Protein 5BN3 (pdb70)

Structure (mmCIF, N/CA/C/O backbone):
data_5BN3
#
_entry.id   5BN3
#
_cell.length_a   192.459
_cell.length_b   192.459
_cell.length_c   110.241
_cell.angle_alpha   90.00
_cell.angle_beta   90.00
_cell.angle_gamma   120.00
#
_symmetry.space_group_name_H-M   'H 3'
#
loop_
_entity.id
_entity.type
_entity.pdbx_description
1 polymer 'V-type ATP synthase alpha chain'
2 polymer NEQ263
3 non-polymer "ADENOSINE-5'-DIPHOSPHATE"
4 non-polymer '1,4-DIETHYLENE DIOXIDE'
5 non-polymer GLYCEROL
6 non-polymer 'MAGNESIUM ION'
7 non-polymer 'SULFATE ION'
8 water water
#
loop_
_atom_site.group_PDB
_atom_site.id
_atom_site.type_symbol
_atom_site.label_atom_id
_atom_site.label_alt_id
_atom_site.label_comp_id
_atom_site.label_asym_id
_atom_site.label_entity_id
_atom_site.label_seq_id
_atom_site.pdbx_PDB_ins_code
_atom_site.Cartn_x
_atom_site.Cartn_y
_atom_site.Cartn_z
_atom_site.occupancy
_atom_site.B_iso_or_equiv
_atom_site.auth_seq_id
_atom_site.auth_comp_id
_atom_site.auth_asym_id
_atom_site.auth_atom_id
_atom_site.pdbx_PDB_model_num
ATOM 1 N N . MET A 1 1 ? -20.973 19.872 27.957 1.00 74.49 1 MET A N 1
ATOM 2 C CA . MET A 1 1 ? -20.610 18.511 28.339 1.00 85.58 1 MET A CA 1
ATOM 3 C C . MET A 1 1 ? -19.849 17.809 27.219 1.00 69.59 1 MET A C 1
ATOM 4 O O . MET A 1 1 ? -18.691 17.424 27.390 1.00 67.16 1 MET A O 1
ATOM 6 N N . ASN A 1 2 ? -20.510 17.631 26.079 1.00 69.60 2 ASN A N 1
ATOM 7 C CA . ASN A 1 2 ? -19.858 17.066 24.905 1.00 65.04 2 ASN A CA 1
ATOM 8 C C . ASN A 1 2 ? -18.712 17.969 24.453 1.00 50.82 2 ASN A C 1
ATOM 9 O O . ASN A 1 2 ? -18.862 19.190 24.403 1.00 47.98 2 ASN A O 1
ATOM 14 N N . ARG A 1 3 ? -17.569 17.372 24.131 1.00 47.35 3 ARG A N 1
ATOM 15 C CA . ARG A 1 3 ? -16.399 18.154 23.741 1.00 56.47 3 ARG A CA 1
ATOM 16 C C . ARG A 1 3 ? -15.654 17.546 22.557 1.00 52.22 3 ARG A C 1
ATOM 17 O O . ARG A 1 3 ? -15.548 16.325 22.440 1.00 50.07 3 ARG A O 1
ATOM 19 N N . ILE A 1 4 ? -15.142 18.411 21.685 1.00 47.23 4 ILE A N 1
ATOM 20 C CA . ILE A 1 4 ? -14.269 17.992 20.593 1.00 53.83 4 ILE A CA 1
ATOM 21 C C . ILE A 1 4 ? -12.955 17.463 21.166 1.00 50.85 4 ILE A C 1
ATOM 22 O O . ILE A 1 4 ? -12.387 18.065 22.073 1.00 51.05 4 ILE A O 1
ATOM 27 N N . ILE A 1 5 ? -12.474 16.335 20.651 1.00 46.05 5 ILE A N 1
ATOM 28 C CA . ILE A 1 5 ? -11.167 15.828 21.062 1.00 49.93 5 ILE A CA 1
ATOM 29 C C . ILE A 1 5 ? -10.208 15.740 19.876 1.00 53.65 5 ILE A C 1
ATOM 30 O O . ILE A 1 5 ? -9.010 15.506 20.051 1.00 50.31 5 ILE A O 1
ATOM 35 N N . SER A 1 6 ? -10.741 15.933 18.671 1.00 51.40 6 SER A N 1
ATOM 36 C CA . SER A 1 6 ? -9.924 15.904 17.461 1.00 49.96 6 SER A CA 1
ATOM 37 C C . SER A 1 6 ? -10.593 16.603 16.285 1.00 46.97 6 SER A C 1
ATOM 38 O O . SER A 1 6 ? -11.814 16.545 16.127 1.00 45.57 6 SER A O 1
ATOM 41 N N . ILE A 1 7 ? -9.783 17.263 15.462 1.00 44.16 7 ILE A N 1
ATOM 42 C CA . ILE A 1 7 ? -10.257 17.854 14.216 1.00 47.94 7 ILE A CA 1
ATOM 43 C C . ILE A 1 7 ? -9.332 17.439 13.073 1.00 53.83 7 ILE A C 1
ATOM 44 O O . ILE A 1 7 ? -8.136 17.732 13.090 1.00 45.86 7 ILE A O 1
ATOM 49 N N . ASN A 1 8 ? -9.893 16.747 12.086 1.00 48.49 8 ASN A N 1
ATOM 50 C CA . ASN A 1 8 ? -9.125 16.246 10.951 1.00 45.65 8 ASN A CA 1
ATOM 51 C C . ASN A 1 8 ? -9.899 16.507 9.669 1.00 47.36 8 ASN A C 1
ATOM 52 O O . ASN A 1 8 ? -10.726 15.691 9.258 1.00 38.62 8 ASN A O 1
ATOM 57 N N . GLY A 1 9 ? -9.636 17.651 9.044 1.00 43.23 9 GLY A N 1
ATOM 58 C CA . GLY A 1 9 ? -10.404 18.072 7.888 1.00 56.34 9 GLY A CA 1
ATOM 59 C C . GLY A 1 9 ? -11.872 18.212 8.237 1.00 52.23 9 GLY A C 1
ATOM 60 O O . GLY A 1 9 ? -12.217 18.828 9.245 1.00 52.77 9 GLY A O 1
ATOM 61 N N . PRO A 1 10 ? -12.744 17.619 7.409 1.00 46.85 10 PRO A N 1
ATOM 62 C CA . PRO A 1 10 ? -14.196 17.668 7.596 1.00 44.18 10 PRO A CA 1
ATOM 63 C C . PRO A 1 10 ? -14.658 16.724 8.699 1.00 48.41 10 PRO A C 1
ATOM 64 O O . PRO A 1 10 ? -15.852 16.688 8.999 1.00 43.45 10 PRO A O 1
ATOM 68 N N . LEU A 1 11 ? -13.733 15.964 9.283 1.00 37.60 11 LEU A N 1
ATOM 69 C CA . LEU A 1 11 ? -14.080 15.027 10.349 1.00 40.79 11 LEU A CA 1
ATOM 70 C C . LEU A 1 11 ? -13.758 15.578 11.738 1.00 42.97 11 LEU A C 1
ATOM 71 O O . LEU A 1 11 ? -12.624 15.972 12.014 1.00 46.70 11 LEU A O 1
ATOM 76 N N . VAL A 1 12 ? -14.765 15.598 12.607 1.00 46.83 12 VAL A N 1
ATOM 77 C CA . VAL A 1 12 ? -14.574 15.973 14.004 1.00 43.79 12 VAL A CA 1
ATOM 78 C C . VAL A 1 12 ? -14.881 14.781 14.908 1.00 45.22 12 VAL A C 1
ATOM 79 O O . VAL A 1 12 ? -15.894 14.103 14.728 1.00 49.80 12 VAL A O 1
ATOM 83 N N . ILE A 1 13 ? -13.991 14.510 15.859 1.00 39.57 13 ILE A N 1
ATOM 84 C CA . ILE A 1 13 ? -14.235 13.478 16.860 1.00 48.25 13 ILE A CA 1
ATOM 85 C C . ILE A 1 13 ? -14.579 14.146 18.187 1.00 44.59 13 ILE A C 1
ATOM 86 O O . ILE A 1 13 ? -13.866 15.045 18.643 1.00 44.25 13 ILE A O 1
ATOM 91 N N . ALA A 1 14 ? -15.680 13.716 18.795 1.00 49.21 14 ALA A N 1
ATOM 92 C CA . ALA A 1 14 ? -16.136 14.302 20.050 1.00 50.70 14 ALA A CA 1
ATOM 93 C C . ALA A 1 14 ? -16.411 13.243 21.108 1.00 51.87 14 ALA A C 1
ATOM 94 O O . ALA A 1 14 ? -16.879 12.148 20.794 1.00 54.07 14 ALA A O 1
ATOM 96 N N . LYS A 1 15 ? -16.117 13.575 22.362 1.00 60.77 15 LYS A N 1
ATOM 97 C CA . LYS A 1 15 ? -16.523 12.739 23.485 1.00 57.78 15 LYS A CA 1
ATOM 98 C C . LYS A 1 15 ? -17.878 13.212 23.995 1.00 59.68 15 LYS A C 1
ATOM 99 O O . LYS A 1 15 ? -18.141 14.415 24.047 1.00 58.42 15 LYS A O 1
ATOM 105 N N . GLY A 1 16 ? -18.737 12.268 24.367 1.00 58.78 16 GLY A N 1
ATOM 106 C CA . GLY A 1 16 ? -20.043 12.608 24.900 1.00 58.60 16 GLY A CA 1
ATOM 107 C C . GLY A 1 16 ? -21.111 11.574 24.602 1.00 55.35 16 GLY A C 1
ATOM 108 O O . GLY A 1 16 ? -20.806 10.407 24.346 1.00 64.18 16 GLY A O 1
ATOM 109 N N . LYS A 1 17 ? -22.369 12.002 24.645 1.00 62.55 17 LYS A N 1
ATOM 110 C CA . LYS A 1 17 ? -23.492 11.121 24.343 1.00 68.66 17 LYS A CA 1
ATOM 111 C C . LYS A 1 17 ? -24.170 11.547 23.045 1.00 60.23 17 LYS A C 1
ATOM 112 O O . LYS A 1 17 ? -24.658 12.674 22.930 1.00 61.12 17 LYS A O 1
ATOM 114 N N . PHE A 1 18 ? -24.205 10.643 22.072 1.00 59.49 18 PHE A N 1
ATOM 115 C CA . PHE A 1 18 ? -24.769 10.958 20.764 1.00 62.39 18 PHE A CA 1
ATOM 116 C C . PHE A 1 18 ? -25.581 9.798 20.200 1.00 59.19 18 PHE A C 1
ATOM 117 O O . PHE A 1 18 ? -25.517 8.678 20.707 1.00 57.47 18 PHE A O 1
ATOM 125 N N . SER A 1 19 ? -26.347 10.078 19.151 1.00 57.84 19 SER A N 1
ATOM 126 C CA . SER A 1 19 ? -27.049 9.036 18.414 1.00 56.02 19 SER A CA 1
ATOM 127 C C . SER A 1 19 ? -26.551 9.028 16.977 1.00 50.47 19 SER A C 1
ATOM 128 O O . SER A 1 19 ? -26.190 10.074 16.437 1.00 50.52 19 SER A O 1
ATOM 131 N N . ILE A 1 20 ? -26.521 7.848 16.365 1.00 49.38 20 ILE A N 1
ATOM 132 C CA . ILE A 1 20 ? -26.075 7.715 14.983 1.00 55.14 20 ILE A CA 1
ATOM 133 C C . ILE A 1 20 ? -26.993 8.525 14.057 1.00 45.37 20 ILE A C 1
ATOM 134 O O . ILE A 1 20 ? -28.218 8.507 14.207 1.00 51.18 20 ILE A O 1
ATOM 139 N N . PHE A 1 21 ? -26.383 9.279 13.146 1.00 45.03 21 PHE A N 1
ATOM 140 C CA . PHE A 1 21 ? -27.102 10.139 12.199 1.00 52.79 21 PHE A CA 1
ATOM 141 C C . PHE A 1 21 ? -27.850 11.310 12.838 1.00 51.79 21 PHE A C 1
ATOM 142 O O . PHE A 1 21 ? -28.701 11.936 12.203 1.00 45.23 21 PHE A O 1
ATOM 150 N N . GLU A 1 22 ? -27.515 11.618 14.086 1.00 52.41 22 GLU A N 1
ATOM 151 C CA . GLU A 1 22 ? -28.049 12.808 14.731 1.00 50.22 22 GLU A CA 1
ATOM 152 C C . GLU A 1 22 ? -27.320 14.030 14.191 1.00 48.30 22 GLU A C 1
ATOM 153 O O . GLU A 1 22 ? -26.100 14.005 14.006 1.00 44.26 22 GLU A O 1
ATOM 159 N N . VAL A 1 23 ? -28.069 15.094 13.923 1.00 41.02 23 VAL A N 1
ATOM 160 C CA . VAL A 1 23 ? -27.463 16.363 13.546 1.00 36.37 23 VAL A CA 1
ATOM 161 C C . VAL A 1 23 ? -26.961 17.052 14.803 1.00 53.84 23 VAL A C 1
ATOM 162 O O . VAL A 1 23 ? -27.691 17.169 15.787 1.00 49.31 23 VAL A O 1
ATOM 166 N N . VAL A 1 24 ? -25.708 17.489 14.775 1.00 40.15 24 VAL A N 1
ATOM 167 C CA . VAL A 1 24 ? -25.130 18.186 15.914 1.00 44.72 24 VAL A CA 1
ATOM 168 C C . VAL A 1 24 ? -24.654 19.570 15.504 1.00 47.90 24 VAL A C 1
ATOM 169 O O . VAL A 1 24 ? -24.517 19.867 14.316 1.00 49.44 24 VAL A O 1
ATOM 173 N N . ARG A 1 25 ? -24.415 20.419 16.495 1.00 48.74 25 ARG A N 1
ATOM 174 C CA . ARG A 1 25 ? -23.856 21.737 16.246 1.00 48.37 25 ARG A CA 1
ATOM 175 C C . ARG A 1 25 ? -22.467 21.812 16.865 1.00 55.70 25 ARG A C 1
ATOM 176 O O . ARG A 1 25 ? -22.304 21.644 18.075 1.00 52.11 25 ARG A O 1
ATOM 184 N N . VAL A 1 26 ? -21.469 22.053 16.019 1.00 47.38 26 VAL A N 1
ATOM 185 C CA . VAL A 1 26 ? -20.071 21.893 16.406 1.00 48.14 26 VAL A CA 1
ATOM 186 C C . VAL A 1 26 ? -19.382 23.217 16.733 1.00 49.44 26 VAL A C 1
ATOM 187 O O . VAL A 1 26 ? -19.403 24.158 15.934 1.00 43.08 26 VAL A O 1
ATOM 191 N N . GLY A 1 27 ? -18.769 23.282 17.911 1.00 45.93 27 GLY A N 1
ATOM 192 C CA . GLY A 1 27 ? -18.046 24.470 18.330 1.00 48.04 27 GLY A CA 1
ATOM 193 C C . GLY A 1 27 ? -18.950 25.599 18.787 1.00 55.41 27 GLY A C 1
ATOM 194 O O . GLY A 1 27 ? -20.174 25.490 18.719 1.00 55.19 27 GLY A O 1
ATOM 195 N N . GLU A 1 28 ? -18.343 26.689 19.247 1.00 62.82 28 GLU A N 1
ATOM 196 C CA . GLU A 1 28 ? -19.091 27.851 19.714 1.00 68.40 28 GLU A CA 1
ATOM 197 C C . GLU A 1 28 ? -19.854 28.521 18.5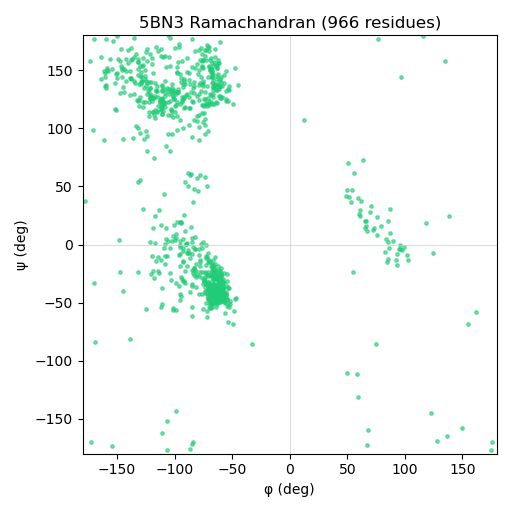78 1.00 68.52 28 GLU A C 1
ATOM 198 O O . GLU A 1 28 ? -20.890 29.147 18.802 1.00 60.60 28 GLU A O 1
ATOM 200 N N . GLU A 1 29 ? -19.335 28.394 17.359 1.00 59.06 29 GLU A N 1
ATOM 201 C CA . GLU A 1 29 ? -19.992 28.975 16.193 1.00 58.54 29 GLU A CA 1
ATOM 202 C C . GLU A 1 29 ? -21.112 28.080 15.671 1.00 51.60 29 GLU A C 1
ATOM 203 O O . GLU A 1 29 ? -21.818 28.445 14.728 1.00 57.07 29 GLU A O 1
ATOM 209 N N . LYS A 1 30 ? -21.262 26.910 16.290 1.00 50.57 30 LYS A N 1
ATOM 210 C CA . LYS A 1 30 ? -22.368 25.996 15.999 1.00 49.90 30 LYS A CA 1
ATOM 211 C C . LYS A 1 30 ? -22.474 25.608 14.526 1.00 55.67 30 LYS A C 1
ATOM 212 O O . LYS A 1 30 ? -23.481 25.887 13.871 1.00 48.33 30 LYS A O 1
ATOM 218 N N . LEU A 1 31 ? -21.435 24.960 14.014 1.00 57.00 31 LEU A N 1
ATOM 219 C CA . LEU A 1 31 ? -21.430 24.500 12.633 1.00 48.15 31 LEU A CA 1
ATOM 220 C C . LEU A 1 31 ? -22.263 23.227 12.519 1.00 40.27 31 LEU A C 1
ATOM 221 O O . LEU A 1 31 ? -22.208 22.360 13.394 1.00 43.36 31 LEU A O 1
ATOM 226 N N . ILE A 1 32 ? -23.046 23.124 11.449 1.00 41.94 32 ILE A N 1
ATOM 227 C CA . ILE A 1 32 ? -23.878 21.947 11.230 1.00 38.40 32 ILE A CA 1
ATOM 228 C C . ILE A 1 32 ? -23.016 20.715 10.961 1.00 50.92 32 ILE A C 1
ATOM 229 O O . ILE A 1 32 ? -22.145 20.731 10.088 1.00 43.30 32 ILE A O 1
ATOM 234 N N . GLY A 1 33 ? -23.259 19.653 11.724 1.00 42.84 33 GLY A N 1
ATOM 235 C CA . GLY A 1 33 ? -22.560 18.395 11.542 1.00 43.46 33 GLY A CA 1
ATOM 236 C C . GLY A 1 33 ? -23.523 17.233 11.670 1.00 51.50 33 GLY A C 1
ATOM 237 O O . GLY A 1 33 ? -24.669 17.411 12.085 1.00 47.05 33 GLY A O 1
ATOM 238 N N . GLU A 1 34 ? -23.059 16.041 11.311 1.00 38.21 34 GLU A N 1
ATOM 239 C CA . GLU A 1 34 ? -23.881 14.843 11.414 1.00 36.32 34 GLU A CA 1
ATOM 240 C C . GLU A 1 34 ? -23.042 13.680 11.933 1.00 40.74 34 GLU A C 1
ATOM 241 O O . GLU A 1 34 ? -21.963 13.402 11.407 1.00 43.61 34 GLU A O 1
ATOM 247 N N . VAL A 1 35 ? -23.530 13.010 12.973 1.00 38.61 35 VAL A N 1
ATOM 248 C CA . VAL A 1 35 ? -22.839 11.842 13.513 1.00 35.37 35 VAL A CA 1
ATOM 249 C C . VAL A 1 35 ? -22.934 10.676 12.529 1.00 42.13 35 VAL A C 1
ATOM 250 O O . VAL A 1 35 ? -24.027 10.271 12.145 1.00 42.64 35 VAL A O 1
ATOM 254 N N . ILE A 1 36 ? -21.787 10.141 12.122 1.00 39.15 36 ILE A N 1
ATOM 255 C CA . ILE A 1 36 ? -21.752 9.069 11.129 1.00 47.83 36 ILE A CA 1
ATOM 256 C C . ILE A 1 36 ? -21.224 7.767 11.721 1.00 55.12 36 ILE A C 1
ATOM 257 O O . ILE A 1 36 ? -21.303 6.707 11.095 1.00 44.89 36 ILE A O 1
ATOM 262 N N . GLY A 1 37 ? -20.676 7.857 12.928 1.00 42.74 37 GLY A N 1
ATOM 263 C CA . GLY A 1 37 ? -20.122 6.700 13.604 1.00 46.62 37 GLY A CA 1
ATOM 264 C C . GLY A 1 37 ? -20.027 6.913 15.103 1.00 48.36 37 GLY A C 1
ATOM 265 O O . GLY A 1 37 ? -19.861 8.043 15.567 1.00 46.26 37 GLY A O 1
ATOM 266 N N . ILE A 1 38 ? -20.141 5.829 15.863 1.00 48.64 38 ILE A N 1
ATOM 267 C CA . ILE A 1 38 ? -20.002 5.895 17.315 1.00 50.25 38 ILE A CA 1
ATOM 268 C C . ILE A 1 38 ? -19.127 4.754 17.823 1.00 53.67 38 ILE A C 1
ATOM 269 O O . ILE A 1 38 ? -19.341 3.593 17.475 1.00 55.18 38 ILE A O 1
ATOM 274 N N . GLU A 1 39 ? -18.132 5.096 18.635 1.00 58.47 39 GLU A N 1
ATOM 275 C CA . GLU A 1 39 ? -17.241 4.110 19.233 1.00 64.11 39 GLU A CA 1
ATOM 276 C C . GLU A 1 39 ? -17.130 4.399 20.724 1.00 74.39 39 GLU A C 1
ATOM 277 O O . GLU A 1 39 ? -16.393 5.300 21.132 1.00 70.24 39 GLU A O 1
ATOM 283 N N . ASN A 1 40 ? -17.872 3.636 21.525 1.00 69.61 40 ASN A N 1
ATOM 284 C CA . ASN A 1 40 ? -17.965 3.857 22.969 1.00 70.38 40 ASN A CA 1
ATOM 285 C C . ASN A 1 40 ? -18.476 5.251 23.329 1.00 63.04 40 ASN A C 1
ATOM 286 O O . ASN A 1 40 ? -19.643 5.574 23.100 1.00 63.98 40 ASN A O 1
ATOM 291 N N . ASP A 1 41 ? -17.593 6.070 23.891 1.00 68.36 41 ASP A N 1
ATOM 292 C CA . ASP A 1 41 ? -17.949 7.419 24.316 1.00 73.58 41 ASP A CA 1
ATOM 293 C C . ASP A 1 41 ? -17.621 8.458 23.248 1.00 71.53 41 ASP A C 1
ATOM 294 O O . ASP A 1 41 ? -17.886 9.651 23.423 1.00 70.79 41 ASP A O 1
ATOM 299 N N . LYS A 1 42 ? -17.045 7.998 22.142 1.00 63.67 42 LYS A N 1
ATOM 300 C CA . LYS A 1 42 ? -16.642 8.886 21.058 1.00 56.77 42 LYS A CA 1
ATOM 301 C C . LYS A 1 42 ? -17.676 8.921 19.939 1.00 58.72 42 LYS A C 1
ATOM 302 O O . LYS A 1 42 ? -18.355 7.926 19.675 1.00 58.88 42 LYS A O 1
ATOM 308 N N . ALA A 1 43 ? -17.784 10.069 19.278 1.00 53.96 43 ALA A N 1
ATOM 309 C CA . ALA A 1 43 ? -18.632 10.194 18.096 1.00 52.37 43 ALA A CA 1
ATOM 310 C C . ALA A 1 43 ? -17.832 10.725 16.917 1.00 54.48 43 ALA A C 1
ATOM 311 O O . ALA A 1 43 ? -17.045 11.664 17.060 1.00 50.29 43 ALA A O 1
ATOM 313 N N . TYR A 1 44 ? -18.041 10.124 15.751 1.00 52.67 44 TYR A N 1
ATOM 314 C CA . TYR A 1 44 ? -17.392 10.583 14.531 1.00 46.10 44 TYR A CA 1
ATOM 315 C C . TYR A 1 44 ? -18.373 11.431 13.736 1.00 37.68 44 TYR A C 1
ATOM 316 O O . TYR A 1 44 ? -19.444 10.964 13.340 1.00 46.23 44 TYR A O 1
ATOM 325 N N . ILE A 1 45 ? -18.002 12.687 13.522 1.00 36.35 45 ILE A N 1
ATOM 326 C CA . ILE A 1 45 ? -18.911 13.678 12.970 1.00 41.56 45 ILE A CA 1
ATOM 327 C C . ILE A 1 45 ? -18.362 14.276 11.681 1.00 37.09 45 ILE A C 1
ATOM 328 O O . ILE A 1 45 ? -17.234 14.775 11.657 1.00 38.75 45 ILE A O 1
ATOM 333 N N . GLN A 1 46 ? -19.148 14.227 10.609 1.00 37.54 46 GLN A N 1
ATOM 334 C CA . GLN A 1 46 ? -18.777 14.962 9.405 1.00 46.63 46 GLN A CA 1
ATOM 335 C C . GLN A 1 46 ? -19.419 16.348 9.430 1.00 36.59 46 GLN A C 1
ATOM 336 O O . GLN A 1 46 ? -20.633 16.491 9.614 1.00 38.86 46 GLN A O 1
ATOM 342 N N . VAL A 1 47 ? -18.579 17.366 9.282 1.00 43.26 47 VAL A N 1
ATOM 343 C CA . VAL A 1 47 ? -19.004 18.752 9.414 1.00 39.06 47 VAL A CA 1
ATOM 344 C C . VAL A 1 47 ? -19.275 19.356 8.042 1.00 49.62 47 VAL A C 1
ATOM 345 O O . VAL A 1 47 ? -18.457 19.229 7.129 1.00 40.04 47 VAL A O 1
ATOM 349 N N . TYR A 1 48 ? -20.426 20.009 7.902 1.00 40.58 48 TYR A N 1
ATOM 350 C CA . TYR A 1 48 ? -20.842 20.577 6.623 1.00 39.03 48 TYR A CA 1
ATOM 351 C C . TYR A 1 48 ? -20.405 22.030 6.470 1.00 36.21 48 TYR A C 1
ATOM 352 O O . TYR A 1 48 ? -21.013 22.804 5.729 1.00 50.01 48 TYR A O 1
ATOM 361 N N . GLU A 1 49 ? -19.341 22.387 7.178 1.00 42.18 49 GLU A N 1
ATOM 362 C CA . GLU A 1 49 ? -18.751 23.714 7.077 1.00 40.89 49 GLU A CA 1
ATOM 363 C C . GLU A 1 49 ? -17.247 23.600 7.273 1.00 52.18 49 GLU A C 1
ATOM 364 O O . GLU A 1 49 ? -16.751 22.546 7.676 1.00 52.26 49 GLU A O 1
ATOM 370 N N . ASP A 1 50 ? -16.519 24.673 6.982 1.00 48.84 50 ASP A N 1
ATOM 371 C CA . ASP A 1 50 ? -15.069 24.653 7.137 1.00 48.19 50 ASP A CA 1
ATOM 372 C C . ASP A 1 50 ? -14.684 24.515 8.607 1.00 54.63 50 ASP A C 1
ATOM 373 O O . ASP A 1 50 ? -15.275 25.155 9.479 1.00 49.65 50 ASP A O 1
ATOM 378 N N . THR A 1 51 ? -13.694 23.671 8.872 1.00 46.87 51 THR A N 1
ATOM 379 C CA . THR A 1 51 ? -13.303 23.353 10.240 1.00 50.75 51 THR A CA 1
ATOM 380 C C . THR A 1 51 ? -11.989 24.010 10.655 1.00 45.83 51 THR A C 1
ATOM 381 O O . THR A 1 51 ? -11.499 23.775 11.760 1.00 46.65 51 THR A O 1
ATOM 385 N N . ASN A 1 52 ? -11.414 24.822 9.774 1.00 47.43 52 ASN A N 1
ATOM 386 C CA . ASN A 1 52 ? -10.200 25.552 10.123 1.00 63.78 52 ASN A CA 1
ATOM 387 C C . ASN A 1 52 ? -10.489 26.533 11.254 1.00 53.06 52 ASN A C 1
ATOM 388 O O . ASN A 1 52 ? -11.488 27.254 11.220 1.00 46.81 52 ASN A O 1
ATOM 393 N N . GLY A 1 53 ? -9.627 26.546 12.265 1.00 51.10 53 GLY A N 1
ATOM 394 C CA . GLY A 1 53 ? -9.809 27.440 13.392 1.00 52.62 53 GLY A CA 1
ATOM 395 C C . GLY A 1 53 ? -10.571 26.810 14.542 1.00 62.09 53 GLY A C 1
ATOM 396 O O . GLY A 1 53 ? -10.678 27.406 15.614 1.00 52.83 53 GLY A O 1
ATOM 397 N N . LEU A 1 54 ? -11.108 25.611 14.326 1.00 50.81 54 LEU A N 1
ATOM 398 C CA . LEU A 1 54 ? -11.786 24.889 15.402 1.00 47.49 54 LEU A CA 1
ATOM 399 C C . LEU A 1 54 ? -10.777 24.486 16.478 1.00 51.53 54 LEU A C 1
ATOM 400 O O . LEU A 1 54 ? -9.590 24.319 16.195 1.00 48.96 54 LEU A O 1
ATOM 405 N N . LYS A 1 55 ? -11.254 24.332 17.709 1.00 50.91 55 LYS A N 1
ATOM 406 C CA . LYS A 1 55 ? -10.378 24.087 18.850 1.00 47.78 55 LYS A CA 1
ATOM 407 C C . LYS A 1 55 ? -10.790 22.828 19.606 1.00 45.87 55 LYS A C 1
ATOM 408 O O . LYS A 1 55 ? -11.981 22.553 19.757 1.00 48.14 55 LYS A O 1
ATOM 414 N N . VAL A 1 56 ? -9.804 22.072 20.088 1.00 51.51 56 VAL A N 1
ATOM 415 C CA . VAL A 1 56 ? -10.063 20.890 20.912 1.00 55.94 56 VAL A CA 1
ATOM 416 C C . VAL A 1 56 ? -10.827 21.289 22.181 1.00 60.07 56 VAL A C 1
ATOM 417 O O . VAL A 1 56 ? -11.603 20.508 22.734 1.00 63.32 56 VAL A O 1
ATOM 421 N N . GLY A 1 57 ? -10.635 22.526 22.622 1.00 52.65 57 GLY A N 1
ATOM 422 C CA . GLY A 1 57 ? -11.396 23.037 23.747 1.00 94.67 57 GLY A CA 1
ATOM 423 C C . GLY A 1 57 ? -12.716 23.683 23.353 1.00 100.81 57 GLY A C 1
ATOM 424 O O . GLY A 1 57 ? -12.921 24.870 23.604 1.00 103.20 57 GLY A O 1
ATOM 425 N N . GLU A 1 58 ? -13.616 22.904 22.750 1.00 63.79 58 GLU A N 1
ATOM 426 C CA . GLU A 1 58 ? -14.904 23.428 22.283 1.00 50.22 58 GLU A CA 1
ATOM 427 C C . GLU A 1 58 ? -16.056 22.426 22.402 1.00 56.14 58 GLU A C 1
ATOM 428 O O . GLU A 1 58 ? -15.871 21.225 22.206 1.00 54.54 58 GLU A O 1
ATOM 434 N N . PRO A 1 59 ? -17.259 22.929 22.720 1.00 48.07 59 PRO A N 1
ATOM 435 C CA . PRO A 1 59 ? -18.439 22.086 22.938 1.00 53.47 59 PRO A CA 1
ATOM 436 C C . PRO A 1 59 ? -19.117 21.645 21.642 1.00 49.26 59 PRO A C 1
ATOM 437 O O . PRO A 1 59 ? -18.989 22.314 20.614 1.00 52.11 59 PRO A O 1
ATOM 441 N N . VAL A 1 60 ? -19.826 20.522 21.704 1.00 46.56 60 VAL A N 1
ATOM 442 C CA . VAL A 1 60 ? -20.667 20.059 20.605 1.00 54.84 60 VAL A CA 1
ATOM 443 C C . VAL A 1 60 ? -22.088 19.879 21.133 1.00 47.23 60 VAL A C 1
ATOM 444 O O . VAL A 1 60 ? -22.292 19.236 22.162 1.00 50.73 60 VAL A O 1
ATOM 448 N N . PHE A 1 61 ? -23.068 20.447 20.438 1.00 49.81 61 PHE A N 1
ATOM 449 C CA . PHE A 1 61 ? -24.447 20.417 20.925 1.00 54.03 61 PHE A CA 1
ATOM 450 C C . PHE A 1 61 ? -25.326 19.384 20.220 1.00 61.80 61 PHE A C 1
ATOM 451 O O . PHE A 1 61 ? -25.257 19.223 19.000 1.00 49.38 61 PHE A O 1
ATOM 459 N N . ASN A 1 62 ? -26.150 18.690 21.002 1.00 52.72 62 ASN A N 1
ATOM 460 C CA . ASN A 1 62 ? -27.133 17.753 20.465 1.00 56.37 62 ASN A CA 1
ATOM 461 C C . ASN A 1 62 ? -28.321 18.493 19.857 1.00 50.73 62 ASN A C 1
ATOM 462 O O . ASN A 1 62 ? -28.561 19.656 20.177 1.00 56.83 62 ASN A O 1
ATOM 467 N N . THR A 1 63 ? -29.054 17.826 18.968 1.00 47.81 63 THR A N 1
ATOM 468 C CA . THR A 1 63 ? -30.308 18.367 18.441 1.00 51.53 63 THR A CA 1
ATOM 469 C C . THR A 1 63 ? -31.402 17.308 18.511 1.00 42.85 63 THR A C 1
ATOM 470 O O . THR A 1 63 ? -32.591 17.627 18.531 1.00 59.58 63 THR A O 1
ATOM 474 N N . GLY A 1 64 ? -30.989 16.046 18.540 1.00 50.34 64 GLY A N 1
ATOM 475 C CA . GLY A 1 64 ? -31.925 14.942 18.635 1.00 51.60 64 GLY A CA 1
ATOM 476 C C . GLY A 1 64 ? -32.708 14.697 17.359 1.00 62.04 64 GLY A C 1
ATOM 477 O O . GLY A 1 64 ? -33.688 13.950 17.360 1.00 53.56 64 GLY A O 1
ATOM 478 N N . LYS A 1 65 ? -32.276 15.325 16.269 1.00 51.60 65 LYS A N 1
ATOM 479 C CA . LYS A 1 65 ? -32.945 15.175 14.990 1.00 61.61 65 LYS A CA 1
ATOM 480 C C . LYS A 1 65 ? -31.983 14.831 13.871 1.00 47.73 65 LYS A C 1
ATOM 481 O O . LYS A 1 65 ? -30.797 15.151 13.945 1.00 46.96 65 LYS A O 1
ATOM 482 N N . PRO A 1 66 ? -32.488 14.162 12.827 1.00 47.74 66 PRO A N 1
ATOM 483 C CA . PRO A 1 66 ? -31.669 13.840 11.656 1.00 48.09 66 PRO A CA 1
ATOM 484 C C . PRO A 1 66 ? -31.647 15.000 10.673 1.00 49.48 66 PRO A C 1
ATOM 485 O O . PRO A 1 66 ? -32.322 16.008 10.896 1.00 43.27 66 PRO A O 1
ATOM 489 N N . LEU A 1 67 ? -30.877 14.859 9.599 1.00 38.69 67 LEU A N 1
ATOM 490 C CA . LEU A 1 67 ? -30.765 15.908 8.590 1.00 39.02 67 LEU A CA 1
ATOM 491 C C . LEU A 1 67 ? -32.026 15.939 7.731 1.00 37.44 67 LEU A C 1
ATOM 492 O O . LEU A 1 67 ? -32.362 14.951 7.076 1.00 40.29 67 LEU A O 1
ATOM 497 N N . THR A 1 68 ? -32.725 17.072 7.736 1.00 40.04 68 THR A N 1
ATOM 498 C CA . THR A 1 68 ? -34.007 17.180 7.043 1.00 41.87 68 THR A CA 1
ATOM 499 C C . THR A 1 68 ? -34.064 18.326 6.036 1.00 35.57 68 THR A C 1
ATOM 500 O O . THR A 1 68 ? -33.213 19.217 6.037 1.00 39.70 68 THR A O 1
ATOM 504 N N . ILE A 1 69 ? -35.084 18.286 5.183 1.00 40.05 69 ILE A N 1
ATOM 505 C CA . ILE A 1 69 ? -35.380 19.378 4.264 1.00 38.80 69 ILE A CA 1
ATOM 506 C C . ILE A 1 69 ? -36.849 19.770 4.403 1.00 33.54 69 ILE A C 1
ATOM 507 O O . ILE A 1 69 ? -37.714 18.908 4.585 1.00 36.60 69 ILE A O 1
ATOM 512 N N . GLU A 1 70 ? -37.125 21.070 4.349 1.00 38.99 70 GLU A N 1
ATOM 513 C CA . GLU A 1 70 ? -38.501 21.551 4.368 1.00 33.65 70 GLU A CA 1
ATOM 514 C C . GLU A 1 70 ? -39.120 21.399 2.985 1.00 46.62 70 GLU A C 1
ATOM 515 O O . GLU A 1 70 ? -38.588 21.910 1.997 1.00 46.59 70 GLU A O 1
ATOM 521 N N . LEU A 1 71 ? -40.244 20.693 2.920 1.00 33.74 71 LEU A N 1
ATOM 522 C CA . LEU A 1 71 ? -40.929 20.454 1.655 1.00 32.20 71 LEU A CA 1
ATOM 523 C C . LEU A 1 71 ? -42.255 21.207 1.609 1.00 41.08 71 LEU A C 1
ATOM 524 O O . LEU A 1 71 ? -43.184 20.882 2.347 1.00 39.18 71 LEU A O 1
ATOM 529 N N . GLY A 1 72 ? -42.337 22.208 0.736 1.00 36.66 72 GLY A N 1
ATOM 530 C CA . GLY A 1 72 ? -43.550 22.991 0.571 1.00 35.65 72 GLY A CA 1
ATOM 531 C C . GLY A 1 72 ? -43.340 24.123 -0.415 1.00 46.54 72 GLY A C 1
ATOM 532 O O . GLY A 1 72 ? -42.317 24.162 -1.104 1.00 38.86 72 GLY A O 1
ATOM 533 N N . PRO A 1 73 ? -44.311 25.046 -0.498 1.00 38.75 73 PRO A N 1
ATOM 534 C CA . PRO A 1 73 ? -44.190 26.221 -1.368 1.00 42.09 73 PRO A CA 1
ATOM 535 C C . PRO A 1 73 ? -42.991 27.078 -0.974 1.00 46.33 73 PRO A C 1
ATOM 536 O O . PRO A 1 73 ? -42.772 27.310 0.218 1.00 37.32 73 PRO A O 1
ATOM 540 N N . GLY A 1 74 ? -42.224 27.533 -1.962 1.00 30.77 74 GLY A N 1
ATOM 541 C CA . GLY A 1 74 ? -41.043 28.336 -1.697 1.00 35.22 74 GLY A CA 1
ATOM 542 C C . GLY A 1 74 ? -39.760 27.777 -2.290 1.00 39.02 74 GLY A C 1
ATOM 543 O O . GLY A 1 74 ? -38.718 28.433 -2.250 1.00 37.41 74 GLY A O 1
ATOM 544 N N . LEU A 1 75 ? -39.834 26.569 -2.842 1.00 32.11 75 LEU A N 1
ATOM 545 C CA . LEU A 1 75 ? -38.668 25.918 -3.437 1.00 37.67 75 LEU A CA 1
ATOM 546 C C . LEU A 1 75 ? -38.482 26.327 -4.896 1.00 37.57 75 LEU A C 1
ATOM 547 O O . LEU A 1 75 ? -37.361 26.570 -5.345 1.00 35.60 75 LEU A O 1
ATOM 552 N N . LEU A 1 76 ? -39.590 26.406 -5.628 1.00 36.53 76 LEU A N 1
ATOM 553 C CA . LEU A 1 76 ? -39.555 26.670 -7.068 1.00 40.78 76 LEU A CA 1
ATOM 554 C C . LEU A 1 76 ? -38.939 28.025 -7.415 1.00 47.59 76 LEU A C 1
ATOM 555 O O . LEU A 1 76 ? -39.160 29.018 -6.714 1.00 36.59 76 LEU A O 1
ATOM 560 N N . ALA A 1 77 ? -38.156 28.041 -8.495 1.00 36.82 77 ALA A N 1
ATOM 561 C CA . ALA A 1 77 ? -37.495 29.245 -9.004 1.00 31.98 77 ALA A CA 1
ATOM 562 C C . ALA A 1 77 ? -36.443 29.828 -8.067 1.00 42.14 77 ALA A C 1
ATOM 563 O O . ALA A 1 77 ? -36.003 30.963 -8.255 1.00 43.92 77 ALA A O 1
ATOM 565 N N . ASN A 1 78 ? -36.031 29.050 -7.071 1.00 34.18 78 ASN A N 1
ATOM 566 C CA . ASN A 1 78 ? -35.027 29.513 -6.116 1.00 34.57 78 ASN A CA 1
ATOM 567 C C . ASN A 1 78 ? -33.766 28.653 -6.108 1.00 34.30 78 ASN A C 1
ATOM 568 O O . ASN A 1 78 ? -33.777 27.510 -6.570 1.00 37.91 78 ASN A O 1
ATOM 573 N N . ILE A 1 79 ? -32.681 29.214 -5.581 1.00 30.93 79 ILE A N 1
ATOM 574 C CA . ILE A 1 79 ? -31.411 28.499 -5.487 1.00 29.25 79 ILE A CA 1
ATOM 575 C C . ILE A 1 79 ? -31.003 28.288 -4.028 1.00 34.15 79 ILE A C 1
ATOM 576 O O . ILE A 1 79 ? -31.065 29.210 -3.211 1.00 37.50 79 ILE A O 1
ATOM 581 N N . PHE A 1 80 ? -30.603 27.063 -3.704 1.00 29.92 80 PHE A N 1
ATOM 582 C CA . PHE A 1 80 ? -30.252 26.707 -2.333 1.00 35.48 80 PHE A CA 1
ATOM 583 C C . PHE A 1 80 ? -28.868 26.074 -2.302 1.00 42.71 80 PHE A C 1
ATOM 584 O O . PHE A 1 80 ? -28.376 25.613 -3.333 1.00 40.08 80 PHE A O 1
ATOM 592 N N . ASP A 1 81 ? -28.237 26.050 -1.130 1.00 35.08 81 ASP A N 1
ATOM 593 C CA . ASP A 1 81 ? -26.962 25.349 -0.988 1.00 36.06 81 ASP A CA 1
ATOM 594 C C . ASP A 1 81 ? -27.206 23.875 -0.676 1.00 37.90 81 ASP A C 1
ATOM 595 O O . ASP A 1 81 ? -28.355 23.430 -0.655 1.00 40.10 81 ASP A O 1
ATOM 600 N N . GLY A 1 82 ? -26.136 23.121 -0.434 1.00 40.13 82 GLY A N 1
ATOM 601 C CA . GLY A 1 82 ? -26.253 21.694 -0.184 1.00 44.06 82 GLY A CA 1
ATOM 602 C C . GLY A 1 82 ? -27.096 21.325 1.024 1.00 45.06 82 GLY A C 1
ATOM 603 O O . GLY A 1 82 ? -27.607 20.206 1.111 1.00 45.74 82 GLY A O 1
ATOM 604 N N . LEU A 1 83 ? -27.242 22.261 1.957 1.00 43.17 83 LEU A N 1
ATOM 605 C CA . LEU A 1 83 ? -28.010 22.010 3.173 1.00 49.64 83 LEU A CA 1
ATOM 606 C C . LEU A 1 83 ? -29.422 22.586 3.092 1.00 53.18 83 LEU A C 1
ATOM 607 O O . LEU A 1 83 ? -30.182 22.521 4.059 1.00 51.35 83 LEU A O 1
ATOM 612 N N . GLY A 1 84 ? -29.775 23.144 1.938 1.00 40.81 84 GLY A N 1
ATOM 613 C CA . GLY A 1 84 ? -31.105 23.694 1.743 1.00 39.38 84 GLY A CA 1
ATOM 614 C C . GLY A 1 84 ? -31.241 25.129 2.219 1.00 44.16 84 GLY A C 1
ATOM 615 O O . GLY A 1 84 ? -32.348 25.607 2.471 1.00 45.84 84 GLY A O 1
ATOM 616 N N . ARG A 1 85 ? -30.113 25.821 2.342 1.00 40.23 85 ARG A N 1
ATOM 617 C CA . ARG A 1 85 ? -30.125 27.220 2.750 1.00 44.66 85 ARG A CA 1
ATOM 618 C C . ARG A 1 85 ? -30.218 28.125 1.525 1.00 49.23 85 ARG A C 1
ATOM 619 O O . ARG A 1 85 ? -29.445 27.978 0.578 1.00 37.66 85 ARG A O 1
ATOM 627 N N . PRO A 1 86 ? -31.178 29.061 1.538 1.00 40.71 86 PRO A N 1
ATOM 628 C CA . PRO A 1 86 ? -31.425 29.922 0.375 1.00 42.63 86 PRO A CA 1
ATOM 629 C C . PRO A 1 86 ? -30.317 30.950 0.179 1.00 47.33 86 PRO A C 1
ATOM 630 O O . PRO A 1 86 ? -30.074 31.771 1.066 1.00 40.91 86 PRO A O 1
ATOM 634 N N . LEU A 1 87 ? -29.665 30.909 -0.980 1.00 35.25 87 LEU A N 1
ATOM 635 C CA . LEU A 1 87 ? -28.512 31.763 -1.248 1.00 35.61 87 LEU A CA 1
ATOM 636 C C . LEU A 1 87 ? -28.887 33.231 -1.451 1.00 35.18 87 LEU A C 1
ATOM 637 O O . LEU A 1 87 ? -28.070 34.123 -1.220 1.00 35.59 87 LEU A O 1
ATOM 642 N N . LYS A 1 88 ? -30.117 33.475 -1.891 1.00 44.56 88 LYS A N 1
ATOM 643 C CA . LYS A 1 88 ? -30.607 34.838 -2.072 1.00 46.10 88 LYS A CA 1
ATOM 644 C C . LYS A 1 88 ? -30.748 35.518 -0.717 1.00 44.69 88 LYS A C 1
ATOM 645 O O . LYS A 1 88 ? -30.354 36.674 -0.548 1.00 46.37 88 LYS A O 1
ATOM 651 N N . ASP A 1 89 ? -31.297 34.788 0.251 1.00 40.79 89 ASP A N 1
ATOM 652 C CA . ASP A 1 89 ? -31.477 35.312 1.603 1.00 47.39 89 ASP A CA 1
ATOM 653 C C . ASP A 1 89 ? -30.142 35.501 2.326 1.00 53.54 89 ASP A C 1
ATOM 654 O O . ASP A 1 89 ? -29.977 36.454 3.084 1.00 49.73 89 ASP A O 1
ATOM 659 N N . ILE A 1 90 ? -29.197 34.592 2.093 1.00 50.07 90 ILE A N 1
ATOM 660 C CA . ILE A 1 90 ? -27.853 34.720 2.651 1.00 39.87 90 ILE A CA 1
ATOM 661 C C . ILE A 1 90 ? -27.208 36.009 2.152 1.00 46.94 90 ILE A C 1
ATOM 662 O O . ILE A 1 90 ? -26.624 36.764 2.930 1.00 47.35 90 ILE A O 1
ATOM 667 N N . TYR A 1 91 ? -27.330 36.260 0.852 1.00 37.37 91 TYR A N 1
ATOM 668 C CA . TYR A 1 91 ? -26.812 37.484 0.255 1.00 38.65 91 TYR A CA 1
ATOM 669 C C . TYR A 1 91 ? -27.433 38.721 0.895 1.00 50.57 91 TYR A C 1
ATOM 670 O O . TYR A 1 91 ? -26.731 39.674 1.226 1.00 45.65 91 TYR A O 1
ATOM 679 N N . GLU A 1 92 ? -28.752 38.701 1.066 1.00 48.66 92 GLU A N 1
ATOM 680 C CA . GLU A 1 92 ? -29.474 39.860 1.585 1.00 56.98 92 GLU A CA 1
ATOM 681 C C . GLU A 1 92 ? -29.202 40.137 3.065 1.00 52.57 92 GLU A C 1
ATOM 682 O O . GLU A 1 92 ? -29.076 41.294 3.465 1.00 58.71 92 GLU A O 1
ATOM 688 N N . LYS A 1 93 ? -29.105 39.084 3.871 1.00 47.82 93 LYS A N 1
ATOM 689 C CA . LYS A 1 93 ? -28.811 39.249 5.295 1.00 54.19 93 LYS A CA 1
ATOM 690 C C . LYS A 1 93 ? -27.400 39.781 5.520 1.00 66.61 93 LYS A C 1
ATOM 691 O O . LYS A 1 93 ? -27.202 40.754 6.244 1.00 59.94 93 LYS A O 1
ATOM 697 N N . THR A 1 94 ? -26.424 39.138 4.888 1.00 61.16 94 THR A N 1
ATOM 698 C CA . THR A 1 94 ? -25.019 39.483 5.081 1.00 54.77 94 THR A CA 1
ATOM 699 C C . THR A 1 94 ? -24.604 40.750 4.346 1.00 52.50 94 THR A C 1
ATOM 700 O O . THR A 1 94 ? -23.629 41.397 4.733 1.00 49.34 94 THR A O 1
ATOM 704 N N . GLN A 1 95 ? -25.341 41.091 3.290 1.00 42.68 95 GLN A N 1
ATOM 705 C CA . GLN A 1 95 ? -24.965 42.190 2.400 1.00 48.03 95 GLN A CA 1
ATOM 706 C C . GLN A 1 95 ? -23.536 42.007 1.893 1.00 44.91 95 GLN A C 1
ATOM 707 O O . GLN A 1 95 ? -22.787 42.972 1.725 1.00 51.32 95 GLN A O 1
ATOM 713 N N . SER A 1 96 ? -23.176 40.751 1.650 1.00 42.89 96 SER A N 1
ATOM 714 C CA . SER A 1 96 ? -21.839 40.390 1.197 1.00 43.96 96 SER A CA 1
ATOM 715 C C . SER A 1 96 ? -21.931 39.444 0.003 1.00 47.36 96 SER A C 1
ATOM 716 O O . SER A 1 96 ? -22.962 38.807 -0.212 1.00 41.42 96 SER A O 1
ATOM 719 N N . ILE A 1 97 ? -20.854 39.353 -0.772 1.00 43.51 97 ILE A N 1
ATOM 720 C CA . ILE A 1 97 ? -20.811 38.428 -1.900 1.00 44.44 97 ILE A CA 1
ATOM 721 C C . ILE A 1 97 ? -20.314 37.058 -1.448 1.00 46.71 97 ILE A C 1
ATOM 722 O O . ILE A 1 97 ? -20.333 36.090 -2.211 1.00 41.10 97 ILE A O 1
ATOM 727 N N . TYR A 1 98 ? -19.869 36.983 -0.198 1.00 40.63 98 TYR A N 1
ATOM 728 C CA . TYR A 1 98 ? -19.305 35.748 0.337 1.00 43.63 98 TYR A CA 1
ATOM 729 C C . TYR A 1 98 ? -20.305 34.941 1.156 1.00 52.61 98 TYR A C 1
ATOM 730 O O . TYR A 1 98 ? -21.245 35.489 1.736 1.00 45.56 98 TYR A O 1
ATOM 739 N N . ILE A 1 99 ? -20.095 33.629 1.186 1.00 41.16 99 ILE A N 1
ATOM 740 C CA . ILE A 1 99 ? -20.873 32.744 2.038 1.00 50.31 99 ILE A CA 1
ATOM 741 C C . ILE A 1 99 ? -20.160 32.606 3.379 1.00 41.72 99 ILE A C 1
ATOM 742 O O . ILE A 1 99 ? -19.024 32.130 3.439 1.00 45.15 99 ILE A O 1
ATOM 747 N N . PRO A 1 100 ? -20.822 33.039 4.461 1.00 50.47 100 PRO A N 1
ATOM 748 C CA . PRO A 1 100 ? -20.237 33.000 5.804 1.00 48.10 100 PRO A CA 1
ATOM 749 C C . PRO A 1 100 ? -20.268 31.578 6.332 1.00 56.37 100 PRO A C 1
ATOM 750 O O . PRO A 1 100 ? -21.136 30.810 5.913 1.00 59.08 100 PRO A O 1
ATOM 754 N N . LYS A 1 101 ? -19.349 31.224 7.223 1.00 53.92 101 LYS A N 1
ATOM 755 C CA . LYS A 1 101 ? -19.429 29.922 7.871 1.00 57.50 101 LYS A CA 1
ATOM 756 C C . LYS A 1 101 ? -20.345 30.020 9.090 1.00 62.24 101 LYS A C 1
ATOM 757 O O . LYS A 1 101 ? -20.233 30.949 9.890 1.00 72.19 101 LYS A O 1
ATOM 763 N N . GLY A 1 102 ? -21.286 29.089 9.202 1.00 58.20 102 GLY A N 1
ATOM 764 C CA . GLY A 1 102 ? -22.141 29.029 10.373 1.00 66.19 102 GLY A CA 1
ATOM 765 C C . GLY A 1 102 ? -23.487 29.730 10.287 1.00 66.49 102 GLY A C 1
ATOM 766 O O . GLY A 1 102 ? -24.274 29.652 11.230 1.00 76.70 102 GLY A O 1
ATOM 767 N N . ILE A 1 103 ? -23.767 30.413 9.179 1.00 64.72 103 ILE A N 1
ATOM 768 C CA . ILE A 1 103 ? -25.065 31.071 9.027 1.00 54.88 103 ILE A CA 1
ATOM 769 C C . ILE A 1 103 ? -26.189 30.041 8.927 1.00 66.60 103 ILE A C 1
ATOM 770 O O . ILE A 1 103 ? -26.074 29.051 8.203 1.00 60.94 103 ILE A O 1
ATOM 775 N N . ASP A 1 104 ? -27.267 30.255 9.675 1.00 62.60 104 ASP A N 1
ATOM 776 C CA . ASP A 1 104 ? -28.413 29.358 9.587 1.00 74.70 104 ASP A CA 1
ATOM 777 C C . ASP A 1 104 ? -29.708 30.118 9.327 1.00 69.81 104 ASP A C 1
ATOM 778 O O . ASP A 1 104 ? -30.125 30.957 10.128 1.00 65.50 104 ASP A O 1
ATOM 783 N N . LEU A 1 105 ? -30.329 29.816 8.190 1.00 63.01 105 LEU A N 1
ATOM 784 C CA . LEU A 1 105 ? -31.593 30.425 7.795 1.00 57.75 105 LEU A CA 1
ATOM 785 C C . LEU A 1 105 ? -32.594 29.326 7.458 1.00 55.61 105 LEU A C 1
ATOM 786 O O . LEU A 1 105 ? -32.201 28.220 7.082 1.00 59.00 105 LEU A O 1
ATOM 791 N N . PRO A 1 106 ? -33.897 29.622 7.593 1.00 57.39 106 PRO A N 1
ATOM 792 C CA . PRO A 1 106 ? -34.906 28.641 7.179 1.00 52.48 106 PRO A CA 1
ATOM 793 C C . PRO A 1 106 ? -34.955 28.508 5.659 1.00 42.07 106 PRO A C 1
ATOM 794 O O . PRO A 1 106 ? -34.770 29.501 4.953 1.00 39.94 106 PRO A O 1
ATOM 798 N N . THR A 1 107 ? -35.202 27.294 5.173 1.00 44.26 107 THR A N 1
ATOM 799 C CA . THR A 1 107 ? -35.232 27.007 3.740 1.00 41.91 107 THR A CA 1
ATOM 800 C C . THR A 1 107 ? -36.336 27.765 3.009 1.00 42.38 107 THR A C 1
ATOM 801 O O . THR A 1 107 ? -36.085 28.427 2.000 1.00 42.35 107 THR A O 1
ATOM 805 N N . LEU A 1 108 ? -37.557 27.658 3.523 1.00 42.57 108 LEU A N 1
ATOM 806 C CA . LEU A 1 108 ? -38.718 28.274 2.892 1.00 49.15 108 LEU A CA 1
ATOM 807 C C . LEU A 1 108 ? -38.995 29.666 3.462 1.00 50.22 108 LEU A C 1
ATOM 808 O O . LEU A 1 108 ? -38.946 29.868 4.679 1.00 39.64 108 LEU A O 1
ATOM 813 N N . ASP A 1 109 ? -39.279 30.618 2.573 1.00 34.02 109 ASP A N 1
ATOM 814 C CA . ASP A 1 109 ? -39.573 32.001 2.958 1.00 41.78 109 ASP A CA 1
ATOM 815 C C . ASP A 1 109 ? -40.732 32.045 3.955 1.00 48.05 109 ASP A C 1
ATOM 816 O O . ASP A 1 109 ? -41.817 31.532 3.678 1.00 40.95 109 ASP A O 1
ATOM 821 N N . ARG A 1 110 ? -40.488 32.650 5.115 1.00 45.87 110 ARG A N 1
ATOM 822 C CA . ARG A 1 110 ? -41.451 32.647 6.216 1.00 55.87 110 ARG A CA 1
ATOM 823 C C . ARG A 1 110 ? -42.443 33.807 6.154 1.00 51.42 110 ARG A C 1
ATOM 824 O O . ARG A 1 110 ? -43.361 33.887 6.970 1.00 52.09 110 ARG A O 1
ATOM 832 N N . LYS A 1 111 ? -42.256 34.702 5.188 1.00 44.84 111 LYS A N 1
ATOM 833 C CA . LYS A 1 111 ? -43.086 35.902 5.089 1.00 58.07 111 LYS A CA 1
ATOM 834 C C . LYS A 1 111 ? -43.952 35.935 3.834 1.00 58.17 111 LYS A C 1
ATOM 835 O O . LYS A 1 111 ? -44.972 36.625 3.796 1.00 52.85 111 LYS A O 1
ATOM 841 N N . LYS A 1 112 ? -43.537 35.196 2.810 1.00 47.02 112 LYS A N 1
ATOM 842 C CA . LYS A 1 112 ? -44.312 35.078 1.576 1.00 47.62 112 LYS A CA 1
ATOM 843 C C . LYS A 1 112 ? -45.731 34.584 1.864 1.00 46.81 112 LYS A C 1
ATOM 844 O O . LYS A 1 112 ? -45.923 33.620 2.610 1.00 44.34 112 LYS A O 1
ATOM 850 N N . VAL A 1 113 ? -46.721 35.254 1.281 1.00 42.78 113 VAL A N 1
ATOM 851 C CA . VAL A 1 113 ? -48.119 34.903 1.513 1.00 43.77 113 VAL A CA 1
ATOM 852 C C . VAL A 1 113 ? -48.673 34.040 0.382 1.00 36.18 113 VAL A C 1
ATOM 853 O O . VAL A 1 113 ? -48.694 34.457 -0.776 1.00 47.34 113 VAL A O 1
ATOM 857 N N . TRP A 1 114 ? -49.124 32.838 0.726 1.00 35.97 114 TRP A N 1
ATOM 858 C CA . TRP A 1 114 ? -49.646 31.903 -0.266 1.00 39.26 114 TRP A CA 1
ATOM 859 C C . TRP A 1 114 ? -51.166 31.826 -0.225 1.00 50.96 114 TRP A C 1
ATOM 860 O O . TRP A 1 114 ? -51.774 32.069 0.816 1.00 41.70 114 TRP A O 1
ATOM 871 N N . GLU A 1 115 ? -51.780 31.480 -1.353 1.00 37.48 115 GLU A N 1
ATOM 872 C CA . GLU A 1 115 ? -53.222 31.241 -1.379 1.00 43.27 115 GLU A CA 1
ATOM 873 C C . GLU A 1 115 ? -53.512 29.743 -1.407 1.00 52.94 115 GLU A C 1
ATOM 874 O O . GLU A 1 115 ? -53.231 29.063 -2.397 1.00 39.57 115 GLU A O 1
ATOM 880 N N . PHE A 1 116 ? -54.074 29.238 -0.313 1.00 33.77 116 PHE A N 1
ATOM 881 C CA . PHE A 1 116 ? -54.377 27.819 -0.174 1.00 37.52 116 PHE A CA 1
ATOM 882 C C . PHE A 1 116 ? -55.841 27.515 -0.495 1.00 50.22 116 PHE A C 1
ATOM 883 O O . PHE A 1 116 ? -56.750 28.073 0.123 1.00 46.47 116 PHE A O 1
ATOM 891 N N . ILE A 1 117 ? -56.061 26.633 -1.466 1.00 40.33 117 ILE A N 1
ATOM 892 C CA . ILE A 1 117 ? -57.405 26.201 -1.839 1.00 41.74 117 ILE A CA 1
ATOM 893 C C . ILE A 1 117 ? -57.603 24.737 -1.442 1.00 52.59 117 ILE A C 1
ATOM 894 O O . ILE A 1 117 ? -56.979 23.846 -2.022 1.00 43.23 117 ILE A O 1
ATOM 899 N N . PRO A 1 118 ? -58.477 24.483 -0.452 1.00 45.83 118 PRO A N 1
ATOM 900 C CA . PRO A 1 118 ? -58.669 23.127 0.079 1.00 42.44 118 PRO A CA 1
ATOM 901 C C . PRO A 1 118 ? -59.340 22.191 -0.923 1.00 42.54 118 PRO A C 1
ATOM 902 O O . PRO A 1 118 ? -60.104 22.644 -1.774 1.00 44.89 118 PRO A O 1
ATOM 906 N N . LYS A 1 119 ? -59.041 20.900 -0.824 1.00 50.28 119 LYS A N 1
ATOM 907 C CA . LYS A 1 119 ? -59.660 19.906 -1.688 1.00 57.93 119 LYS A CA 1
ATOM 908 C C . LYS A 1 119 ? -60.391 18.874 -0.849 1.00 46.86 119 LYS A C 1
ATOM 909 O O . LYS A 1 119 ? -60.950 17.911 -1.371 1.00 55.80 119 LYS A O 1
ATOM 915 N N . LYS A 1 120 ? -60.376 19.089 0.461 1.00 53.03 120 LYS A N 1
ATOM 916 C CA . LYS A 1 120 ? -61.091 18.227 1.388 1.00 53.64 120 LYS A CA 1
ATOM 917 C C . LYS A 1 120 ? -62.046 19.065 2.225 1.00 64.46 120 LYS A C 1
ATOM 918 O O . LYS A 1 120 ? -61.863 20.277 2.364 1.00 57.40 120 LYS A O 1
ATOM 924 N N . LYS A 1 121 ? -63.069 18.420 2.775 1.00 63.13 121 LYS A N 1
ATOM 925 C CA . LYS A 1 121 ? -64.020 19.104 3.638 1.00 56.79 121 LYS A CA 1
ATOM 926 C C . LYS A 1 121 ? -63.829 18.682 5.085 1.00 58.37 121 LYS A C 1
ATOM 927 O O . LYS A 1 121 ? -63.202 17.661 5.366 1.00 58.64 121 LYS A O 1
ATOM 933 N N . LYS A 1 122 ? -64.367 19.483 5.997 1.00 58.92 122 LYS A N 1
ATOM 934 C CA . LYS A 1 122 ? -64.395 19.140 7.410 1.00 64.54 122 LYS A CA 1
ATOM 935 C C . LYS A 1 122 ? -65.155 17.828 7.579 1.00 62.38 122 LYS A C 1
ATOM 936 O O . LYS A 1 122 ? -66.190 17.620 6.945 1.00 61.86 122 LYS A O 1
ATOM 942 N N . GLY A 1 123 ? -64.629 16.931 8.407 1.00 55.22 123 GLY A N 1
ATOM 943 C CA . GLY A 1 123 ? -65.270 15.647 8.625 1.00 65.32 123 GLY A CA 1
ATOM 944 C C . GLY A 1 123 ? -64.776 14.556 7.694 1.00 69.71 123 GLY A C 1
ATOM 945 O O . GLY A 1 123 ? -65.057 13.377 7.910 1.00 70.10 123 GLY A O 1
ATOM 946 N N . ASP A 1 124 ? -64.052 14.943 6.648 1.00 66.68 124 ASP A N 1
ATOM 947 C CA . ASP A 1 124 ? -63.438 13.967 5.756 1.00 63.12 124 ASP A CA 1
ATOM 948 C C . ASP A 1 124 ? -62.344 13.207 6.496 1.00 57.82 124 ASP A C 1
ATOM 949 O O . ASP A 1 124 ? -61.662 13.768 7.357 1.00 59.42 124 ASP A O 1
ATOM 954 N N . THR A 1 125 ? -62.187 11.928 6.171 1.00 56.49 125 THR A N 1
ATOM 955 C CA . THR A 1 125 ? -61.083 11.144 6.710 1.00 66.08 125 THR A CA 1
ATOM 956 C C . THR A 1 125 ? -59.900 11.253 5.752 1.00 61.28 125 THR A C 1
ATOM 957 O O . THR A 1 125 ? -60.075 11.205 4.532 1.00 59.38 125 THR A O 1
ATOM 961 N N . ILE A 1 126 ? -58.701 11.418 6.302 1.00 58.99 126 ILE A N 1
ATOM 962 C CA . ILE A 1 126 ? -57.509 11.604 5.482 1.00 55.52 126 ILE A CA 1
ATOM 963 C C . ILE A 1 126 ? -56.434 10.580 5.850 1.00 56.34 126 ILE A C 1
ATOM 964 O O . ILE A 1 126 ? -56.320 10.183 7.011 1.00 50.61 126 ILE A O 1
ATOM 969 N N . LYS A 1 127 ? -55.675 10.125 4.856 1.00 56.08 127 LYS A N 1
ATOM 970 C CA . LYS A 1 127 ? -54.549 9.225 5.107 1.00 50.59 127 LYS A CA 1
ATOM 971 C C . LYS A 1 127 ? -53.256 9.806 4.540 1.00 54.75 127 LYS A C 1
ATOM 972 O O . LYS A 1 127 ? -53.287 10.784 3.795 1.00 46.05 127 LYS A O 1
ATOM 978 N N . GLY A 1 128 ? -52.125 9.210 4.910 1.00 45.92 128 GLY A N 1
ATOM 979 C CA . GLY A 1 128 ? -50.821 9.721 4.520 1.00 43.27 128 GLY A CA 1
ATOM 980 C C . GLY A 1 128 ? -50.649 9.919 3.026 1.00 39.39 128 GLY A C 1
ATOM 981 O O . GLY A 1 128 ? -51.018 9.055 2.227 1.00 38.32 128 GLY A O 1
ATOM 982 N N . GLY A 1 129 ? -50.100 11.067 2.645 1.00 49.63 129 GLY A N 1
ATOM 983 C CA . GLY A 1 129 ? -49.833 11.349 1.247 1.00 44.65 129 GLY A CA 1
ATOM 984 C C . GLY A 1 129 ? -51.002 11.941 0.480 1.00 49.88 129 GLY A C 1
ATOM 985 O O . GLY A 1 129 ? -50.861 12.269 -0.701 1.00 47.02 129 GLY A O 1
ATOM 986 N N . ASP A 1 130 ? -52.152 12.078 1.136 1.00 48.17 130 ASP A N 1
ATOM 987 C CA . ASP A 1 130 ? -53.334 12.641 0.486 1.00 47.31 130 ASP A CA 1
ATOM 988 C C . ASP A 1 130 ? -53.161 14.124 0.159 1.00 32.64 130 ASP A C 1
ATOM 989 O O . ASP A 1 130 ? -52.511 14.861 0.902 1.00 38.18 130 ASP A O 1
ATOM 994 N N . ILE A 1 131 ? -53.748 14.554 -0.954 1.00 40.54 131 ILE A N 1
ATOM 995 C CA . ILE A 1 131 ? -53.759 15.965 -1.319 1.00 40.22 131 ILE A CA 1
ATOM 996 C C . ILE A 1 131 ? -54.859 16.690 -0.544 1.00 49.45 131 ILE A C 1
ATOM 997 O O . ILE A 1 131 ? -56.047 16.464 -0.780 1.00 47.19 131 ILE A O 1
ATOM 1002 N N . ILE A 1 132 ? -54.460 17.555 0.384 1.00 44.54 132 ILE A N 1
ATOM 1003 C CA . ILE A 1 132 ? -55.413 18.267 1.230 1.00 45.47 132 ILE A CA 1
ATOM 1004 C C . ILE A 1 132 ? -55.857 19.578 0.580 1.00 51.52 132 ILE A C 1
ATOM 1005 O O . ILE A 1 132 ? -56.891 20.145 0.942 1.00 45.02 132 ILE A O 1
ATOM 1010 N N . GLY A 1 133 ? -55.075 20.045 -0.391 1.00 40.03 133 GLY A N 1
ATOM 1011 C CA . GLY A 1 133 ? -55.391 21.266 -1.113 1.00 39.31 133 GLY A CA 1
ATOM 1012 C C . GLY A 1 133 ? -54.296 21.665 -2.086 1.00 47.46 133 GLY A C 1
ATOM 1013 O O . GLY A 1 133 ? -53.308 20.947 -2.240 1.00 39.59 133 GLY A O 1
ATOM 1014 N N . THR A 1 134 ? -54.466 22.809 -2.746 1.00 40.32 134 THR A N 1
ATOM 1015 C CA . THR A 1 134 ? -53.475 23.287 -3.709 1.00 42.43 134 THR A CA 1
ATOM 1016 C C . THR A 1 134 ? -53.043 24.727 -3.446 1.00 44.05 134 THR A C 1
ATOM 1017 O O . THR A 1 134 ? -53.794 25.521 -2.877 1.00 36.78 134 THR A O 1
ATOM 1021 N N . VAL A 1 135 ? -51.824 25.050 -3.868 1.00 32.71 135 VAL A N 1
ATOM 1022 C CA . VAL A 1 135 ? -51.304 26.411 -3.798 1.00 30.37 135 VAL A CA 1
ATOM 1023 C C . VAL A 1 135 ? -50.734 26.801 -5.157 1.00 42.81 135 VAL A C 1
ATOM 1024 O O . VAL A 1 135 ? -49.913 26.076 -5.719 1.00 39.74 135 VAL A O 1
ATOM 1028 N N . ASN A 1 136 ? -51.171 27.933 -5.699 1.00 36.39 136 ASN A N 1
ATOM 1029 C CA . ASN A 1 136 ? -50.563 28.433 -6.926 1.00 40.94 136 ASN A CA 1
ATOM 1030 C C . ASN A 1 136 ? -49.190 29.026 -6.639 1.00 40.03 136 ASN A C 1
ATOM 1031 O O . ASN A 1 136 ? -49.074 30.046 -5.958 1.00 40.77 136 ASN A O 1
ATOM 1036 N N . GLU A 1 137 ? -48.149 28.377 -7.149 1.00 42.55 137 GLU A N 1
ATOM 1037 C CA . GLU A 1 137 ? -46.790 28.878 -6.990 1.00 39.38 137 GLU A CA 1
ATOM 1038 C C . GLU A 1 137 ? -46.300 29.422 -8.330 1.00 51.92 137 GLU A C 1
ATOM 1039 O O . GLU A 1 137 ? -45.642 28.715 -9.095 1.00 42.54 137 GLU A O 1
ATOM 1045 N N . ASN A 1 138 ? -46.644 30.680 -8.604 1.00 40.32 138 ASN A N 1
ATOM 1046 C CA . ASN A 1 138 ? -46.301 31.361 -9.856 1.00 43.57 138 ASN A CA 1
ATOM 1047 C C . ASN A 1 138 ? -46.635 30.573 -11.124 1.00 57.76 138 ASN A C 1
ATOM 1048 O O . ASN A 1 138 ? -45.813 30.467 -12.035 1.00 50.58 138 ASN A O 1
ATOM 1053 N N . GLY A 1 139 ? -47.846 30.029 -11.178 1.00 41.11 139 GLY A N 1
ATOM 1054 C CA . GLY A 1 139 ? -48.296 29.299 -12.349 1.00 46.28 139 GLY A CA 1
ATOM 1055 C C . GLY A 1 139 ? -48.270 27.789 -12.201 1.00 45.30 139 GLY A C 1
ATOM 1056 O O . GLY A 1 139 ? -48.847 27.075 -13.022 1.00 52.22 139 GLY A O 1
ATOM 1057 N N . PHE A 1 140 ? -47.599 27.298 -11.164 1.00 41.43 140 PHE A N 1
ATOM 1058 C CA . PHE A 1 140 ? -47.546 25.863 -10.908 1.00 41.23 140 PHE A CA 1
ATOM 1059 C C . PHE A 1 140 ? -48.533 25.463 -9.816 1.00 47.50 140 PHE A C 1
ATOM 1060 O O . PHE A 1 140 ? -48.573 26.082 -8.749 1.00 41.96 140 PHE A O 1
ATOM 1068 N N . GLU A 1 141 ? -49.325 24.427 -10.081 1.00 40.74 141 GLU A N 1
ATOM 1069 C CA . GLU A 1 141 ? -50.259 23.918 -9.082 1.00 45.73 141 GLU A CA 1
ATOM 1070 C C . GLU A 1 141 ? -49.538 23.037 -8.060 1.00 41.52 141 GLU A C 1
ATOM 1071 O O . GLU A 1 141 ? -49.413 21.823 -8.238 1.00 40.78 141 GLU A O 1
ATOM 1077 N N . HIS A 1 142 ? -49.062 23.656 -6.987 1.00 38.83 142 HIS A N 1
ATOM 1078 C CA . HIS A 1 142 ? -48.395 22.915 -5.926 1.00 32.51 142 HIS A CA 1
ATOM 1079 C C . HIS A 1 142 ? -49.435 22.182 -5.093 1.00 44.02 142 HIS A C 1
ATOM 1080 O O . HIS A 1 142 ? -50.326 22.800 -4.505 1.00 39.68 142 HIS A O 1
ATOM 1087 N N . ARG A 1 143 ? -49.325 20.860 -5.050 1.00 37.69 143 ARG A N 1
ATOM 1088 C CA . ARG A 1 143 ? -50.267 20.048 -4.299 1.00 38.42 143 ARG A CA 1
ATOM 1089 C C . ARG A 1 143 ? -49.773 19.800 -2.881 1.00 46.12 143 ARG A C 1
ATOM 1090 O O . ARG A 1 143 ? -48.714 19.206 -2.669 1.00 41.52 143 ARG A O 1
ATOM 1098 N N . ILE A 1 144 ? -50.542 20.284 -1.911 1.00 36.16 144 ILE A N 1
ATOM 1099 C CA . ILE A 1 144 ? -50.187 20.119 -0.509 1.00 34.83 144 ILE A CA 1
ATOM 1100 C C . ILE A 1 144 ? -50.543 18.706 -0.068 1.00 40.14 144 ILE A C 1
ATOM 1101 O O . ILE A 1 144 ? -51.709 18.395 0.177 1.00 46.10 144 ILE A O 1
ATOM 1106 N N . ILE A 1 145 ? -49.533 17.846 0.007 1.00 43.60 145 ILE A N 1
ATOM 1107 C CA . ILE A 1 145 ? -49.734 16.472 0.438 1.00 39.63 145 ILE A CA 1
ATOM 1108 C C . ILE A 1 145 ? -49.358 16.332 1.907 1.00 43.18 145 ILE A C 1
ATOM 1109 O O . ILE A 1 145 ? -48.283 16.764 2.328 1.00 49.96 145 ILE A O 1
ATOM 1114 N N . VAL A 1 146 ? -50.261 15.746 2.686 1.00 43.54 146 VAL A N 1
ATOM 1115 C CA . VAL A 1 146 ? -50.017 15.537 4.105 1.00 45.41 146 VAL A CA 1
ATOM 1116 C C . VAL A 1 146 ? -48.905 14.510 4.275 1.00 45.99 146 VAL A C 1
ATOM 1117 O O . VAL A 1 146 ? -48.734 13.640 3.417 1.00 43.82 146 VAL A O 1
ATOM 1121 N N . PRO A 1 147 ? -48.127 14.621 5.366 1.00 47.76 147 PRO A N 1
ATOM 1122 C CA . PRO A 1 147 ? -47.019 13.686 5.598 1.00 52.37 147 PRO A CA 1
ATOM 1123 C C . PRO A 1 147 ? -47.492 12.236 5.587 1.00 51.08 147 PRO A C 1
ATOM 1124 O O . PRO A 1 147 ? -48.640 11.976 5.952 1.00 44.37 147 PRO A O 1
ATOM 1128 N N . PRO A 1 148 ? -46.622 11.305 5.160 1.00 44.91 148 PRO A N 1
ATOM 1129 C CA . PRO A 1 148 ? -46.975 9.882 5.091 1.00 50.87 148 PRO A CA 1
ATOM 1130 C C . PRO A 1 148 ? -47.487 9.308 6.414 1.00 46.45 148 PRO A C 1
ATOM 1131 O O . PRO A 1 148 ? -48.242 8.334 6.394 1.00 48.49 148 PRO A O 1
ATOM 1135 N N . ASN A 1 149 ? -47.093 9.903 7.537 1.00 55.17 149 ASN A N 1
ATOM 1136 C CA . ASN A 1 149 ? -47.484 9.375 8.844 1.00 54.69 149 ASN A CA 1
ATOM 1137 C C . ASN A 1 149 ? -48.764 9.955 9.457 1.00 61.91 149 ASN A C 1
ATOM 1138 O O . ASN A 1 149 ? -49.208 9.489 10.507 1.00 61.90 149 ASN A O 1
ATOM 1143 N N . VAL A 1 150 ? -49.357 10.963 8.820 1.00 53.94 150 VAL A N 1
ATOM 1144 C CA . VAL A 1 150 ? -50.602 11.521 9.351 1.00 52.28 150 VAL A CA 1
ATOM 1145 C C . VAL A 1 150 ? -51.839 10.845 8.756 1.00 61.61 150 VAL A C 1
ATOM 1146 O O . VAL A 1 150 ? -51.873 10.487 7.575 1.00 55.29 150 VAL A O 1
ATOM 1150 N N . GLU A 1 151 ? -52.848 10.666 9.601 1.00 61.66 151 GLU A N 1
ATOM 1151 C CA . GLU A 1 151 ? -54.055 9.942 9.236 1.00 65.57 151 GLU A CA 1
ATOM 1152 C C . GLU A 1 151 ? -55.151 10.316 10.224 1.00 62.09 151 GLU A C 1
ATOM 1153 O O . GLU A 1 151 ? -54.869 10.630 11.382 1.00 63.14 151 GLU A O 1
ATOM 1159 N N . GLY A 1 152 ? -56.400 10.298 9.771 1.00 48.72 152 GLY A N 1
ATOM 1160 C CA . GLY A 1 152 ? -57.512 10.583 10.657 1.00 65.00 152 GLY A CA 1
ATOM 1161 C C . GLY A 1 152 ? -58.549 11.500 10.048 1.00 60.96 152 GLY A C 1
ATOM 1162 O O . GLY A 1 152 ? -58.573 11.716 8.835 1.00 64.65 152 GLY A O 1
ATOM 1163 N N . LYS A 1 153 ? -59.410 12.045 10.900 1.00 66.47 153 LYS A N 1
ATOM 1164 C CA . LYS A 1 153 ? -60.499 12.890 10.438 1.00 56.17 153 LYS A CA 1
ATOM 1165 C C . LYS A 1 153 ? -60.120 14.363 10.469 1.00 46.94 153 LYS A C 1
ATOM 1166 O O . LYS A 1 153 ? -59.453 14.831 11.395 1.00 43.50 153 LYS A O 1
ATOM 1172 N N . ILE A 1 154 ? -60.545 15.087 9.441 1.00 49.73 154 ILE A N 1
ATOM 1173 C CA . ILE A 1 154 ? -60.319 16.522 9.376 1.00 56.09 154 ILE A CA 1
ATOM 1174 C C . ILE A 1 154 ? -61.279 17.234 10.318 1.00 60.52 154 ILE A C 1
ATOM 1175 O O . ILE A 1 154 ? -62.475 17.344 10.040 1.00 49.24 154 ILE A O 1
ATOM 1180 N N . GLU A 1 155 ? -60.749 17.700 11.444 1.00 56.96 155 GLU A N 1
ATOM 1181 C CA . GLU A 1 155 ? -61.556 18.359 12.461 1.00 60.62 155 GLU A CA 1
ATOM 1182 C C . GLU A 1 155 ? -61.720 19.834 12.119 1.00 71.64 155 GLU A C 1
ATOM 1183 O O . GLU A 1 155 ? -62.663 20.489 12.566 1.00 70.31 155 GLU A O 1
ATOM 1189 N N . GLU A 1 156 ? -60.794 20.340 11.310 1.00 61.71 156 GLU A N 1
ATOM 1190 C CA . GLU A 1 156 ? -60.793 21.736 10.901 1.00 62.68 156 GLU A CA 1
ATOM 1191 C C . GLU A 1 156 ? -59.939 21.886 9.647 1.00 62.50 156 GLU A C 1
ATOM 1192 O O . GLU A 1 156 ? -58.860 21.300 9.559 1.00 48.23 156 GLU A O 1
ATOM 1198 N N . ILE A 1 157 ? -60.423 22.652 8.674 1.00 46.28 157 ILE A N 1
ATOM 1199 C CA . ILE A 1 157 ? -59.616 22.976 7.498 1.00 52.48 157 ILE A CA 1
ATOM 1200 C C . ILE A 1 157 ? -59.956 24.363 6.961 1.00 56.96 157 ILE A C 1
ATOM 1201 O O . ILE A 1 157 ? -61.125 24.699 6.760 1.00 49.42 157 ILE A O 1
ATOM 1206 N N . TYR A 1 158 ? -58.923 25.168 6.740 1.00 36.95 158 TYR A N 1
ATOM 1207 C CA . TYR A 1 158 ? -59.113 26.563 6.367 1.00 34.00 158 TYR A CA 1
ATOM 1208 C C . TYR A 1 158 ? -58.862 26.813 4.884 1.00 45.48 158 TYR A C 1
ATOM 1209 O O . TYR A 1 158 ? -58.498 25.900 4.138 1.00 42.16 158 TYR A O 1
ATOM 1218 N N . GLU A 1 159 ? -59.066 28.058 4.468 1.00 40.89 159 GLU A N 1
ATOM 1219 C CA . GLU A 1 159 ? -58.943 28.443 3.069 1.00 46.05 159 GLU A CA 1
ATOM 1220 C C . GLU A 1 159 ? -58.501 29.895 2.989 1.00 48.99 159 GLU A C 1
ATOM 1221 O O . GLU A 1 159 ? -58.906 30.714 3.815 1.00 45.48 159 GLU A O 1
ATOM 1227 N N . GLY A 1 160 ? -57.659 30.213 2.010 1.00 38.45 160 GLY A N 1
ATOM 1228 C CA . GLY A 1 160 ? -57.291 31.593 1.761 1.00 32.78 160 GLY A CA 1
ATOM 1229 C C . GLY A 1 160 ? -55.803 31.863 1.825 1.00 46.43 160 GLY A C 1
ATOM 1230 O O . GLY A 1 160 ? -54.987 31.024 1.438 1.00 41.84 160 GLY A O 1
ATOM 1231 N N . ASN A 1 161 ? -55.453 33.042 2.325 1.00 40.75 161 ASN A N 1
ATOM 1232 C CA . ASN A 1 161 ? -54.068 33.488 2.331 1.00 36.76 161 ASN A CA 1
ATOM 1233 C C . ASN A 1 161 ? -53.336 33.158 3.629 1.00 48.66 161 ASN A C 1
ATOM 1234 O O . ASN A 1 161 ? -53.768 33.551 4.715 1.00 45.81 161 ASN A O 1
ATOM 1239 N N . PHE A 1 162 ? -52.230 32.426 3.506 1.00 37.93 162 PHE A N 1
ATOM 1240 C CA . PHE A 1 162 ? -51.448 31.991 4.660 1.00 36.46 162 PHE A CA 1
ATOM 1241 C C . PHE A 1 162 ? -49.951 32.070 4.381 1.00 45.63 162 PHE A C 1
ATOM 1242 O O . PHE A 1 162 ? -49.524 32.023 3.227 1.00 41.41 162 PHE A O 1
ATOM 1250 N N . THR A 1 163 ? -49.157 32.185 5.443 1.00 38.44 163 THR A N 1
ATOM 1251 C CA . THR A 1 163 ? -47.708 32.024 5.335 1.00 43.45 163 THR A CA 1
ATOM 1252 C C . THR A 1 163 ? -47.369 30.589 5.719 1.00 51.11 163 THR A C 1
ATOM 1253 O O . THR A 1 163 ? -48.238 29.852 6.187 1.00 40.60 163 THR A O 1
ATOM 1257 N N . ILE A 1 164 ? -46.110 30.200 5.536 1.00 41.43 164 ILE A N 1
ATOM 1258 C CA . ILE A 1 164 ? -45.705 28.797 5.638 1.00 47.59 164 ILE A CA 1
ATOM 1259 C C . ILE A 1 164 ? -45.867 28.166 7.032 1.00 42.16 164 ILE A C 1
ATOM 1260 O O . ILE A 1 164 ? -46.120 26.965 7.146 1.00 49.20 164 ILE A O 1
ATOM 1265 N N . GLU A 1 165 ? -45.748 28.972 8.083 1.00 44.38 165 GLU A N 1
ATOM 1266 C CA . GLU A 1 165 ? -45.787 28.443 9.446 1.00 46.99 165 GLU A CA 1
ATOM 1267 C C . GLU A 1 165 ? -47.195 28.393 10.033 1.00 50.69 165 GLU A C 1
ATOM 1268 O O . GLU A 1 165 ? -47.380 27.976 11.177 1.00 59.15 165 GLU A O 1
ATOM 1274 N N . GLU A 1 166 ? -48.184 28.810 9.249 1.00 48.04 166 GLU A N 1
ATOM 1275 C CA . GLU A 1 166 ? -49.562 28.868 9.731 1.00 51.44 166 GLU A CA 1
ATOM 1276 C C . GLU A 1 166 ? -50.321 27.555 9.545 1.00 53.84 166 GLU A C 1
ATOM 1277 O O . GLU A 1 166 ? -50.163 26.869 8.533 1.00 51.79 166 GLU A O 1
ATOM 1283 N N . THR A 1 167 ? -51.144 27.218 10.535 1.00 55.88 167 THR A N 1
ATOM 1284 C CA . THR A 1 167 ? -51.994 26.032 10.482 1.00 43.69 167 THR A CA 1
ATOM 1285 C C . THR A 1 167 ? -53.085 26.206 9.426 1.00 47.60 167 THR A C 1
ATOM 1286 O O . THR A 1 167 ? -53.795 27.213 9.419 1.00 47.37 167 THR A O 1
ATOM 1290 N N . ILE A 1 168 ? -53.210 25.228 8.532 1.00 40.83 168 ILE A N 1
ATOM 1291 C CA . ILE A 1 168 ? -54.219 25.274 7.476 1.00 41.89 168 ILE A CA 1
ATOM 1292 C C . ILE A 1 168 ? -55.288 24.209 7.688 1.00 40.50 168 ILE A C 1
ATOM 1293 O O . ILE A 1 168 ? -56.338 24.230 7.044 1.00 40.28 168 ILE A O 1
ATOM 1298 N N . ALA A 1 169 ? -55.003 23.276 8.592 1.00 43.75 169 ALA A N 1
ATOM 1299 C CA . ALA A 1 169 ? -55.937 22.209 8.928 1.00 40.45 169 ALA A CA 1
ATOM 1300 C C . ALA A 1 169 ? -55.543 21.523 10.229 1.00 44.45 169 ALA A C 1
ATOM 1301 O O . ALA A 1 169 ? -54.399 21.627 10.672 1.00 50.04 169 ALA A O 1
ATOM 1303 N N . ILE A 1 170 ? -56.494 20.820 10.836 1.00 52.61 170 ILE A N 1
ATOM 1304 C CA . ILE A 1 170 ? -56.229 20.066 12.056 1.00 51.99 170 ILE A CA 1
ATOM 1305 C C . ILE A 1 170 ? -56.773 18.645 11.924 1.00 46.50 170 ILE A C 1
ATOM 1306 O O . ILE A 1 170 ? -57.955 18.450 11.632 1.00 48.06 170 ILE A O 1
ATOM 1311 N N . VAL A 1 171 ? -55.899 17.659 12.121 1.00 52.98 171 VAL A N 1
ATOM 1312 C CA . VAL A 1 171 ? -56.269 16.250 12.004 1.00 52.88 171 VAL A CA 1
ATOM 1313 C C . VAL A 1 171 ? -55.893 15.505 13.283 1.00 53.68 171 VAL A C 1
ATOM 1314 O O . VAL A 1 171 ? -54.726 15.506 13.681 1.00 47.61 171 VAL A O 1
ATOM 1318 N N . ASN A 1 172 ? -56.881 14.871 13.916 1.00 66.59 172 ASN A N 1
ATOM 1319 C CA . ASN A 1 172 ? -56.682 14.171 15.189 1.00 65.15 172 ASN A CA 1
ATOM 1320 C C . ASN A 1 172 ? -55.948 15.013 16.230 1.00 67.97 172 ASN A C 1
ATOM 1321 O O . ASN A 1 172 ? -55.071 14.519 16.942 1.00 69.12 172 ASN A O 1
ATOM 1326 N N . GLY A 1 173 ? -56.309 16.290 16.302 1.00 51.35 173 GLY A N 1
ATOM 1327 C CA . GLY A 1 173 ? -55.688 17.209 17.236 1.00 60.64 173 GLY A CA 1
ATOM 1328 C C . GLY A 1 173 ? -54.304 17.667 16.817 1.00 60.00 173 GLY A C 1
ATOM 1329 O O . GLY A 1 173 ? -53.611 18.328 17.591 1.00 71.02 173 GLY A O 1
ATOM 1330 N N . LYS A 1 174 ? -53.894 17.322 15.599 1.00 56.15 174 LYS A N 1
ATOM 1331 C CA . LYS A 1 174 ? -52.563 17.692 15.121 1.00 61.77 174 LYS A CA 1
ATOM 1332 C C . LYS A 1 174 ? -52.626 18.728 14.003 1.00 54.17 174 LYS A C 1
ATOM 1333 O O . LYS A 1 174 ? -53.314 18.530 13.000 1.00 54.68 174 LYS A O 1
ATOM 1339 N N . PRO A 1 175 ? -51.903 19.842 14.180 1.00 54.35 175 PRO A N 1
ATOM 1340 C CA . PRO A 1 175 ? -51.845 20.924 13.191 1.00 57.13 175 PRO A CA 1
ATOM 1341 C C . PRO A 1 175 ? -51.156 20.504 11.892 1.00 53.60 175 PRO A C 1
ATOM 1342 O O . PRO A 1 175 ? -50.106 19.860 11.929 1.00 57.50 175 PRO A O 1
ATOM 1346 N N . ILE A 1 176 ? -51.749 20.873 10.759 1.00 54.70 176 ILE A N 1
ATOM 1347 C CA . ILE A 1 176 ? -51.155 20.615 9.452 1.00 54.62 176 ILE A CA 1
ATOM 1348 C C . ILE A 1 176 ? -50.678 21.935 8.852 1.00 58.65 176 ILE A C 1
ATOM 1349 O O . ILE A 1 176 ? -51.402 22.931 8.886 1.00 48.85 176 ILE A O 1
ATOM 1354 N N . LYS A 1 177 ? -49.460 21.951 8.318 1.00 42.66 177 LYS A N 1
ATOM 1355 C CA . LYS A 1 177 ? -48.929 23.147 7.670 1.00 43.97 177 LYS A CA 1
ATOM 1356 C C . LYS A 1 177 ? -48.926 23.000 6.155 1.00 42.89 177 LYS A C 1
ATOM 1357 O O . LYS A 1 177 ? -49.344 21.971 5.625 1.00 44.77 177 LYS A O 1
ATOM 1363 N N . LEU A 1 178 ? -48.460 24.038 5.467 1.00 43.58 178 LEU A N 1
ATOM 1364 C CA . LEU A 1 178 ? -48.278 23.988 4.021 1.00 48.81 178 LEU A CA 1
ATOM 1365 C C . LEU A 1 178 ? -46.996 23.233 3.684 1.00 49.04 178 LEU A C 1
ATOM 1366 O O . LEU A 1 178 ? -46.732 22.922 2.521 1.00 40.06 178 LEU A O 1
ATOM 1371 N N . TYR A 1 179 ? -46.208 22.938 4.716 1.00 38.39 179 TYR A N 1
ATOM 1372 C CA . TYR A 1 179 ? -44.945 22.228 4.545 1.00 43.16 179 TYR A CA 1
ATOM 1373 C C . TYR A 1 179 ? -44.760 21.154 5.609 1.00 47.76 179 TYR A C 1
ATOM 1374 O O . TYR A 1 179 ? -45.388 21.203 6.669 1.00 44.09 179 TYR A O 1
ATOM 1383 N N . HIS A 1 180 ? -43.889 20.191 5.325 1.00 43.87 180 HIS A N 1
ATOM 1384 C CA . HIS A 1 180 ? -43.439 19.249 6.346 1.00 41.42 180 HIS A CA 1
ATOM 1385 C C . HIS A 1 180 ? -41.960 18.929 6.162 1.00 49.02 180 HIS A C 1
ATOM 1386 O O . HIS A 1 180 ? -41.400 19.139 5.084 1.00 41.21 180 HIS A O 1
ATOM 1393 N N . GLU A 1 181 ? -41.326 18.445 7.225 1.00 40.01 181 GLU A N 1
ATOM 1394 C CA . GLU A 1 181 ? -39.908 18.114 7.184 1.00 37.67 181 GLU A CA 1
ATOM 1395 C C . GLU A 1 181 ? -39.713 16.634 6.888 1.00 41.86 181 GLU A C 1
ATOM 1396 O O . GLU A 1 181 ? -40.524 15.800 7.294 1.00 42.25 181 GLU A O 1
ATOM 1402 N N . TRP A 1 182 ? -38.635 16.308 6.181 1.00 38.86 182 TRP A N 1
ATOM 1403 C CA . TRP A 1 182 ? -38.336 14.919 5.861 1.00 37.44 182 TRP A CA 1
ATOM 1404 C C . TRP A 1 182 ? -36.833 14.653 5.860 1.00 36.09 182 TRP A C 1
ATOM 1405 O O . TRP A 1 182 ? -36.062 15.441 5.311 1.00 36.46 182 TRP A O 1
ATOM 1416 N N . PRO A 1 183 ? -36.414 13.539 6.480 1.00 37.30 183 PRO A N 1
ATOM 1417 C CA . PRO A 1 183 ? -34.999 13.149 6.510 1.00 41.10 183 PRO A CA 1
ATOM 1418 C C . PRO A 1 183 ? -34.503 12.815 5.104 1.00 37.79 183 PRO A C 1
ATOM 1419 O O . PRO A 1 183 ? -35.047 11.910 4.470 1.00 35.92 183 PRO A O 1
ATOM 1423 N N . ILE A 1 184 ? -33.482 13.524 4.632 1.00 41.48 184 ILE A N 1
ATOM 1424 C CA . ILE A 1 184 ? -33.012 13.368 3.256 1.00 44.87 184 ILE A CA 1
ATOM 1425 C C . ILE A 1 184 ? -32.382 12.006 2.957 1.00 45.52 184 ILE A C 1
ATOM 1426 O O . ILE A 1 184 ? -32.327 11.589 1.800 1.00 40.34 184 ILE A O 1
ATOM 1431 N N . ARG A 1 185 ? -31.905 11.318 3.990 1.00 34.50 185 ARG A N 1
ATOM 1432 C CA . ARG A 1 185 ? -31.294 10.000 3.808 1.00 43.46 185 ARG A CA 1
ATOM 1433 C C . ARG A 1 185 ? -32.333 8.889 3.723 1.00 40.23 185 ARG A C 1
ATOM 1434 O O . ARG A 1 185 ? -31.995 7.727 3.504 1.00 45.42 185 ARG A O 1
ATOM 1442 N N . LYS A 1 186 ? -33.597 9.255 3.898 1.00 43.72 186 LYS A N 1
ATOM 1443 C CA . LYS A 1 186 ? -34.682 8.282 3.927 1.00 37.88 186 LYS A CA 1
ATOM 1444 C C . LYS A 1 186 ? -35.560 8.429 2.693 1.00 39.47 186 LYS A C 1
ATOM 1445 O O . LYS A 1 186 ? -36.156 9.486 2.475 1.00 44.72 186 LYS A O 1
ATOM 1451 N N . PRO A 1 187 ? -35.633 7.370 1.874 1.00 36.61 187 PRO A N 1
ATOM 1452 C CA . PRO A 1 187 ? -36.459 7.385 0.660 1.00 42.30 187 PRO A CA 1
ATOM 1453 C C . PRO A 1 187 ? -37.932 7.577 1.000 1.00 39.58 187 PRO A C 1
ATOM 1454 O O . PRO A 1 187 ? -38.417 6.959 1.949 1.00 41.85 187 PRO A O 1
ATOM 1458 N N . ARG A 1 188 ? -38.630 8.422 0.248 1.00 36.17 188 ARG A N 1
ATOM 1459 C CA . ARG A 1 188 ? -40.047 8.663 0.504 1.00 39.62 188 ARG A CA 1
ATOM 1460 C C . ARG A 1 188 ? -40.906 7.511 -0.009 1.00 42.39 188 ARG A C 1
ATOM 1461 O O . ARG A 1 188 ? -40.742 7.063 -1.146 1.00 40.06 188 ARG A O 1
ATOM 1469 N N . PRO A 1 189 ? -41.831 7.032 0.837 1.00 48.54 189 PRO A N 1
ATOM 1470 C CA . PRO A 1 189 ? -42.664 5.863 0.533 1.00 43.53 189 PRO A CA 1
ATOM 1471 C C . PRO A 1 189 ? -43.644 6.107 -0.607 1.00 40.35 189 PRO A C 1
ATOM 1472 O O . PRO A 1 189 ? -44.009 7.250 -0.892 1.00 48.39 189 PRO A O 1
ATOM 1476 N N . TYR A 1 190 ? -44.050 5.019 -1.252 1.00 33.24 190 TYR A N 1
ATOM 1477 C CA . TYR A 1 190 ? -45.052 5.043 -2.310 1.00 41.74 190 TYR A CA 1
ATOM 1478 C C . TYR A 1 190 ? -45.779 3.709 -2.263 1.00 44.95 190 TYR A C 1
ATOM 1479 O O . TYR A 1 190 ? -45.447 2.857 -1.438 1.00 43.52 190 TYR A O 1
ATOM 1488 N N . LYS A 1 191 ? -46.760 3.512 -3.138 1.00 45.23 191 LYS A N 1
ATOM 1489 C CA . LYS A 1 191 ? -47.530 2.269 -3.111 1.00 43.60 191 LYS A CA 1
ATOM 1490 C C . LYS A 1 191 ? -46.881 1.132 -3.894 1.00 51.06 191 LYS A C 1
ATOM 1491 O O . LYS A 1 191 ? -46.668 0.049 -3.351 1.00 51.96 191 LYS A O 1
ATOM 1497 N N . GLU A 1 192 ? -46.566 1.372 -5.164 1.00 43.49 192 GLU A N 1
ATOM 1498 C CA . GLU A 1 192 ? -45.882 0.358 -5.966 1.00 58.07 192 GLU A CA 1
ATOM 1499 C C . GLU A 1 192 ? -45.146 0.942 -7.168 1.00 51.08 192 GLU A C 1
ATOM 1500 O O . GLU A 1 192 ? -45.526 1.989 -7.702 1.00 41.01 192 GLU A O 1
ATOM 1506 N N . LYS A 1 193 ? -44.086 0.257 -7.582 1.00 42.08 193 LYS A N 1
ATOM 1507 C CA . LYS A 1 193 ? -43.356 0.621 -8.786 1.00 40.82 193 LYS A CA 1
ATOM 1508 C C . LYS A 1 193 ? -44.206 0.264 -9.996 1.00 46.30 193 LYS A C 1
ATOM 1509 O O . LYS A 1 193 ? -44.811 -0.808 -10.040 1.00 56.75 193 LYS A O 1
ATOM 1515 N N . LEU A 1 194 ? -44.266 1.166 -10.970 1.00 46.15 194 LEU A N 1
ATOM 1516 C CA . LEU A 1 194 ? -45.042 0.920 -12.180 1.00 39.47 194 LEU A CA 1
ATOM 1517 C C . LEU A 1 194 ? -44.115 0.601 -13.345 1.00 48.24 194 LEU A C 1
ATOM 1518 O O . LEU A 1 194 ? -42.920 0.899 -13.297 1.00 44.66 194 LEU A O 1
ATOM 1523 N N . ASP A 1 195 ? -44.665 -0.012 -14.388 1.00 41.24 195 ASP A N 1
ATOM 1524 C CA . ASP A 1 195 ? -43.896 -0.282 -15.593 1.00 59.70 195 ASP A CA 1
ATOM 1525 C C . ASP A 1 195 ? -43.613 1.016 -16.328 1.00 47.78 195 ASP A C 1
ATOM 1526 O O . ASP A 1 195 ? -44.360 1.989 -16.195 1.00 47.47 195 ASP A O 1
ATOM 1531 N N . TYR A 1 196 ? -42.531 1.033 -17.098 1.00 49.66 196 TYR A N 1
ATOM 1532 C CA . TYR A 1 196 ? -42.276 2.151 -17.992 1.00 43.73 196 TYR A CA 1
ATOM 1533 C C . TYR A 1 196 ? -43.419 2.234 -18.992 1.00 60.65 196 TYR A C 1
ATOM 1534 O O . TYR A 1 196 ? -44.103 1.243 -19.252 1.00 59.51 196 TYR A O 1
ATOM 1543 N N . ASN A 1 197 ? -43.619 3.417 -19.552 1.00 53.61 197 ASN A N 1
ATOM 1544 C CA . ASN A 1 197 ? -44.870 3.738 -20.209 1.00 63.50 197 ASN A CA 1
ATOM 1545 C C . ASN A 1 197 ? -44.639 4.637 -21.408 1.00 71.62 197 ASN A C 1
ATOM 1546 O O . ASN A 1 197 ? -45.250 4.476 -22.466 1.00 73.81 197 ASN A O 1
ATOM 1551 N N . TYR A 1 198 ? -43.719 5.574 -21.228 1.00 57.34 198 TYR A N 1
ATOM 1552 C CA . TYR A 1 198 ? -43.640 6.748 -22.073 1.00 51.55 198 TYR A CA 1
ATOM 1553 C C . TYR A 1 198 ? -42.198 7.235 -22.112 1.00 51.77 198 TYR A C 1
ATOM 1554 O O . TYR A 1 198 ? -41.518 7.247 -21.085 1.00 42.59 198 TYR A O 1
ATOM 1563 N N . PRO A 1 199 ? -41.724 7.640 -23.298 1.00 52.43 199 PRO A N 1
ATOM 1564 C CA . PRO A 1 199 ? -40.330 8.078 -23.418 1.00 42.07 199 PRO A CA 1
ATOM 1565 C C . PRO A 1 199 ? -40.072 9.393 -22.690 1.00 38.34 199 PRO A C 1
ATOM 1566 O O . PRO A 1 199 ? -40.986 10.206 -22.547 1.00 38.79 199 PRO A O 1
ATOM 1570 N N . PHE A 1 200 ? -38.841 9.580 -22.226 1.00 37.07 200 PHE A N 1
ATOM 1571 C CA . PHE A 1 200 ? -38.414 10.846 -21.651 1.00 38.50 200 PHE A CA 1
ATOM 1572 C C . PHE A 1 200 ? -37.910 11.733 -22.788 1.00 34.49 200 PHE A C 1
ATOM 1573 O O . PHE A 1 200 ? -36.804 11.535 -23.294 1.00 38.06 200 PHE A O 1
ATOM 1581 N N . ILE A 1 201 ? -38.733 12.693 -23.204 1.00 33.87 201 ILE A N 1
ATOM 1582 C CA . ILE A 1 201 ? -38.380 13.573 -24.317 1.00 40.81 201 ILE A CA 1
ATOM 1583 C C . ILE A 1 201 ? -37.563 14.769 -23.829 1.00 39.23 201 ILE A C 1
ATOM 1584 O O . ILE A 1 201 ? -38.054 15.591 -23.055 1.00 36.29 201 ILE A O 1
ATOM 1589 N N . THR A 1 202 ? -36.323 14.864 -24.302 1.00 38.00 202 THR A N 1
ATOM 1590 C CA . THR A 1 202 ? -35.373 15.863 -23.818 1.00 42.07 202 THR A CA 1
ATOM 1591 C C . THR A 1 202 ? -35.364 17.137 -24.652 1.00 40.16 202 THR A C 1
ATOM 1592 O O . THR A 1 202 ? -35.077 18.220 -24.142 1.00 40.58 202 THR A O 1
ATOM 1596 N N . GLY A 1 203 ? -35.664 17.005 -25.939 1.00 38.16 203 GLY A N 1
ATOM 1597 C CA . GLY A 1 203 ? -35.545 18.127 -26.851 1.00 41.00 203 GLY A CA 1
ATOM 1598 C C . GLY A 1 203 ? -34.207 18.088 -27.562 1.00 42.43 203 GLY A C 1
ATOM 1599 O O . GLY A 1 203 ? -33.922 18.923 -28.422 1.00 40.35 203 GLY A O 1
ATOM 1600 N N . THR A 1 204 ? -33.381 17.115 -27.184 1.00 35.03 204 THR A N 1
ATOM 1601 C CA . THR A 1 204 ? -32.112 16.862 -27.859 1.00 32.18 204 THR A CA 1
ATOM 1602 C C . THR A 1 204 ? -32.255 15.596 -28.701 1.00 39.71 204 THR A C 1
ATOM 1603 O O . THR A 1 204 ? -32.587 14.531 -28.177 1.00 40.70 204 THR A O 1
ATOM 1607 N N . ARG A 1 205 ? -32.002 15.721 -30.003 1.00 34.26 205 ARG A N 1
ATOM 1608 C CA . ARG A 1 205 ? -32.275 14.653 -30.969 1.00 33.53 205 ARG A CA 1
ATOM 1609 C C . ARG A 1 205 ? -31.604 13.310 -30.663 1.00 31.56 205 ARG A C 1
ATOM 1610 O O . ARG A 1 205 ? -32.264 12.269 -30.668 1.00 33.82 205 ARG A O 1
ATOM 1618 N N . VAL A 1 206 ? -30.301 13.331 -30.402 1.00 32.17 206 VAL A N 1
ATOM 1619 C CA . VAL A 1 206 ? -29.569 12.092 -30.147 1.00 33.39 206 VAL A CA 1
ATOM 1620 C C . VAL A 1 206 ? -30.107 11.371 -28.909 1.00 41.80 206 VAL A C 1
ATOM 1621 O O . VAL A 1 206 ? -30.139 10.141 -28.858 1.00 35.86 206 VAL A O 1
ATOM 1625 N N . LEU A 1 207 ? -30.570 12.141 -27.929 1.00 30.37 207 LEU A N 1
ATOM 1626 C CA . LEU A 1 207 ? -31.103 11.558 -26.700 1.00 39.42 207 LEU A CA 1
ATOM 1627 C C . LEU A 1 207 ? -32.562 11.128 -26.836 1.00 43.92 207 LEU A C 1
ATOM 1628 O O . LEU A 1 207 ? -33.045 10.315 -26.052 1.00 40.96 207 LEU A O 1
ATOM 1633 N N . ASP A 1 208 ? -33.265 11.671 -27.825 1.00 35.45 208 ASP A N 1
ATOM 1634 C CA . ASP A 1 208 ? -34.686 11.363 -27.989 1.00 38.02 208 ASP A CA 1
ATOM 1635 C C . ASP A 1 208 ? -34.949 10.179 -28.918 1.00 39.25 208 ASP A C 1
ATOM 1636 O O . ASP A 1 208 ? -35.919 9.444 -28.735 1.00 37.73 208 ASP A O 1
ATOM 1641 N N . ILE A 1 209 ? -34.082 9.991 -29.907 1.00 42.45 209 ILE A N 1
ATOM 1642 C CA . ILE A 1 209 ? -34.282 8.932 -30.890 1.00 43.80 209 ILE A CA 1
ATOM 1643 C C . ILE A 1 209 ? -33.259 7.809 -30.757 1.00 35.88 209 ILE A C 1
ATOM 1644 O O . ILE A 1 209 ? -33.620 6.633 -30.684 1.00 37.10 209 ILE A O 1
ATOM 1649 N N . MET A 1 210 ? -31.983 8.177 -30.722 1.00 39.65 210 MET A N 1
ATOM 1650 C CA . MET A 1 210 ? -30.910 7.191 -30.713 1.00 38.82 210 MET A CA 1
ATOM 1651 C C . MET A 1 210 ? -30.820 6.410 -29.402 1.00 34.06 210 MET A C 1
ATOM 1652 O O . MET A 1 210 ? -30.838 5.181 -29.413 1.00 35.55 210 MET A O 1
ATOM 1657 N N . PHE A 1 211 ? -30.736 7.116 -28.276 1.00 37.12 211 PHE A N 1
ATOM 1658 C CA . PHE A 1 211 ? -30.591 6.446 -26.980 1.00 31.62 211 PHE A CA 1
ATOM 1659 C C . PHE A 1 211 ? -31.583 6.924 -25.916 1.00 35.98 211 PHE A C 1
ATOM 1660 O O . PHE A 1 211 ? -31.173 7.317 -24.823 1.00 34.67 211 PHE A O 1
ATOM 1668 N N . PRO A 1 212 ? -32.893 6.853 -26.211 1.00 35.47 212 PRO A N 1
ATOM 1669 C CA . PRO A 1 212 ? -33.851 7.419 -25.257 1.00 29.76 212 PRO A CA 1
ATOM 1670 C C . PRO A 1 212 ? -34.049 6.545 -24.026 1.00 36.64 212 PRO A C 1
ATOM 1671 O O . PRO A 1 212 ? -33.867 5.329 -24.098 1.00 35.25 212 PRO A O 1
ATOM 1675 N N . ILE A 1 213 ? -34.404 7.168 -22.907 1.00 30.78 213 ILE A N 1
ATOM 1676 C CA . ILE A 1 213 ? -34.858 6.432 -21.736 1.00 33.52 213 ILE A CA 1
ATOM 1677 C C . ILE A 1 213 ? -36.337 6.719 -21.517 1.00 34.61 213 ILE A C 1
ATOM 1678 O O . ILE A 1 213 ? -36.899 7.631 -22.128 1.00 32.28 213 ILE A O 1
ATOM 1683 N N . ALA A 1 214 ? -36.965 5.952 -20.637 1.00 36.30 214 ALA A N 1
ATOM 1684 C CA . ALA A 1 214 ? -38.368 6.183 -20.313 1.00 38.06 214 ALA A CA 1
ATOM 1685 C C . ALA A 1 214 ? -38.484 7.170 -19.158 1.00 38.91 214 ALA A C 1
ATOM 1686 O O . ALA A 1 214 ? -37.517 7.378 -18.417 1.00 36.43 214 ALA A O 1
ATOM 1688 N N . LYS A 1 215 ? -39.660 7.778 -19.008 1.00 36.73 215 LYS A N 1
ATOM 1689 C CA . LYS A 1 215 ? -39.938 8.608 -17.840 1.00 33.54 215 LYS A CA 1
ATOM 1690 C C . LYS A 1 215 ? -39.833 7.752 -16.589 1.00 33.63 215 LYS A C 1
ATOM 1691 O O . LYS A 1 215 ? -40.483 6.708 -16.486 1.00 37.52 215 LYS A O 1
ATOM 1697 N N . GLY A 1 216 ? -39.018 8.195 -15.640 1.00 34.34 216 GLY A N 1
ATOM 1698 C CA . GLY A 1 216 ? -38.778 7.425 -14.436 1.00 33.03 216 GLY A CA 1
ATOM 1699 C C . GLY A 1 216 ? -37.519 6.591 -14.562 1.00 37.25 216 GLY A C 1
ATOM 1700 O O . GLY A 1 216 ? -37.143 5.878 -13.634 1.00 30.81 216 GLY A O 1
ATOM 1701 N N . GLY A 1 217 ? -36.865 6.678 -15.716 1.00 30.62 217 GLY A N 1
ATOM 1702 C CA . GLY A 1 217 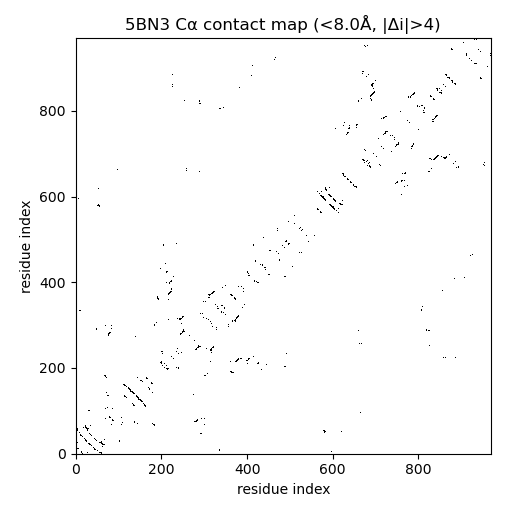? -35.624 5.956 -15.933 1.00 29.91 217 GLY A CA 1
ATOM 1703 C C . GLY A 1 217 ? -34.418 6.710 -15.401 1.00 32.72 217 GLY A C 1
ATO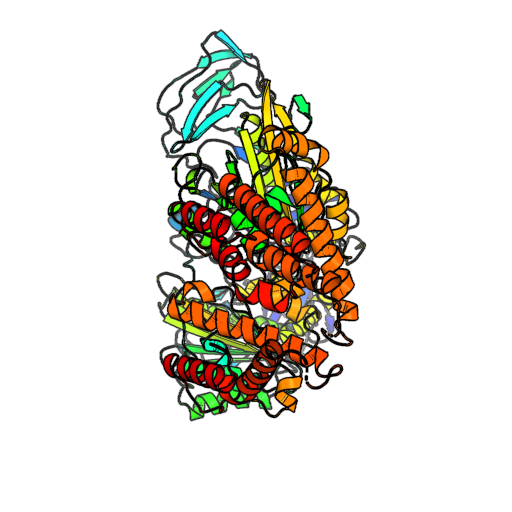M 1704 O O . GLY A 1 217 ? -34.557 7.707 -14.692 1.00 31.20 217 GLY A O 1
ATOM 1705 N N . SER A 1 218 ? -33.228 6.226 -15.734 1.00 29.38 218 SER A N 1
ATOM 1706 C CA . SER A 1 218 ? -31.998 6.890 -15.327 1.00 31.11 218 SER A CA 1
ATOM 1707 C C . SER A 1 218 ? -30.920 6.715 -16.386 1.00 31.13 218 SER A C 1
ATOM 1708 O O . SER A 1 218 ? -30.939 5.743 -17.141 1.00 31.22 218 SER A O 1
ATOM 1711 N N . ALA A 1 219 ? -29.985 7.660 -16.435 1.00 25.64 219 ALA A N 1
ATOM 1712 C CA . ALA A 1 219 ? -28.884 7.607 -17.390 1.00 30.09 219 ALA A CA 1
ATOM 1713 C C . ALA A 1 219 ? -27.613 8.181 -16.789 1.00 38.57 219 ALA A C 1
ATOM 1714 O O . ALA A 1 219 ? -27.665 9.051 -15.917 1.00 33.76 219 ALA A O 1
ATOM 1716 N N . ALA A 1 220 ? -26.473 7.695 -17.269 1.00 28.29 220 ALA A N 1
ATOM 1717 C CA . ALA A 1 220 ? -25.178 8.234 -16.873 1.00 29.03 220 ALA A CA 1
ATOM 1718 C C . ALA A 1 220 ? -24.563 9.022 -18.027 1.00 35.80 220 ALA A C 1
ATOM 1719 O O . ALA A 1 220 ? -24.671 8.617 -19.187 1.00 27.69 220 ALA A O 1
ATOM 1721 N N . VAL A 1 221 ? -23.919 10.144 -17.707 1.00 29.86 221 VAL A N 1
ATOM 1722 C CA . VAL A 1 221 ? -23.232 10.956 -18.711 1.00 28.37 221 VAL A CA 1
ATOM 1723 C C . VAL A 1 221 ? -21.768 11.155 -18.325 1.00 28.72 221 VAL A C 1
ATOM 1724 O O . VAL A 1 221 ? -21.404 12.186 -17.762 1.00 29.26 221 VAL A O 1
ATOM 1728 N N . PRO A 1 222 ? -20.922 10.152 -18.605 1.00 27.94 222 PRO A N 1
ATOM 1729 C CA . PRO A 1 222 ? -19.494 10.306 -18.316 1.00 29.25 222 PRO A CA 1
ATOM 1730 C C . PRO A 1 222 ? -18.751 10.918 -19.495 1.00 30.53 222 PRO A C 1
ATOM 1731 O O . PRO A 1 222 ? -19.134 10.703 -20.650 1.00 31.68 222 PRO A O 1
ATOM 1735 N N . GLY A 1 223 ? -17.701 11.678 -19.198 1.00 30.80 223 GLY A N 1
ATOM 1736 C CA . GLY A 1 223 ? -16.873 12.285 -20.222 1.00 30.32 223 GLY A CA 1
ATOM 1737 C C . GLY A 1 223 ? -15.665 12.956 -19.599 1.00 32.84 223 GLY A C 1
ATOM 1738 O O . GLY A 1 223 ? -15.676 13.274 -18.412 1.00 28.54 223 GLY A O 1
ATOM 1739 N N . PRO A 1 224 ? -14.604 13.162 -20.390 1.00 31.48 224 PRO A N 1
ATOM 1740 C CA . PRO A 1 224 ? -13.441 13.911 -19.899 1.00 30.06 224 PRO A CA 1
ATOM 1741 C C . PRO A 1 224 ? -13.785 15.390 -19.774 1.00 30.97 224 PRO A C 1
ATOM 1742 O O . PRO A 1 224 ? -14.863 15.792 -20.220 1.00 29.74 224 PRO A O 1
ATOM 1746 N N . PHE A 1 225 ? -12.904 16.192 -19.183 1.00 29.59 225 PHE A N 1
ATOM 1747 C CA . PHE A 1 225 ? -13.194 17.620 -19.061 1.00 33.26 225 PHE A CA 1
ATOM 1748 C C . PHE A 1 225 ? -13.323 18.285 -20.433 1.00 38.36 225 PHE A C 1
ATOM 1749 O O . PHE A 1 225 ? -12.549 17.998 -21.348 1.00 31.27 225 PHE A O 1
ATOM 1757 N N . GLY A 1 226 ? -14.322 19.149 -20.576 1.00 29.88 226 GLY A N 1
ATOM 1758 C CA . GLY A 1 226 ? -14.535 19.865 -21.822 1.00 32.83 226 GLY A CA 1
ATOM 1759 C C . GLY A 1 226 ? -15.316 19.096 -22.876 1.00 31.90 226 GLY A C 1
ATOM 1760 O O . GLY A 1 226 ? -15.481 19.577 -23.996 1.00 31.98 226 GLY A O 1
ATOM 1761 N N . SER A 1 227 ? -15.806 17.909 -22.528 1.00 29.09 227 SER A N 1
ATOM 1762 C CA . SER A 1 227 ? -16.531 17.087 -23.499 1.00 27.05 227 SER A CA 1
ATOM 1763 C C . SER A 1 227 ? -18.009 17.467 -23.633 1.00 39.54 227 SER A C 1
ATOM 1764 O O . SER A 1 227 ? -18.648 17.134 -24.633 1.00 31.00 227 SER A O 1
ATOM 1767 N N . GLY A 1 228 ? -18.556 18.157 -22.634 1.00 28.47 228 GLY A N 1
ATOM 1768 C CA . GLY A 1 228 ? -19.891 18.722 -22.769 1.00 28.60 228 GLY A CA 1
ATOM 1769 C C . GLY A 1 228 ? -20.977 18.246 -21.817 1.00 36.62 228 GLY A C 1
ATOM 1770 O O . GLY A 1 228 ? -22.159 18.443 -22.101 1.00 31.77 228 GLY A O 1
ATOM 1771 N N . LYS A 1 229 ? -20.588 17.640 -20.695 1.00 30.99 229 LYS A N 1
ATOM 1772 C CA . LYS A 1 229 ? -21.545 17.135 -19.705 1.00 35.23 229 LYS A CA 1
ATOM 1773 C C . LYS A 1 229 ? -22.482 18.219 -19.188 1.00 24.72 229 LYS A C 1
ATOM 1774 O O . LYS A 1 229 ? -23.700 18.034 -19.138 1.00 30.79 229 LYS A O 1
ATOM 1780 N N . THR A 1 230 ? -21.898 19.340 -18.777 1.00 28.22 230 THR A N 1
ATOM 1781 C CA . THR A 1 230 ? -22.654 20.422 -18.148 1.00 33.63 230 THR A CA 1
ATOM 1782 C C . THR A 1 230 ? -23.662 21.058 -19.105 1.00 35.80 230 THR A C 1
ATOM 1783 O O . THR A 1 230 ? -24.814 21.288 -18.738 1.00 30.44 230 THR A O 1
ATOM 1787 N N . VAL A 1 231 ? -23.228 21.335 -20.331 1.00 30.06 231 VAL A N 1
ATOM 1788 C CA . VAL A 1 231 ? -24.120 21.888 -21.343 1.00 30.56 231 VAL A CA 1
ATOM 1789 C C . VAL A 1 231 ? -25.243 20.906 -21.664 1.00 26.79 231 VAL A C 1
ATOM 1790 O O . VAL A 1 231 ? -26.406 21.299 -21.779 1.00 33.16 231 VAL A O 1
ATOM 1794 N N . LEU A 1 232 ? -24.899 19.628 -21.786 1.00 29.78 232 LEU A N 1
ATOM 1795 C CA . LEU A 1 232 ? -25.895 18.605 -22.093 1.00 28.41 232 LEU A CA 1
ATOM 1796 C C . LEU A 1 232 ? -26.955 18.517 -21.005 1.00 33.41 232 LEU A C 1
ATOM 1797 O O . LEU A 1 232 ? -28.144 18.452 -21.300 1.00 32.41 232 LEU A O 1
ATOM 1802 N N . ASN A 1 233 ? -26.525 18.522 -19.748 1.00 32.08 233 ASN A N 1
ATOM 1803 C CA . ASN A 1 233 ? -27.466 18.483 -18.632 1.00 33.95 233 ASN A CA 1
ATOM 1804 C C . ASN A 1 233 ? -28.321 19.746 -18.544 1.00 30.34 233 ASN A C 1
ATOM 1805 O O . ASN A 1 233 ? -29.508 19.675 -18.218 1.00 38.80 233 ASN A O 1
ATOM 1810 N N . GLN A 1 234 ? -27.716 20.896 -18.838 1.00 30.89 234 GLN A N 1
ATOM 1811 C CA . GLN A 1 234 ? -28.444 22.163 -18.850 1.00 35.06 234 GLN A CA 1
ATOM 1812 C C . GLN A 1 234 ? -29.469 22.208 -19.979 1.00 36.38 234 GLN A C 1
ATOM 1813 O O . GLN A 1 234 ? -30.553 22.765 -19.815 1.00 35.32 234 GLN A O 1
ATOM 1819 N N . GLN A 1 235 ? -29.116 21.629 -21.124 1.00 35.14 235 GLN A N 1
ATOM 1820 C CA . GLN A 1 235 ? -30.046 21.517 -22.247 1.00 35.76 235 GLN A CA 1
ATOM 1821 C C . GLN A 1 235 ? -31.250 20.667 -21.875 1.00 33.14 235 GLN A C 1
ATOM 1822 O O . GLN A 1 235 ? -32.383 20.994 -22.221 1.00 35.48 235 GLN A O 1
ATOM 1828 N N . ILE A 1 236 ? -30.995 19.564 -21.180 1.00 32.71 236 ILE A N 1
ATOM 1829 C CA . ILE A 1 236 ? -32.073 18.724 -20.679 1.00 30.44 236 ILE A CA 1
ATOM 1830 C C . ILE A 1 236 ? -32.911 19.511 -19.672 1.00 39.81 236 ILE A C 1
ATOM 1831 O O . ILE A 1 236 ? -34.132 19.518 -19.754 1.00 36.09 236 ILE A O 1
ATOM 1836 N N . ALA A 1 237 ? -32.252 20.191 -18.739 1.00 32.11 237 ALA A N 1
ATOM 1837 C CA . ALA A 1 237 ? -32.956 21.007 -17.752 1.00 35.52 237 ALA A CA 1
ATOM 1838 C C . ALA A 1 237 ? -33.819 22.089 -18.410 1.00 38.39 237 ALA A C 1
ATOM 1839 O O . ALA A 1 237 ? -34.870 22.456 -17.884 1.00 35.39 237 ALA A O 1
ATOM 1841 N N . LYS A 1 238 ? -33.373 22.590 -19.561 1.00 32.27 238 LYS A N 1
ATOM 1842 C CA . LYS A 1 238 ? -34.110 23.612 -20.307 1.00 37.30 238 LYS A CA 1
ATOM 1843 C C . LYS A 1 238 ? -35.367 23.081 -20.979 1.00 43.39 238 LYS A C 1
ATOM 1844 O O . LYS A 1 238 ? -36.464 23.588 -20.750 1.00 40.31 238 LYS A O 1
ATOM 1850 N N . TRP A 1 239 ? -35.199 22.069 -21.825 1.00 39.13 239 TRP A N 1
ATOM 1851 C CA . TRP A 1 239 ? -36.259 21.677 -22.755 1.00 38.50 239 TRP A CA 1
ATOM 1852 C C . TRP A 1 239 ? -36.970 20.359 -22.455 1.00 46.31 239 TRP A C 1
ATOM 1853 O O . TRP A 1 239 ? -37.860 19.961 -23.205 1.00 41.73 239 TRP A O 1
ATOM 1864 N N . ALA A 1 240 ? -36.584 19.673 -21.383 1.00 37.65 240 ALA A N 1
ATOM 1865 C CA . ALA A 1 240 ? -37.190 18.374 -21.084 1.00 41.48 240 ALA A CA 1
ATOM 1866 C C . ALA A 1 240 ? -38.696 18.467 -20.870 1.00 44.44 240 ALA A C 1
ATOM 1867 O O . ALA A 1 240 ? -39.197 19.413 -20.257 1.00 42.01 240 ALA A O 1
ATOM 1869 N N . ASP A 1 241 ? -39.409 17.475 -21.392 1.00 38.58 241 ASP A N 1
ATOM 1870 C CA . ASP A 1 241 ? -40.840 17.357 -21.172 1.00 38.38 241 ASP A CA 1
ATOM 1871 C C . ASP A 1 241 ? -41.036 16.880 -19.735 1.00 50.19 241 ASP A C 1
ATOM 1872 O O . ASP A 1 241 ? -40.977 15.682 -19.450 1.00 61.74 241 ASP A O 1
ATOM 1877 N N . SER A 1 242 ? -41.247 17.829 -18.827 1.00 44.28 242 SER A N 1
ATOM 1878 C CA . SER A 1 242 ? -41.291 17.532 -17.397 1.00 39.20 242 SER A CA 1
ATOM 1879 C C . SER A 1 242 ? -42.052 18.611 -16.634 1.00 38.18 242 SER A C 1
ATOM 1880 O O . SER A 1 242 ? -42.052 19.777 -17.034 1.00 44.33 242 SER A O 1
ATOM 1883 N N . ASP A 1 243 ? -42.696 18.221 -15.537 1.00 35.38 243 ASP A N 1
ATOM 1884 C CA . ASP A 1 243 ? -43.398 19.178 -14.685 1.00 33.81 243 ASP A CA 1
ATOM 1885 C C . ASP A 1 243 ? -42.408 19.963 -13.832 1.00 35.58 243 ASP A C 1
ATOM 1886 O O . ASP A 1 243 ? -42.528 21.179 -13.674 1.00 36.69 243 ASP A O 1
ATOM 1891 N N . ILE A 1 244 ? -41.426 19.250 -13.288 1.00 30.96 244 ILE A N 1
ATOM 1892 C CA . ILE A 1 244 ? -40.443 19.841 -12.387 1.00 31.46 244 ILE A CA 1
ATOM 1893 C C . ILE A 1 244 ? -39.026 19.448 -12.809 1.00 31.94 244 ILE A C 1
ATOM 1894 O O . ILE A 1 244 ? -38.780 18.300 -13.183 1.00 32.91 244 ILE A O 1
ATOM 1899 N N . VAL A 1 245 ? -38.106 20.409 -12.763 1.00 34.05 245 VAL A N 1
ATOM 1900 C CA . VAL A 1 245 ? -36.696 20.148 -13.034 1.00 35.08 245 VAL A CA 1
ATOM 1901 C C . VAL A 1 245 ? -35.856 20.526 -11.819 1.00 38.01 245 VAL A C 1
ATOM 1902 O O . VAL A 1 245 ? -35.959 21.642 -11.305 1.00 30.13 245 VAL A O 1
ATOM 1906 N N . ILE A 1 246 ? -35.034 19.593 -11.353 1.00 33.94 246 ILE A N 1
ATOM 1907 C CA . ILE A 1 246 ? -34.112 19.874 -10.260 1.00 34.42 246 ILE A CA 1
ATOM 1908 C C . ILE A 1 246 ? -32.675 19.729 -10.740 1.00 30.31 246 ILE A C 1
ATOM 1909 O O . ILE A 1 246 ? -32.247 18.637 -11.119 1.00 33.84 246 ILE A O 1
ATOM 1914 N N . TYR A 1 247 ? -31.934 20.833 -10.736 1.00 32.21 247 TYR A N 1
ATOM 1915 C CA . TYR A 1 247 ? -30.536 20.802 -11.147 1.00 28.94 247 TYR A CA 1
ATOM 1916 C C . TYR A 1 247 ? -29.627 20.842 -9.925 1.00 34.70 247 TYR A C 1
ATOM 1917 O O . TYR A 1 247 ? -29.621 21.823 -9.178 1.00 34.87 247 TYR A O 1
ATOM 1926 N N . ILE A 1 248 ? -28.864 19.773 -9.723 1.00 30.71 248 ILE A N 1
ATOM 1927 C CA . ILE A 1 248 ? -27.918 19.719 -8.618 1.00 34.08 248 ILE A CA 1
ATOM 1928 C C . ILE A 1 248 ? -26.500 19.999 -9.101 1.00 39.35 248 ILE A C 1
ATOM 1929 O O . ILE A 1 248 ? -25.898 19.182 -9.804 1.00 33.27 248 ILE A O 1
ATOM 1934 N N . GLY A 1 249 ? -25.972 21.159 -8.727 1.00 35.25 249 GLY A N 1
ATOM 1935 C CA . GLY A 1 249 ? -24.577 21.466 -8.972 1.00 34.56 249 GLY A CA 1
ATOM 1936 C C . GLY A 1 249 ? -23.739 20.899 -7.845 1.00 47.06 249 GLY A C 1
ATOM 1937 O O . GLY A 1 249 ? -23.543 21.551 -6.817 1.00 40.11 249 GLY A O 1
ATOM 1938 N N . CYS A 1 250 ? -23.253 19.677 -8.038 1.00 39.95 250 CYS A N 1
ATOM 1939 C CA . CYS A 1 250 ? -22.493 18.980 -7.011 1.00 34.42 250 CYS A CA 1
ATOM 1940 C C . CYS A 1 250 ? -20.994 19.124 -7.253 1.00 34.79 250 CYS A C 1
ATOM 1941 O O . CYS A 1 250 ? -20.421 18.406 -8.071 1.00 33.20 250 CYS A O 1
ATOM 1944 N N . GLY A 1 251 ? -20.371 20.065 -6.546 1.00 31.11 251 GLY A N 1
ATOM 1945 C CA . GLY A 1 251 ? -18.932 20.247 -6.597 1.00 30.88 251 GLY A CA 1
ATOM 1946 C C . GLY A 1 251 ? -18.387 20.798 -7.902 1.00 35.56 251 GLY A C 1
ATOM 1947 O O . GLY A 1 251 ? -17.239 20.522 -8.252 1.00 37.10 251 GLY A O 1
ATOM 1948 N N . GLU A 1 252 ? -19.195 21.580 -8.617 1.00 35.78 252 GLU A N 1
ATOM 1949 C CA . GLU A 1 252 ? -18.757 22.181 -9.881 1.00 42.75 252 GLU A CA 1
ATOM 1950 C C . GLU A 1 252 ? -18.599 23.700 -9.793 1.00 44.75 252 GLU A C 1
ATOM 1951 O O . GLU A 1 252 ? -18.499 24.251 -8.697 1.00 34.40 252 GLU A O 1
ATOM 1957 N N . ARG A 1 253 ? -18.573 24.368 -10.946 1.00 34.93 253 ARG A N 1
ATOM 1958 C CA . ARG A 1 253 ? -18.264 25.801 -11.005 1.00 30.53 253 ARG A CA 1
ATOM 1959 C C . ARG A 1 253 ? -19.411 26.699 -10.542 1.00 29.57 253 ARG A C 1
ATOM 1960 O O . ARG A 1 253 ? -20.576 26.455 -10.867 1.00 39.87 253 ARG A O 1
ATOM 1968 N N . GLY A 1 254 ? -19.068 27.743 -9.791 1.00 40.04 254 GLY A N 1
ATOM 1969 C CA . GLY A 1 254 ? -20.050 28.709 -9.333 1.00 40.42 254 GLY A CA 1
ATOM 1970 C C . GLY A 1 254 ? -20.709 29.437 -10.488 1.00 34.67 254 GLY A C 1
ATOM 1971 O O . GLY A 1 254 ? -21.915 29.688 -10.466 1.00 41.21 254 GLY A O 1
ATOM 1972 N N . ASN A 1 255 ? -19.916 29.768 -11.504 1.00 32.93 255 ASN A N 1
ATOM 1973 C CA . ASN A 1 255 ? -20.423 30.470 -12.681 1.00 35.17 255 ASN A CA 1
ATOM 1974 C C . ASN A 1 255 ? -21.505 29.702 -13.438 1.00 28.70 255 ASN A C 1
ATOM 1975 O O . ASN A 1 255 ? -22.344 30.305 -14.106 1.00 37.21 255 ASN A O 1
ATOM 1980 N N . GLU A 1 256 ? -21.478 28.376 -13.343 1.00 30.34 256 GLU A N 1
ATOM 1981 C CA . GLU A 1 256 ? -22.445 27.548 -14.057 1.00 34.07 256 GLU A CA 1
ATOM 1982 C C . GLU A 1 256 ? -23.820 27.596 -13.397 1.00 36.99 256 GLU A C 1
ATOM 1983 O O . GLU A 1 256 ? -24.845 27.488 -14.070 1.00 38.46 256 GLU A O 1
ATOM 1989 N N . MET A 1 257 ? -23.838 27.766 -12.080 1.00 36.21 257 MET A N 1
ATOM 1990 C CA . MET A 1 257 ? -25.088 27.997 -11.367 1.00 38.18 257 MET A CA 1
ATOM 1991 C C . MET A 1 257 ? -25.615 29.393 -11.688 1.00 36.13 257 MET A C 1
ATOM 1992 O O . MET A 1 257 ? -26.810 29.579 -11.927 1.00 36.68 257 MET A O 1
ATOM 1997 N N . THR A 1 258 ? -24.708 30.367 -11.700 1.00 34.35 258 THR A N 1
ATOM 1998 C CA . THR A 1 258 ? -25.045 31.748 -12.034 1.00 36.84 258 THR A CA 1
ATOM 1999 C C . THR A 1 258 ? -25.593 31.860 -13.458 1.00 38.77 258 THR A C 1
ATOM 2000 O O . THR A 1 258 ? -26.511 32.638 -13.719 1.00 38.21 258 THR A O 1
ATOM 2004 N N . GLU A 1 259 ? -25.026 31.078 -14.373 1.00 36.20 259 GLU A N 1
ATOM 2005 C CA . GLU A 1 259 ? -25.487 31.041 -15.763 1.00 35.48 259 GLU A CA 1
ATOM 2006 C C . GLU A 1 259 ? -26.963 30.658 -15.859 1.00 38.53 259 GLU A C 1
ATOM 2007 O O . GLU A 1 259 ? -27.730 31.284 -16.595 1.00 44.44 259 GLU A O 1
ATOM 2013 N N . VAL A 1 260 ? -27.355 29.633 -15.108 1.00 32.68 260 VAL A N 1
ATOM 2014 C CA . VAL A 1 260 ? -28.745 29.197 -15.069 1.00 40.14 260 VAL A CA 1
ATOM 2015 C C . VAL A 1 260 ? -29.642 30.303 -14.512 1.00 40.30 260 VAL A C 1
ATOM 2016 O O . VAL A 1 260 ? -30.719 30.567 -15.045 1.00 37.54 260 VAL A O 1
ATOM 2020 N N . LEU A 1 261 ? -29.182 30.956 -13.447 1.00 41.30 261 LEU A N 1
ATOM 2021 C CA . LEU A 1 261 ? -29.910 32.068 -12.840 1.00 43.31 261 LEU A CA 1
ATOM 2022 C C . LEU A 1 261 ? -30.121 33.217 -13.822 1.00 37.04 261 LEU A C 1
ATOM 2023 O O . LEU A 1 261 ? -31.144 33.899 -13.777 1.00 41.92 261 LEU A O 1
ATOM 2028 N N . GLU A 1 262 ? -29.153 33.428 -14.708 1.00 35.32 262 GLU A N 1
ATOM 2029 C CA . GLU A 1 262 ? -29.215 34.531 -15.665 1.00 46.39 262 GLU A CA 1
ATOM 2030 C C . GLU A 1 262 ? -30.082 34.225 -16.887 1.00 48.58 262 GLU A C 1
ATOM 2031 O O . GLU A 1 262 ? -30.772 35.106 -17.397 1.00 46.46 262 GLU A O 1
ATOM 2037 N N . GLU A 1 263 ? -30.046 32.979 -17.349 1.00 44.17 263 GLU A N 1
ATOM 2038 C CA . GLU A 1 263 ? -30.649 32.618 -18.633 1.00 47.95 263 GLU A CA 1
ATOM 2039 C C . GLU A 1 263 ? -32.074 32.060 -18.552 1.00 45.14 263 GLU A C 1
ATOM 2040 O O . GLU A 1 263 ? -32.924 32.412 -19.366 1.00 45.72 263 GLU A O 1
ATOM 2046 N N . PHE A 1 264 ? -32.328 31.188 -17.581 1.00 38.07 264 PHE A N 1
ATOM 2047 C CA . PHE A 1 264 ? -33.645 30.556 -17.429 1.00 43.90 264 PHE A CA 1
ATOM 2048 C C . PHE A 1 264 ? -34.846 31.514 -17.257 1.00 39.36 264 PHE A C 1
ATOM 2049 O O . PHE A 1 264 ? -35.932 31.225 -17.762 1.00 41.87 264 PHE A O 1
ATOM 2057 N N . PRO A 1 265 ? -34.668 32.643 -16.540 1.00 47.54 265 PRO A N 1
ATOM 2058 C CA . PRO A 1 265 ? -35.784 33.598 -16.490 1.00 47.84 265 PRO A CA 1
ATOM 2059 C C . PRO A 1 265 ? -36.125 34.231 -17.844 1.00 49.70 265 PRO A C 1
ATOM 2060 O O . PRO A 1 265 ? -37.215 34.788 -17.982 1.00 47.55 265 PRO A O 1
ATOM 2064 N N . LYS A 1 266 ? -35.216 34.151 -18.815 1.00 43.49 266 LYS A N 1
ATOM 2065 C CA . LYS A 1 266 ? -35.449 34.737 -20.137 1.00 49.81 266 LYS A CA 1
ATOM 2066 C C . LYS A 1 266 ? -36.055 33.742 -21.117 1.00 45.09 266 LYS A C 1
ATOM 2067 O O . LYS A 1 266 ? -36.532 34.125 -22.186 1.00 48.22 266 LYS A O 1
ATOM 2073 N N . LEU A 1 267 ? -36.014 32.462 -20.763 1.00 43.60 267 LEU A N 1
ATOM 2074 C CA . LEU A 1 267 ? -36.459 31.409 -21.670 1.00 37.42 267 LEU A CA 1
ATOM 2075 C C . LEU A 1 267 ? -37.886 30.970 -21.371 1.00 43.84 267 LEU A C 1
ATOM 2076 O O . LEU A 1 267 ? -38.322 30.986 -20.219 1.00 44.31 267 LEU A O 1
ATOM 2081 N N . LYS A 1 268 ? -38.608 30.577 -22.416 1.00 50.71 268 LYS A N 1
ATOM 2082 C CA . LYS A 1 268 ? -40.007 30.187 -22.284 1.00 55.06 268 LYS A CA 1
ATOM 2083 C C . LYS A 1 268 ? -40.202 28.692 -22.522 1.00 56.51 268 LYS A C 1
ATOM 2084 O O . LYS A 1 268 ? -39.683 28.135 -23.491 1.00 52.44 268 LYS A O 1
ATOM 2090 N N . ASP A 1 269 ? -40.949 28.050 -21.626 1.00 46.83 269 ASP A N 1
ATOM 2091 C CA . ASP A 1 269 ? -41.329 26.648 -21.775 1.00 61.93 269 ASP A CA 1
ATOM 2092 C C . ASP A 1 269 ? -42.133 26.487 -23.061 1.00 59.78 269 ASP A C 1
ATOM 2093 O O . ASP A 1 269 ? -43.116 27.195 -23.273 1.00 63.84 269 ASP A O 1
ATOM 2098 N N . PRO A 1 270 ? -41.705 25.565 -23.938 1.00 68.88 270 PRO A N 1
ATOM 2099 C CA . PRO A 1 270 ? -42.419 25.319 -25.197 1.00 83.50 270 PRO A CA 1
ATOM 2100 C C . PRO A 1 270 ? -43.739 24.577 -24.995 1.00 80.88 270 PRO A C 1
ATOM 2101 O O . PRO A 1 270 ? -44.437 24.310 -25.975 1.00 84.25 270 PRO A O 1
ATOM 2105 N N . LYS A 1 271 ? -44.073 24.250 -23.750 1.00 76.06 271 LYS A N 1
ATOM 2106 C CA . LYS A 1 271 ? -45.296 23.505 -23.453 1.00 81.85 271 LYS A CA 1
ATOM 2107 C C . LYS A 1 271 ? -46.315 24.332 -22.672 1.00 81.87 271 LYS A C 1
ATOM 2108 O O . LYS A 1 271 ? -47.513 24.056 -22.718 1.00 92.94 271 LYS A O 1
ATOM 2110 N N . THR A 1 272 ? -45.833 25.337 -21.947 1.00 78.43 272 THR A N 1
ATOM 2111 C CA . THR A 1 272 ? -46.709 26.191 -21.150 1.00 68.22 272 THR A CA 1
ATOM 2112 C C . THR A 1 272 ? -46.611 27.652 -21.573 1.00 75.60 272 THR A C 1
ATOM 2113 O O . THR A 1 272 ? -47.546 28.424 -21.373 1.00 79.11 272 THR A O 1
ATOM 2117 N N . GLY A 1 273 ? -45.473 28.031 -22.146 1.00 64.51 273 GLY A N 1
ATOM 2118 C CA . GLY A 1 273 ? -45.228 29.422 -22.480 1.00 59.35 273 GLY A CA 1
ATOM 2119 C C . GLY A 1 273 ? -44.729 30.182 -21.266 1.00 59.57 273 GLY A C 1
ATOM 2120 O O . GLY A 1 273 ? -44.353 31.352 -21.361 1.00 60.39 273 GLY A O 1
ATOM 2121 N N . LYS A 1 274 ? -44.733 29.509 -20.119 1.00 61.25 274 LYS A N 1
ATOM 2122 C CA . LYS A 1 274 ? -44.230 30.087 -18.880 1.00 49.19 274 LYS A CA 1
ATOM 2123 C C . LYS A 1 274 ? -42.707 30.078 -18.896 1.00 62.39 274 LYS A C 1
ATOM 2124 O O . LYS A 1 274 ? -42.097 29.251 -19.576 1.00 56.11 274 LYS A O 1
ATOM 2130 N N . PRO A 1 275 ? -42.081 31.003 -18.154 1.00 58.54 275 PRO A N 1
ATOM 2131 C CA . PRO A 1 275 ? -40.614 30.989 -18.117 1.00 53.29 275 PRO A CA 1
ATOM 2132 C C . PRO A 1 275 ? -40.068 29.757 -17.395 1.00 40.86 275 PRO A C 1
ATOM 2133 O O . PRO A 1 275 ? -40.672 29.298 -16.423 1.00 40.44 275 PRO A O 1
ATOM 2137 N N . LEU A 1 276 ? -38.940 29.238 -17.876 1.00 45.32 276 LEU A N 1
ATOM 2138 C CA . LEU A 1 276 ? -38.375 27.986 -17.379 1.00 35.85 276 LEU A CA 1
ATOM 2139 C C . LEU A 1 276 ? -38.094 27.989 -15.881 1.00 36.26 276 LEU A C 1
ATOM 2140 O O . LEU A 1 276 ? -38.209 26.957 -15.221 1.00 37.94 276 LEU A O 1
ATOM 2145 N N . MET A 1 277 ? -37.727 29.148 -15.349 1.00 37.89 277 MET A N 1
ATOM 2146 C CA . MET A 1 277 ? -37.337 29.253 -13.946 1.00 40.68 277 MET A CA 1
ATOM 2147 C C . MET A 1 277 ? -38.436 28.805 -12.977 1.00 36.53 277 MET A C 1
ATOM 2148 O O . MET A 1 277 ? -38.146 28.252 -11.919 1.00 42.43 277 MET A O 1
ATOM 2153 N N . TYR A 1 278 ? -39.694 29.021 -13.348 1.00 39.25 278 TYR A N 1
ATOM 2154 C CA . TYR A 1 278 ? -40.807 28.728 -12.447 1.00 41.04 278 TYR A CA 1
ATOM 2155 C C . TYR A 1 278 ? -41.036 27.233 -12.191 1.00 44.52 278 TYR A C 1
ATOM 2156 O O . TYR A 1 278 ? -41.752 26.870 -11.258 1.00 40.16 278 TYR A O 1
ATOM 2165 N N . ARG A 1 279 ? -40.436 26.376 -13.016 1.00 34.69 279 ARG A N 1
ATOM 2166 C CA . ARG A 1 279 ? -40.522 24.927 -12.817 1.00 35.52 279 ARG A CA 1
ATOM 2167 C C . ARG A 1 279 ? -39.194 24.357 -12.327 1.00 34.05 279 ARG A C 1
ATOM 2168 O O . ARG A 1 279 ? -39.046 23.143 -12.177 1.00 31.91 279 ARG A O 1
ATOM 2176 N N . THR A 1 280 ? -38.238 25.240 -12.063 1.00 31.96 280 THR A N 1
ATOM 2177 C CA . THR A 1 280 ? -36.872 24.820 -11.768 1.00 34.88 280 THR A CA 1
ATOM 2178 C C . THR A 1 280 ? -36.457 25.068 -10.315 1.00 37.03 280 THR A C 1
ATOM 2179 O O . THR A 1 280 ? -36.757 26.116 -9.739 1.00 36.07 280 THR A O 1
ATOM 2183 N N . ILE A 1 281 ? -35.774 24.088 -9.730 1.00 32.75 281 ILE A N 1
ATOM 2184 C CA . ILE A 1 281 ? -35.154 24.243 -8.416 1.00 31.41 281 ILE A CA 1
ATOM 2185 C C . ILE A 1 281 ? -33.652 24.017 -8.549 1.00 37.18 281 ILE A C 1
ATOM 2186 O O . ILE A 1 281 ? -33.218 23.010 -9.114 1.00 33.89 281 ILE A O 1
ATOM 2191 N N . LEU A 1 282 ? -32.862 24.953 -8.031 1.00 32.92 282 LEU A N 1
ATOM 2192 C CA . LEU A 1 282 ? -31.408 24.865 -8.123 1.00 33.51 282 LEU A CA 1
ATOM 2193 C C . LEU A 1 282 ? -30.788 24.540 -6.771 1.00 39.66 282 LEU A C 1
ATOM 2194 O O . LEU A 1 282 ? -31.066 25.207 -5.773 1.00 36.14 282 LEU A O 1
ATOM 2199 N N . ILE A 1 283 ? -29.951 23.507 -6.743 1.00 31.92 283 ILE A N 1
ATOM 2200 C CA . ILE A 1 283 ? -29.192 23.164 -5.545 1.00 29.42 283 ILE A CA 1
ATOM 2201 C C . ILE A 1 283 ? -27.701 23.263 -5.846 1.00 38.63 283 ILE A C 1
ATOM 2202 O O . ILE A 1 283 ? -27.165 22.498 -6.651 1.00 34.99 283 ILE A O 1
ATOM 2207 N N . ALA A 1 284 ? -27.036 24.213 -5.196 1.00 39.05 284 ALA A N 1
ATOM 2208 C CA . ALA A 1 284 ? -25.646 24.522 -5.513 1.00 41.24 284 ALA A CA 1
ATOM 2209 C C . ALA A 1 284 ? -24.705 24.296 -4.340 1.00 43.47 284 ALA A C 1
ATOM 2210 O O . ALA A 1 284 ? -24.786 24.994 -3.330 1.00 39.97 284 ALA A O 1
ATOM 2212 N N . ASN A 1 285 ? -23.812 23.324 -4.483 1.00 40.47 285 ASN A N 1
ATOM 2213 C CA . ASN A 1 285 ? -22.672 23.207 -3.587 1.00 39.05 285 ASN A CA 1
ATOM 2214 C C . ASN A 1 285 ? -21.412 23.154 -4.439 1.00 41.17 285 ASN A C 1
ATOM 2215 O O . ASN A 1 285 ? -20.977 22.082 -4.859 1.00 39.86 285 ASN A O 1
ATOM 2220 N N . THR A 1 286 ? -20.843 24.328 -4.697 1.00 41.08 286 THR A N 1
ATOM 2221 C CA . THR A 1 286 ? -19.730 24.471 -5.629 1.00 41.17 286 THR A CA 1
ATOM 2222 C C . THR A 1 286 ? -18.466 23.764 -5.156 1.00 29.78 286 THR A C 1
ATOM 2223 O O . THR A 1 286 ? -18.375 23.334 -4.006 1.00 34.00 286 THR A O 1
ATOM 2227 N N . SER A 1 287 ? -17.495 23.655 -6.057 1.00 32.99 287 SER A N 1
ATOM 2228 C CA . SER A 1 287 ? -16.262 22.920 -5.803 1.00 38.76 287 SER A CA 1
ATOM 2229 C C . SER A 1 287 ? -15.526 23.369 -4.541 1.00 31.84 287 SER A C 1
ATOM 2230 O O . SER A 1 287 ? -14.925 22.545 -3.845 1.00 37.14 287 SER A O 1
ATOM 2233 N N . ASN A 1 288 ? -15.574 24.666 -4.244 1.00 34.23 288 ASN A N 1
ATOM 2234 C CA . ASN A 1 288 ? -14.877 25.196 -3.068 1.00 40.33 288 ASN A CA 1
ATOM 2235 C C . ASN A 1 288 ? -15.763 25.414 -1.834 1.00 43.30 288 ASN A C 1
ATOM 2236 O O . ASN A 1 288 ? -15.310 25.962 -0.827 1.00 44.84 288 ASN A O 1
ATOM 2241 N N . MET A 1 289 ? -17.022 24.992 -1.916 1.00 36.77 289 MET A N 1
ATOM 2242 C CA . MET A 1 289 ? -17.904 24.977 -0.748 1.00 39.90 289 MET A CA 1
ATOM 2243 C C . MET A 1 289 ? -17.592 23.691 0.030 1.00 41.65 289 MET A C 1
ATOM 2244 O O . MET A 1 289 ? -16.890 22.827 -0.501 1.00 41.84 289 MET A O 1
ATOM 2249 N N . PRO A 1 290 ? -18.063 23.570 1.292 1.00 45.00 290 PRO A N 1
ATOM 2250 C CA . PRO A 1 290 ? -17.645 22.415 2.104 1.00 40.38 290 PRO A CA 1
ATOM 2251 C C . PRO A 1 290 ? -17.869 21.061 1.420 1.00 39.94 290 PRO A C 1
ATOM 2252 O O . PRO A 1 290 ? -18.948 20.811 0.878 1.00 36.31 290 PRO A O 1
ATOM 2256 N N . ILE A 1 291 ? -16.850 20.205 1.454 1.00 37.99 291 ILE A N 1
ATOM 2257 C CA . ILE A 1 291 ? -16.861 18.950 0.703 1.00 50.20 291 ILE A CA 1
ATOM 2258 C C . ILE A 1 291 ? -17.971 17.987 1.133 1.00 47.30 291 ILE A C 1
ATOM 2259 O O . ILE A 1 291 ? -18.594 17.341 0.291 1.00 38.24 291 ILE A O 1
ATOM 2264 N N . ALA A 1 292 ? -18.235 17.911 2.434 1.00 35.53 292 ALA A N 1
ATOM 2265 C CA . ALA A 1 292 ? -19.250 16.996 2.952 1.00 43.71 292 ALA A CA 1
ATOM 2266 C C . ALA A 1 292 ? -20.662 17.393 2.527 1.00 38.91 292 ALA A C 1
ATOM 2267 O O . ALA A 1 292 ? -21.568 16.558 2.489 1.00 39.03 292 ALA A O 1
ATOM 2269 N N . ALA A 1 293 ? -20.848 18.668 2.210 1.00 33.20 293 ALA A N 1
ATOM 2270 C CA . ALA A 1 293 ? -22.152 19.160 1.786 1.00 36.61 293 ALA A CA 1
ATOM 2271 C C . ALA A 1 293 ? -22.510 18.693 0.373 1.00 42.18 293 ALA A C 1
ATOM 2272 O O . ALA A 1 293 ? -23.652 18.847 -0.063 1.00 33.99 293 ALA A O 1
ATOM 2274 N N . ARG A 1 294 ? -21.533 18.136 -0.342 1.00 31.56 294 ARG A N 1
ATOM 2275 C CA . ARG A 1 294 ? -21.793 17.526 -1.646 1.00 33.92 294 ARG A CA 1
ATOM 2276 C C . ARG A 1 294 ? -22.693 16.313 -1.491 1.00 32.69 294 ARG A C 1
ATOM 2277 O O . ARG A 1 294 ? -23.603 16.098 -2.291 1.00 37.35 294 ARG A O 1
ATOM 2285 N N . GLU A 1 295 ? -22.423 15.506 -0.470 1.00 34.50 295 GLU A N 1
ATOM 2286 C CA . GLU A 1 295 ? -23.261 14.347 -0.191 1.00 34.62 295 GLU A CA 1
ATOM 2287 C C . GLU A 1 295 ? -24.663 14.809 0.172 1.00 41.45 295 GLU A C 1
ATOM 2288 O O . GLU A 1 295 ? -25.653 14.247 -0.295 1.00 37.70 295 GLU A O 1
ATOM 2294 N N . ALA A 1 296 ? -24.740 15.850 0.993 1.00 36.10 296 ALA A N 1
ATOM 2295 C CA . ALA A 1 296 ? -26.025 16.398 1.404 1.00 40.46 296 ALA A CA 1
ATOM 2296 C C . ALA A 1 296 ? -26.836 16.875 0.203 1.00 41.69 296 ALA A C 1
ATOM 2297 O O . ALA A 1 296 ? -28.035 16.624 0.122 1.00 38.40 296 ALA A O 1
ATOM 2299 N N . SER A 1 297 ? -26.174 17.548 -0.734 1.00 33.66 297 SER A N 1
ATOM 2300 C CA . SER A 1 297 ? -26.851 18.091 -1.913 1.00 33.82 297 SER A CA 1
ATOM 2301 C C . SER A 1 297 ? -27.490 17.002 -2.780 1.00 33.06 297 SER A C 1
ATOM 2302 O O . SER A 1 297 ? -28.543 17.218 -3.383 1.00 36.59 297 SER A O 1
ATOM 2305 N N . ILE A 1 298 ? -26.846 15.840 -2.841 1.00 32.79 298 ILE A N 1
ATOM 2306 C CA . ILE A 1 298 ? -27.353 14.708 -3.616 1.00 33.25 298 ILE A CA 1
ATOM 2307 C C . ILE A 1 298 ? -28.634 14.128 -3.006 1.00 38.47 298 ILE A C 1
ATOM 2308 O O . ILE A 1 298 ? -29.632 13.926 -3.702 1.00 33.06 298 ILE A O 1
ATOM 2313 N N . TYR A 1 299 ? -28.600 13.855 -1.705 1.00 31.07 299 TYR A N 1
ATOM 2314 C CA . TYR A 1 299 ? -29.770 13.327 -1.007 1.00 35.01 299 TYR A CA 1
ATOM 2315 C C . TYR A 1 299 ? -30.890 14.360 -0.945 1.00 35.55 299 TYR A C 1
ATOM 2316 O O . TYR A 1 299 ? -32.071 14.012 -1.007 1.00 37.31 299 TYR A O 1
ATOM 2325 N N . LEU A 1 300 ? -30.509 15.628 -0.824 1.00 33.85 300 LEU A N 1
ATOM 2326 C CA . LEU A 1 300 ? -31.467 16.726 -0.760 1.00 36.54 300 LEU A CA 1
ATOM 2327 C C . LEU A 1 300 ? -32.278 16.829 -2.046 1.00 36.36 300 LEU A C 1
ATOM 2328 O O . LEU A 1 300 ? -33.507 16.916 -2.012 1.00 32.08 300 LEU A O 1
ATOM 2333 N N . GLY A 1 301 ? -31.581 16.826 -3.179 1.00 36.58 301 GLY A N 1
ATOM 2334 C CA . GLY A 1 301 ? -32.230 16.949 -4.473 1.00 29.19 301 GLY A CA 1
ATOM 2335 C C . GLY A 1 301 ? -33.101 15.757 -4.801 1.00 32.15 301 GLY A C 1
ATOM 2336 O O . GLY A 1 301 ? -34.155 15.898 -5.422 1.00 37.33 301 GLY A O 1
ATOM 2337 N N . ALA A 1 302 ? -32.655 14.577 -4.388 1.00 36.02 302 ALA A N 1
ATOM 2338 C CA . ALA A 1 302 ? -33.434 13.364 -4.583 1.00 34.83 302 ALA A CA 1
ATOM 2339 C C . ALA A 1 302 ? -34.723 13.418 -3.770 1.00 33.32 302 ALA A C 1
ATOM 2340 O O . ALA A 1 302 ? -35.791 13.047 -4.259 1.00 30.12 302 ALA A O 1
ATOM 2342 N N . THR A 1 303 ? -34.613 13.869 -2.523 1.00 32.53 303 THR A N 1
ATOM 2343 C CA . THR A 1 303 ? -35.766 13.970 -1.629 1.00 29.06 303 THR A CA 1
ATOM 2344 C C . THR A 1 303 ? -36.815 14.946 -2.155 1.00 26.87 303 THR A C 1
ATOM 2345 O O . THR A 1 303 ? -38.013 14.651 -2.140 1.00 36.38 303 THR A O 1
ATOM 2349 N N . ILE A 1 304 ? -36.361 16.110 -2.613 1.00 30.43 304 ILE A N 1
ATOM 2350 C CA . ILE A 1 304 ? -37.251 17.100 -3.209 1.00 33.87 304 ILE A CA 1
ATOM 2351 C C . ILE A 1 304 ? -37.894 16.533 -4.478 1.00 39.28 304 ILE A C 1
ATOM 2352 O O . ILE A 1 304 ? -39.073 16.773 -4.747 1.00 31.48 304 ILE A O 1
ATOM 2357 N N . GLY A 1 305 ? -37.121 15.767 -5.245 1.00 36.89 305 GLY A N 1
ATOM 2358 C CA . GLY A 1 305 ? -37.638 15.109 -6.435 1.00 34.50 305 GLY A CA 1
ATOM 2359 C C . GLY A 1 305 ? -38.746 14.128 -6.116 1.00 30.76 305 GLY A C 1
ATOM 2360 O O . GLY A 1 305 ? -39.765 14.082 -6.811 1.00 35.72 305 GLY A O 1
ATOM 2361 N N . GLU A 1 306 ? -38.542 13.340 -5.064 1.00 29.80 306 GLU A N 1
ATOM 2362 C CA . GLU A 1 306 ? -39.546 12.386 -4.613 1.00 32.62 306 GLU A CA 1
ATOM 2363 C C . GLU A 1 306 ? -40.801 13.112 -4.147 1.00 36.52 306 GLU A C 1
ATOM 2364 O O . GLU A 1 306 ? -41.913 12.631 -4.352 1.00 35.23 306 GLU A O 1
ATOM 2370 N N . TYR A 1 307 ? -40.608 14.264 -3.511 1.00 34.36 307 TYR A N 1
ATOM 2371 C CA . TYR A 1 307 ? -41.713 15.060 -2.980 1.00 29.93 307 TYR A CA 1
ATOM 2372 C C . TYR A 1 307 ? -42.674 15.507 -4.075 1.00 37.01 307 TYR A C 1
ATOM 2373 O O . TYR A 1 307 ? -43.891 15.394 -3.931 1.00 36.87 307 TYR A O 1
ATOM 2382 N N . PHE A 1 308 ? -42.129 16.013 -5.174 1.00 30.78 308 PHE A N 1
ATOM 2383 C CA . PHE A 1 308 ? -42.971 16.444 -6.284 1.00 32.30 308 PHE A CA 1
ATOM 2384 C C . PHE A 1 308 ? -43.523 15.245 -7.051 1.00 32.56 308 PHE A C 1
ATOM 2385 O O . PHE A 1 308 ? -44.611 15.313 -7.624 1.00 36.92 308 PHE A O 1
ATOM 2393 N N . ARG A 1 309 ? -42.773 14.146 -7.051 1.00 34.68 309 ARG A N 1
ATOM 2394 C CA . ARG A 1 309 ? -43.260 12.885 -7.601 1.00 36.14 309 ARG A CA 1
ATOM 2395 C C . ARG A 1 309 ? -44.504 12.423 -6.845 1.00 36.78 309 ARG A C 1
ATOM 2396 O O . ARG A 1 309 ? -45.466 11.938 -7.444 1.00 37.87 309 ARG A O 1
ATOM 2404 N N . ASP A 1 310 ? -44.483 12.588 -5.526 1.00 33.53 310 ASP A N 1
ATOM 2405 C CA . ASP A 1 310 ? -45.592 12.162 -4.676 1.00 42.58 310 ASP A CA 1
ATOM 2406 C C . ASP A 1 310 ? -46.870 12.971 -4.914 1.00 37.83 310 ASP A C 1
ATOM 2407 O O . ASP A 1 310 ? -47.960 12.548 -4.529 1.00 39.50 310 ASP A O 1
ATOM 2412 N N . GLN A 1 311 ? -46.735 14.132 -5.548 1.00 35.20 311 GLN A N 1
ATOM 2413 C CA . GLN A 1 311 ? -47.892 14.953 -5.891 1.00 36.17 311 GLN A CA 1
ATOM 2414 C C . GLN A 1 311 ? -48.518 14.482 -7.198 1.00 42.46 311 GLN A C 1
ATOM 2415 O O . GLN A 1 311 ? -49.525 15.030 -7.645 1.00 36.49 311 GLN A O 1
ATOM 2421 N N . GLY A 1 312 ? -47.917 13.468 -7.812 1.00 31.43 312 GLY A N 1
ATOM 2422 C CA . GLY A 1 312 ? -48.422 12.942 -9.068 1.00 33.09 312 GLY A CA 1
ATOM 2423 C C . GLY A 1 312 ? -47.853 13.694 -10.254 1.00 35.02 312 GLY A C 1
ATOM 2424 O O . GLY A 1 312 ? -48.502 13.825 -11.294 1.00 37.23 312 GLY A O 1
ATOM 2425 N N . TYR A 1 313 ? -46.630 14.189 -10.097 1.00 33.40 313 TYR A N 1
ATOM 2426 C CA . TYR A 1 313 ? -45.965 14.926 -11.163 1.00 34.30 313 TYR A CA 1
ATOM 2427 C C . TYR A 1 313 ? -44.772 14.151 -11.719 1.00 37.53 313 TYR A C 1
ATOM 2428 O O . TYR A 1 313 ? -44.273 13.215 -11.090 1.00 32.35 313 TYR A O 1
ATOM 2437 N N . SER A 1 314 ? -44.324 14.544 -12.908 1.00 32.46 314 SER A N 1
ATOM 2438 C CA . SER A 1 314 ? -43.109 13.986 -13.488 1.00 37.87 314 SER A CA 1
ATOM 2439 C C . SER A 1 314 ? -41.954 14.931 -13.181 1.00 35.33 314 SER A C 1
ATOM 2440 O O . SER A 1 314 ? -42.063 16.146 -13.369 1.00 35.69 314 SER A O 1
ATOM 2443 N N . VAL A 1 315 ? -40.857 14.367 -12.684 1.00 33.07 315 VAL A N 1
ATOM 2444 C CA . VAL A 1 315 ? -39.716 15.150 -12.231 1.00 28.42 315 VAL A CA 1
ATOM 2445 C C . VAL A 1 315 ? -38.442 14.616 -12.879 1.00 31.51 315 VAL A C 1
ATOM 2446 O O . VAL A 1 315 ? -38.313 13.410 -13.110 1.00 30.56 315 VAL A O 1
ATOM 2450 N N . VAL A 1 316 ? -37.514 15.515 -13.193 1.00 32.26 316 VAL A N 1
ATOM 2451 C CA . VAL A 1 316 ? -36.175 15.105 -13.598 1.00 32.55 316 VAL A CA 1
ATOM 2452 C C . VAL A 1 316 ? -35.128 15.732 -12.684 1.00 32.21 316 VAL A C 1
ATOM 2453 O O . VAL A 1 316 ? -35.191 16.923 -12.376 1.00 34.72 316 VAL A O 1
ATOM 2457 N N . VAL A 1 317 ? -34.187 14.914 -12.224 1.00 31.38 317 VAL A N 1
ATOM 2458 C CA . VAL A 1 317 ? -33.052 15.409 -11.459 1.00 33.68 317 VAL A CA 1
ATOM 2459 C C . VAL A 1 317 ? -31.783 15.283 -12.288 1.00 37.65 317 VAL A C 1
ATOM 2460 O O . VAL A 1 317 ? -31.457 14.195 -12.767 1.00 32.60 317 VAL A O 1
ATOM 2464 N N . ASN A 1 318 ? -31.087 16.401 -12.475 1.00 32.66 318 ASN A N 1
ATOM 2465 C CA . ASN A 1 318 ? -29.772 16.392 -13.109 1.00 34.82 318 ASN A CA 1
ATOM 2466 C C . ASN A 1 318 ? -28.698 16.580 -12.042 1.00 40.78 318 ASN A C 1
ATOM 2467 O O . ASN A 1 318 ? -28.726 17.560 -11.296 1.00 39.31 318 ASN A O 1
ATOM 2472 N N . ALA A 1 319 ? -27.756 15.646 -11.963 1.00 31.50 319 ALA A N 1
ATOM 2473 C CA . ALA A 1 319 ? -26.682 15.733 -10.973 1.00 30.64 319 ALA A CA 1
ATOM 2474 C C . ALA A 1 319 ? -25.318 15.893 -11.641 1.00 40.45 319 ALA A C 1
ATOM 2475 O O . ALA A 1 319 ? -24.839 14.980 -12.314 1.00 36.21 319 ALA A O 1
ATOM 2477 N N . ASP A 1 320 ? -24.696 17.050 -11.429 1.00 35.77 320 ASP A N 1
ATOM 2478 C CA . ASP A 1 320 ? -23.442 17.415 -12.082 1.00 33.97 320 ASP A CA 1
ATOM 2479 C C . ASP A 1 320 ? -22.480 17.969 -11.030 1.00 34.18 320 ASP A C 1
ATOM 2480 O O . ASP A 1 320 ? -22.623 19.116 -10.616 1.00 34.43 320 ASP A O 1
ATOM 2485 N N . SER A 1 321 ? -21.505 17.177 -10.586 1.00 33.16 321 SER A N 1
ATOM 2486 C CA . SER A 1 321 ? -21.242 15.832 -11.087 1.00 31.54 321 SER A CA 1
ATOM 2487 C C . SER A 1 321 ? -21.142 14.830 -9.935 1.00 34.06 321 SER A C 1
ATOM 2488 O O . SER A 1 321 ? -20.692 15.177 -8.841 1.00 31.34 321 SER A O 1
ATOM 2491 N N . THR A 1 322 ? -21.545 13.585 -10.185 1.00 36.24 322 THR A N 1
ATOM 2492 C CA . THR A 1 322 ? -21.541 12.552 -9.145 1.00 35.51 322 THR A CA 1
ATOM 2493 C C . THR A 1 322 ? -20.143 12.141 -8.685 1.00 37.91 322 THR A C 1
ATOM 2494 O O . THR A 1 322 ? -19.975 11.615 -7.587 1.00 32.70 322 THR A O 1
ATOM 2498 N N . SER A 1 323 ? -19.144 12.377 -9.526 1.00 30.52 323 SER A N 1
ATOM 2499 C CA . SER A 1 323 ? -17.760 12.102 -9.158 1.00 26.10 323 SER A CA 1
ATOM 2500 C C . SER A 1 323 ? -17.289 12.944 -7.967 1.00 35.74 323 SER A C 1
ATOM 2501 O O . SER A 1 323 ? -16.431 12.514 -7.197 1.00 32.01 323 SER A O 1
ATOM 2504 N N . ARG A 1 324 ? -17.852 14.140 -7.818 1.00 28.70 324 ARG A N 1
ATOM 2505 C CA . ARG A 1 324 ? -17.466 15.035 -6.728 1.00 31.09 324 ARG A CA 1
ATOM 2506 C C . ARG A 1 324 ? -18.009 14.520 -5.399 1.00 26.19 324 ARG A C 1
ATOM 2507 O O . ARG A 1 324 ? -17.384 14.687 -4.352 1.00 32.99 324 ARG A O 1
ATOM 2515 N N . TRP A 1 325 ? -19.183 13.899 -5.458 1.00 27.71 325 TRP A N 1
ATOM 2516 C CA . TRP A 1 325 ? -19.785 13.238 -4.305 1.00 31.45 325 TRP A CA 1
ATOM 2517 C C . TRP A 1 325 ? -18.924 12.041 -3.920 1.00 38.42 325 TRP A C 1
ATOM 2518 O O . TRP A 1 325 ? -18.673 11.797 -2.740 1.00 34.41 325 TRP A O 1
ATOM 2529 N N . ALA A 1 326 ? -18.453 11.309 -4.923 1.00 36.56 326 ALA A N 1
ATOM 2530 C CA . ALA A 1 326 ? -17.556 10.185 -4.684 1.00 35.07 326 ALA A CA 1
ATOM 2531 C C . ALA A 1 326 ? -16.259 10.636 -4.016 1.00 35.03 326 ALA A C 1
ATOM 2532 O O . ALA A 1 326 ? -15.733 9.941 -3.145 1.00 35.11 326 ALA A O 1
ATOM 2534 N N . GLU A 1 327 ? -15.745 11.795 -4.423 1.00 26.22 327 GLU A N 1
ATOM 2535 C CA . GLU A 1 327 ? -14.541 12.351 -3.803 1.00 30.37 327 GLU A CA 1
ATOM 2536 C C . GLU A 1 327 ? -14.781 12.666 -2.330 1.00 35.35 327 GLU A C 1
ATOM 2537 O O . GLU A 1 327 ? -13.900 12.473 -1.493 1.00 33.87 327 GLU A O 1
ATOM 2543 N N . ALA A 1 328 ? -15.976 13.161 -2.022 1.00 34.13 328 ALA A N 1
ATOM 2544 C CA . ALA A 1 328 ? -16.332 13.472 -0.645 1.00 34.27 328 ALA A CA 1
ATOM 2545 C C . ALA A 1 328 ? -16.348 12.204 0.202 1.00 36.72 328 ALA A C 1
ATOM 2546 O O . ALA A 1 328 ? -15.830 12.193 1.315 1.00 38.96 328 ALA A O 1
ATOM 2548 N N . LEU A 1 329 ? -16.943 11.141 -0.334 1.00 30.38 329 LEU A N 1
ATOM 2549 C CA . LEU A 1 329 ? -16.974 9.846 0.342 1.00 34.75 329 LEU A CA 1
ATOM 2550 C C . LEU A 1 329 ? -15.571 9.318 0.605 1.00 38.27 329 LEU A C 1
ATOM 2551 O O . LEU A 1 329 ? -15.279 8.800 1.684 1.00 37.43 329 LEU A O 1
ATOM 2556 N N . ARG A 1 330 ? -14.709 9.445 -0.397 1.00 32.72 330 ARG A N 1
ATOM 2557 C CA . ARG A 1 330 ? -13.322 9.004 -0.295 1.00 33.24 330 ARG A CA 1
ATOM 2558 C C . ARG A 1 330 ? -12.569 9.799 0.769 1.00 41.67 330 ARG A C 1
ATOM 2559 O O . ARG A 1 330 ? -11.784 9.238 1.534 1.00 36.95 330 ARG A O 1
ATOM 2567 N N . GLU A 1 331 ? -12.811 11.105 0.815 1.00 37.98 331 GLU A N 1
ATOM 2568 C CA . GLU A 1 331 ? -12.157 11.964 1.800 1.00 44.53 331 GLU A CA 1
ATOM 2569 C C . GLU A 1 331 ? -12.584 11.642 3.233 1.00 47.40 331 GLU A C 1
ATOM 2570 O O . GLU A 1 331 ? -11.743 11.541 4.124 1.00 46.96 331 GLU A O 1
ATOM 2576 N N . ILE A 1 332 ? -13.887 11.474 3.446 1.00 36.49 332 ILE A N 1
ATOM 2577 C CA . ILE A 1 332 ? -14.410 11.101 4.759 1.00 49.43 332 ILE A CA 1
ATOM 2578 C C . ILE A 1 332 ? -13.842 9.753 5.189 1.00 52.43 332 ILE A C 1
ATOM 2579 O O . ILE A 1 332 ? -13.381 9.589 6.321 1.00 45.36 332 ILE A O 1
ATOM 2584 N N . SER A 1 333 ? -13.884 8.791 4.272 1.00 47.05 333 SER A N 1
ATOM 2585 C CA . SER A 1 333 ? -13.354 7.454 4.514 1.00 49.44 333 SER A CA 1
ATOM 2586 C C . SER A 1 333 ? -11.874 7.500 4.892 1.00 46.03 333 SER A C 1
ATOM 2587 O O . SER A 1 333 ? -11.427 6.771 5.779 1.00 47.91 333 SER A O 1
ATOM 2590 N N . SER A 1 334 ? -11.124 8.369 4.221 1.00 42.27 334 SER A N 1
ATOM 2591 C CA . SER A 1 334 ? -9.696 8.530 4.482 1.00 54.07 334 SER A CA 1
ATOM 2592 C C . SER A 1 334 ? -9.411 9.064 5.886 1.00 60.46 334 SER A C 1
ATOM 2593 O O . SER A 1 334 ? -8.511 8.575 6.572 1.00 51.21 334 SER A O 1
ATOM 2596 N N . ARG A 1 335 ? -10.176 10.070 6.305 1.00 54.52 335 ARG A N 1
ATOM 2597 C CA . ARG A 1 335 ? -10.016 10.662 7.632 1.00 53.78 335 ARG A CA 1
ATOM 2598 C C . ARG A 1 335 ? -10.401 9.666 8.721 1.00 53.03 335 ARG A C 1
ATOM 2599 O O . ARG A 1 335 ? -9.812 9.655 9.801 1.00 53.15 335 ARG A O 1
ATOM 2607 N N . LEU A 1 336 ? -11.395 8.831 8.430 1.00 49.74 336 LEU A N 1
ATOM 2608 C CA . LEU A 1 336 ? -11.848 7.811 9.371 1.00 44.21 336 LEU A CA 1
ATOM 2609 C C . LEU A 1 336 ? -10.831 6.684 9.499 1.00 55.84 336 LEU A C 1
ATOM 2610 O O . LEU A 1 336 ? -10.944 5.834 10.381 1.00 59.70 336 LEU A O 1
ATOM 2615 N N . GLY A 1 337 ? -9.838 6.680 8.616 1.00 50.98 337 GLY A N 1
ATOM 2616 C CA . GLY A 1 337 ? -8.831 5.637 8.620 1.00 54.18 337 GLY A CA 1
ATOM 2617 C C . GLY A 1 337 ? -9.404 4.313 8.156 1.00 71.96 337 GLY A C 1
ATOM 2618 O O . GLY A 1 337 ? -8.998 3.249 8.628 1.00 65.38 337 GLY A O 1
ATOM 2619 N N . GLU A 1 338 ? -10.363 4.378 7.238 1.00 52.80 338 GLU A N 1
ATOM 2620 C CA . GLU A 1 338 ? -10.902 3.174 6.623 1.00 48.79 338 GLU A CA 1
ATOM 2621 C C . GLU A 1 338 ? -9.942 2.709 5.539 1.00 53.70 338 GLU A C 1
ATOM 2622 O O . GLU A 1 338 ? -9.285 3.529 4.896 1.00 49.61 338 GLU A O 1
ATOM 2628 N N . ILE A 1 339 ? -9.852 1.397 5.343 1.00 57.50 339 ILE A N 1
ATOM 2629 C CA . ILE A 1 339 ? -9.015 0.851 4.283 1.00 61.84 339 ILE A CA 1
ATOM 2630 C C . ILE A 1 339 ? -9.639 1.181 2.933 1.00 52.30 339 ILE A C 1
ATOM 2631 O O . ILE A 1 339 ? -10.791 0.831 2.676 1.00 41.86 339 ILE A O 1
ATOM 2636 N N . PRO A 1 340 ? -8.887 1.877 2.069 1.00 53.91 340 PRO A N 1
ATOM 2637 C CA . PRO A 1 340 ? -9.424 2.218 0.749 1.00 55.90 340 PRO A CA 1
ATOM 2638 C C . PRO A 1 340 ? -9.615 0.968 -0.094 1.00 53.57 340 PRO A C 1
ATOM 2639 O O . PRO A 1 340 ? -8.860 0.008 0.067 1.00 53.31 340 PRO A O 1
ATOM 2643 N N . SER A 1 341 ? -10.619 0.974 -0.964 1.00 51.72 341 SER A N 1
ATOM 2644 C CA . SER A 1 341 ? -10.780 -0.094 -1.940 1.00 44.23 341 SER A CA 1
ATOM 2645 C C . SER A 1 341 ? -10.210 0.389 -3.261 1.00 48.38 341 SER A C 1
ATOM 2646 O O . SER A 1 341 ? -9.221 1.120 -3.277 1.00 54.71 341 SER A O 1
ATOM 2649 N N . GLU A 1 342 ? -10.843 0.001 -4.363 1.00 46.11 342 GLU A N 1
ATOM 2650 C CA . GLU A 1 342 ? -10.325 0.313 -5.695 1.00 40.94 342 GLU A CA 1
ATOM 2651 C C . GLU A 1 342 ? -10.242 1.811 -5.967 1.00 45.93 342 GLU A C 1
ATOM 2652 O O . GLU A 1 342 ? -11.228 2.534 -5.797 1.00 37.78 342 GLU A O 1
ATOM 2658 N N . GLU A 1 343 ? -9.059 2.252 -6.398 1.00 34.60 343 GLU A N 1
ATOM 2659 C CA . GLU A 1 343 ? -8.758 3.660 -6.681 1.00 36.81 343 GLU A CA 1
ATOM 2660 C C . GLU A 1 343 ? -8.895 4.561 -5.462 1.00 46.76 343 GLU A C 1
ATOM 2661 O O . GLU A 1 343 ? -9.109 5.767 -5.594 1.00 51.99 343 GLU A O 1
ATOM 2663 N N . GLY A 1 344 ? -8.764 3.980 -4.275 1.00 45.08 344 GLY A N 1
ATOM 2664 C CA . GLY A 1 344 ? -8.809 4.763 -3.055 1.00 47.36 344 GLY A CA 1
ATOM 2665 C C . GLY A 1 344 ? -10.214 5.005 -2.539 1.00 56.24 344 GLY A C 1
ATOM 2666 O O . GLY A 1 344 ? -10.395 5.463 -1.407 1.00 45.74 344 GLY A O 1
ATOM 2667 N N . TYR A 1 345 ? -11.212 4.705 -3.364 1.00 41.91 345 TYR A N 1
ATOM 2668 C CA . TYR A 1 345 ? -12.599 4.852 -2.948 1.00 32.65 345 TYR A CA 1
ATOM 2669 C C . TYR A 1 345 ? -12.931 3.810 -1.890 1.00 41.35 345 TYR A C 1
ATOM 2670 O O . TYR A 1 345 ? -12.339 2.731 -1.877 1.00 35.65 345 TYR A O 1
ATOM 2679 N N . PRO A 1 346 ? -13.866 4.137 -0.986 1.00 39.62 346 PRO A N 1
ATOM 2680 C CA . PRO A 1 346 ? -14.304 3.145 0.002 1.00 41.46 346 PRO A CA 1
ATOM 2681 C C . PRO A 1 346 ? -14.968 1.956 -0.685 1.00 47.04 346 PRO A C 1
ATOM 2682 O O . PRO A 1 346 ? -15.492 2.100 -1.791 1.00 30.50 346 PRO A O 1
ATOM 2686 N N . ALA A 1 347 ? -14.944 0.796 -0.040 1.00 33.96 347 ALA A N 1
ATOM 2687 C CA . ALA A 1 347 ? -15.502 -0.413 -0.633 1.00 35.54 347 ALA A CA 1
ATOM 2688 C C . ALA A 1 347 ? -17.020 -0.353 -0.789 1.00 38.27 347 ALA A C 1
ATOM 2689 O O . ALA A 1 347 ? -17.602 -1.137 -1.541 1.00 35.39 347 ALA A O 1
ATOM 2691 N N . TYR A 1 348 ? -17.656 0.576 -0.079 1.00 34.02 348 TYR A N 1
ATOM 2692 C CA . TYR A 1 348 ? -19.108 0.715 -0.132 1.00 33.96 348 TYR A CA 1
ATOM 2693 C C . TYR A 1 348 ? -19.577 1.751 -1.157 1.00 29.07 348 TYR A C 1
ATOM 2694 O O . TYR A 1 348 ? -20.716 2.213 -1.097 1.00 30.82 348 TYR A O 1
ATOM 2703 N N . LEU A 1 349 ? -18.707 2.101 -2.102 1.00 32.00 349 LEU A N 1
ATOM 2704 C CA . LEU A 1 349 ? -19.043 3.090 -3.128 1.00 31.71 349 LEU A CA 1
ATOM 2705 C C . LEU A 1 349 ? -20.295 2.710 -3.918 1.00 25.33 349 LEU A C 1
ATOM 2706 O O . LEU A 1 349 ? -21.184 3.537 -4.108 1.00 30.55 349 LEU A O 1
ATOM 2711 N N . LEU A 1 350 ? -20.360 1.460 -4.370 1.00 29.71 350 LEU A N 1
ATOM 2712 C CA . LEU A 1 350 ? -21.496 0.990 -5.162 1.00 28.91 350 LEU A CA 1
ATOM 2713 C C . LEU A 1 350 ? -22.813 1.089 -4.395 1.00 41.68 350 LEU A C 1
ATOM 2714 O O . LEU A 1 350 ? -23.830 1.512 -4.944 1.00 30.16 350 LEU A O 1
ATOM 2719 N N . ARG A 1 351 ? -22.784 0.706 -3.122 1.00 32.74 351 ARG A N 1
ATOM 2720 C CA . ARG A 1 351 ? -23.970 0.753 -2.271 1.00 30.18 351 ARG A CA 1
ATOM 2721 C C . ARG A 1 351 ? -24.453 2.188 -2.082 1.00 24.66 351 ARG A C 1
ATOM 2722 O O . ARG A 1 351 ? -25.658 2.454 -2.099 1.00 38.36 351 ARG A O 1
ATOM 2730 N N . LYS A 1 352 ? -23.507 3.109 -1.912 1.00 30.14 352 LYS A N 1
ATOM 2731 C CA . LYS A 1 352 ? -23.830 4.521 -1.729 1.00 28.70 352 LYS A CA 1
ATOM 2732 C C . LYS A 1 352 ? -24.444 5.117 -2.988 1.00 37.50 352 LYS A C 1
ATOM 2733 O O . LYS A 1 352 ? -25.438 5.836 -2.916 1.00 32.05 352 LYS A O 1
ATOM 2739 N N . LEU A 1 353 ? -23.844 4.820 -4.138 1.00 29.02 353 LEU A N 1
ATOM 2740 C CA . LEU A 1 353 ? -24.381 5.262 -5.422 1.00 28.68 353 LEU A CA 1
ATOM 2741 C C . LEU A 1 353 ? -25.795 4.729 -5.627 1.00 26.66 353 LEU A C 1
ATOM 2742 O O . LEU A 1 353 ? -26.663 5.426 -6.154 1.00 35.02 353 LEU A O 1
ATOM 2747 N N . ALA A 1 354 ? -26.022 3.491 -5.196 1.00 29.38 354 ALA A N 1
ATOM 2748 C CA . ALA A 1 354 ? -27.330 2.865 -5.319 1.00 29.76 354 ALA A CA 1
ATOM 2749 C C . ALA A 1 354 ? -28.391 3.598 -4.501 1.00 35.26 354 ALA A C 1
ATOM 2750 O O . ALA A 1 354 ? -29.542 3.683 -4.916 1.00 35.51 354 ALA A O 1
ATOM 2752 N N . GLU A 1 355 ? -28.004 4.124 -3.341 1.00 38.20 355 GLU A N 1
ATOM 2753 C CA . GLU A 1 355 ? -28.933 4.888 -2.505 1.00 38.66 355 GLU A CA 1
ATOM 2754 C C . GLU A 1 355 ? -29.486 6.110 -3.238 1.00 47.35 355 GLU A C 1
ATOM 2755 O O . GLU A 1 355 ? -30.566 6.600 -2.917 1.00 40.26 355 GLU A O 1
ATOM 2761 N N . PHE A 1 356 ? -28.738 6.595 -4.224 1.00 30.84 356 PHE A N 1
ATOM 2762 C CA . PHE A 1 356 ? -29.182 7.704 -5.060 1.00 30.84 356 PHE A CA 1
ATOM 2763 C C . PHE A 1 356 ? -30.050 7.213 -6.220 1.00 42.08 356 PHE A C 1
ATOM 2764 O O . PHE A 1 356 ? -31.226 7.564 -6.318 1.00 32.31 356 PHE A O 1
ATOM 2772 N N . TYR A 1 357 ? -29.475 6.385 -7.087 1.00 33.58 357 TYR A N 1
ATOM 2773 C CA . TYR A 1 357 ? -30.151 5.968 -8.317 1.00 36.13 357 TYR A CA 1
ATOM 2774 C C . TYR A 1 357 ? -31.396 5.103 -8.111 1.00 39.40 357 TYR A C 1
ATOM 2775 O O . TYR A 1 357 ? -32.306 5.121 -8.938 1.00 36.12 357 TYR A O 1
ATOM 2784 N N . GLU A 1 358 ? -31.445 4.351 -7.015 1.00 33.43 358 GLU A N 1
ATOM 2785 C CA . GLU A 1 358 ? -32.603 3.501 -6.742 1.00 38.76 358 GLU A CA 1
ATOM 2786 C C . GLU A 1 358 ? -33.840 4.312 -6.353 1.00 36.91 358 GLU A C 1
ATOM 2787 O O . GLU A 1 358 ? -34.931 3.760 -6.215 1.00 35.11 358 GLU A O 1
ATOM 2789 N N . ARG A 1 359 ? -33.666 5.619 -6.179 1.00 31.16 359 ARG A N 1
ATOM 2790 C CA . ARG A 1 359 ? -34.787 6.507 -5.879 1.00 33.25 359 ARG A CA 1
ATOM 2791 C C . ARG A 1 359 ? -35.552 6.884 -7.141 1.00 41.31 359 ARG A C 1
ATOM 2792 O O . ARG A 1 359 ? -36.678 7.366 -7.067 1.00 36.52 359 ARG A O 1
ATOM 2800 N N . SER A 1 360 ? -34.935 6.675 -8.299 1.00 31.83 360 SER A N 1
ATOM 2801 C CA . SER A 1 360 ? -35.601 6.959 -9.564 1.00 31.46 360 SER A CA 1
ATOM 2802 C C . SER A 1 360 ? -36.708 5.942 -9.780 1.00 39.04 360 SER A C 1
ATOM 2803 O O . SER A 1 360 ? -36.770 4.925 -9.086 1.00 37.76 360 SER A O 1
ATOM 2806 N N . GLY A 1 361 ? -37.593 6.216 -10.730 1.00 32.91 361 GLY A N 1
ATOM 2807 C CA . GLY A 1 361 ? -38.648 5.274 -11.049 1.00 33.65 361 GLY A CA 1
ATOM 2808 C C . GLY A 1 361 ? -40.003 5.923 -11.208 1.00 41.09 361 GLY A C 1
ATOM 2809 O O . GLY A 1 361 ? -40.243 7.021 -10.703 1.00 32.31 361 GLY A O 1
ATOM 2810 N N . ARG A 1 362 ? -40.884 5.238 -11.927 1.00 35.71 362 ARG A N 1
ATOM 2811 C CA . ARG A 1 362 ? -42.271 5.651 -12.062 1.00 33.88 362 ARG A CA 1
ATOM 2812 C C . ARG A 1 362 ? -43.092 4.856 -11.051 1.00 37.41 362 ARG A C 1
ATOM 2813 O O . ARG A 1 362 ? -42.945 3.636 -10.949 1.00 35.01 362 ARG A O 1
ATOM 2821 N N . VAL A 1 363 ? -43.932 5.541 -10.279 1.00 37.66 363 VAL A N 1
ATOM 2822 C CA . VAL A 1 363 ? -44.628 4.879 -9.178 1.00 40.34 363 VAL A CA 1
ATOM 2823 C C . VAL A 1 363 ? -46.110 5.221 -9.092 1.00 41.64 363 VAL A C 1
ATOM 2824 O O . VAL A 1 363 ? -46.572 6.217 -9.655 1.00 35.39 363 VAL A O 1
ATOM 2828 N N . ARG A 1 364 ? -46.847 4.371 -8.386 1.00 39.53 364 ARG A N 1
ATOM 2829 C CA . ARG A 1 364 ? -48.171 4.720 -7.904 1.00 40.45 364 ARG A CA 1
ATOM 2830 C C . ARG A 1 364 ? -47.966 5.392 -6.550 1.00 39.31 364 ARG A C 1
ATOM 2831 O O . ARG A 1 364 ? -47.440 4.776 -5.620 1.00 37.34 364 ARG A O 1
ATOM 2839 N N . THR A 1 365 ? -48.356 6.659 -6.446 1.00 38.17 365 THR A N 1
ATOM 2840 C CA . THR A 1 365 ? -48.151 7.429 -5.220 1.00 46.89 365 THR A CA 1
ATOM 2841 C C . THR A 1 365 ? -49.069 6.966 -4.093 1.00 45.22 365 THR A C 1
ATOM 2842 O O . THR A 1 365 ? -49.990 6.185 -4.319 1.00 42.40 365 THR A O 1
ATOM 2846 N N . LEU A 1 366 ? -48.814 7.456 -2.882 1.00 41.14 366 LEU A N 1
ATOM 2847 C CA . LEU A 1 366 ? -49.644 7.123 -1.727 1.00 43.83 366 LEU A CA 1
ATOM 2848 C C . LEU A 1 366 ? -51.085 7.590 -1.921 1.00 53.34 366 LEU A C 1
ATOM 2849 O O . LEU A 1 366 ? -52.012 7.005 -1.360 1.00 54.93 366 LEU A O 1
ATOM 2854 N N . ASN A 1 367 ? -51.266 8.637 -2.724 1.00 47.55 367 ASN A N 1
ATOM 2855 C CA . ASN A 1 367 ? -52.596 9.161 -3.026 1.00 49.97 367 ASN A CA 1
ATOM 2856 C C . ASN A 1 367 ? -53.171 8.603 -4.330 1.00 48.12 367 ASN A C 1
ATOM 2857 O O . ASN A 1 367 ? -54.080 9.190 -4.918 1.00 52.85 367 ASN A O 1
ATOM 2862 N N . ASP A 1 368 ? -52.617 7.474 -4.772 1.00 44.11 368 ASP A N 1
ATOM 2863 C CA . ASP A 1 368 ? -53.101 6.735 -5.944 1.00 51.29 368 ASP A CA 1
ATOM 2864 C C . ASP A 1 368 ? -52.971 7.465 -7.283 1.00 45.68 368 ASP A C 1
ATOM 2865 O O . ASP A 1 368 ? -53.643 7.112 -8.254 1.00 53.30 368 ASP A O 1
ATOM 2870 N N . LEU A 1 369 ? -52.101 8.467 -7.341 1.00 45.92 369 LEU A N 1
ATOM 2871 C CA . LEU A 1 369 ? -51.783 9.107 -8.611 1.00 44.13 369 LEU A CA 1
ATOM 2872 C C . LEU A 1 369 ? -50.506 8.489 -9.178 1.00 36.86 369 LEU A C 1
ATOM 2873 O O . LEU A 1 369 ? -49.832 7.714 -8.498 1.00 44.88 369 LEU A O 1
ATOM 2878 N N . GLU A 1 370 ? -50.186 8.811 -10.427 1.00 36.83 370 GLU A N 1
ATOM 2879 C CA . GLU A 1 370 ? -48.940 8.351 -11.030 1.00 38.10 370 GLU A CA 1
ATOM 2880 C C . GLU A 1 370 ? -47.920 9.485 -11.045 1.00 36.98 370 GLU A C 1
ATOM 2881 O O . GLU A 1 370 ? -48.230 10.608 -11.451 1.00 38.88 370 GLU A O 1
ATOM 2883 N N . GLY A 1 371 ? -46.706 9.190 -10.591 1.00 37.72 371 GLY A N 1
ATOM 2884 C CA . GLY A 1 371 ? -45.625 10.157 -10.617 1.00 32.51 371 GLY A CA 1
ATOM 2885 C C . GLY A 1 371 ? -44.347 9.472 -11.057 1.00 33.08 371 GLY A C 1
ATOM 2886 O O . GLY A 1 371 ? -44.235 8.249 -10.960 1.00 34.59 371 GLY A O 1
ATOM 2887 N N . SER A 1 372 ? -43.384 10.249 -11.543 1.00 37.27 372 SER A N 1
ATOM 2888 C CA . SER A 1 372 ? -42.117 9.681 -11.991 1.00 35.78 372 SER A CA 1
ATOM 2889 C C . SER A 1 372 ? -40.937 10.545 -11.565 1.00 33.42 372 SER A C 1
ATOM 2890 O O . SER A 1 372 ? -41.030 11.773 -11.549 1.00 29.48 372 SER A O 1
ATOM 2893 N N . LEU A 1 373 ? -39.832 9.899 -11.209 1.00 31.84 373 LEU A N 1
ATOM 2894 C CA . LEU A 1 373 ? -38.585 10.612 -10.958 1.00 33.34 373 LEU A CA 1
ATOM 2895 C C . LEU A 1 373 ? -37.509 10.065 -11.882 1.00 33.42 373 LEU A C 1
ATOM 2896 O O . LEU A 1 373 ? -37.113 8.903 -11.777 1.00 30.52 373 LEU A O 1
ATOM 2901 N N . THR A 1 374 ? -37.055 10.911 -12.798 1.00 32.78 374 THR A N 1
ATOM 2902 C CA . THR A 1 374 ? -36.032 10.539 -13.766 1.00 30.81 374 THR A CA 1
ATOM 2903 C C . THR A 1 374 ? -34.695 11.146 -13.330 1.00 25.41 374 THR A C 1
ATOM 2904 O O . THR A 1 374 ? -34.631 12.322 -12.972 1.00 29.94 374 THR A O 1
ATOM 2908 N N . ILE A 1 375 ? -33.629 10.348 -13.339 1.00 28.42 375 ILE A N 1
ATOM 2909 C CA . ILE A 1 375 ? -32.342 10.810 -12.818 1.00 27.45 375 ILE A CA 1
ATOM 2910 C C . ILE A 1 375 ? -31.222 10.742 -13.848 1.00 38.42 375 ILE A C 1
ATOM 2911 O O . ILE A 1 375 ? -30.926 9.677 -14.390 1.00 30.46 375 ILE A O 1
ATOM 2916 N N . ILE A 1 376 ? -30.601 11.889 -14.107 1.00 30.80 376 ILE A N 1
ATOM 2917 C CA . ILE A 1 376 ? -29.458 11.961 -15.007 1.00 31.69 376 ILE A CA 1
ATOM 2918 C C . ILE A 1 376 ? -28.210 12.309 -14.199 1.00 36.51 376 ILE A C 1
ATOM 2919 O O . ILE A 1 376 ? -28.133 13.388 -13.610 1.00 35.51 376 ILE A O 1
ATOM 2924 N N . GLY A 1 377 ? -27.240 11.398 -14.166 1.00 32.27 377 GLY A N 1
ATOM 2925 C CA . GLY A 1 377 ? -26.016 11.622 -13.416 1.00 28.87 377 GLY A CA 1
ATOM 2926 C C . GLY A 1 377 ? -24.789 11.792 -14.293 1.00 37.63 377 GLY A C 1
ATOM 2927 O O . GLY A 1 377 ? -24.386 10.873 -15.006 1.00 31.19 377 GLY A O 1
ATOM 2928 N N . ALA A 1 378 ? -24.191 12.976 -14.241 1.00 38.33 378 ALA A N 1
ATOM 2929 C CA . ALA A 1 378 ? -22.935 13.217 -14.942 1.00 33.76 378 ALA A CA 1
ATOM 2930 C C . ALA A 1 378 ? -21.784 12.589 -14.159 1.00 33.55 378 ALA A C 1
ATOM 2931 O O . ALA A 1 378 ? -21.801 12.562 -12.926 1.00 30.64 378 ALA A O 1
ATOM 2933 N N . VAL A 1 379 ? -20.793 12.066 -14.875 1.00 28.73 379 VAL A N 1
ATOM 2934 C CA . VAL A 1 379 ? -19.624 11.464 -14.242 1.00 28.72 379 VAL A CA 1
ATOM 2935 C C . VAL A 1 379 ? -18.362 12.078 -14.834 1.00 31.12 379 VAL A C 1
ATOM 2936 O O . VAL A 1 379 ? -18.297 12.321 -16.038 1.00 29.88 379 VAL A O 1
ATOM 2940 N N . SER A 1 380 ? -17.366 12.331 -13.991 1.00 27.63 380 SER A N 1
ATOM 2941 C CA . SER A 1 380 ? -16.138 12.983 -14.432 1.00 34.35 380 SER A CA 1
ATOM 2942 C C . SER A 1 380 ? -14.917 12.089 -14.241 1.00 39.26 380 SER A C 1
ATOM 2943 O O . SER A 1 380 ? -14.111 12.326 -13.342 1.00 35.75 380 SER A O 1
ATOM 2946 N N . PRO A 1 381 ? -14.765 11.068 -15.099 1.00 32.67 381 PRO A N 1
ATOM 2947 C CA . PRO A 1 381 ? -13.660 10.111 -14.965 1.00 40.02 381 PRO A CA 1
ATOM 2948 C C . PRO A 1 381 ? -12.296 10.769 -15.142 1.00 38.29 381 PRO A C 1
ATOM 2949 O O . PRO A 1 381 ? -12.100 11.540 -16.085 1.00 33.83 381 PRO A O 1
ATOM 2953 N N . PRO A 1 382 ? -11.360 10.471 -14.232 1.00 41.11 382 PRO A N 1
ATOM 2954 C CA . PRO A 1 382 ? -10.008 11.031 -14.316 1.00 43.66 382 PRO A CA 1
ATOM 2955 C C . PRO A 1 382 ? -9.350 10.639 -15.634 1.00 48.97 382 PRO A C 1
ATOM 2956 O O . PRO A 1 382 ? -9.327 9.452 -15.968 1.00 36.48 382 PRO A O 1
ATOM 2960 N N . GLY A 1 383 ? -8.850 11.620 -16.380 1.00 43.25 383 GLY A N 1
ATOM 2961 C CA . GLY A 1 383 ? -8.183 11.359 -17.644 1.00 40.53 383 GLY A CA 1
ATOM 2962 C C . GLY A 1 383 ? -9.086 10.814 -18.737 1.00 47.71 383 GLY A C 1
ATOM 2963 O O . GLY A 1 383 ? -8.603 10.360 -19.776 1.00 51.37 383 GLY A O 1
ATOM 2964 N N . GLY A 1 384 ? -10.395 10.856 -18.511 1.00 35.62 384 GLY A N 1
ATOM 2965 C CA . GLY A 1 384 ? -11.343 10.334 -19.478 1.00 41.35 384 GLY A CA 1
ATOM 2966 C C . GLY A 1 384 ? -11.377 8.817 -19.554 1.00 36.79 384 GLY A C 1
ATOM 2967 O O . GLY A 1 384 ? -11.940 8.252 -20.494 1.00 49.50 384 GLY A O 1
ATOM 2968 N N . ASP A 1 385 ? -10.785 8.152 -18.567 1.00 36.65 385 ASP A N 1
ATOM 2969 C CA . ASP A 1 385 ? -10.768 6.688 -18.535 1.00 40.00 385 ASP A CA 1
ATOM 2970 C C . ASP A 1 385 ? -12.063 6.138 -17.941 1.00 39.79 385 ASP A C 1
ATOM 2971 O O . ASP A 1 385 ? -12.267 6.203 -16.729 1.00 32.91 385 ASP A O 1
ATOM 2976 N N . PHE A 1 386 ? -12.920 5.572 -18.791 1.00 31.66 386 PHE A N 1
ATOM 2977 C CA . PHE A 1 386 ? -14.227 5.070 -18.361 1.00 34.94 386 PHE A CA 1
ATOM 2978 C C . PHE A 1 386 ? -14.136 3.818 -17.478 1.00 35.72 386 PHE A C 1
ATOM 2979 O O . PHE A 1 386 ? -15.113 3.433 -16.841 1.00 31.99 386 PHE A O 1
ATOM 2987 N N . SER A 1 387 ? -12.967 3.184 -17.437 1.00 28.95 387 SER A N 1
ATOM 2988 C CA . SER A 1 387 ? -12.809 1.930 -16.695 1.00 29.47 387 SER A CA 1
ATOM 2989 C C . SER A 1 387 ? -12.733 2.128 -15.177 1.00 35.34 387 SER A C 1
ATOM 2990 O O . SER A 1 387 ? -12.583 1.164 -14.423 1.00 46.90 387 SER A O 1
ATOM 2993 N N . GLU A 1 388 ? -12.858 3.375 -14.737 1.00 41.18 388 GLU A N 1
ATOM 2994 C CA . GLU A 1 388 ? -12.729 3.724 -13.322 1.00 36.67 388 GLU A CA 1
ATOM 2995 C C . GLU A 1 388 ? -14.003 3.382 -12.525 1.00 38.85 388 GLU A C 1
ATOM 2996 O O . GLU A 1 388 ? -15.077 3.232 -13.113 1.00 28.96 388 GLU A O 1
ATOM 3002 N N . PRO A 1 389 ? -13.880 3.232 -11.189 1.00 36.14 389 PRO A N 1
ATOM 3003 C CA . PRO A 1 389 ? -14.975 2.716 -10.352 1.00 33.47 389 PRO A CA 1
ATOM 3004 C C . PRO A 1 389 ? -16.294 3.494 -10.402 1.00 30.55 389 PRO A C 1
ATOM 3005 O O . PRO A 1 389 ? -17.348 2.856 -10.434 1.00 32.18 389 PRO A O 1
ATOM 3009 N N . VAL A 1 390 ? -16.253 4.824 -10.376 1.00 28.58 390 VAL A N 1
ATOM 3010 C CA . VAL A 1 390 ? -17.491 5.605 -10.378 1.00 29.33 390 VAL A CA 1
ATOM 3011 C C . VAL A 1 390 ? -18.311 5.343 -11.640 1.00 28.99 390 VAL A C 1
ATOM 3012 O O . VAL A 1 390 ? -19.508 5.065 -11.565 1.00 28.18 390 VAL A O 1
ATOM 3016 N N . THR A 1 391 ? -17.660 5.421 -12.797 1.00 30.20 391 THR A N 1
ATOM 3017 C CA . THR A 1 391 ? -18.338 5.155 -14.062 1.00 25.36 391 THR A CA 1
ATOM 3018 C C . THR A 1 391 ? -18.852 3.720 -14.117 1.00 24.16 391 THR A C 1
ATOM 3019 O O . THR A 1 391 ? -20.009 3.483 -14.456 1.00 31.24 391 THR A O 1
ATOM 3023 N N . GLN A 1 392 ? -17.991 2.762 -13.781 1.00 29.52 392 GLN A N 1
ATOM 3024 C CA . GLN A 1 392 ? -18.348 1.350 -13.895 1.00 31.75 392 GLN A CA 1
ATOM 3025 C C . GLN A 1 392 ? -19.450 0.927 -12.930 1.00 32.06 392 GLN A C 1
ATOM 3026 O O . GLN A 1 392 ? -20.354 0.185 -13.312 1.00 28.28 392 GLN A O 1
ATOM 3032 N N . ASN A 1 393 ? -19.378 1.391 -11.685 1.00 29.19 393 ASN A N 1
ATOM 3033 C CA . ASN A 1 393 ? -20.454 1.134 -10.727 1.00 32.97 393 ASN A CA 1
ATOM 3034 C C . ASN A 1 393 ? -21.784 1.713 -11.197 1.00 31.67 393 ASN A C 1
ATOM 3035 O O . ASN A 1 393 ? -22.825 1.060 -11.103 1.00 33.07 393 ASN A O 1
ATOM 3040 N N . THR A 1 394 ? -21.738 2.946 -11.693 1.00 31.69 394 THR A N 1
ATOM 3041 C CA . THR A 1 394 ? -22.930 3.633 -12.178 1.00 33.77 394 THR A CA 1
ATOM 3042 C C . THR A 1 394 ? -23.591 2.886 -13.340 1.00 28.55 394 THR A C 1
ATOM 3043 O O . THR A 1 394 ? -24.816 2.822 -13.429 1.00 28.25 394 THR A O 1
ATOM 3047 N N . LEU A 1 395 ? -22.778 2.300 -14.215 1.00 30.38 395 LEU A N 1
ATOM 3048 C CA . LEU A 1 395 ? -23.302 1.577 -15.375 1.00 31.13 395 LEU A CA 1
ATOM 3049 C C . LEU A 1 395 ? -24.105 0.335 -14.994 1.00 40.57 395 LEU A C 1
ATOM 3050 O O . LEU A 1 395 ? -24.920 -0.150 -15.779 1.00 38.58 395 LEU A O 1
ATOM 3055 N N . ARG A 1 396 ? -23.884 -0.181 -13.789 1.00 27.55 396 ARG A N 1
ATOM 3056 C CA . ARG A 1 396 ? -24.647 -1.339 -13.333 1.00 28.52 396 ARG A CA 1
ATOM 3057 C C . ARG A 1 396 ? -25.891 -0.923 -12.549 1.00 31.84 396 ARG A C 1
ATOM 3058 O O . ARG A 1 396 ? -26.622 -1.769 -12.032 1.00 34.52 396 ARG A O 1
ATOM 3066 N N . LEU A 1 397 ? -26.141 0.383 -12.495 1.00 30.68 397 LEU A N 1
ATOM 3067 C CA . LEU A 1 397 ? -27.295 0.915 -11.772 1.00 31.54 397 LEU A CA 1
ATOM 3068 C C . LEU A 1 397 ? -28.291 1.652 -12.673 1.00 33.47 397 LEU A C 1
ATOM 3069 O O . LEU A 1 397 ? -29.489 1.681 -12.384 1.00 40.52 397 LEU A O 1
ATOM 3074 N N . VAL A 1 398 ? -27.803 2.237 -13.765 1.00 32.34 398 VAL A N 1
ATOM 3075 C CA . VAL A 1 398 ? -28.650 3.086 -14.612 1.00 30.55 398 VAL A CA 1
ATOM 3076 C C . VAL A 1 398 ? -29.180 2.368 -15.854 1.00 36.63 398 VAL A C 1
ATOM 3077 O O . VAL A 1 398 ? -28.740 1.264 -16.178 1.00 33.17 398 VAL A O 1
ATOM 3081 N N . GLY A 1 399 ? -30.123 3.004 -16.545 1.00 30.80 399 GLY A N 1
ATOM 3082 C CA . GLY A 1 399 ? -30.789 2.386 -17.681 1.00 36.72 399 GLY A CA 1
ATOM 3083 C C . GLY A 1 399 ? -30.206 2.759 -19.033 1.00 38.45 399 GLY A C 1
ATOM 3084 O O . GLY A 1 399 ? -30.585 2.180 -20.054 1.00 36.16 399 GLY A O 1
ATOM 3085 N N . ALA A 1 400 ? -29.290 3.725 -19.048 1.00 31.05 400 ALA A N 1
ATOM 3086 C CA . ALA A 1 400 ? -28.626 4.123 -20.288 1.00 33.55 400 ALA A CA 1
ATOM 3087 C C . ALA A 1 400 ? -27.258 4.740 -20.062 1.00 39.26 400 ALA A C 1
ATOM 3088 O O . ALA A 1 400 ? -27.004 5.358 -19.024 1.00 30.52 400 ALA A O 1
ATOM 3090 N N . LEU A 1 401 ? -26.388 4.575 -21.054 1.00 30.10 401 LEU A N 1
ATOM 3091 C CA . LEU A 1 401 ? -25.094 5.244 -21.076 1.00 30.16 401 LEU A CA 1
ATOM 3092 C C . LEU A 1 401 ? -25.083 6.296 -22.176 1.00 40.47 401 LEU A C 1
ATOM 3093 O O . LEU A 1 401 ? -25.186 5.967 -23.359 1.00 31.18 401 LEU A O 1
ATOM 3098 N N . TRP A 1 402 ? -24.972 7.561 -21.787 1.00 28.68 402 TRP A N 1
ATOM 3099 C CA . TRP A 1 402 ? -24.797 8.641 -22.752 1.00 31.26 402 TRP A CA 1
ATOM 3100 C C . TRP A 1 402 ? -23.336 9.082 -22.717 1.00 31.84 402 TRP A C 1
ATOM 3101 O O . TRP A 1 402 ? -22.986 10.074 -22.077 1.00 32.69 402 TRP A O 1
ATOM 3112 N N . ALA A 1 403 ? -22.485 8.328 -23.409 1.00 29.33 403 ALA A N 1
ATOM 3113 C CA . ALA A 1 403 ? -21.035 8.516 -23.322 1.00 30.92 403 ALA A CA 1
ATOM 3114 C C . ALA A 1 403 ? -20.526 9.664 -24.181 1.00 35.03 403 ALA A C 1
ATOM 3115 O O . ALA A 1 403 ? -20.788 9.717 -25.385 1.00 31.86 403 ALA A O 1
ATOM 3117 N N . LEU A 1 404 ? -19.771 10.568 -23.566 1.00 26.33 404 LEU A N 1
ATOM 3118 C CA . LEU A 1 404 ? -19.200 11.690 -24.299 1.00 29.90 404 LEU A CA 1
ATOM 3119 C C . LEU A 1 404 ? -17.779 11.366 -24.761 1.00 35.67 404 LEU A C 1
ATOM 3120 O O . LEU A 1 404 ? -17.024 10.694 -24.057 1.00 36.98 404 LEU A O 1
ATOM 3125 N N . ASP A 1 405 ? -17.425 11.843 -25.949 1.00 33.82 405 ASP A N 1
ATOM 3126 C CA . ASP A 1 405 ? -16.207 11.392 -26.614 1.00 36.16 405 ASP A CA 1
ATOM 3127 C C . ASP A 1 405 ? -15.224 12.527 -26.910 1.00 33.62 405 ASP A C 1
ATOM 3128 O O . ASP A 1 405 ? -15.591 13.537 -27.514 1.00 33.84 405 ASP A O 1
ATOM 3133 N N . SER A 1 406 ? -13.976 12.346 -26.480 1.00 35.78 406 SER A N 1
ATOM 3134 C CA . SER A 1 406 ? -12.916 13.331 -26.689 1.00 45.61 406 SER A CA 1
ATOM 3135 C C . SER A 1 406 ? -12.738 13.700 -28.154 1.00 36.98 406 SER A C 1
ATOM 3136 O O . SER A 1 406 ? -12.573 14.872 -28.488 1.00 35.35 406 SER A O 1
ATOM 3139 N N . LYS A 1 407 ? -12.764 12.692 -29.019 1.00 35.36 407 LYS A N 1
ATOM 3140 C CA . LYS A 1 407 ? -12.520 12.889 -30.444 1.00 41.73 407 LYS A CA 1
ATOM 3141 C C . LYS A 1 407 ? -13.576 13.776 -31.105 1.00 36.65 407 LYS A C 1
ATOM 3142 O O . LYS A 1 407 ? -13.251 14.613 -31.947 1.00 40.37 407 LYS A O 1
ATOM 3148 N N . LEU A 1 408 ? -14.835 13.593 -30.720 1.00 36.10 408 LEU A N 1
ATOM 3149 C CA . LEU A 1 408 ? -15.921 14.424 -31.234 1.00 31.89 408 LEU A CA 1
ATOM 3150 C C . LEU A 1 408 ? -15.831 15.851 -30.694 1.00 33.33 408 LEU A C 1
ATOM 3151 O O . LEU A 1 408 ? -15.947 16.813 -31.448 1.00 34.57 408 LEU A O 1
ATOM 3156 N N . ALA A 1 409 ? -15.619 15.982 -29.387 1.00 37.64 409 ALA A N 1
ATOM 3157 C CA . ALA A 1 409 ? -15.475 17.295 -28.761 1.00 38.55 409 ALA A CA 1
ATOM 3158 C C . ALA A 1 409 ? -14.298 18.059 -29.364 1.00 31.47 409 ALA A C 1
ATOM 3159 O O . ALA A 1 409 ? -14.381 19.267 -29.594 1.00 35.17 409 ALA A O 1
ATOM 3161 N N . TYR A 1 410 ? -13.208 17.335 -29.607 1.00 34.72 410 TYR A N 1
ATOM 3162 C CA . TYR A 1 410 ? -12.005 17.858 -30.253 1.00 38.18 410 TYR A CA 1
ATOM 3163 C C . TYR A 1 410 ? -12.333 18.647 -31.520 1.00 35.73 410 TYR A C 1
ATOM 3164 O O . TYR A 1 410 ? -11.833 19.758 -31.718 1.00 35.71 410 TYR A O 1
ATOM 3173 N N . LYS A 1 411 ? -13.185 18.078 -32.367 1.00 38.03 411 LYS A N 1
ATOM 3174 C CA . LYS A 1 411 ? -13.544 18.722 -33.629 1.00 50.92 411 LYS A CA 1
ATOM 3175 C C . LYS A 1 411 ? -14.870 19.478 -33.551 1.00 45.77 411 LYS A C 1
ATOM 3176 O O . LYS A 1 411 ? -15.487 19.773 -34.577 1.00 45.63 411 LYS A O 1
ATOM 3182 N N . ARG A 1 412 ? -15.295 19.787 -32.329 1.00 41.54 412 ARG A N 1
ATOM 3183 C CA . ARG A 1 412 ? -16.490 20.602 -32.086 1.00 37.48 412 ARG A CA 1
ATOM 3184 C C . ARG A 1 412 ? -17.788 19.980 -32.615 1.00 35.78 412 ARG A C 1
ATOM 3185 O O . ARG A 1 412 ? -18.682 20.677 -33.100 1.00 35.99 412 ARG A O 1
ATOM 3193 N N . HIS A 1 413 ? -17.878 18.661 -32.493 1.00 33.26 413 HIS A N 1
ATOM 3194 C CA . HIS A 1 413 ? -19.107 17.924 -32.752 1.00 34.90 413 HIS A CA 1
ATOM 3195 C C . HIS A 1 413 ? -19.856 17.786 -31.426 1.00 33.56 413 HIS A C 1
ATOM 3196 O O . HIS A 1 413 ? -19.515 16.935 -30.598 1.00 34.19 413 HIS A O 1
ATOM 3203 N N . TYR A 1 414 ? -20.863 18.634 -31.222 1.00 30.76 414 TYR A N 1
ATOM 3204 C CA . TYR A 1 414 ? -21.664 18.604 -30.000 1.00 37.51 414 TYR A CA 1
ATOM 3205 C C . TYR A 1 414 ? -23.136 18.352 -30.322 1.00 34.51 414 TYR A C 1
ATOM 3206 O O . TYR A 1 414 ? -23.652 18.886 -31.302 1.00 35.28 414 TYR A O 1
ATOM 3215 N N . PRO A 1 415 ? -23.821 17.536 -29.502 1.00 33.60 415 PRO A N 1
ATOM 3216 C CA . PRO A 1 415 ? -23.302 16.767 -28.361 1.00 38.44 415 PRO A CA 1
ATOM 3217 C C . PRO A 1 415 ? -22.296 15.705 -28.789 1.00 39.02 415 PRO A C 1
ATOM 3218 O O . PRO A 1 415 ? -22.513 15.015 -29.786 1.00 39.98 415 PRO A O 1
ATOM 3222 N N . ALA A 1 416 ? -21.205 15.585 -28.042 1.00 33.57 416 ALA A N 1
ATOM 3223 C CA . ALA A 1 416 ? -20.149 14.634 -28.379 1.00 35.58 416 ALA A CA 1
ATOM 3224 C C . ALA A 1 416 ? -20.486 13.204 -27.961 1.00 35.25 416 ALA A C 1
ATOM 3225 O O . ALA A 1 416 ? -19.645 12.504 -27.397 1.00 36.68 416 ALA A O 1
ATOM 3227 N N . ILE A 1 417 ? -21.707 12.768 -28.258 1.00 33.58 417 ILE A N 1
ATOM 3228 C CA . ILE A 1 417 ? -22.148 11.419 -27.914 1.00 31.87 417 ILE A CA 1
ATOM 3229 C C . ILE A 1 417 ? -21.485 10.369 -28.808 1.00 44.29 417 ILE A C 1
ATOM 3230 O O . ILE A 1 417 ? -21.610 10.421 -30.033 1.00 34.08 417 ILE A O 1
ATOM 3235 N N . ASN A 1 418 ? -20.778 9.424 -28.192 1.00 31.40 418 ASN A N 1
ATOM 3236 C CA . ASN A 1 418 ? -20.228 8.274 -28.906 1.00 40.20 418 ASN A CA 1
ATOM 3237 C C . ASN A 1 418 ? -21.356 7.309 -29.263 1.00 39.49 418 ASN A C 1
ATOM 3238 O O . ASN A 1 418 ? -21.831 6.557 -28.411 1.00 37.39 418 ASN A O 1
ATOM 3243 N N . TYR A 1 419 ? -21.773 7.327 -30.527 1.00 32.21 419 TYR A N 1
ATOM 3244 C CA . TYR A 1 419 ? -22.928 6.552 -30.979 1.00 32.79 419 TYR A CA 1
ATOM 3245 C C . TYR A 1 419 ? -22.648 5.062 -31.172 1.00 36.80 419 TYR A C 1
ATOM 3246 O O . TYR A 1 419 ? -23.540 4.304 -31.557 1.00 45.24 419 TYR A O 1
ATOM 3255 N N . LEU A 1 420 ? -21.415 4.642 -30.904 1.00 43.72 420 LEU A N 1
ATOM 3256 C CA . LEU A 1 420 ? -21.058 3.229 -30.989 1.00 37.67 420 LEU A CA 1
ATOM 3257 C C . LEU A 1 420 ? -20.971 2.601 -29.602 1.00 44.30 420 LEU A C 1
ATOM 3258 O O . LEU A 1 420 ? -21.253 1.416 -29.425 1.00 52.64 420 LEU A O 1
ATOM 3263 N N . ILE A 1 421 ? -20.588 3.416 -28.625 1.00 35.86 421 ILE A N 1
ATOM 3264 C CA . ILE A 1 421 ? -20.379 2.963 -27.254 1.00 44.12 421 ILE A CA 1
ATOM 3265 C C . ILE A 1 421 ? -21.612 3.211 -26.374 1.00 31.10 421 ILE A C 1
ATOM 3266 O O . ILE A 1 421 ? -21.937 2.407 -25.495 1.00 36.43 421 ILE A O 1
ATOM 3271 N N . SER A 1 422 ? -22.307 4.317 -26.622 1.00 32.95 422 SER A N 1
ATOM 3272 C CA . SER A 1 422 ? -23.524 4.635 -25.875 1.00 31.99 422 SER A CA 1
ATOM 3273 C C . SER A 1 422 ? -24.606 3.581 -26.100 1.00 44.24 422 SER A C 1
ATOM 3274 O O . SER A 1 422 ? -24.598 2.876 -27.111 1.00 41.35 422 SER A O 1
ATOM 3277 N N . TYR A 1 423 ? -25.529 3.475 -25.146 1.00 28.44 423 TYR A N 1
ATOM 3278 C CA . TYR A 1 423 ? -26.627 2.520 -25.232 1.00 32.14 423 TYR A CA 1
ATOM 3279 C C . TYR A 1 423 ? -27.817 2.953 -24.389 1.00 36.54 423 TYR A C 1
ATOM 3280 O O . TYR A 1 423 ? -27.679 3.764 -23.473 1.00 34.02 423 TYR A O 1
ATOM 3289 N N . THR A 1 424 ? -28.984 2.403 -24.707 1.00 30.04 424 THR A N 1
ATOM 3290 C CA . THR A 1 424 ? -30.131 2.465 -23.811 1.00 35.08 424 THR A CA 1
ATOM 3291 C C . THR A 1 424 ? -30.690 1.060 -23.643 1.00 44.66 424 THR A C 1
ATOM 3292 O O . THR A 1 424 ? -30.733 0.286 -24.600 1.00 38.88 424 THR A O 1
ATOM 3296 N N . LYS A 1 425 ? -31.084 0.720 -22.421 1.00 32.28 425 LYS A N 1
ATOM 3297 C CA . LYS A 1 425 ? -31.681 -0.582 -22.156 1.00 41.65 425 LYS A CA 1
ATOM 3298 C C . LYS A 1 425 ? -33.199 -0.463 -22.111 1.00 38.99 425 LYS A C 1
ATOM 3299 O O . LYS A 1 425 ? -33.891 -1.410 -21.745 1.00 38.33 425 LYS A O 1
ATOM 3305 N N . GLN A 1 426 ? -33.709 0.703 -22.493 1.00 38.97 426 GLN A N 1
ATOM 3306 C CA . GLN A 1 426 ? -35.130 0.996 -22.345 1.00 42.10 426 GLN A CA 1
ATOM 3307 C C . GLN A 1 426 ? -35.850 1.278 -23.662 1.00 38.71 426 GLN A C 1
ATOM 3308 O O . GLN A 1 426 ? -36.971 1.775 -23.661 1.00 36.98 426 GLN A O 1
ATOM 3314 N N . TRP A 1 427 ? -35.217 0.948 -24.783 1.00 38.75 427 TRP A N 1
ATOM 3315 C CA . TRP A 1 427 ? -35.859 1.135 -26.081 1.00 48.14 427 TRP A CA 1
ATOM 3316 C C . TRP A 1 427 ? -37.135 0.305 -26.223 1.00 46.84 427 TRP A C 1
ATOM 3317 O O . TRP A 1 427 ? -38.087 0.735 -26.874 1.00 45.08 427 TRP A O 1
ATOM 3328 N N . GLU A 1 428 ? -37.157 -0.876 -25.611 1.00 50.85 428 GLU A N 1
ATOM 3329 C CA . GLU A 1 428 ? -38.318 -1.763 -25.713 1.00 61.00 428 GLU A CA 1
ATOM 3330 C C . GLU A 1 428 ? -39.574 -1.177 -25.066 1.00 60.35 428 GLU A C 1
ATOM 3331 O O . GLU A 1 428 ? -40.692 -1.570 -25.402 1.00 51.59 428 GLU A O 1
ATOM 3337 N N . PHE A 1 429 ? -39.388 -0.232 -24.150 1.00 50.87 429 PHE A N 1
ATOM 3338 C CA . PHE A 1 429 ? -40.509 0.366 -23.430 1.00 50.96 429 PHE A CA 1
ATOM 3339 C C . PHE A 1 429 ? -41.032 1.641 -24.092 1.00 52.55 429 PHE A C 1
ATOM 3340 O O . PHE A 1 429 ? -42.129 2.105 -23.773 1.00 64.78 429 PHE A O 1
ATOM 3348 N N . VAL A 1 430 ? -40.250 2.205 -25.009 1.00 50.37 430 VAL A N 1
ATOM 3349 C CA . VAL A 1 430 ? -40.606 3.483 -25.624 1.00 53.01 430 VAL A CA 1
ATOM 3350 C C . VAL A 1 430 ? -40.862 3.377 -27.127 1.00 47.14 430 VAL A C 1
ATOM 3351 O O . VAL A 1 430 ? -41.412 4.299 -27.732 1.00 48.25 430 VAL A O 1
ATOM 3355 N N . LYS A 1 431 ? -40.464 2.256 -27.724 1.00 44.27 431 LYS A N 1
ATOM 3356 C CA . LYS A 1 431 ? -40.656 2.054 -29.158 1.00 55.35 431 LYS A CA 1
ATOM 3357 C C . LYS A 1 431 ? -42.138 2.022 -29.516 1.00 58.34 431 LYS A C 1
ATOM 3358 O O . LYS A 1 431 ? -42.520 2.379 -30.633 1.00 61.13 431 LYS A O 1
ATOM 3364 N N . LYS A 1 432 ? -42.961 1.597 -28.560 1.00 55.17 432 LYS A N 1
ATOM 3365 C CA . LYS A 1 432 ? -44.411 1.601 -28.715 1.00 64.73 432 LYS A CA 1
ATOM 3366 C C . LYS A 1 432 ? -44.878 2.998 -29.087 1.00 69.17 432 LYS A C 1
ATOM 3367 O O . LYS A 1 432 ? -45.578 3.185 -30.080 1.00 63.94 432 LYS A O 1
ATOM 3373 N N . TYR A 1 433 ? -44.472 3.972 -28.276 1.00 52.70 433 TYR A N 1
ATOM 3374 C CA . TYR A 1 433 ? -44.853 5.367 -28.464 1.00 52.54 433 TYR A CA 1
ATOM 3375 C C . TYR A 1 433 ? -44.494 5.884 -29.850 1.00 57.46 433 TYR A C 1
ATOM 3376 O O . TYR A 1 433 ? -45.306 6.534 -30.507 1.00 58.41 433 TYR A O 1
ATOM 3385 N N . PHE A 1 434 ? -43.269 5.604 -30.283 1.00 58.06 434 PHE A N 1
ATOM 3386 C CA . PHE A 1 434 ? -42.782 6.108 -31.561 1.00 64.48 434 PHE A CA 1
ATOM 3387 C C . PHE A 1 434 ? -43.466 5.430 -32.744 1.00 68.64 434 PHE A C 1
ATOM 3388 O O . PHE A 1 434 ? -43.754 6.075 -33.747 1.00 74.77 434 PHE A O 1
ATOM 3396 N N . GLU A 1 435 ? -43.722 4.131 -32.618 1.00 67.83 435 GLU A N 1
ATOM 3397 C CA . GLU A 1 435 ? -44.423 3.374 -33.652 1.00 80.49 435 GLU A CA 1
ATOM 3398 C C . GLU A 1 435 ? -45.784 3.990 -33.970 1.00 84.97 435 GLU A C 1
ATOM 3399 O O . GLU A 1 435 ? -46.051 4.370 -35.113 1.00 84.89 435 GLU A O 1
ATOM 3401 N N . GLU A 1 436 ? -46.629 4.084 -32.945 1.00 83.48 436 GLU A N 1
ATOM 3402 C CA . GLU A 1 436 ? -47.969 4.655 -33.057 1.00 85.01 436 GLU A CA 1
ATOM 3403 C C . GLU A 1 436 ? -47.982 5.998 -33.778 1.00 91.09 436 GLU A C 1
ATOM 3404 O O . GLU A 1 436 ? -48.656 6.165 -34.795 1.00 97.37 436 GLU A O 1
ATOM 3410 N N . LEU A 1 437 ? -47.220 6.948 -33.245 1.00 74.32 437 LEU A N 1
ATOM 3411 C CA . LEU A 1 437 ? -47.287 8.337 -33.687 1.00 76.26 437 LEU A CA 1
ATOM 3412 C C . LEU A 1 437 ? -46.359 8.619 -34.869 1.00 83.69 437 LEU A C 1
ATOM 3413 O O . LEU A 1 437 ? -46.400 9.704 -35.454 1.00 85.03 437 LEU A O 1
ATOM 3418 N N . TYR A 1 438 ? -45.534 7.636 -35.219 1.00 81.19 438 TYR A N 1
ATOM 3419 C CA . TYR A 1 438 ? -44.592 7.772 -36.328 1.00 74.58 438 TYR A CA 1
ATOM 3420 C C . TYR A 1 438 ? -44.110 6.403 -36.814 1.00 89.74 438 TYR A C 1
ATOM 3421 O O . TYR A 1 438 ? -43.099 5.888 -36.341 1.00 70.54 438 TYR A O 1
ATOM 3423 N N . GLU A 1 439 ? -44.831 5.838 -37.777 1.00 84.62 439 GLU A N 1
ATOM 3424 C CA . GLU A 1 439 ? -44.623 4.458 -38.221 1.00 88.92 439 GLU A CA 1
ATOM 3425 C C . GLU A 1 439 ? -43.187 4.068 -38.597 1.00 80.24 439 GLU A C 1
ATOM 3426 O O . GLU A 1 439 ? -42.673 3.056 -38.121 1.00 86.14 439 GLU A O 1
ATOM 3428 N N . ASP A 1 440 ? -42.548 4.864 -39.450 1.00 67.97 440 ASP A N 1
ATOM 3429 C CA . ASP A 1 440 ? -41.273 4.470 -40.050 1.00 71.89 440 ASP A CA 1
ATOM 3430 C C . ASP A 1 440 ? -40.010 4.850 -39.269 1.00 64.50 440 ASP A C 1
ATOM 3431 O O . ASP A 1 440 ? -38.902 4.566 -39.721 1.00 66.97 440 ASP A O 1
ATOM 3436 N N . VAL A 1 441 ? -40.163 5.474 -38.104 1.00 52.73 441 VAL A N 1
ATOM 3437 C CA . VAL A 1 441 ? -38.991 5.904 -37.334 1.00 64.43 441 VAL A CA 1
ATOM 3438 C C . VAL A 1 441 ? -38.169 4.752 -36.751 1.00 55.35 441 VAL A C 1
ATOM 3439 O O . VAL A 1 441 ? -36.971 4.907 -36.513 1.00 57.24 441 VAL A O 1
ATOM 3443 N N . ILE A 1 442 ? -38.804 3.606 -36.517 1.00 51.73 442 ILE A N 1
ATOM 3444 C CA . ILE A 1 442 ? -38.080 2.431 -36.035 1.00 54.24 442 ILE A CA 1
ATOM 3445 C C . ILE A 1 442 ? -37.118 1.912 -37.107 1.00 70.70 442 ILE A C 1
ATOM 3446 O O . ILE A 1 442 ? -35.968 1.582 -36.812 1.00 52.38 442 ILE A O 1
ATOM 3451 N N . GLU A 1 443 ? -37.583 1.859 -38.353 1.00 53.11 443 GLU A N 1
ATOM 3452 C CA . GLU A 1 443 ? -36.731 1.436 -39.463 1.00 56.38 443 GLU A CA 1
ATOM 3453 C C . GLU A 1 443 ? -35.604 2.433 -39.730 1.00 40.65 443 GLU A C 1
ATOM 3454 O O . GLU A 1 443 ? -34.457 2.040 -39.943 1.00 47.07 443 GLU A O 1
ATOM 3460 N N . ILE A 1 444 ? -35.941 3.720 -39.730 1.00 47.29 444 ILE A N 1
ATOM 3461 C CA . ILE A 1 444 ? -34.967 4.771 -40.012 1.00 50.28 444 ILE A CA 1
ATOM 3462 C C . ILE A 1 444 ? -33.892 4.836 -38.926 1.00 48.71 444 ILE A C 1
ATOM 3463 O O . ILE A 1 444 ? -32.718 5.082 -39.215 1.00 43.52 444 ILE A O 1
ATOM 3468 N N . ARG A 1 445 ? -34.296 4.604 -37.679 1.00 46.23 445 ARG A N 1
ATOM 3469 C CA . ARG A 1 445 ? -33.358 4.550 -36.562 1.00 48.10 445 ARG A CA 1
ATOM 3470 C C . ARG A 1 445 ? -32.336 3.440 -36.782 1.00 40.35 445 ARG A C 1
ATOM 3471 O O . ARG A 1 445 ? -31.134 3.662 -36.645 1.00 37.25 445 ARG A O 1
ATOM 3479 N N . GLU A 1 446 ? -32.822 2.251 -37.132 1.00 41.46 446 GLU A N 1
ATOM 3480 C CA . GLU A 1 446 ? -31.952 1.118 -37.445 1.00 44.27 446 GLU A CA 1
ATOM 3481 C C . GLU A 1 446 ? -31.023 1.454 -38.602 1.00 40.18 446 GLU A C 1
ATOM 3482 O O . GLU A 1 446 ? -29.860 1.051 -38.625 1.00 43.40 446 GLU A O 1
ATOM 3488 N N . GLU A 1 447 ? -31.559 2.196 -39.563 1.00 44.63 447 GLU A N 1
ATOM 3489 C CA . GLU A 1 447 ? -30.821 2.610 -40.748 1.00 45.27 447 GLU A CA 1
ATOM 3490 C C . GLU A 1 447 ? -29.693 3.575 -40.386 1.00 41.89 447 GLU A C 1
ATOM 3491 O O . GLU A 1 447 ? -28.576 3.460 -40.896 1.00 43.09 447 GLU A O 1
ATOM 3497 N N . PHE A 1 448 ? -29.991 4.528 -39.507 1.00 42.59 448 PHE A N 1
ATOM 3498 C CA . PHE A 1 448 ? -28.986 5.478 -39.038 1.00 39.19 448 PHE A CA 1
ATOM 3499 C C . PHE A 1 448 ? -27.846 4.755 -38.325 1.00 32.17 448 PHE A C 1
ATOM 3500 O O . PHE A 1 448 ? -26.674 5.033 -38.573 1.00 40.31 448 PHE A O 1
ATOM 3508 N N . PHE A 1 449 ? -28.196 3.825 -37.442 1.00 40.61 449 PHE A N 1
ATOM 3509 C CA . PHE A 1 449 ? -27.196 3.040 -36.726 1.00 39.70 449 PHE A CA 1
ATOM 3510 C C . PHE A 1 449 ? -26.348 2.212 -37.687 1.00 44.42 449 PHE A C 1
ATOM 3511 O O . PHE A 1 449 ? -25.135 2.100 -37.518 1.00 38.97 449 PHE A O 1
ATOM 3519 N N . ALA A 1 450 ? -26.993 1.635 -38.697 1.00 39.42 450 ALA A N 1
ATOM 3520 C CA . ALA A 1 450 ? -26.295 0.808 -39.679 1.00 43.35 450 ALA A CA 1
ATOM 3521 C C . ALA A 1 450 ? -25.288 1.612 -40.499 1.00 34.61 450 ALA A C 1
ATOM 3522 O O . ALA A 1 450 ? -24.190 1.134 -40.787 1.00 46.49 450 ALA A O 1
ATOM 3524 N N . ILE A 1 451 ? -25.668 2.830 -40.874 1.00 42.45 451 ILE A N 1
ATOM 3525 C CA . ILE A 1 451 ? -24.804 3.701 -41.668 1.00 36.23 451 ILE A CA 1
ATOM 3526 C C . ILE A 1 451 ? -23.613 4.218 -40.858 1.00 42.68 451 ILE A C 1
ATOM 3527 O O . ILE A 1 451 ? -22.478 4.216 -41.338 1.00 37.85 451 ILE A O 1
ATOM 3532 N N . LEU A 1 452 ? -23.876 4.657 -39.629 1.00 38.07 452 LEU A N 1
ATOM 3533 C CA . LEU A 1 452 ? -22.823 5.146 -38.741 1.00 37.12 452 LEU A CA 1
ATOM 3534 C C . LEU A 1 452 ? -21.809 4.049 -38.420 1.00 33.71 452 LEU A C 1
ATOM 3535 O O . LEU A 1 452 ? -20.610 4.311 -38.316 1.00 39.39 452 LEU A O 1
ATOM 3540 N N . LYS A 1 453 ? -22.298 2.821 -38.269 1.00 42.56 453 LYS A N 1
ATOM 3541 C CA . LYS A 1 453 ? -21.432 1.675 -38.007 1.00 37.61 453 LYS A CA 1
ATOM 3542 C C . LYS A 1 453 ? -20.583 1.343 -39.231 1.00 51.12 453 LYS A C 1
ATOM 3543 O O . LYS A 1 453 ? -19.381 1.109 -39.114 1.00 47.52 453 LYS A O 1
ATOM 3549 N N . ARG A 1 454 ? -21.214 1.336 -40.402 1.00 49.27 454 ARG A N 1
ATOM 3550 C CA . ARG A 1 454 ? -20.518 1.028 -41.649 1.00 47.21 454 ARG A CA 1
ATOM 3551 C C . ARG A 1 454 ? -19.459 2.081 -41.959 1.00 35.53 454 ARG A C 1
ATOM 3552 O O . ARG A 1 454 ? -18.353 1.750 -42.384 1.00 52.81 454 ARG A O 1
ATOM 3560 N N . GLU A 1 455 ? -19.801 3.348 -41.741 1.00 41.13 455 GLU A N 1
ATOM 3561 C CA . GLU A 1 455 ? -18.842 4.438 -41.898 1.00 41.56 455 GLU A CA 1
ATOM 3562 C C . GLU A 1 455 ? -17.647 4.232 -40.973 1.00 59.98 455 GLU A C 1
ATOM 3563 O O . GLU A 1 455 ? -16.501 4.452 -41.365 1.00 55.63 455 GLU A O 1
ATOM 3569 N N . SER A 1 456 ? -17.922 3.797 -39.748 1.00 46.98 456 SER A N 1
ATOM 3570 C CA . SER A 1 456 ? -16.873 3.528 -38.774 1.00 52.34 456 SER A CA 1
ATOM 3571 C C . SER A 1 456 ? -15.935 2.419 -39.249 1.00 45.26 456 SER A C 1
ATOM 3572 O O . SER A 1 456 ? -14.715 2.530 -39.120 1.00 48.97 456 SER A O 1
ATOM 3575 N N . GLU A 1 457 ? -16.513 1.353 -39.797 1.00 49.92 457 GLU A N 1
ATOM 3576 C CA . GLU A 1 457 ? -15.737 0.242 -40.340 1.00 51.14 457 GLU A CA 1
ATOM 3577 C C . GLU A 1 457 ? -14.829 0.699 -41.477 1.00 66.35 457 GLU A C 1
ATOM 3578 O O . GLU A 1 457 ? -13.747 0.149 -41.676 1.00 75.07 457 GLU A O 1
ATOM 3584 N N . LEU A 1 458 ? -15.275 1.712 -42.216 1.00 55.91 458 LEU A N 1
ATOM 3585 C CA . LEU A 1 458 ? -14.582 2.160 -43.424 1.00 60.26 458 LEU A CA 1
ATOM 3586 C C . LEU A 1 458 ? -13.430 3.134 -43.166 1.00 67.57 458 LEU A C 1
ATOM 3587 O O . LEU A 1 458 ? -12.509 3.234 -43.977 1.00 62.47 458 LEU A O 1
ATOM 3592 N N . MET A 1 459 ? -13.476 3.841 -42.040 1.00 76.16 459 MET A N 1
ATOM 3593 C CA . MET A 1 459 ? -12.502 4.897 -41.755 1.00 77.40 459 MET A CA 1
ATOM 3594 C C . MET A 1 459 ? -11.098 4.375 -41.437 1.00 79.22 459 MET A C 1
ATOM 3595 O O . MET A 1 459 ? -10.131 5.139 -41.447 1.00 79.89 459 MET A O 1
ATOM 3600 N N . ASP A 1 460 ? -10.993 3.080 -41.155 1.00 74.85 460 ASP A N 1
ATOM 3601 C CA . ASP A 1 460 ? -9.703 2.444 -40.905 1.00 79.03 460 ASP A CA 1
ATOM 3602 C C . ASP A 1 460 ? -9.068 2.049 -42.236 1.00 87.91 460 ASP A C 1
ATOM 3603 O O . ASP A 1 460 ? -7.848 2.104 -42.402 1.00 95.98 460 ASP A O 1
ATOM 3608 N N . ILE A 1 461 ? -9.918 1.642 -43.175 1.00 83.67 461 ILE A N 1
ATOM 3609 C CA . ILE A 1 461 ? -9.506 1.350 -44.542 1.00 86.88 461 ILE A CA 1
ATOM 3610 C C . ILE A 1 461 ? -9.095 2.647 -45.237 1.00 88.09 461 ILE A C 1
ATOM 3611 O O . ILE A 1 461 ? -8.153 2.670 -46.031 1.00 86.62 461 ILE A O 1
ATOM 3616 N N . VAL A 1 462 ? -9.811 3.724 -44.921 1.00 80.63 462 VAL A N 1
ATOM 3617 C CA . VAL A 1 462 ? -9.523 5.054 -45.456 1.00 81.64 462 VAL A CA 1
ATOM 3618 C C . VAL A 1 462 ? -8.072 5.468 -45.198 1.00 89.28 462 VAL A C 1
ATOM 3619 O O . VAL A 1 462 ? -7.459 6.162 -46.012 1.00 94.20 462 VAL A O 1
ATOM 3623 N N . SER A 1 463 ? -7.511 4.997 -44.087 1.00 82.28 463 SER A N 1
ATOM 3624 C CA . SER A 1 463 ? -6.082 5.152 -43.821 1.00 93.39 463 SER A CA 1
ATOM 3625 C C . SER A 1 463 ? -5.256 4.247 -44.740 1.00 96.68 463 SER A C 1
ATOM 3626 O O . SER A 1 463 ? -4.379 3.509 -44.283 1.00 94.82 463 SER A O 1
ATOM 3629 N N . ILE A 1 464 ? -5.557 4.326 -46.034 1.00 103.62 464 ILE A N 1
ATOM 3630 C CA . ILE A 1 464 ? -4.911 3.558 -47.092 1.00 90.22 464 ILE A CA 1
ATOM 3631 C C . ILE A 1 464 ? -5.534 4.016 -48.407 1.00 90.71 464 ILE A C 1
ATOM 3632 O O . ILE A 1 464 ? -5.750 3.202 -49.308 1.00 89.32 464 ILE A O 1
ATOM 3634 N N . VAL A 1 465 ? -5.812 5.325 -48.468 1.00 92.57 465 VAL A N 1
ATOM 3635 C CA . VAL A 1 465 ? -6.529 6.053 -49.542 1.00 91.47 465 VAL A CA 1
ATOM 3636 C C . VAL A 1 465 ? -8.022 6.282 -49.272 1.00 93.23 465 VAL A C 1
ATOM 3637 O O . VAL A 1 465 ? -8.698 5.440 -48.682 1.00 88.10 465 VAL A O 1
ATOM 3639 N N . GLY A 1 466 ? -8.518 7.435 -49.714 1.00 91.32 466 GLY A N 1
ATOM 3640 C CA . GLY A 1 466 ? -9.901 7.839 -49.470 1.00 98.17 466 GLY A CA 1
ATOM 3641 C C . GLY A 1 466 ? -10.717 7.905 -50.759 1.00 102.92 466 GLY A C 1
ATOM 3642 O O . GLY A 1 466 ? -10.340 7.327 -51.778 1.00 111.13 466 GLY A O 1
ATOM 3643 N N . ALA A 1 469 ? -9.978 5.841 -53.443 1.00 95.59 469 ALA A N 1
ATOM 3644 C CA . ALA A 1 469 ? -9.810 4.466 -53.902 1.00 93.28 469 ALA A CA 1
ATOM 3645 C C . ALA A 1 469 ? -11.043 3.620 -53.605 1.00 96.75 469 ALA A C 1
ATOM 3646 O O . ALA A 1 469 ? -11.279 2.607 -54.261 1.00 89.37 469 ALA A O 1
ATOM 3648 N N . LEU A 1 470 ? -11.821 4.038 -52.611 1.00 97.83 470 LEU A N 1
ATOM 3649 C CA . LEU A 1 470 ? -13.040 3.328 -52.237 1.00 94.42 470 LEU A CA 1
ATOM 3650 C C . LEU A 1 470 ? -14.062 3.325 -53.372 1.00 80.51 470 LEU A C 1
ATOM 3651 O O . LEU A 1 470 ? -14.091 4.238 -54.199 1.00 81.69 470 LEU A O 1
ATOM 3653 N N . SER A 1 471 ? -14.901 2.294 -53.406 1.00 73.77 471 SER A N 1
ATOM 3654 C CA . SER A 1 471 ? -15.957 2.198 -54.409 1.00 77.72 471 SER A CA 1
ATOM 3655 C C . SER A 1 471 ? -17.115 3.128 -54.063 1.00 85.00 471 SER A C 1
ATOM 3656 O O . SER A 1 471 ? -17.216 3.608 -52.933 1.00 78.01 471 SER A O 1
ATOM 3659 N N . ASP A 1 472 ? -17.980 3.387 -55.040 1.00 81.97 472 ASP A N 1
ATOM 3660 C CA . ASP A 1 472 ? -19.138 4.253 -54.831 1.00 83.58 472 ASP A CA 1
ATOM 3661 C C . ASP A 1 472 ? -20.103 3.669 -53.802 1.00 79.00 472 ASP A C 1
ATOM 3662 O O . ASP A 1 472 ? -20.726 4.404 -53.036 1.00 74.17 472 ASP A O 1
ATOM 3667 N N . ASN A 1 473 ? -20.219 2.344 -53.788 1.00 78.42 473 ASN A N 1
ATOM 3668 C CA . ASN A 1 473 ? -21.080 1.658 -52.830 1.00 81.14 473 ASN A CA 1
ATOM 3669 C C . ASN A 1 473 ? -20.564 1.793 -51.398 1.00 81.05 473 ASN A C 1
ATOM 3670 O O . ASN A 1 473 ? -21.312 1.602 -50.439 1.00 86.72 473 ASN A O 1
ATOM 3675 N N . GLU A 1 474 ? -19.282 2.122 -51.265 1.00 67.82 474 GLU A N 1
ATOM 3676 C CA . GLU A 1 474 ? -18.671 2.377 -49.964 1.00 73.84 474 GLU A CA 1
ATOM 3677 C C . GLU A 1 474 ? -18.697 3.868 -49.635 1.00 70.83 474 GLU A C 1
ATOM 3678 O O . GLU A 1 474 ? -19.022 4.255 -48.513 1.00 66.21 474 GLU A O 1
ATOM 3684 N N . LYS A 1 475 ? -18.359 4.697 -50.620 1.00 68.54 475 LYS A N 1
ATOM 3685 C CA . LYS A 1 475 ? -18.348 6.150 -50.448 1.00 68.16 475 LYS A CA 1
ATOM 3686 C C . LYS A 1 475 ? -19.698 6.715 -50.015 1.00 65.89 475 LYS A C 1
ATOM 3687 O O . LYS A 1 475 ? -19.754 7.737 -49.331 1.00 64.78 475 LYS A O 1
ATOM 3693 N N . ILE A 1 476 ? -20.781 6.054 -50.415 1.00 53.45 476 ILE A N 1
ATOM 3694 C CA . ILE A 1 476 ? -22.125 6.508 -50.070 1.00 63.64 476 ILE A CA 1
ATOM 3695 C C . ILE A 1 476 ? -22.361 6.477 -48.558 1.00 58.24 476 ILE A C 1
ATOM 3696 O O . ILE A 1 476 ? -23.170 7.242 -48.034 1.00 59.66 476 ILE A O 1
ATOM 3701 N N . TYR A 1 477 ? -21.643 5.605 -47.857 1.00 60.34 477 TYR A N 1
ATOM 3702 C CA . TYR A 1 477 ? -21.769 5.518 -46.406 1.00 62.50 477 TYR A CA 1
ATOM 3703 C C . TYR A 1 477 ? -21.058 6.679 -45.715 1.00 61.05 477 TYR A C 1
ATOM 3704 O O . TYR A 1 477 ? -21.501 7.160 -44.672 1.00 55.79 477 TYR A O 1
ATOM 3713 N N . LEU A 1 478 ? -19.956 7.129 -46.308 1.00 47.77 478 LEU A N 1
ATOM 3714 C CA . LEU A 1 478 ? -19.248 8.303 -45.815 1.00 59.66 478 LEU A CA 1
ATOM 3715 C C . LEU A 1 478 ? -20.080 9.551 -46.097 1.00 59.38 478 LEU A C 1
ATOM 3716 O O . LEU A 1 478 ? -20.060 10.514 -45.331 1.00 61.70 478 LEU A O 1
ATOM 3721 N N . HIS A 1 479 ? -20.815 9.516 -47.203 1.00 60.80 479 HIS A N 1
ATOM 3722 C CA . HIS A 1 479 ? -21.675 10.621 -47.606 1.00 53.77 479 HIS A CA 1
ATOM 3723 C C . HIS A 1 479 ? -22.862 10.758 -46.658 1.00 43.64 479 HIS A C 1
ATOM 3724 O O . HIS A 1 479 ? -23.101 11.829 -46.100 1.00 50.60 479 HIS A O 1
ATOM 3731 N N . MET A 1 480 ? -23.603 9.667 -46.485 1.00 48.52 480 MET A N 1
ATOM 3732 C CA . MET A 1 480 ? -24.773 9.656 -45.611 1.00 49.75 480 MET A CA 1
ATOM 3733 C C . MET A 1 480 ? -24.391 9.811 -44.142 1.00 52.79 480 MET A C 1
ATOM 3734 O O . MET A 1 480 ? -25.121 10.433 -43.367 1.00 44.52 480 MET A O 1
ATOM 3739 N N . GLY A 1 481 ? -23.253 9.235 -43.765 1.00 54.13 481 GLY A N 1
ATOM 3740 C CA . GLY A 1 481 ? -22.755 9.339 -42.405 1.00 55.78 481 GLY A CA 1
ATOM 3741 C C . GLY A 1 481 ? -22.481 10.781 -42.030 1.00 48.01 481 GLY A C 1
ATOM 3742 O O . GLY A 1 481 ? -22.805 11.213 -40.924 1.00 43.76 481 GLY A O 1
ATOM 3743 N N . ARG A 1 482 ? -21.887 11.526 -42.959 1.00 41.97 482 ARG A N 1
ATOM 3744 C CA . ARG A 1 482 ? -21.621 12.946 -42.755 1.00 46.77 482 ARG A CA 1
ATOM 3745 C C . ARG A 1 482 ? -22.916 13.739 -42.577 1.00 53.24 482 ARG A C 1
ATOM 3746 O O . ARG A 1 482 ? -22.990 14.648 -41.747 1.00 46.77 482 ARG A O 1
ATOM 3754 N N . ILE A 1 483 ? -23.934 13.384 -43.358 1.00 46.09 483 ILE A N 1
ATOM 3755 C CA . ILE A 1 483 ? -25.233 14.047 -43.289 1.00 43.23 483 ILE A CA 1
ATOM 3756 C C . ILE A 1 483 ? -25.914 13.801 -41.943 1.00 40.71 483 ILE A C 1
ATOM 3757 O O . ILE A 1 483 ? -26.473 14.719 -41.340 1.00 39.68 483 ILE A O 1
ATOM 3762 N N . ILE A 1 484 ? -25.865 12.556 -41.480 1.00 34.88 484 ILE A N 1
ATOM 3763 C CA . ILE A 1 484 ? -26.453 12.190 -40.197 1.00 43.25 484 ILE A CA 1
ATOM 3764 C C . ILE A 1 484 ? -25.716 12.877 -39.045 1.00 37.22 484 ILE A C 1
ATOM 3765 O O . ILE A 1 484 ? -26.344 13.400 -38.122 1.00 42.10 484 ILE A O 1
ATOM 3770 N N . ARG A 1 485 ? -24.387 12.885 -39.108 1.00 39.22 485 ARG A N 1
ATOM 3771 C CA . ARG A 1 485 ? -23.576 13.517 -38.070 1.00 38.43 485 ARG A CA 1
ATOM 3772 C C . ARG A 1 485 ? -23.745 15.035 -38.033 1.00 50.17 485 ARG A C 1
ATOM 3773 O O . ARG A 1 485 ? -24.008 15.605 -36.975 1.00 38.31 485 ARG A O 1
ATOM 3781 N N . GLU A 1 486 ? -23.606 15.686 -39.185 1.00 37.68 486 GLU A N 1
ATOM 3782 C CA . GLU A 1 486 ? -23.636 17.149 -39.244 1.00 45.25 486 GLU A CA 1
ATOM 3783 C C . GLU A 1 486 ? -25.043 17.742 -39.295 1.00 49.15 486 GLU A C 1
ATOM 3784 O O . GLU A 1 486 ? -25.239 18.906 -38.948 1.00 51.55 486 GLU A O 1
ATOM 3790 N N . GLY A 1 487 ? -26.019 16.949 -39.728 1.00 42.35 487 GLY A N 1
ATOM 3791 C CA . GLY A 1 487 ? -27.372 17.451 -39.898 1.00 41.42 487 GLY A CA 1
ATOM 3792 C C . GLY A 1 487 ? -28.386 16.958 -38.883 1.00 50.72 487 GLY A C 1
ATOM 3793 O O . GLY A 1 487 ? -29.454 17.552 -38.739 1.00 43.68 487 GLY A O 1
ATOM 3794 N N . PHE A 1 488 ? -28.059 15.880 -38.174 1.00 38.67 488 PHE A N 1
ATOM 3795 C CA . PHE A 1 488 ? -28.999 15.286 -37.227 1.00 38.47 488 PHE A CA 1
ATOM 3796 C C . PHE A 1 488 ? -28.435 15.154 -35.809 1.00 45.27 488 PHE A C 1
ATOM 3797 O O . PHE A 1 488 ? -29.033 15.640 -34.848 1.00 37.66 488 PHE A O 1
ATOM 3805 N N . LEU A 1 489 ? -27.293 14.486 -35.683 1.00 36.22 489 LEU A N 1
ATOM 3806 C CA . LEU A 1 489 ? -26.696 14.231 -34.373 1.00 46.43 489 LEU A CA 1
ATOM 3807 C C . LEU A 1 489 ? -26.200 15.516 -33.714 1.00 39.60 489 LEU A C 1
ATOM 3808 O O . LEU A 1 489 ? -26.471 15.762 -32.536 1.00 38.93 489 LEU A O 1
ATOM 3813 N N . GLN A 1 490 ? -25.481 16.336 -34.474 1.00 33.97 490 GLN A N 1
ATOM 3814 C CA . GLN A 1 490 ? -25.003 17.616 -33.962 1.00 40.33 490 GLN A CA 1
ATOM 3815 C C . GLN A 1 490 ? -26.167 18.557 -33.684 1.00 48.46 490 GLN A C 1
ATOM 3816 O O . GLN A 1 490 ? -27.132 18.617 -34.452 1.00 38.63 490 GLN A O 1
ATOM 3822 N N . GLN A 1 491 ? -26.070 19.287 -32.578 1.00 37.75 491 GLN A N 1
ATOM 3823 C CA . GLN A 1 491 ? -27.117 20.218 -32.179 1.00 36.00 491 GLN A CA 1
ATOM 3824 C C . GLN A 1 491 ? -26.514 21.364 -31.371 1.00 40.69 491 GLN A C 1
ATOM 3825 O O . GLN A 1 491 ? -25.964 21.151 -30.287 1.00 34.06 491 GLN A O 1
ATOM 3831 N N . ASP A 1 492 ? -26.611 22.576 -31.912 1.00 37.14 492 ASP A N 1
ATOM 3832 C CA . ASP A 1 492 ? -26.013 23.756 -31.293 1.00 36.53 492 ASP A CA 1
ATOM 3833 C C . ASP A 1 492 ? -26.879 24.254 -30.137 1.00 39.84 492 ASP A C 1
ATOM 3834 O O . ASP A 1 492 ? -27.981 24.763 -30.344 1.00 41.96 492 ASP A O 1
ATOM 3839 N N . ALA A 1 493 ? -26.368 24.111 -28.918 1.00 40.93 493 ALA A N 1
ATOM 3840 C CA . ALA A 1 493 ? -27.102 24.509 -27.720 1.00 39.47 493 ALA A CA 1
ATOM 3841 C C . ALA A 1 493 ? -27.275 26.019 -27.620 1.00 42.77 493 ALA A C 1
ATOM 3842 O O . ALA A 1 493 ? -28.126 26.504 -26.871 1.00 43.61 493 ALA A O 1
ATOM 3844 N N . PHE A 1 494 ? -26.459 26.758 -28.363 1.00 39.16 494 PHE A N 1
ATOM 3845 C CA . PHE A 1 494 ? -26.460 28.213 -28.263 1.00 52.60 494 PHE A CA 1
ATOM 3846 C C . PHE A 1 494 ? -26.866 28.896 -29.567 1.00 66.19 494 PHE A C 1
ATOM 3847 O O . PHE A 1 494 ? -26.508 30.047 -29.817 1.00 63.92 494 PHE A O 1
ATOM 3855 N N . ASP A 1 495 ? -27.618 28.173 -30.391 1.00 45.98 495 ASP A N 1
ATOM 3856 C CA . ASP A 1 495 ? -28.292 28.773 -31.534 1.00 49.25 495 ASP A CA 1
ATOM 3857 C C . ASP A 1 495 ? -29.779 28.844 -31.216 1.00 48.73 495 ASP A C 1
ATOM 3858 O O . ASP A 1 495 ? -30.353 27.879 -30.712 1.00 43.34 495 ASP A O 1
ATOM 3863 N N . GLU A 1 496 ? -30.394 29.988 -31.503 1.00 42.85 496 GLU A N 1
ATOM 3864 C CA . GLU A 1 496 ? -31.787 30.239 -31.139 1.00 46.46 496 GLU A CA 1
ATOM 3865 C C . GLU A 1 496 ? -32.758 29.235 -31.762 1.00 41.14 496 GLU A C 1
ATOM 3866 O O . GLU A 1 496 ? -33.792 28.912 -31.176 1.00 48.36 496 GLU A O 1
ATOM 3872 N N . ASN A 1 497 ? -32.418 28.739 -32.947 1.00 41.18 497 ASN A N 1
ATOM 3873 C CA . ASN A 1 497 ? -33.293 27.815 -33.662 1.00 45.91 497 ASN A CA 1
ATOM 3874 C C . ASN A 1 497 ? -32.996 26.337 -33.397 1.00 48.49 497 ASN A C 1
ATOM 3875 O O . ASN A 1 497 ? -33.902 25.508 -33.425 1.00 43.55 497 ASN A O 1
ATOM 3880 N N . ASP A 1 498 ? -31.733 26.007 -33.143 1.00 44.92 498 ASP A N 1
ATOM 3881 C CA . ASP A 1 498 ? -31.336 24.604 -33.013 1.00 43.87 498 ASP A CA 1
ATOM 3882 C C . ASP A 1 498 ? -31.305 24.096 -31.570 1.00 40.71 498 ASP A C 1
ATOM 3883 O O . ASP A 1 498 ? -31.335 22.887 -31.340 1.00 42.14 498 ASP A O 1
ATOM 3888 N N . SER A 1 499 ? -31.255 25.014 -30.608 1.00 40.51 499 SER A N 1
ATOM 3889 C CA . SER A 1 499 ? -31.169 24.651 -29.190 1.00 45.08 499 SER A CA 1
ATOM 3890 C C . SER A 1 499 ? -32.243 23.651 -28.764 1.00 42.98 499 SER A C 1
ATOM 3891 O O . SER A 1 499 ? -31.941 22.634 -28.136 1.00 38.66 499 SER A O 1
ATOM 3894 N N . TYR A 1 500 ? -33.490 23.939 -29.124 1.00 39.18 500 TYR A N 1
ATOM 3895 C CA . TYR A 1 500 ? -34.597 23.029 -28.861 1.00 38.47 500 TYR A CA 1
ATOM 3896 C C . TYR A 1 500 ? -35.036 22.326 -30.141 1.00 55.14 500 TYR A C 1
ATOM 3897 O O . TYR A 1 500 ? -35.190 22.959 -31.188 1.00 40.84 500 TYR A O 1
ATOM 3906 N N . SER A 1 501 ? -35.230 21.015 -30.054 1.00 44.08 501 SER A N 1
ATOM 3907 C CA . SER A 1 501 ? -35.687 20.235 -31.199 1.00 41.86 501 SER A CA 1
ATOM 3908 C C . SER A 1 501 ? -36.944 19.451 -30.845 1.00 38.57 501 SER A C 1
ATOM 3909 O O . SER A 1 501 ? -36.865 18.373 -30.252 1.00 44.93 501 SER A O 1
ATOM 3912 N N . PRO A 1 502 ? -38.116 19.993 -31.207 1.00 43.53 502 PRO A N 1
ATOM 3913 C CA . PRO A 1 502 ? -39.372 19.278 -30.960 1.00 45.46 502 PRO A CA 1
ATOM 3914 C C . PRO A 1 502 ? -39.452 18.044 -31.851 1.00 39.95 502 PRO A C 1
ATOM 3915 O O . PRO A 1 502 ? -38.733 17.977 -32.851 1.00 45.82 502 PRO A O 1
ATOM 3919 N N . LEU A 1 503 ? -40.300 17.084 -31.495 1.00 45.88 503 LEU A N 1
ATOM 3920 C CA . LEU A 1 503 ? -40.370 15.826 -32.234 1.00 52.78 503 LEU A CA 1
ATOM 3921 C C . LEU A 1 503 ? -40.691 16.015 -33.715 1.00 45.17 503 LEU A C 1
ATOM 3922 O O . LEU A 1 503 ? -40.142 15.313 -34.560 1.00 48.77 503 LEU A O 1
ATOM 3927 N N . GLU A 1 504 ? -41.563 16.972 -34.022 1.00 46.51 504 GLU A N 1
ATOM 3928 C CA . GLU A 1 504 ? -41.898 17.285 -35.407 1.00 51.19 504 GLU A CA 1
ATOM 3929 C C . GLU A 1 504 ? -40.641 17.567 -36.227 1.00 48.67 504 GLU A C 1
ATOM 3930 O O . GLU A 1 504 ? -40.449 16.992 -37.297 1.00 50.45 504 GLU A O 1
ATOM 3932 N N . LYS A 1 505 ? -39.786 18.446 -35.713 1.00 51.23 505 LYS A N 1
ATOM 3933 C CA . LYS A 1 505 ? -38.520 18.766 -36.368 1.00 44.33 505 LYS A CA 1
ATOM 3934 C C . LYS A 1 505 ? -37.607 17.543 -36.433 1.00 47.80 505 LYS A C 1
ATOM 3935 O O . LYS A 1 505 ? -36.991 17.268 -37.465 1.00 41.68 505 LYS A O 1
ATOM 3941 N N . THR A 1 506 ? -37.529 16.810 -35.327 1.00 42.35 506 THR A N 1
ATOM 3942 C CA . THR A 1 506 ? -36.701 15.610 -35.258 1.00 42.81 506 THR A CA 1
ATOM 3943 C C . THR A 1 506 ? -37.144 14.551 -36.271 1.00 41.58 506 THR A C 1
ATOM 3944 O O . THR A 1 506 ? -36.321 14.024 -37.022 1.00 45.83 506 THR A O 1
ATOM 3948 N N . ILE A 1 507 ? -38.442 14.251 -36.289 1.00 50.08 507 ILE A N 1
ATOM 3949 C CA . ILE A 1 507 ? -38.995 13.260 -37.211 1.00 47.34 507 ILE A CA 1
ATOM 3950 C C . ILE A 1 507 ? -38.815 13.687 -38.669 1.00 47.65 507 ILE A C 1
ATOM 3951 O O . ILE A 1 507 ? -38.395 12.889 -39.509 1.00 45.57 507 ILE A O 1
ATOM 3956 N N . GLU A 1 508 ? -39.133 14.946 -38.963 1.00 52.03 508 GLU A N 1
ATOM 3957 C CA . GLU A 1 508 ? -39.013 15.471 -40.322 1.00 53.26 508 GLU A CA 1
ATOM 3958 C C . GLU A 1 508 ? -37.588 15.394 -40.852 1.00 54.91 508 GLU A C 1
ATOM 3959 O O . GLU A 1 508 ? -37.376 15.110 -42.030 1.00 51.13 508 GLU A O 1
ATOM 3965 N N . LEU A 1 509 ? -36.618 15.648 -39.978 1.00 52.66 509 LEU A N 1
ATOM 3966 C CA . LEU A 1 509 ? -35.212 15.514 -40.339 1.00 41.41 509 LEU A CA 1
ATOM 3967 C C . LEU A 1 509 ? -34.874 14.075 -40.716 1.00 38.62 509 LEU A C 1
ATOM 3968 O O . LEU A 1 509 ? -34.172 13.836 -41.698 1.00 46.17 509 LEU A O 1
ATOM 3973 N N . MET A 1 510 ? -35.377 13.124 -39.934 1.00 42.22 510 MET A N 1
ATOM 3974 C CA . MET A 1 510 ? -35.154 11.706 -40.205 1.00 52.55 510 MET A CA 1
ATOM 3975 C C . MET A 1 510 ? -35.777 11.309 -41.543 1.00 47.73 510 MET A C 1
ATOM 3976 O O . MET A 1 510 ? -35.185 10.554 -42.314 1.00 46.01 510 MET A O 1
ATOM 3981 N N . ARG A 1 511 ? -36.968 11.833 -41.813 1.00 50.82 511 ARG A N 1
ATOM 3982 C CA . ARG A 1 511 ? -37.707 11.494 -43.027 1.00 52.80 511 ARG A CA 1
ATOM 3983 C C . ARG A 1 511 ? -37.047 12.018 -44.299 1.00 46.03 511 ARG A C 1
ATOM 3984 O O . ARG A 1 511 ? -36.988 11.312 -45.303 1.00 56.58 511 ARG A O 1
ATOM 3992 N N . ILE A 1 512 ? -36.544 13.248 -44.254 1.00 46.69 512 ILE A N 1
ATOM 3993 C CA . ILE A 1 512 ? -35.897 13.841 -45.422 1.00 46.03 512 ILE A CA 1
ATOM 3994 C C . ILE A 1 512 ? -34.519 13.224 -45.687 1.00 63.83 512 ILE A C 1
ATOM 3995 O O . ILE A 1 512 ? -34.113 13.072 -46.841 1.00 54.25 512 ILE A O 1
ATOM 4000 N N . ILE A 1 513 ? -33.815 12.853 -44.621 1.00 50.02 513 ILE A N 1
ATOM 4001 C CA . ILE A 1 513 ? -32.540 12.153 -44.750 1.00 46.53 513 ILE A CA 1
ATOM 4002 C C . ILE A 1 513 ? -32.769 10.766 -45.352 1.00 49.94 513 ILE A C 1
ATOM 4003 O O . ILE A 1 513 ? -32.050 10.344 -46.258 1.00 51.93 513 ILE A O 1
ATOM 4008 N N . HIS A 1 514 ? -33.779 10.067 -44.843 1.00 42.11 514 HIS A N 1
ATOM 4009 C CA . HIS A 1 514 ? -34.143 8.751 -45.355 1.00 60.43 514 HIS A CA 1
ATOM 4010 C C . HIS A 1 514 ? -34.585 8.828 -46.813 1.00 65.64 514 HIS A C 1
ATOM 4011 O O . HIS A 1 514 ? -34.257 7.954 -47.617 1.00 57.72 514 HIS A O 1
ATOM 4018 N N . LYS A 1 515 ? -35.336 9.874 -47.145 1.00 64.06 515 LYS A N 1
ATOM 4019 C CA . LYS A 1 515 ? -35.827 10.077 -48.504 1.00 64.24 515 LYS A CA 1
ATOM 4020 C C . LYS A 1 515 ? -34.676 10.354 -49.466 1.00 53.69 515 LYS A C 1
ATOM 4021 O O . LYS A 1 515 ? -34.676 9.880 -50.601 1.00 72.86 515 LYS A O 1
ATOM 4027 N N . TYR A 1 516 ? -33.695 11.124 -49.005 1.00 50.76 516 TYR A N 1
ATOM 4028 C CA . TYR A 1 516 ? -32.496 11.384 -49.791 1.00 51.14 516 TYR A CA 1
ATOM 4029 C C . TYR A 1 516 ? -31.724 10.089 -50.006 1.00 60.97 516 TYR A C 1
ATOM 4030 O O . TYR A 1 516 ? -31.201 9.840 -51.089 1.00 59.87 516 TYR A O 1
ATOM 4039 N N . TYR A 1 517 ? -31.674 9.267 -48.961 1.00 62.15 517 TYR A N 1
ATOM 4040 C CA . TYR A 1 517 ? -30.925 8.013 -48.969 1.00 65.41 517 TYR A CA 1
ATOM 4041 C C . TYR A 1 517 ? -31.447 7.022 -50.003 1.00 57.95 517 TYR A C 1
ATOM 4042 O O . TYR A 1 517 ? -30.671 6.470 -50.784 1.00 58.14 517 TYR A O 1
ATOM 4051 N N . VAL A 1 518 ? -32.758 6.796 -50.001 1.00 55.38 518 VAL A N 1
ATOM 4052 C CA . VAL A 1 518 ? -33.368 5.841 -50.923 1.00 64.90 518 VAL A CA 1
ATOM 4053 C C . VAL A 1 518 ? -33.219 6.282 -52.380 1.00 71.02 518 VAL A C 1
ATOM 4054 O O . VAL A 1 518 ? -33.144 5.448 -53.284 1.00 80.30 518 VAL A O 1
ATOM 4058 N N . THR A 1 519 ? -33.167 7.592 -52.599 1.00 69.33 519 THR A N 1
ATOM 4059 C CA . THR A 1 519 ? -32.987 8.145 -53.936 1.00 70.99 519 THR A CA 1
ATOM 4060 C C . THR A 1 519 ? -31.561 7.935 -54.442 1.00 77.52 519 THR A C 1
ATOM 4061 O O . THR A 1 519 ? -31.354 7.451 -55.557 1.00 79.43 519 THR A O 1
ATOM 4065 N N . VAL A 1 520 ? -30.585 8.304 -53.616 1.00 68.96 520 VAL A N 1
ATOM 4066 C CA . VAL A 1 520 ? -29.172 8.164 -53.961 1.00 75.93 520 VAL A CA 1
ATOM 4067 C C . VAL A 1 520 ? -28.797 6.712 -54.265 1.00 81.01 520 VAL A C 1
ATOM 4068 O O . VAL A 1 520 ? -28.062 6.437 -55.213 1.00 78.10 520 VAL A O 1
ATOM 4072 N N . LYS A 1 521 ? -29.323 5.788 -53.466 1.00 68.85 521 LYS A N 1
ATOM 4073 C CA . LYS A 1 521 ? -29.076 4.363 -53.666 1.00 78.42 521 LYS A CA 1
ATOM 4074 C C . LYS A 1 521 ? -29.604 3.884 -55.018 1.00 95.12 521 LYS A C 1
ATOM 4075 O O . LYS A 1 521 ? -28.928 3.140 -55.729 1.00 88.33 521 LYS A O 1
ATOM 4077 N N . GLN A 1 522 ? -30.812 4.316 -55.364 1.00 87.01 522 GLN A N 1
ATOM 4078 C CA . GLN A 1 522 ? -31.427 3.960 -56.639 1.00 82.83 522 GLN A CA 1
ATOM 4079 C C . GLN A 1 522 ? -30.619 4.490 -57.821 1.00 97.81 522 GLN A C 1
ATOM 4080 O O . GLN A 1 522 ? -30.636 3.910 -58.907 1.00 104.46 522 GLN A O 1
ATOM 4082 N N . LEU A 1 523 ? -29.912 5.594 -57.598 1.00 86.77 523 LEU A N 1
ATOM 4083 C CA . LEU A 1 523 ? -29.181 6.276 -58.664 1.00 83.71 523 LEU A CA 1
ATOM 4084 C C . LEU A 1 523 ? -27.753 5.755 -58.840 1.00 92.17 523 LEU A C 1
ATOM 4085 O O . LEU A 1 523 ? -27.061 6.133 -59.785 1.00 90.38 523 LEU A O 1
ATOM 4090 N N . LEU A 1 524 ? -27.319 4.888 -57.931 1.00 88.29 524 LEU A N 1
ATOM 4091 C CA . LEU A 1 524 ? -26.019 4.238 -58.064 1.00 95.73 524 LEU A CA 1
ATOM 4092 C C . LEU A 1 524 ? -26.059 3.220 -59.200 1.00 103.13 524 LEU A C 1
ATOM 4093 O O . LEU A 1 524 ? -26.514 2.090 -59.016 1.00 95.65 524 LEU A O 1
ATOM 4095 N N . GLY A 1 525 ? -25.585 3.626 -60.374 1.00 109.51 525 GLY A N 1
ATOM 4096 C CA . GLY A 1 525 ? -25.590 2.760 -61.539 1.00 106.18 525 GLY A CA 1
ATOM 4097 C C . GLY A 1 525 ? -25.994 3.491 -62.804 1.00 93.85 525 GLY A C 1
ATOM 4098 O O . GLY A 1 525 ? -25.272 4.363 -63.285 1.00 98.43 525 GLY A O 1
ATOM 4099 N N . ILE A 1 527 ? -25.405 6.542 -62.572 1.00 97.45 527 ILE A N 1
ATOM 4100 C CA . ILE A 1 527 ? -24.676 7.800 -62.482 1.00 97.89 527 ILE A CA 1
ATOM 4101 C C . ILE A 1 527 ? -23.717 7.770 -61.290 1.00 101.71 527 ILE A C 1
ATOM 4102 O O . ILE A 1 527 ? -24.010 7.146 -60.268 1.00 103.93 527 ILE A O 1
ATOM 4107 N N . PRO A 1 528 ? -22.553 8.426 -61.422 1.00 100.12 528 PRO A N 1
ATOM 4108 C CA . PRO A 1 528 ? -21.572 8.373 -60.332 1.00 101.45 528 PRO A CA 1
ATOM 4109 C C . PRO A 1 528 ? -21.997 9.226 -59.141 1.00 99.58 528 PRO A C 1
ATOM 4110 O O . PRO A 1 528 ? -22.925 10.026 -59.262 1.00 91.37 528 PRO A O 1
ATOM 4114 N N . LEU A 1 529 ? -21.321 9.051 -58.009 1.00 97.52 529 LEU A N 1
ATOM 4115 C CA . LEU A 1 529 ? -21.617 9.820 -56.805 1.00 90.03 529 LEU A CA 1
ATOM 4116 C C . LEU A 1 529 ? -21.118 11.255 -56.946 1.00 85.96 529 LEU A C 1
ATOM 4117 O O . LEU A 1 529 ? -21.694 12.181 -56.372 1.00 84.79 529 LEU A O 1
ATOM 4122 N N . GLU A 1 530 ? -20.044 11.423 -57.715 1.00 88.94 530 GLU A N 1
ATOM 4123 C CA . GLU A 1 530 ? -19.442 12.729 -57.964 1.00 93.43 530 GLU A CA 1
ATOM 4124 C C . GLU A 1 530 ? -20.465 13.712 -58.527 1.00 94.52 530 GLU A C 1
ATOM 4125 O O . GLU A 1 530 ? -20.492 14.884 -58.148 1.00 95.20 530 GLU A O 1
ATOM 4131 N N . GLU A 1 531 ? -21.308 13.218 -59.428 1.00 94.71 531 GLU A N 1
ATOM 4132 C CA . GLU A 1 531 ? -22.315 14.041 -60.091 1.00 95.92 531 GLU A CA 1
ATOM 4133 C C . GLU A 1 531 ? -23.541 14.293 -59.211 1.00 93.10 531 GLU A C 1
ATOM 4134 O O . GLU A 1 531 ? -24.226 15.303 -59.368 1.00 99.91 531 GLU A O 1
ATOM 4136 N N . ILE A 1 532 ? -23.818 13.367 -58.297 1.00 87.46 532 ILE A N 1
ATOM 4137 C CA . ILE A 1 532 ? -24.940 13.510 -57.371 1.00 79.15 532 ILE A CA 1
ATOM 4138 C C . ILE A 1 532 ? -24.664 14.599 -56.335 1.00 86.97 532 ILE A C 1
ATOM 4139 O O . ILE A 1 532 ? -25.507 15.460 -56.083 1.00 85.14 532 ILE A O 1
ATOM 4144 N N . GLU A 1 533 ? -23.473 14.556 -55.746 1.00 83.80 533 GLU A N 1
ATOM 4145 C CA . GLU A 1 533 ? -23.074 15.518 -54.724 1.00 85.04 533 GLU A CA 1
ATOM 4146 C C . GLU A 1 533 ? -23.023 16.948 -55.262 1.00 97.12 533 GLU A C 1
ATOM 4147 O O . GLU A 1 533 ? -23.149 17.909 -54.503 1.00 87.85 533 GLU A O 1
ATOM 4149 N N . GLN A 1 534 ? -22.838 17.078 -56.572 1.00 97.10 534 GLN A N 1
ATOM 4150 C CA . GLN A 1 534 ? -22.732 18.385 -57.213 1.00 83.57 534 GLN A CA 1
ATOM 4151 C C . GLN A 1 534 ? -24.033 19.182 -57.143 1.00 79.73 534 GLN A C 1
ATOM 4152 O O . GLN A 1 534 ? -24.014 20.412 -57.148 1.00 82.92 534 GLN A O 1
ATOM 4154 N N . LYS A 1 535 ? -25.160 18.479 -57.076 1.00 79.73 535 LYS A N 1
ATOM 4155 C CA . LYS A 1 535 ? -26.461 19.129 -56.962 1.00 84.55 535 LYS A CA 1
ATOM 4156 C C . LYS A 1 535 ? -26.573 19.888 -55.642 1.00 85.45 535 LYS A C 1
ATOM 4157 O O . LYS A 1 535 ? -27.332 20.853 -55.531 1.00 77.84 535 LYS A O 1
ATOM 4159 N N . GLY A 1 536 ? -25.821 19.435 -54.643 1.00 91.79 536 GLY A N 1
ATOM 4160 C CA . GLY A 1 536 ? -25.717 20.133 -53.375 1.00 77.28 536 GLY A CA 1
ATOM 4161 C C . GLY A 1 536 ? -26.921 19.997 -52.464 1.00 74.73 536 GLY A C 1
ATOM 4162 O O . GLY A 1 536 ? -27.146 20.844 -51.598 1.00 69.31 536 GLY A O 1
ATOM 4163 N N . ILE A 1 537 ? -27.695 18.933 -52.653 1.00 66.00 537 ILE A N 1
ATOM 4164 C CA . ILE A 1 537 ? -28.865 18.683 -51.819 1.00 66.21 537 ILE A CA 1
ATOM 4165 C C . ILE A 1 537 ? -28.441 18.296 -50.403 1.00 74.07 537 ILE A C 1
ATOM 4166 O O . ILE A 1 537 ? -29.130 18.609 -49.430 1.00 63.54 537 ILE A O 1
ATOM 4171 N N . HIS A 1 538 ? -27.301 17.620 -50.291 1.00 64.02 538 HIS A N 1
ATOM 4172 C CA . HIS A 1 538 ? -26.796 17.205 -48.986 1.00 65.32 538 HIS A CA 1
ATOM 4173 C C . HIS A 1 538 ? -26.439 18.400 -48.106 1.00 68.26 538 HIS A C 1
ATOM 4174 O O . HIS A 1 538 ? -26.681 18.380 -46.899 1.00 64.77 538 HIS A O 1
ATOM 4181 N N . GLU A 1 539 ? -25.883 19.444 -48.714 1.00 60.81 539 GLU A N 1
ATOM 4182 C CA . GLU A 1 539 ? -25.516 20.647 -47.975 1.00 61.60 539 GLU A CA 1
ATOM 4183 C C . GLU A 1 539 ? -26.735 21.446 -47.512 1.00 63.48 539 GLU A C 1
ATOM 4184 O O . GLU A 1 539 ? -26.672 22.156 -46.509 1.00 61.74 539 GLU A O 1
ATOM 4190 N N . LYS A 1 540 ? -27.841 21.327 -48.241 1.00 59.62 540 LYS A N 1
ATOM 4191 C CA . LYS A 1 540 ? -29.083 21.993 -47.855 1.00 62.97 540 LYS A CA 1
ATOM 4192 C C . LYS A 1 540 ? -29.731 21.298 -46.662 1.00 57.59 540 LYS A C 1
ATOM 4193 O O . LYS A 1 540 ? -30.259 21.951 -45.761 1.00 53.96 540 LYS A O 1
ATOM 4199 N N . ILE A 1 541 ? -29.687 19.968 -46.667 1.00 59.04 541 ILE A N 1
ATOM 4200 C CA . ILE A 1 541 ? -30.213 19.164 -45.567 1.00 52.55 541 ILE A CA 1
ATOM 4201 C C . ILE A 1 541 ? -29.443 19.427 -44.270 1.00 51.01 541 ILE A C 1
ATOM 4202 O O . ILE A 1 541 ? -30.036 19.551 -43.197 1.00 45.83 541 ILE A O 1
ATOM 4207 N N . ILE A 1 542 ? -28.121 19.519 -44.384 1.00 47.77 542 ILE A N 1
ATOM 4208 C CA . ILE A 1 542 ? -27.246 19.761 -43.238 1.00 57.40 542 ILE A CA 1
ATOM 4209 C C . ILE A 1 542 ? -27.536 21.105 -42.550 1.00 67.21 542 ILE A C 1
ATOM 4210 O O . ILE A 1 542 ? -27.408 21.226 -41.329 1.00 56.62 542 ILE A O 1
ATOM 4215 N N . LYS A 1 543 ? -27.962 22.096 -43.330 1.00 54.78 543 LYS A N 1
ATOM 4216 C CA . LYS A 1 543 ? -28.242 23.432 -42.804 1.00 55.67 543 LYS A CA 1
ATOM 4217 C C . LYS A 1 543 ? -29.651 23.578 -42.225 1.00 50.95 543 LYS A C 1
ATOM 4218 O O . LYS A 1 543 ? -29.969 24.600 -41.616 1.00 53.33 543 LYS A O 1
ATOM 4224 N N . LEU A 1 544 ? -30.485 22.557 -42.414 1.00 46.46 544 LEU A N 1
ATOM 4225 C CA . LEU A 1 544 ? -31.889 22.593 -41.993 1.00 42.10 544 LEU A CA 1
ATOM 4226 C C . LEU A 1 544 ? -32.096 22.938 -40.519 1.00 56.35 544 LEU A C 1
ATOM 4227 O O . LEU A 1 544 ? -32.928 23.783 -40.187 1.00 48.75 544 LEU A O 1
ATOM 4232 N N . ARG A 1 545 ? -31.335 22.285 -39.644 1.00 48.62 545 ARG A N 1
ATOM 4233 C CA . ARG A 1 545 ? -31.509 22.425 -38.197 1.00 53.07 545 ARG A CA 1
ATOM 4234 C C . ARG A 1 545 ? -31.323 23.854 -37.690 1.00 43.43 545 ARG A C 1
ATOM 4235 O O . ARG A 1 545 ? -31.802 24.202 -36.610 1.00 49.98 545 ARG A O 1
ATOM 4243 N N . TYR A 1 546 ? -30.639 24.680 -38.475 1.00 42.91 546 TYR A N 1
ATOM 4244 C CA . TYR A 1 546 ? -30.415 26.072 -38.102 1.00 42.00 546 TYR A CA 1
ATOM 4245 C C . TYR A 1 546 ? -31.574 26.989 -38.484 1.00 57.65 546 TYR A C 1
ATOM 4246 O O . TYR A 1 546 ? -31.510 28.200 -38.263 1.00 49.71 546 TYR A O 1
ATOM 4255 N N . LYS A 1 547 ? -32.632 26.422 -39.053 1.00 56.13 547 LYS A N 1
ATOM 4256 C CA . LYS A 1 547 ? -33.730 27.247 -39.550 1.00 58.10 547 LYS A CA 1
ATOM 4257 C C . LYS A 1 547 ? -34.902 27.371 -38.577 1.00 58.83 547 LYS A C 1
ATOM 4258 O O . LYS A 1 547 ? -35.083 26.523 -37.702 1.00 56.99 547 LYS A O 1
ATOM 4264 N N . SER A 1 548 ? -35.676 28.444 -38.741 1.00 61.31 548 SER A N 1
ATOM 4265 C CA . SER A 1 548 ? -36.709 28.849 -37.784 1.00 71.45 548 SER A CA 1
ATOM 4266 C C . SER A 1 548 ? -37.645 27.721 -37.362 1.00 76.13 548 SER A C 1
ATOM 4267 O O . SER A 1 548 ? -37.615 27.281 -36.212 1.00 101.44 548 SER A O 1
ATOM 4270 N N . LEU A 1 549 ? -38.454 27.270 -38.317 1.00 56.43 549 LEU A N 1
ATOM 4271 C CA . LEU A 1 549 ? -39.490 26.254 -38.146 1.00 66.09 549 LEU A CA 1
ATOM 4272 C C . LEU A 1 549 ? -40.357 26.492 -39.359 1.00 75.78 549 LEU A C 1
ATOM 4273 O O . LEU A 1 549 ? -40.563 25.602 -40.185 1.00 73.90 549 LEU A O 1
ATOM 4278 N N . LYS A 1 550 ? -40.851 27.724 -39.452 1.00 71.04 550 LYS A N 1
ATOM 4279 C CA . LYS A 1 550 ? -41.489 28.231 -40.658 1.00 77.57 550 LYS A CA 1
ATOM 4280 C C . LYS A 1 550 ? -40.414 28.801 -41.574 1.00 82.39 550 LYS A C 1
ATOM 4281 O O . LYS A 1 550 ? -40.423 29.985 -41.919 1.00 104.14 550 LYS A O 1
ATOM 4283 N N . GLU A 1 551 ? -39.487 27.925 -41.941 1.00 64.57 551 GLU A N 1
ATOM 4284 C CA . GLU A 1 551 ? -38.422 28.178 -42.898 1.00 73.05 551 GLU A CA 1
ATOM 4285 C C . GLU A 1 551 ? -37.846 26.790 -43.117 1.00 62.73 551 GLU A C 1
ATOM 4286 O O . GLU A 1 551 ? -37.397 26.440 -44.207 1.00 62.29 551 GLU A O 1
ATOM 4288 N N . PHE A 1 552 ? -37.889 26.008 -42.043 1.00 64.95 552 PHE A N 1
ATOM 4289 C CA . PHE A 1 552 ? -37.543 24.596 -42.042 1.00 57.75 552 PHE A CA 1
ATOM 4290 C C . PHE A 1 552 ? -38.516 23.818 -42.924 1.00 52.87 552 PHE A C 1
ATOM 4291 O O . PHE A 1 552 ? -38.101 23.092 -43.829 1.00 60.64 552 PHE A O 1
ATOM 4299 N N . ARG A 1 553 ? -39.810 23.979 -42.654 1.00 64.87 553 ARG A N 1
ATOM 4300 C CA . ARG A 1 553 ? -40.857 23.301 -43.417 1.00 69.37 553 ARG A CA 1
ATOM 4301 C C . ARG A 1 553 ? -40.825 23.687 -44.893 1.00 66.67 553 ARG A C 1
ATOM 4302 O O . ARG A 1 553 ? -41.064 22.854 -45.766 1.00 66.88 553 ARG A O 1
ATOM 4310 N N . GLU A 1 554 ? -40.537 24.956 -45.161 1.00 67.25 554 GLU A N 1
ATOM 4311 C CA . GLU A 1 554 ? -40.461 25.459 -46.528 1.00 70.91 554 GLU A CA 1
ATOM 4312 C C . GLU A 1 554 ? -39.265 24.866 -47.261 1.00 73.82 554 GLU A C 1
ATOM 4313 O O . GLU A 1 554 ? -39.369 24.478 -48.424 1.00 71.26 554 GLU A O 1
ATOM 4319 N N . GLU A 1 555 ? -38.129 24.802 -46.575 1.00 72.78 555 GLU A N 1
ATOM 4320 C CA . GLU A 1 555 ? -36.908 24.264 -47.163 1.00 72.96 555 GLU A CA 1
ATOM 4321 C C . GLU A 1 555 ? -37.027 22.768 -47.460 1.00 60.00 555 GLU A C 1
ATOM 4322 O O . GLU A 1 555 ? -36.460 22.274 -48.435 1.00 63.14 555 GLU A O 1
ATOM 4328 N N . ILE A 1 556 ? -37.766 22.054 -46.617 1.00 58.64 556 ILE A N 1
ATOM 4329 C CA . ILE A 1 556 ? -38.001 20.627 -46.819 1.00 65.51 556 ILE A CA 1
ATOM 4330 C C . ILE A 1 556 ? -38.814 20.393 -48.086 1.00 66.95 556 ILE A C 1
ATOM 4331 O O . ILE A 1 556 ? -38.484 19.519 -48.893 1.00 63.18 556 ILE A O 1
ATOM 4336 N N . LYS A 1 557 ? -39.873 21.179 -48.256 1.00 69.31 557 LYS A N 1
ATOM 4337 C CA . LYS A 1 557 ? -40.661 21.138 -49.479 1.00 75.03 557 LYS A CA 1
ATOM 4338 C C . LYS A 1 557 ? -39.756 21.422 -50.668 1.00 62.95 557 LYS A C 1
ATOM 4339 O O . LYS A 1 557 ? -39.852 20.761 -51.693 1.00 73.57 557 LYS A O 1
ATOM 4345 N N . ALA A 1 558 ? -38.862 22.393 -50.512 1.00 66.81 558 ALA A N 1
ATOM 4346 C CA . ALA A 1 558 ? -37.906 22.735 -51.559 1.00 67.78 558 ALA A CA 1
ATOM 4347 C C . ALA A 1 558 ? -36.945 21.586 -51.866 1.00 82.33 558 ALA A C 1
ATOM 4348 O O . ALA A 1 558 ? -36.601 21.350 -53.024 1.00 75.77 558 ALA A O 1
ATOM 4350 N N . ILE A 1 559 ? -36.508 20.886 -50.822 1.00 73.31 559 ILE A N 1
ATOM 4351 C CA . ILE A 1 559 ? -35.588 19.762 -50.972 1.00 76.10 559 ILE A CA 1
ATOM 4352 C C . ILE A 1 559 ? -36.277 18.547 -51.598 1.00 58.76 559 ILE A C 1
ATOM 4353 O O . ILE A 1 559 ? -35.691 17.863 -52.438 1.00 66.82 559 ILE A O 1
ATOM 4358 N N . GLU A 1 560 ? -37.523 18.294 -51.202 1.00 63.71 560 GLU A N 1
ATOM 4359 C CA . GLU A 1 560 ? -38.289 17.160 -51.720 1.00 73.37 560 GLU A CA 1
ATOM 4360 C C . GLU A 1 560 ? -38.464 17.198 -53.242 1.00 77.78 560 GLU A C 1
ATOM 4361 O O . GLU A 1 560 ? -38.392 16.162 -53.903 1.00 85.91 560 GLU A O 1
ATOM 4367 N N . GLN A 1 561 ? -38.695 18.387 -53.794 1.00 79.94 561 GLN A N 1
ATOM 4368 C CA . GLN A 1 561 ? -38.811 18.531 -55.243 1.00 83.46 561 GLN A CA 1
ATOM 4369 C C . GLN A 1 561 ? -37.447 18.330 -55.880 1.00 78.99 561 GLN A C 1
ATOM 4370 O O . GLN A 1 561 ? -37.310 17.600 -56.859 1.00 80.49 561 GLN A O 1
ATOM 4376 N N . GLU A 1 562 ? -36.440 18.980 -55.304 1.00 79.27 562 GLU A N 1
ATOM 4377 C CA . GLU A 1 562 ? -35.071 18.918 -55.807 1.00 77.83 562 GLU A CA 1
ATOM 4378 C C . GLU A 1 562 ? -34.565 17.479 -55.872 1.00 81.10 562 GLU A C 1
ATOM 4379 O O . GLU A 1 562 ? -33.670 17.157 -56.654 1.00 78.19 562 GLU A O 1
ATOM 4385 N N . ILE A 1 563 ? -35.152 16.614 -55.051 1.00 79.67 563 ILE A N 1
ATOM 4386 C CA . ILE A 1 563 ? -34.955 15.178 -55.190 1.00 80.15 563 ILE A CA 1
ATOM 4387 C C . ILE A 1 563 ? -35.827 14.699 -56.358 1.00 89.90 563 ILE A C 1
ATOM 4388 O O . ILE A 1 563 ? -36.729 13.874 -56.200 1.00 88.13 563 ILE A O 1
ATOM 4393 N N . LEU A 1 564 ? -35.561 15.264 -57.532 1.00 100.18 564 LEU A N 1
ATOM 4394 C CA . LEU A 1 564 ? -36.204 14.842 -58.765 1.00 94.20 564 LEU A CA 1
ATOM 4395 C C . LEU A 1 564 ? -35.217 13.979 -59.526 1.00 107.13 564 LEU A C 1
ATOM 4396 O O . LEU A 1 564 ? -34.366 14.489 -60.255 1.00 93.52 564 LEU A O 1
ATOM 4398 N N . SER A 1 565 ? -35.332 12.669 -59.344 1.00 108.33 565 SER A N 1
ATOM 4399 C CA . SER A 1 565 ? -34.432 11.720 -59.983 1.00 96.27 565 SER A CA 1
ATOM 4400 C C . SER A 1 565 ? -34.868 11.425 -61.413 1.00 105.11 565 SER A C 1
ATOM 4401 O O . SER A 1 565 ? -34.303 10.557 -62.078 1.00 106.99 565 SER A O 1
ATOM 4404 N N . LEU A 1 566 ? -35.875 12.160 -61.876 1.00 105.67 566 LEU A N 1
ATOM 4405 C CA . LEU A 1 566 ? -36.397 12.008 -63.228 1.00 103.96 566 LEU A CA 1
ATOM 4406 C C . LEU A 1 566 ? -35.405 12.527 -64.264 1.00 102.48 566 LEU A C 1
ATOM 4407 O O . LEU A 1 566 ? -34.406 11.874 -64.566 1.00 100.16 566 LEU A O 1
ATOM 4409 N N . PRO B 2 2 ? 9.166 16.541 23.046 1.00 69.87 2 PRO B N 1
ATOM 4410 C CA . PRO B 2 2 ? 8.811 17.118 21.753 1.00 79.11 2 PRO B CA 1
ATOM 4411 C C . PRO B 2 2 ? 9.585 16.453 20.620 1.00 72.23 2 PRO B C 1
ATOM 4412 O O . PRO B 2 2 ? 10.406 15.566 20.854 1.00 67.87 2 PRO B O 1
ATOM 4414 N N . SER B 2 3 ? 9.325 16.884 19.390 1.00 59.14 3 SER B N 1
ATOM 4415 C CA . SER B 2 3 ? 10.000 16.306 18.234 1.00 56.87 3 SER B CA 1
ATOM 4416 C C . SER B 2 3 ? 10.336 17.352 17.181 1.00 53.59 3 SER B C 1
ATOM 4417 O O . SER B 2 3 ? 9.547 18.262 16.928 1.00 50.11 3 SER B O 1
ATOM 4420 N N . ILE B 2 4 ? 11.516 17.224 16.578 1.00 49.21 4 ILE B N 1
ATOM 4421 C CA . ILE B 2 4 ? 11.879 18.044 15.429 1.00 50.60 4 ILE B CA 1
ATOM 4422 C C . ILE B 2 4 ? 12.445 17.186 14.304 1.00 57.40 4 ILE B C 1
ATOM 4423 O O . ILE B 2 4 ? 13.408 16.445 14.500 1.00 46.41 4 ILE B O 1
ATOM 4428 N N . LYS B 2 5 ? 11.827 17.279 13.133 1.00 61.42 5 LYS B N 1
ATOM 4429 C CA . LYS B 2 5 ? 12.477 16.897 11.886 1.00 65.25 5 LYS B CA 1
ATOM 4430 C C . LYS B 2 5 ? 11.974 17.846 10.816 1.00 55.84 5 LYS B C 1
ATOM 4431 O O . LYS B 2 5 ? 10.955 17.578 10.177 1.00 52.40 5 LYS B O 1
ATOM 4437 N N . PRO B 2 6 ? 12.690 18.968 10.632 1.00 64.14 6 PRO B N 1
ATOM 4438 C CA . PRO B 2 6 ? 12.291 20.094 9.779 1.00 69.84 6 PRO B CA 1
ATOM 4439 C C . PRO B 2 6 ? 11.759 19.644 8.424 1.00 73.02 6 PRO B C 1
ATOM 4440 O O . PRO B 2 6 ? 12.335 18.742 7.812 1.00 68.08 6 PRO B O 1
ATOM 4444 N N . PRO B 2 7 ? 10.668 20.270 7.955 1.00 61.53 7 PRO B N 1
ATOM 4445 C CA . PRO B 2 7 ? 10.001 21.401 8.609 1.00 54.02 7 PRO B CA 1
ATOM 4446 C C . PRO B 2 7 ? 8.970 20.993 9.664 1.00 40.41 7 PRO B C 1
ATOM 4447 O O . PRO B 2 7 ? 8.173 21.841 10.069 1.00 49.81 7 PRO B O 1
ATOM 4451 N N . LEU B 2 8 ? 8.979 19.737 10.104 1.00 47.14 8 LEU B N 1
ATOM 4452 C CA . LEU B 2 8 ? 7.949 19.263 11.031 1.00 49.19 8 LEU B CA 1
ATOM 4453 C C . LEU B 2 8 ? 8.377 19.279 12.500 1.00 53.17 8 LEU B C 1
ATOM 4454 O O . LEU B 2 8 ? 9.479 18.849 12.844 1.00 46.99 8 LEU B O 1
ATOM 4459 N N . ILE B 2 9 ? 7.494 19.786 13.357 1.00 50.35 9 ILE B N 1
ATOM 4460 C CA . ILE B 2 9 ? 7.657 19.650 14.801 1.00 56.51 9 ILE B CA 1
ATOM 4461 C C . ILE B 2 9 ? 6.415 19.017 15.424 1.00 52.90 9 ILE B C 1
ATOM 4462 O O . ILE B 2 9 ? 5.287 19.300 15.014 1.00 49.31 9 ILE B O 1
ATOM 4467 N N . ALA B 2 10 ? 6.632 18.134 16.395 1.00 48.98 10 ALA B N 1
ATOM 4468 C CA . ALA B 2 10 ? 5.537 17.573 17.177 1.00 50.78 10 ALA B CA 1
ATOM 4469 C C . ALA B 2 10 ? 5.579 18.222 18.549 1.00 66.59 10 ALA B C 1
ATOM 4470 O O . ALA B 2 10 ? 6.640 18.296 19.175 1.00 60.53 10 ALA B O 1
ATOM 4472 N N . VAL B 2 11 ? 4.428 18.688 19.019 1.00 59.26 11 VAL B N 1
ATOM 4473 C CA . VAL B 2 11 ? 4.409 19.533 20.203 1.00 64.12 11 VAL B CA 1
ATOM 4474 C C . VAL B 2 11 ? 3.174 19.335 21.089 1.00 67.13 11 VAL B C 1
ATOM 4475 O O . VAL B 2 11 ? 2.097 18.983 20.606 1.00 56.54 11 VAL B O 1
ATOM 4479 N N . GLU B 2 12 ? 3.349 19.548 22.391 1.00 69.03 12 GLU B N 1
ATOM 4480 C CA . GLU B 2 12 ? 2.267 19.378 23.353 1.00 74.98 12 GLU B CA 1
ATOM 4481 C C . GLU B 2 12 ? 1.593 20.720 23.626 1.00 70.66 12 GLU B C 1
ATOM 4482 O O . GLU B 2 12 ? 2.244 21.672 24.059 1.00 68.89 12 GLU B O 1
ATOM 4488 N N . LEU B 2 13 ? 0.290 20.793 23.364 1.00 62.94 13 LEU B N 1
ATOM 4489 C CA . LEU B 2 13 ? -0.470 22.025 23.558 1.00 68.26 13 LEU B CA 1
ATOM 4490 C C . LEU B 2 13 ? -1.785 21.754 24.278 1.00 68.50 13 LEU B C 1
ATOM 4491 O O . LEU B 2 13 ? -2.470 20.775 23.986 1.00 70.59 13 LEU B O 1
ATOM 4496 N N . GLU B 2 14 ? -2.141 22.627 25.214 1.00 69.38 14 GLU B N 1
ATOM 4497 C CA . GLU B 2 14 ? -3.458 22.565 25.834 1.00 68.02 14 GLU B CA 1
ATOM 4498 C C . GLU B 2 14 ? -4.491 23.092 24.846 1.00 61.55 14 GLU B C 1
ATOM 4499 O O . GLU B 2 14 ? -4.421 24.248 24.427 1.00 67.01 14 GLU B O 1
ATOM 4501 N N . ASN B 2 15 ? -5.439 22.234 24.477 1.00 63.91 15 ASN B N 1
ATOM 4502 C CA . ASN B 2 15 ? -6.493 22.573 23.517 1.00 57.88 15 ASN B CA 1
ATOM 4503 C C . ASN B 2 15 ? -5.998 23.192 22.205 1.00 47.98 15 ASN B C 1
ATOM 4504 O O . ASN B 2 15 ? -6.213 24.378 21.953 1.00 51.47 15 ASN B O 1
ATOM 4509 N N . PRO B 2 16 ? -5.343 22.380 21.360 1.00 51.26 16 PRO B N 1
ATOM 4510 C CA . PRO B 2 16 ? -4.800 22.854 20.081 1.00 55.05 16 PRO B CA 1
ATOM 4511 C C . PRO B 2 16 ? -5.892 23.336 19.132 1.00 48.60 16 PRO B C 1
ATOM 4512 O O . PRO B 2 16 ? -6.989 22.773 19.117 1.00 48.20 16 PRO B O 1
ATOM 4516 N N . MET B 2 17 ? -5.585 24.368 18.353 1.00 48.45 17 MET B N 1
ATOM 4517 C CA . MET B 2 17 ? -6.503 24.881 17.344 1.00 47.25 17 MET B CA 1
ATOM 4518 C C . MET B 2 17 ? -5.983 24.520 15.958 1.00 49.68 17 MET B C 1
ATOM 4519 O O . MET B 2 17 ? -4.813 24.743 15.652 1.00 47.79 17 MET B O 1
ATOM 4524 N N . LEU B 2 18 ? -6.851 23.955 15.126 1.00 53.36 18 LEU B N 1
ATOM 4525 C CA . LEU B 2 18 ? -6.478 23.599 13.760 1.00 52.11 18 LEU B CA 1
ATOM 4526 C C . LEU B 2 18 ? -6.146 24.862 12.966 1.00 42.70 18 LEU B C 1
ATOM 4527 O O . LEU B 2 18 ? -6.976 25.765 12.854 1.00 47.56 18 LEU B O 1
ATOM 4532 N N . GLY B 2 19 ? -4.932 24.928 12.426 1.00 40.87 19 GLY B N 1
ATOM 4533 C CA . GLY B 2 19 ? -4.514 26.072 11.633 1.00 37.85 19 GLY B CA 1
ATOM 4534 C C . GLY B 2 19 ? -3.868 27.188 12.437 1.00 40.49 19 GLY B C 1
ATOM 4535 O O . GLY B 2 19 ? -3.506 28.227 11.886 1.00 38.54 19 GLY B O 1
ATOM 4536 N N . GLU B 2 20 ? -3.716 26.964 13.739 1.00 47.79 20 GLU B N 1
ATOM 4537 C CA . GLU B 2 20 ? -3.212 27.978 14.666 1.00 47.60 20 GLU B CA 1
ATOM 4538 C C . GLU B 2 20 ? -1.760 28.378 14.386 1.00 42.60 20 GLU B C 1
ATOM 4539 O O . GLU B 2 20 ? -0.907 27.524 14.139 1.00 48.80 20 GLU B O 1
ATOM 4545 N N . VAL B 2 21 ? -1.490 29.680 14.424 1.00 43.40 21 VAL B N 1
ATOM 4546 C CA . VAL B 2 21 ? -0.131 30.193 14.274 1.00 48.07 21 VAL B CA 1
ATOM 4547 C C . VAL B 2 21 ? 0.561 30.240 15.630 1.00 59.51 21 VAL B C 1
ATOM 4548 O O . VAL B 2 21 ? 0.031 30.810 16.585 1.00 50.11 21 VAL B O 1
ATOM 4552 N N . ILE B 2 22 ? 1.744 29.640 15.716 1.00 46.44 22 ILE B N 1
ATOM 4553 C CA . ILE B 2 22 ? 2.511 29.660 16.957 1.00 53.62 22 ILE B CA 1
ATOM 4554 C C . ILE B 2 22 ? 3.884 30.303 16.763 1.00 62.33 22 ILE B C 1
ATOM 4555 O O . ILE B 2 22 ? 4.581 30.025 15.783 1.00 55.95 22 ILE B O 1
ATOM 4560 N N . ASP B 2 23 ? 4.255 31.180 17.692 1.00 70.78 23 ASP B N 1
ATOM 4561 C CA . ASP B 2 23 ? 5.551 31.845 17.644 1.00 62.94 23 ASP B CA 1
ATOM 4562 C C . ASP B 2 23 ? 6.615 31.031 18.367 1.00 62.53 23 ASP B C 1
ATOM 4563 O O . ASP B 2 23 ? 6.418 30.598 19.504 1.00 63.84 23 ASP B O 1
ATOM 4568 N N . LEU B 2 24 ? 7.737 30.811 17.693 1.00 57.41 24 LEU B N 1
ATOM 4569 C CA . LEU B 2 24 ? 8.921 30.269 18.340 1.00 67.24 24 LEU B CA 1
ATOM 4570 C C . LEU B 2 24 ? 9.918 31.410 18.477 1.00 73.64 24 LEU B C 1
ATOM 4571 O O . LEU B 2 24 ? 9.603 32.550 18.130 1.00 71.27 24 LEU B O 1
ATOM 4576 N N . GLU B 2 25 ? 11.108 31.114 18.987 1.00 76.61 25 GLU B N 1
ATOM 4577 C CA . GLU B 2 25 ? 12.141 32.134 19.140 1.00 94.97 25 GLU B CA 1
ATOM 4578 C C . GLU B 2 25 ? 12.426 32.874 17.836 1.00 87.32 25 GLU B C 1
ATOM 4579 O O . GLU B 2 25 ? 12.132 34.063 17.709 1.00 92.73 25 GLU B O 1
ATOM 4585 N N . GLU B 2 26 ? 12.984 32.160 16.866 1.00 88.83 26 GLU B N 1
ATOM 4586 C CA . GLU B 2 26 ? 13.413 32.780 15.619 1.00 85.41 26 GLU B CA 1
ATOM 4587 C C . GLU B 2 26 ? 12.454 32.551 14.449 1.00 91.39 26 GLU B C 1
ATOM 4588 O O . GLU B 2 26 ? 12.738 32.981 13.331 1.00 81.71 26 GLU B O 1
ATOM 4590 N N . THR B 2 27 ? 11.327 31.885 14.694 1.00 67.65 27 THR B N 1
ATOM 4591 C CA . THR B 2 27 ? 10.399 31.578 13.601 1.00 76.43 27 THR B CA 1
ATOM 4592 C C . THR B 2 27 ? 8.970 31.271 14.048 1.00 67.85 27 THR B C 1
ATOM 4593 O O . THR B 2 27 ? 8.674 31.235 15.242 1.00 63.62 27 THR B O 1
ATOM 4597 N N . LYS B 2 28 ? 8.089 31.055 13.073 1.00 56.17 28 LYS B N 1
ATOM 4598 C CA . LYS B 2 28 ? 6.700 30.697 13.345 1.00 50.36 28 LYS B CA 1
ATOM 4599 C C . LYS B 2 28 ? 6.369 29.304 12.820 1.00 50.29 28 LYS B C 1
ATOM 4600 O O . LYS B 2 28 ? 7.154 28.705 12.083 1.00 46.61 28 LYS B O 1
ATOM 4606 N N . ALA B 2 29 ? 5.201 28.798 13.202 1.00 46.65 29 ALA B N 1
ATOM 4607 C CA . ALA B 2 29 ? 4.725 27.507 12.714 1.00 44.51 29 ALA B CA 1
ATOM 4608 C C . ALA B 2 29 ? 3.209 27.499 12.591 1.00 48.20 29 ALA B C 1
ATOM 4609 O O . ALA B 2 29 ? 2.522 28.290 13.237 1.00 46.19 29 ALA B O 1
ATOM 4611 N N . ILE B 2 30 ? 2.694 26.601 11.756 1.00 43.59 30 ILE B N 1
ATOM 4612 C CA . ILE B 2 30 ? 1.256 26.422 11.610 1.00 38.74 30 ILE B CA 1
ATOM 4613 C C . ILE B 2 30 ? 0.870 25.038 12.110 1.00 37.78 30 ILE B C 1
ATOM 4614 O O . ILE B 2 30 ? 1.443 24.041 11.671 1.00 44.95 30 ILE B O 1
ATOM 4619 N N . VAL B 2 31 ? -0.095 24.973 13.024 1.00 41.62 31 VAL B N 1
ATOM 4620 C CA . VAL B 2 31 ? -0.599 23.689 13.504 1.00 46.59 31 VAL B CA 1
ATOM 4621 C C . VAL B 2 31 ? -1.425 23.026 12.404 1.00 41.62 31 VAL B C 1
ATOM 4622 O O . VAL B 2 31 ? -2.432 23.576 11.962 1.00 44.44 31 VAL B O 1
ATOM 4626 N N . ILE B 2 32 ? -0.992 21.848 11.962 1.00 46.46 32 ILE B N 1
ATOM 4627 C CA . ILE B 2 32 ? -1.654 21.155 10.859 1.00 41.97 32 ILE B CA 1
ATOM 4628 C C . ILE B 2 32 ? -2.427 19.919 11.318 1.00 48.04 32 ILE B C 1
ATOM 4629 O O . ILE B 2 32 ? -3.175 19.326 10.542 1.00 45.63 32 ILE B O 1
ATOM 4634 N N . ALA B 2 33 ? -2.240 19.528 12.575 1.00 44.79 33 ALA B N 1
ATOM 4635 C CA . ALA B 2 33 ? -2.964 18.387 13.133 1.00 44.52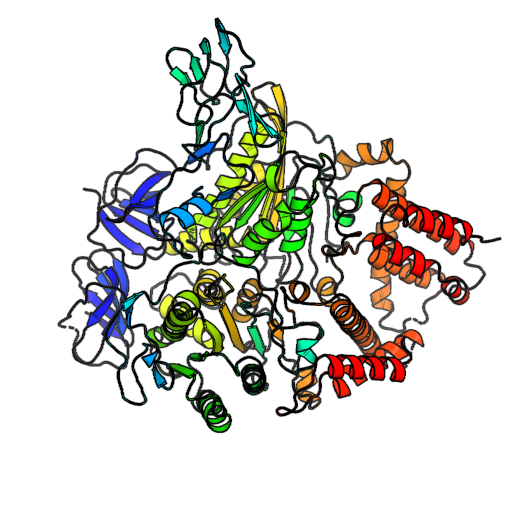 33 ALA B CA 1
ATOM 4636 C C . ALA B 2 33 ? -3.180 18.550 14.634 1.00 59.70 33 ALA B C 1
ATOM 4637 O O . ALA B 2 33 ? -2.339 19.126 15.327 1.00 47.49 33 ALA B O 1
ATOM 4639 N N . ALA B 2 34 ? -4.301 18.033 15.133 1.00 53.84 34 ALA B N 1
ATOM 4640 C CA . ALA B 2 34 ? -4.638 18.168 16.548 1.00 66.75 34 ALA B CA 1
ATOM 4641 C C . ALA B 2 34 ? -5.487 17.015 17.078 1.00 57.99 34 ALA B C 1
ATOM 4642 O O . ALA B 2 34 ? -6.622 16.819 16.640 1.00 62.55 34 ALA B O 1
ATOM 4644 N N . TYR B 2 35 ? -4.931 16.259 18.021 1.00 58.92 35 TYR B N 1
ATOM 4645 C CA . TYR B 2 35 ? -5.680 15.231 18.739 1.00 64.80 35 TYR B CA 1
ATOM 4646 C C . TYR B 2 35 ? -5.410 15.387 20.232 1.00 65.15 35 TYR B C 1
ATOM 4647 O O . TYR B 2 35 ? -4.252 15.363 20.660 1.00 64.83 35 TYR B O 1
ATOM 4656 N N . GLU B 2 36 ? -6.479 15.537 21.013 1.00 61.24 36 GLU B N 1
ATOM 4657 C CA . GLU B 2 36 ? -6.375 15.834 22.443 1.00 63.53 36 GLU B CA 1
ATOM 4658 C C . GLU B 2 36 ? -5.430 17.003 22.692 1.00 48.06 36 GLU B C 1
ATOM 4659 O O . GLU B 2 36 ? -5.739 18.136 22.337 1.00 66.57 36 GLU B O 1
ATOM 4665 N N . ASN B 2 37 ? -4.274 16.719 23.287 1.00 51.41 37 ASN B N 1
ATOM 4666 C CA . ASN B 2 37 ? -3.278 17.754 23.556 1.00 63.77 37 ASN B CA 1
ATOM 4667 C C . ASN B 2 37 ? -2.006 17.601 22.723 1.00 66.02 37 ASN B C 1
ATOM 4668 O O . ASN B 2 37 ? -0.971 18.195 23.037 1.00 66.74 37 ASN B O 1
ATOM 4673 N N . LYS B 2 38 ? -2.089 16.806 21.661 1.00 64.53 38 LYS B N 1
ATOM 4674 C CA . LYS B 2 38 ? -0.963 16.624 20.752 1.00 60.92 38 LYS B CA 1
ATOM 4675 C C . LYS B 2 38 ? -1.163 17.444 19.482 1.00 59.68 38 LYS B C 1
ATOM 4676 O O . LYS B 2 38 ? -2.251 17.449 18.900 1.00 61.96 38 LYS B O 1
ATOM 4682 N N . ALA B 2 39 ? -0.114 18.139 19.054 1.00 48.90 39 ALA B N 1
ATOM 4683 C CA . ALA B 2 39 ? -0.176 18.928 17.829 1.00 48.34 39 ALA B CA 1
ATOM 4684 C C . ALA B 2 39 ? 1.024 18.669 16.927 1.00 59.32 39 ALA B C 1
ATOM 4685 O O . ALA B 2 39 ? 2.132 18.419 17.405 1.00 47.52 39 ALA B O 1
ATOM 4687 N N . LEU B 2 40 ? 0.793 18.726 15.620 1.00 45.80 40 LEU B N 1
ATOM 4688 C CA . LEU B 2 40 ? 1.879 18.718 14.650 1.00 50.61 40 LEU B CA 1
ATOM 4689 C C . LEU B 2 40 ? 1.917 20.097 14.007 1.00 41.36 40 LEU B C 1
ATOM 4690 O O . LEU B 2 40 ? 0.870 20.657 13.678 1.00 45.22 40 LEU B O 1
ATOM 4695 N N . ALA B 2 41 ? 3.111 20.655 13.839 1.00 41.75 41 ALA B N 1
ATOM 4696 C CA . ALA B 2 41 ? 3.232 21.982 13.246 1.00 46.18 41 ALA B CA 1
ATOM 4697 C C . ALA B 2 41 ? 4.287 22.046 12.147 1.00 40.46 41 ALA B C 1
ATOM 4698 O O . ALA B 2 41 ? 5.272 21.307 12.171 1.00 44.57 41 ALA B O 1
ATOM 4700 N N . LEU B 2 42 ? 4.071 22.941 11.186 1.00 44.10 42 LEU B N 1
ATOM 4701 C CA . LEU B 2 42 ? 5.015 23.142 10.092 1.00 49.16 42 LEU B CA 1
ATOM 4702 C C . LEU B 2 42 ? 5.739 24.470 10.241 1.00 44.33 42 LEU B C 1
ATOM 4703 O O . LEU B 2 42 ? 5.109 25.528 10.286 1.00 42.41 42 LEU B O 1
ATOM 4708 N N . LEU B 2 43 ? 7.065 24.407 10.305 1.00 43.13 43 LEU B N 1
ATOM 4709 C CA . LEU B 2 43 ? 7.889 25.601 10.447 1.00 43.47 43 LEU B CA 1
ATOM 4710 C C . LEU B 2 43 ? 7.820 26.482 9.202 1.00 50.79 43 LEU B C 1
ATOM 4711 O O . LEU B 2 43 ? 7.739 25.982 8.078 1.00 49.15 43 LEU B O 1
ATOM 4716 N N . PHE B 2 44 ? 7.839 27.794 9.415 1.00 42.78 44 PHE B N 1
ATOM 4717 C CA . PHE B 2 44 ? 7.861 28.758 8.320 1.00 48.68 44 PHE B CA 1
ATOM 4718 C C . PHE B 2 44 ? 9.169 28.652 7.547 1.00 60.50 44 PHE B C 1
ATOM 4719 O O . PHE B 2 44 ? 9.186 28.767 6.322 1.00 52.07 44 PHE B O 1
ATOM 4727 N N . ASP B 2 45 ? 10.263 28.429 8.270 1.00 51.60 45 ASP B N 1
ATOM 4728 C CA . ASP B 2 45 ? 11.581 28.344 7.649 1.00 66.52 45 ASP B CA 1
ATOM 4729 C C . ASP B 2 45 ? 12.556 27.500 8.462 1.00 62.56 45 ASP B C 1
ATOM 4730 O O . ASP B 2 45 ? 12.174 26.878 9.454 1.00 62.03 45 ASP B O 1
ATOM 4735 N N . TYR B 2 46 ? 13.814 27.491 8.027 1.00 64.45 46 TYR B N 1
ATOM 4736 C CA . TYR B 2 46 ? 14.867 26.727 8.689 1.00 69.61 46 TYR B CA 1
ATOM 4737 C C . TYR B 2 46 ? 14.953 27.072 10.171 1.00 61.64 46 TYR B C 1
ATOM 4738 O O . TYR B 2 46 ? 15.108 28.237 10.542 1.00 65.52 46 TYR B O 1
ATOM 4747 N N . TYR B 2 47 ? 14.825 26.049 11.009 1.00 60.93 47 TYR B N 1
ATOM 4748 C CA . TYR B 2 47 ? 14.865 26.218 12.454 1.00 70.48 47 TYR B CA 1
ATOM 4749 C C . TYR B 2 47 ? 15.604 25.039 13.081 1.00 76.58 47 TYR B C 1
ATOM 4750 O O . TYR B 2 47 ? 15.572 23.921 12.561 1.00 78.31 47 TYR B O 1
ATOM 4759 N N . THR B 2 48 ? 16.270 25.301 14.199 1.00 69.75 48 THR B N 1
ATOM 4760 C CA . THR B 2 48 ? 17.217 24.359 14.777 1.00 75.69 48 THR B CA 1
ATOM 4761 C C . THR B 2 48 ? 17.201 24.487 16.300 1.00 85.00 48 THR B C 1
ATOM 4762 O O . THR B 2 48 ? 17.522 23.543 17.030 1.00 86.30 48 THR B O 1
ATOM 4766 N N . GLY B 2 49 ? 16.781 25.655 16.773 1.00 79.00 49 GLY B N 1
ATOM 4767 C CA . GLY B 2 49 ? 16.641 25.897 18.198 1.00 95.24 49 GLY B CA 1
ATOM 4768 C C . GLY B 2 49 ? 15.649 24.960 18.862 1.00 87.02 49 GLY B C 1
ATOM 4769 O O . GLY B 2 49 ? 14.980 24.169 18.194 1.00 80.86 49 GLY B O 1
ATOM 4770 N N . GLU B 2 50 ? 15.554 25.046 20.184 1.00 94.01 50 GLU B N 1
ATOM 4771 C CA . GLU B 2 50 ? 14.648 24.188 20.938 1.00 91.74 50 GLU B CA 1
ATOM 4772 C C . GLU B 2 50 ? 13.187 24.588 20.744 1.00 85.21 50 GLU B C 1
ATOM 4773 O O . GLU B 2 50 ? 12.891 25.655 20.205 1.00 83.79 50 GLU B O 1
ATOM 4779 N N . ILE B 2 51 ? 12.278 23.721 21.179 1.00 83.25 51 ILE B N 1
ATOM 4780 C CA . ILE B 2 51 ? 10.847 23.985 21.071 1.00 95.22 51 ILE B CA 1
ATOM 4781 C C . ILE B 2 51 ? 10.124 23.748 22.398 1.00 96.15 51 ILE B C 1
ATOM 4782 O O . ILE B 2 51 ? 9.282 22.857 22.518 1.00 94.56 51 ILE B O 1
ATOM 4787 N N . GLN B 2 53 ? 9.416 26.191 24.609 1.00 82.57 53 GLN B N 1
ATOM 4788 C CA . GLN B 2 53 ? 8.852 27.516 24.841 1.00 97.26 53 GLN B CA 1
ATOM 4789 C C . GLN B 2 53 ? 8.068 27.996 23.623 1.00 94.81 53 GLN B C 1
ATOM 4790 O O . GLN B 2 53 ? 8.653 28.350 22.599 1.00 89.37 53 GLN B O 1
ATOM 4796 N N . ILE B 2 54 ? 6.742 28.009 23.740 1.00 84.93 54 ILE B N 1
ATOM 4797 C CA . ILE B 2 54 ? 5.875 28.366 22.620 1.00 81.34 54 ILE B CA 1
ATOM 4798 C C . ILE B 2 54 ? 4.896 29.483 22.973 1.00 81.96 54 ILE B C 1
ATOM 4799 O O . ILE B 2 54 ? 4.260 29.454 24.028 1.00 79.69 54 ILE B O 1
ATOM 4804 N N . ASN B 2 55 ? 4.775 30.462 22.083 1.00 74.37 55 ASN B N 1
ATOM 4805 C CA . ASN B 2 55 ? 3.764 31.500 22.222 1.00 69.76 55 ASN B CA 1
ATOM 4806 C C . ASN B 2 55 ? 2.659 31.322 21.183 1.00 68.67 55 ASN B C 1
ATOM 4807 O O . ASN B 2 55 ? 2.915 31.375 19.979 1.00 65.70 55 ASN B O 1
ATOM 4812 N N . ARG B 2 56 ? 1.435 31.101 21.653 1.00 70.75 56 ARG B N 1
ATOM 4813 C CA . ARG B 2 56 ? 0.299 30.880 20.763 1.00 62.38 56 ARG B CA 1
ATOM 4814 C C . ARG B 2 56 ? -0.415 32.190 20.447 1.00 71.08 56 ARG B C 1
ATOM 4815 O O . ARG B 2 56 ? -0.808 32.926 21.356 1.00 69.68 56 ARG B O 1
ATOM 4823 N N . GLN B 2 57 ? -0.577 32.480 19.159 1.00 59.91 57 GLN B N 1
ATOM 4824 C CA . GLN B 2 57 ? -1.253 33.699 18.728 1.00 58.51 57 GLN B CA 1
ATOM 4825 C C . GLN B 2 57 ? -2.758 33.616 18.956 1.00 60.40 57 GLN B C 1
ATOM 4826 O O . GLN B 2 57 ? -3.433 34.639 19.083 1.00 65.18 57 GLN B O 1
ATOM 4832 N N . GLY B 2 58 ? -3.280 32.395 19.001 1.00 63.62 58 GLY B N 1
ATOM 4833 C CA . GLY B 2 58 ? -4.695 32.184 19.239 1.00 67.19 58 GLY B CA 1
ATOM 4834 C C . GLY B 2 58 ? -5.542 32.406 18.001 1.00 77.63 58 GLY B C 1
ATOM 4835 O O . GLY B 2 58 ? -6.762 32.551 18.094 1.00 64.79 58 GLY B O 1
ATOM 4836 N N . ASN B 2 59 ? -4.896 32.436 16.839 1.00 57.91 59 ASN B N 1
ATOM 4837 C CA . ASN B 2 59 ? -5.603 32.616 15.573 1.00 57.79 59 ASN B CA 1
ATOM 4838 C C . ASN B 2 59 ? -4.906 31.921 14.409 1.00 54.71 59 ASN B C 1
ATOM 4839 O O . ASN B 2 59 ? -3.720 31.606 14.488 1.00 45.21 59 ASN B O 1
ATOM 4844 N N . THR B 2 60 ? -5.652 31.676 13.333 1.00 52.23 60 THR B N 1
ATOM 4845 C CA . THR B 2 60 ? -5.070 31.147 12.101 1.00 53.93 60 THR B CA 1
ATOM 4846 C C . THR B 2 60 ? -4.355 32.278 11.373 1.00 47.34 60 THR B C 1
ATOM 4847 O O . THR B 2 60 ? -4.508 33.442 11.743 1.00 49.18 60 THR B O 1
ATOM 4851 N N . TYR B 2 61 ? -3.583 31.946 10.342 1.00 47.64 61 TYR B N 1
ATOM 4852 C CA . TYR B 2 61 ? -2.745 32.948 9.683 1.00 48.75 61 TYR B CA 1
ATOM 4853 C C . TYR B 2 61 ? -3.535 33.997 8.902 1.00 41.62 61 TYR B C 1
ATOM 4854 O O . TYR B 2 61 ? -4.397 33.672 8.081 1.00 40.37 61 TYR B O 1
ATOM 4863 N N . LYS B 2 62 ? -3.222 35.260 9.170 1.00 37.10 62 LYS B N 1
ATOM 4864 C CA . LYS B 2 62 ? -3.893 36.376 8.522 1.00 47.26 62 LYS B CA 1
ATOM 4865 C C . LYS B 2 62 ? -2.881 37.384 7.990 1.00 50.24 62 LYS B C 1
ATOM 4866 O O . LYS B 2 62 ? -1.743 37.439 8.456 1.00 45.85 62 LYS B O 1
ATOM 4872 N N . ILE B 2 63 ? -3.296 38.174 7.007 1.00 42.93 63 ILE B N 1
ATOM 4873 C CA . ILE B 2 63 ? -2.463 39.259 6.505 1.00 47.37 63 ILE B CA 1
ATOM 4874 C C . ILE B 2 63 ? -3.215 40.584 6.551 1.00 48.73 63 ILE B C 1
ATOM 4875 O O . ILE B 2 63 ? -4.442 40.619 6.434 1.00 44.64 63 ILE B O 1
ATOM 4880 N N . ALA B 2 64 ? -2.476 41.673 6.731 1.00 47.32 64 ALA B N 1
ATOM 4881 C CA . ALA B 2 64 ? -3.058 43.004 6.640 1.00 51.37 64 ALA B CA 1
ATOM 4882 C C . ALA B 2 64 ? -3.300 43.315 5.171 1.00 48.06 64 ALA B C 1
ATOM 4883 O O . ALA B 2 64 ? -2.381 43.219 4.360 1.00 60.71 64 ALA B O 1
ATOM 4885 N N . VAL B 2 65 ? -4.532 43.675 4.824 1.00 53.50 65 VAL B N 1
ATOM 4886 C CA . VAL B 2 65 ? -4.855 44.008 3.439 1.00 59.21 65 VAL B CA 1
ATOM 4887 C C . VAL B 2 65 ? -4.907 45.518 3.214 1.00 53.05 65 VAL B C 1
ATOM 4888 O O . VAL B 2 65 ? -5.508 46.256 3.998 1.00 55.02 65 VAL B O 1
ATOM 4892 N N . SER B 2 66 ? -4.260 45.961 2.141 1.00 42.79 66 SER B N 1
ATOM 4893 C CA . SER B 2 66 ? -4.238 47.367 1.750 1.00 51.00 66 SER B CA 1
ATOM 4894 C C . SER B 2 66 ? -3.634 47.475 0.361 1.00 55.81 66 SER B C 1
ATOM 4895 O O . SER B 2 66 ? -3.194 46.474 -0.208 1.00 47.18 66 SER B O 1
ATOM 4898 N N . GLU B 2 67 ? -3.603 48.686 -0.183 1.00 51.64 67 GLU B N 1
ATOM 4899 C CA . GLU B 2 67 ? -2.999 48.908 -1.489 1.00 56.02 67 GLU B CA 1
ATOM 4900 C C . GLU B 2 67 ? -1.493 49.111 -1.371 1.00 53.07 67 GLU B C 1
ATOM 4901 O O . GLU B 2 67 ? -0.825 49.419 -2.356 1.00 54.87 67 GLU B O 1
ATOM 4907 N N . ASP B 2 68 ? -0.967 48.933 -0.161 1.00 48.85 68 ASP B N 1
ATOM 4908 C CA . ASP B 2 68 ? 0.464 49.075 0.092 1.00 54.73 68 ASP B CA 1
ATOM 4909 C C . ASP B 2 68 ? 1.294 48.014 -0.634 1.00 56.91 68 ASP B C 1
ATOM 4910 O O . ASP B 2 68 ? 2.453 48.252 -0.974 1.00 47.70 68 ASP B O 1
ATOM 4915 N N . TYR B 2 69 ? 0.699 46.845 -0.866 1.00 44.58 69 TYR B N 1
ATOM 4916 C CA . TYR B 2 69 ? 1.386 45.747 -1.547 1.00 44.60 69 TYR B CA 1
ATOM 4917 C C . TYR B 2 69 ? 1.743 46.106 -2.984 1.00 39.47 69 TYR B C 1
ATOM 4918 O O . TYR B 2 69 ? 2.719 45.600 -3.538 1.00 47.02 69 TYR B O 1
ATOM 4927 N N . ILE B 2 70 ? 0.940 46.980 -3.580 1.00 43.82 70 ILE B N 1
ATOM 4928 C CA . ILE B 2 70 ? 1.141 47.388 -4.965 1.00 44.36 70 ILE B CA 1
ATOM 4929 C C . ILE B 2 70 ? 2.475 48.116 -5.128 1.00 49.60 70 ILE B C 1
ATOM 4930 O O . ILE B 2 70 ? 2.724 49.131 -4.473 1.00 51.62 70 ILE B O 1
ATOM 4935 N N . GLY B 2 71 ? 3.331 47.583 -5.995 1.00 49.07 71 GLY B N 1
ATOM 4936 C CA . GLY B 2 71 ? 4.662 48.130 -6.195 1.00 46.11 71 GLY B CA 1
ATOM 4937 C C . GLY B 2 71 ? 5.723 47.366 -5.426 1.00 49.62 71 GLY B C 1
ATOM 4938 O O . GLY B 2 71 ? 6.915 47.668 -5.526 1.00 48.63 71 GLY B O 1
ATOM 4939 N N . GLY B 2 72 ? 5.292 46.364 -4.664 1.00 44.19 72 GLY B N 1
ATOM 4940 C CA . GLY B 2 72 ? 6.202 45.624 -3.809 1.00 43.28 72 GLY B CA 1
ATOM 4941 C C . GLY B 2 72 ? 6.413 44.167 -4.178 1.00 50.28 72 GLY B C 1
ATOM 4942 O O . GLY B 2 72 ? 5.668 43.595 -4.978 1.00 39.21 72 GLY B O 1
ATOM 4943 N N . ILE B 2 73 ? 7.448 43.576 -3.584 1.00 40.82 73 ILE B N 1
ATOM 4944 C CA . ILE B 2 73 ? 7.766 42.160 -3.734 1.00 40.58 73 ILE B CA 1
ATOM 4945 C C . ILE B 2 73 ? 7.791 41.506 -2.353 1.00 46.86 73 ILE B C 1
ATOM 4946 O O . ILE B 2 73 ? 8.423 42.016 -1.424 1.00 42.22 73 ILE B O 1
ATOM 4951 N N . PHE B 2 74 ? 7.100 40.378 -2.223 1.00 41.50 74 PHE B N 1
ATOM 4952 C CA . PHE B 2 74 ? 6.902 39.740 -0.924 1.00 38.57 74 PHE B CA 1
ATOM 4953 C C . PHE B 2 74 ? 7.180 38.244 -1.016 1.00 46.48 74 PHE B C 1
ATOM 4954 O O . PHE B 2 74 ? 7.229 37.691 -2.116 1.00 36.16 74 PHE B O 1
ATOM 4962 N N . ASN B 2 75 ? 7.367 37.585 0.126 1.00 36.69 75 ASN B N 1
ATOM 4963 C CA . ASN B 2 75 ? 7.476 36.126 0.119 1.00 39.32 75 ASN B CA 1
ATOM 4964 C C . ASN B 2 75 ? 6.096 35.469 0.152 1.00 36.41 75 ASN B C 1
ATOM 4965 O O . ASN B 2 75 ? 5.078 36.153 0.040 1.00 39.67 75 ASN B O 1
ATOM 4970 N N . GLY B 2 76 ? 6.061 34.150 0.318 1.00 36.48 76 GLY B N 1
ATOM 4971 C CA . GLY B 2 76 ? 4.802 33.425 0.315 1.00 36.94 76 GLY B CA 1
ATOM 4972 C C . GLY B 2 76 ? 3.892 33.742 1.487 1.00 48.65 76 GLY B C 1
ATOM 4973 O O . GLY B 2 76 ? 2.693 33.463 1.440 1.00 38.34 76 GLY B O 1
ATOM 4974 N N . PHE B 2 77 ? 4.457 34.322 2.543 1.00 42.17 77 PHE B N 1
ATOM 4975 C CA . PHE B 2 77 ? 3.671 34.678 3.720 1.00 39.40 77 PHE B CA 1
ATOM 4976 C C . PHE B 2 77 ? 3.164 36.117 3.641 1.00 41.88 77 PHE B C 1
ATOM 4977 O O . PHE B 2 77 ? 2.434 36.577 4.521 1.00 41.15 77 PHE B O 1
ATOM 4985 N N . GLY B 2 78 ? 3.552 36.825 2.585 1.00 40.74 78 GLY B N 1
ATOM 4986 C CA . GLY B 2 78 ? 3.152 38.211 2.418 1.00 39.87 78 GLY B CA 1
ATOM 4987 C C . GLY B 2 78 ? 4.090 39.180 3.115 1.00 44.01 78 GLY B C 1
ATOM 4988 O O . GLY B 2 78 ? 3.795 40.373 3.228 1.00 40.96 78 GLY B O 1
ATOM 4989 N N . GLU B 2 79 ? 5.221 38.667 3.590 1.00 43.08 79 GLU B N 1
ATOM 4990 C CA . GLU B 2 79 ? 6.222 39.499 4.248 1.00 42.92 79 GLU B CA 1
ATOM 4991 C C . GLU B 2 79 ? 7.113 40.152 3.204 1.00 48.01 79 GLU B C 1
ATOM 4992 O O . GLU B 2 79 ? 7.543 39.497 2.254 1.00 44.85 79 GLU B O 1
ATOM 4998 N N . PRO B 2 80 ? 7.407 41.448 3.384 1.00 63.88 80 PRO B N 1
ATOM 4999 C CA . PRO B 2 80 ? 8.160 42.184 2.365 1.00 45.46 80 PRO B CA 1
ATOM 5000 C C . PRO B 2 80 ? 9.576 41.656 2.173 1.00 60.69 80 PRO B C 1
ATOM 5001 O O . PRO B 2 80 ? 10.256 41.321 3.147 1.00 45.20 80 PRO B O 1
ATOM 5005 N N . ILE B 2 81 ? 10.002 41.567 0.917 1.00 42.63 81 ILE B N 1
ATOM 5006 C CA . ILE B 2 81 ? 11.385 41.253 0.598 1.00 48.95 81 ILE B CA 1
ATOM 5007 C C . ILE B 2 81 ? 12.131 42.561 0.377 1.00 71.53 81 ILE B C 1
ATOM 5008 O O . ILE B 2 81 ? 13.207 42.773 0.935 1.00 70.35 81 ILE B O 1
ATOM 5013 N N . LYS B 2 82 ? 11.540 43.444 -0.427 1.00 69.89 82 LYS B N 1
ATOM 5014 C CA . LYS B 2 82 ? 12.185 44.704 -0.794 1.00 98.59 82 LYS B CA 1
ATOM 5015 C C . LYS B 2 82 ? 12.467 45.621 0.400 1.00 105.56 82 LYS B C 1
ATOM 5016 O O . LYS B 2 82 ? 13.462 46.345 0.399 1.00 102.58 82 LYS B O 1
ATOM 5022 N N . GLY B 2 83 ? 11.606 45.594 1.417 1.00 88.88 83 GLY B N 1
ATOM 5023 C CA . GLY B 2 83 ? 11.859 46.393 2.604 1.00 92.14 83 GLY B CA 1
ATOM 5024 C C . GLY B 2 83 ? 10.690 46.819 3.479 1.00 96.42 83 GLY B C 1
ATOM 5025 O O . GLY B 2 83 ? 10.576 46.361 4.617 1.00 83.63 83 GLY B O 1
ATOM 5026 N N . PRO B 2 84 ? 9.824 47.712 2.967 1.00 100.33 84 PRO B N 1
ATOM 5027 C CA . PRO B 2 84 ? 8.828 48.370 3.822 1.00 93.37 84 PRO B CA 1
ATOM 5028 C C . PRO B 2 84 ? 7.559 47.554 4.066 1.00 80.80 84 PRO B C 1
ATOM 5029 O O . PRO B 2 84 ? 6.941 47.060 3.121 1.00 78.61 84 PRO B O 1
ATOM 5033 N N . LYS B 2 85 ? 7.170 47.438 5.332 1.00 66.65 85 LYS B N 1
ATOM 5034 C CA . LYS B 2 85 ? 5.970 46.698 5.708 1.00 66.40 85 LYS B CA 1
ATOM 5035 C C . LYS B 2 85 ? 4.701 47.487 5.391 1.00 72.07 85 LYS B C 1
ATOM 5036 O O . LYS B 2 85 ? 4.662 48.705 5.574 1.00 78.58 85 LYS B O 1
ATOM 5042 N N . PRO B 2 86 ? 3.659 46.793 4.903 1.00 82.09 86 PRO B N 1
ATOM 5043 C CA . PRO B 2 86 ? 2.357 47.418 4.641 1.00 69.88 86 PRO B CA 1
ATOM 5044 C C . PRO B 2 86 ? 1.624 47.702 5.948 1.00 61.36 86 PRO B C 1
ATOM 5045 O O . PRO B 2 86 ? 1.973 47.110 6.967 1.00 63.02 86 PRO B O 1
ATOM 5049 N N . TYR B 2 87 ? 0.625 48.579 5.917 1.00 73.19 87 TYR B N 1
ATOM 5050 C CA . TYR B 2 87 ? -0.022 49.056 7.141 1.00 77.39 87 TYR B CA 1
ATOM 5051 C C . TYR B 2 87 ? -0.830 48.000 7.894 1.00 74.84 87 TYR B C 1
ATOM 5052 O O . TYR B 2 87 ? -1.774 47.424 7.351 1.00 73.33 87 TYR B O 1
ATOM 5054 N N . PRO B 2 88 ? -0.462 47.757 9.162 1.00 83.20 88 PRO B N 1
ATOM 5055 C CA . PRO B 2 88 ? -1.226 46.898 10.073 1.00 83.16 88 PRO B CA 1
ATOM 5056 C C . PRO B 2 88 ? -2.362 47.668 10.751 1.00 92.87 88 PRO B C 1
ATOM 5057 O O . PRO B 2 88 ? -2.117 48.667 11.427 1.00 115.39 88 PRO B O 1
ATOM 5061 N N . GLU B 2 89 ? -3.590 47.189 10.578 1.00 88.73 89 GLU B N 1
ATOM 5062 C CA . GLU B 2 89 ? -3.814 45.952 9.855 1.00 83.25 89 GLU B CA 1
ATOM 5063 C C . GLU B 2 89 ? -4.984 45.891 8.892 1.00 71.27 89 GLU B C 1
ATOM 5064 O O . GLU B 2 89 ? -4.801 46.069 7.685 1.00 77.87 89 GLU B O 1
ATOM 5065 N N . ASP B 2 90 ? -6.177 45.659 9.438 1.00 63.58 90 ASP B N 1
ATOM 5066 C CA . ASP B 2 90 ? -7.304 45.092 8.692 1.00 68.24 90 ASP B CA 1
ATOM 5067 C C . ASP B 2 90 ? -6.897 43.686 8.254 1.00 55.72 90 ASP B C 1
ATOM 5068 O O . ASP B 2 90 ? -6.609 43.438 7.081 1.00 56.04 90 ASP B O 1
ATOM 5073 N N . TYR B 2 91 ? -6.864 42.772 9.221 1.00 47.68 91 TYR B N 1
ATOM 5074 C CA . TYR B 2 91 ? -6.354 41.421 9.002 1.00 55.55 91 TYR B CA 1
ATOM 5075 C C . TYR B 2 91 ? -7.419 40.464 8.473 1.00 58.08 91 TYR B C 1
ATOM 5076 O O . TYR B 2 91 ? -8.562 40.473 8.930 1.00 50.62 91 TYR B O 1
ATOM 5085 N N . ARG B 2 92 ? -7.028 39.641 7.504 1.00 46.93 92 ARG B N 1
ATOM 5086 C CA . ARG B 2 92 ? -7.958 38.733 6.840 1.00 45.04 92 ARG B CA 1
ATOM 5087 C C . ARG B 2 92 ? -7.436 37.305 6.815 1.00 49.05 92 ARG B C 1
ATOM 5088 O O . ARG B 2 92 ? -6.251 37.075 6.571 1.00 43.27 92 ARG B O 1
ATOM 5096 N N . ASP B 2 93 ? -8.330 36.353 7.072 1.00 47.30 93 ASP B N 1
ATOM 5097 C CA . ASP B 2 93 ? -8.042 34.938 6.867 1.00 47.49 93 ASP B CA 1
ATOM 5098 C C . ASP B 2 93 ? -7.605 34.751 5.413 1.00 42.25 93 ASP B C 1
ATOM 5099 O O . ASP B 2 93 ? -8.312 35.158 4.488 1.00 42.30 93 ASP B O 1
ATOM 5104 N N . ILE B 2 94 ? -6.433 34.151 5.218 1.00 39.79 94 ILE B N 1
ATOM 5105 C CA . ILE B 2 94 ? -5.875 33.978 3.878 1.00 44.19 94 ILE B CA 1
ATOM 5106 C C . ILE B 2 94 ? -6.609 32.916 3.062 1.00 39.39 94 ILE B C 1
ATOM 5107 O O . ILE B 2 94 ? -6.471 32.859 1.839 1.00 43.27 94 ILE B O 1
ATOM 5112 N N . ASN B 2 95 ? -7.373 32.067 3.739 1.00 38.11 95 ASN B N 1
ATOM 5113 C CA . ASN B 2 95 ? -8.210 31.092 3.048 1.00 45.73 95 ASN B CA 1
ATOM 5114 C C . ASN B 2 95 ? -9.429 31.762 2.426 1.00 58.89 95 ASN B C 1
ATOM 5115 O O . ASN B 2 95 ? -9.930 31.326 1.389 1.00 44.64 95 ASN B O 1
ATOM 5120 N N . GLY B 2 96 ? -9.900 32.829 3.064 1.00 44.79 96 GLY B N 1
ATOM 5121 C CA . GLY B 2 96 ? -11.052 33.563 2.573 1.00 46.77 96 GLY B CA 1
ATOM 5122 C C . GLY B 2 96 ? -12.339 32.764 2.664 1.00 43.30 96 GLY B C 1
ATOM 5123 O O . GLY B 2 96 ? -12.431 31.803 3.428 1.00 41.75 96 GLY B O 1
ATOM 5124 N N . LEU B 2 97 ? -13.335 33.165 1.880 1.00 37.72 97 LEU B N 1
ATOM 5125 C CA . LEU B 2 97 ? -14.633 32.500 1.876 1.00 39.94 97 LEU B CA 1
ATOM 5126 C C . LEU B 2 97 ? -15.079 32.207 0.447 1.00 41.82 97 LEU B C 1
ATOM 5127 O O . LEU B 2 97 ? -14.633 32.860 -0.496 1.00 38.46 97 LEU B O 1
ATOM 5132 N N . ALA B 2 98 ? -15.962 31.227 0.287 1.00 38.59 98 ALA B N 1
ATOM 5133 C CA . ALA B 2 98 ? -16.546 30.946 -1.021 1.00 42.72 98 ALA B CA 1
ATOM 5134 C C . ALA B 2 98 ? -17.449 32.096 -1.453 1.00 48.00 98 ALA B C 1
ATOM 5135 O O . ALA B 2 98 ? -18.198 32.648 -0.642 1.00 34.97 98 ALA B O 1
ATOM 5137 N N . ILE B 2 99 ? -17.375 32.463 -2.728 1.00 34.60 99 ILE B N 1
ATOM 5138 C CA . ILE B 2 99 ? -18.275 33.471 -3.279 1.00 36.94 99 ILE B CA 1
ATOM 5139 C C . ILE B 2 99 ? -19.666 32.872 -3.497 1.00 47.30 99 ILE B C 1
ATOM 5140 O O . ILE B 2 99 ? -19.802 31.747 -3.980 1.00 37.76 99 ILE B O 1
ATOM 5145 N N . ASN B 2 100 ? -20.696 33.622 -3.118 1.00 37.65 100 ASN B N 1
ATOM 5146 C CA . ASN B 2 100 ? -22.075 33.223 -3.361 1.00 38.23 100 ASN B CA 1
ATOM 5147 C C . ASN B 2 100 ? -22.384 33.319 -4.856 1.00 30.39 100 ASN B C 1
ATOM 5148 O O . ASN B 2 100 ? -22.289 34.400 -5.436 1.00 38.12 100 ASN B O 1
ATOM 5153 N N . PRO B 2 101 ? -22.754 32.189 -5.486 1.00 39.34 101 PRO B N 1
ATOM 5154 C CA . PRO B 2 101 ? -23.057 32.196 -6.925 1.00 37.21 101 PRO B CA 1
ATOM 5155 C C . PRO B 2 101 ? -24.236 33.101 -7.279 1.00 47.56 101 PRO B C 1
ATOM 5156 O O . PRO B 2 101 ? -24.353 33.516 -8.432 1.00 37.34 101 PRO B O 1
ATOM 5160 N N . TYR B 2 102 ? -25.094 33.399 -6.305 1.00 36.79 102 TYR B N 1
ATOM 5161 C CA . TYR B 2 102 ? -26.170 34.367 -6.503 1.00 36.60 102 TYR B CA 1
ATOM 5162 C C . TYR B 2 102 ? -25.588 35.761 -6.709 1.00 38.99 102 TYR B C 1
ATOM 5163 O O . TYR B 2 102 ? -26.172 36.593 -7.402 1.00 44.82 102 TYR B O 1
ATOM 5172 N N . ALA B 2 103 ? -24.429 36.005 -6.106 1.00 36.51 103 ALA B N 1
ATOM 5173 C CA . ALA B 2 103 ? -23.789 37.316 -6.164 1.00 43.76 103 ALA B CA 1
ATOM 5174 C C . ALA B 2 103 ? -22.900 37.494 -7.393 1.00 43.29 103 ALA B C 1
ATOM 5175 O O . ALA B 2 103 ? -22.462 38.607 -7.687 1.00 39.66 103 ALA B O 1
ATOM 5177 N N . ARG B 2 104 ? -22.628 36.403 -8.102 1.00 35.58 104 ARG B N 1
ATOM 5178 C CA . ARG B 2 104 ? -21.767 36.457 -9.281 1.00 39.30 104 ARG B CA 1
ATOM 5179 C C . ARG B 2 104 ? -22.457 37.056 -10.499 1.00 35.99 104 ARG B C 1
ATOM 5180 O O . ARG B 2 104 ? -23.686 37.083 -10.590 1.00 40.17 104 ARG B O 1
ATOM 5188 N N . LYS B 2 105 ? -21.639 37.533 -11.432 1.00 34.75 105 LYS B N 1
ATOM 5189 C CA . LYS B 2 105 ? -22.085 37.838 -12.784 1.00 34.92 105 LYS B CA 1
ATOM 5190 C C . LYS B 2 105 ? -21.242 37.004 -13.742 1.00 37.79 105 LYS B C 1
ATOM 5191 O O . LYS B 2 105 ? -20.024 36.915 -13.580 1.00 36.05 105 LYS B O 1
ATOM 5197 N N . VAL B 2 106 ? -21.882 36.382 -14.727 1.00 39.43 106 VAL B N 1
ATOM 5198 C CA . VAL B 2 106 ? -21.158 35.575 -15.703 1.00 43.41 106 VAL B CA 1
ATOM 5199 C C . VAL B 2 106 ? -20.341 36.471 -16.631 1.00 33.91 106 VAL B C 1
ATOM 5200 O O . VAL B 2 106 ? -20.883 37.402 -17.223 1.00 39.47 106 VAL B O 1
ATOM 5204 N N . PRO B 2 107 ? -19.028 36.199 -16.742 1.00 35.20 107 PRO B N 1
ATOM 5205 C CA . PRO B 2 107 ? -18.140 36.954 -17.635 1.00 35.20 107 PRO B CA 1
ATOM 5206 C C . PRO B 2 107 ? -18.684 37.006 -19.063 1.00 41.13 107 PRO B C 1
ATOM 5207 O O . PRO B 2 107 ? -19.164 35.990 -19.570 1.00 38.01 107 PRO B O 1
ATOM 5211 N N . ASN B 2 108 ? -18.620 38.179 -19.690 1.00 34.81 108 ASN B N 1
ATOM 5212 C CA . ASN B 2 108 ? -19.191 38.380 -21.020 1.00 40.04 108 ASN B CA 1
ATOM 5213 C C . ASN B 2 108 ? -18.412 39.405 -21.837 1.00 37.88 108 ASN B C 1
ATOM 5214 O O . ASN B 2 108 ? -18.810 39.757 -22.949 1.00 46.65 108 ASN B O 1
ATOM 5219 N N . GLU B 2 109 ? -17.309 39.891 -21.276 1.00 34.42 109 GLU B N 1
ATOM 5220 C CA . GLU B 2 109 ? -16.508 40.926 -21.923 1.00 36.33 109 GLU B CA 1
ATOM 5221 C C . GLU B 2 109 ? -15.116 40.408 -22.288 1.00 44.59 109 GLU B C 1
ATOM 5222 O O . GLU B 2 109 ? -14.316 40.074 -21.412 1.00 35.31 109 GLU B O 1
ATOM 5228 N N . ILE B 2 110 ? -14.833 40.343 -23.585 1.00 31.03 110 ILE B N 1
ATOM 5229 C CA . ILE B 2 110 ? -13.541 39.862 -24.071 1.00 29.98 110 ILE B CA 1
ATOM 5230 C C . ILE B 2 110 ? -12.387 40.799 -23.707 1.00 38.18 110 ILE B C 1
ATOM 5231 O O . ILE B 2 110 ? -12.457 42.007 -23.941 1.00 37.19 110 ILE B O 1
ATOM 5236 N N . LEU B 2 111 ? -11.335 40.231 -23.121 1.00 34.23 111 LEU B N 1
ATOM 5237 C CA . LEU B 2 111 ? -10.069 40.936 -22.941 1.00 36.92 111 LEU B CA 1
ATOM 5238 C C . LEU B 2 111 ? -9.157 40.569 -24.105 1.00 38.74 111 LEU B C 1
ATOM 5239 O O . LEU B 2 111 ? -8.646 39.448 -24.171 1.00 34.71 111 LEU B O 1
ATOM 5244 N N . TYR B 2 112 ? -8.948 41.502 -25.028 1.00 33.82 112 TYR B N 1
ATOM 5245 C CA . TYR B 2 112 ? -8.123 41.209 -26.197 1.00 37.62 112 TYR B CA 1
ATOM 5246 C C . TYR B 2 112 ? -6.630 41.139 -25.878 1.00 39.85 112 TYR B C 1
ATOM 5247 O O . TYR B 2 112 ? -6.051 42.069 -25.313 1.00 43.58 112 TYR B O 1
ATOM 5256 N N . THR B 2 113 ? -6.024 40.016 -26.246 1.00 34.51 113 THR B N 1
ATOM 5257 C CA . THR B 2 113 ? -4.622 39.754 -25.957 1.00 36.42 113 THR B CA 1
ATOM 5258 C C . THR B 2 113 ? -3.729 40.235 -27.086 1.00 35.89 113 THR B C 1
ATOM 5259 O O . THR B 2 113 ? -2.543 40.486 -26.881 1.00 34.42 113 THR B O 1
ATOM 5263 N N . GLY B 2 114 ? -4.302 40.352 -28.281 1.00 33.76 114 GLY B N 1
ATOM 5264 C CA . GLY B 2 114 ? -3.534 40.717 -29.457 1.00 35.68 114 GLY B CA 1
ATOM 5265 C C . GLY B 2 114 ? -2.894 39.502 -30.098 1.00 40.78 114 GLY B C 1
ATOM 5266 O O . GLY B 2 114 ? -2.162 39.615 -31.083 1.00 36.29 114 GLY B O 1
ATOM 5267 N N . ILE B 2 115 ? -3.177 38.336 -29.527 1.00 36.15 115 ILE B N 1
ATOM 5268 C CA . ILE B 2 115 ? -2.644 37.072 -30.019 1.00 33.15 115 ILE B CA 1
ATOM 5269 C C . ILE B 2 115 ? -3.731 36.323 -30.792 1.00 36.50 115 ILE B C 1
ATOM 5270 O O . ILE B 2 115 ? -4.743 35.925 -30.216 1.00 33.76 115 ILE B O 1
ATOM 5275 N N . SER B 2 116 ? -3.515 36.131 -32.092 1.00 32.88 116 SER B N 1
ATOM 5276 C CA . SER B 2 116 ? -4.530 35.557 -32.977 1.00 34.34 116 SER B CA 1
ATOM 5277 C C . SER B 2 116 ? -5.006 34.172 -32.553 1.00 34.76 116 SER B C 1
ATOM 5278 O O . SER B 2 116 ? -6.204 33.896 -32.552 1.00 35.20 116 SER B O 1
ATOM 5281 N N . SER B 2 117 ? -4.063 33.305 -32.200 1.00 30.89 117 SER B N 1
ATOM 5282 C CA . SER B 2 117 ? -4.383 31.936 -31.805 1.00 33.45 117 SER B CA 1
ATOM 5283 C C . SER B 2 117 ? -5.256 31.873 -30.552 1.00 39.25 117 SER B C 1
ATOM 5284 O O . SER B 2 117 ? -5.891 30.853 -30.281 1.00 38.09 117 SER B O 1
ATOM 5287 N N . ILE B 2 118 ? -5.292 32.968 -29.797 1.00 33.82 118 ILE B N 1
ATOM 5288 C CA . ILE B 2 118 ? -6.178 33.077 -28.641 1.00 38.56 118 ILE B CA 1
ATOM 5289 C C . ILE B 2 118 ? -7.458 33.847 -28.979 1.00 37.38 118 ILE B C 1
ATOM 5290 O O . ILE B 2 118 ? -8.561 33.331 -28.807 1.00 36.84 118 ILE B O 1
ATOM 5295 N N . ASP B 2 119 ? -7.306 35.075 -29.471 1.00 32.05 119 ASP B N 1
ATOM 5296 C CA . ASP B 2 119 ? -8.434 36.000 -29.630 1.00 32.87 119 ASP B CA 1
ATOM 5297 C C . ASP B 2 119 ? -9.599 35.521 -30.505 1.00 37.33 119 ASP B C 1
ATOM 5298 O O . ASP B 2 119 ? -10.759 35.775 -30.183 1.00 37.01 119 ASP B O 1
ATOM 5303 N N . VAL B 2 120 ? -9.297 34.846 -31.609 1.00 36.91 120 VAL B N 1
ATOM 5304 C CA . VAL B 2 120 ? -10.347 34.415 -32.531 1.00 33.47 120 VAL B CA 1
ATOM 5305 C C . VAL B 2 120 ? -11.193 33.270 -31.975 1.00 34.18 120 VAL B C 1
ATOM 5306 O O . VAL B 2 120 ? -12.393 33.423 -31.760 1.00 33.58 120 VAL B O 1
ATOM 5310 N N . ALA B 2 121 ? -10.561 32.129 -31.724 1.00 31.83 121 ALA B N 1
ATOM 5311 C CA . ALA B 2 121 ? -11.303 30.931 -31.342 1.00 34.86 121 ALA B CA 1
ATOM 5312 C C . ALA B 2 121 ? -11.424 30.721 -29.834 1.00 37.42 121 ALA B C 1
ATOM 5313 O O . ALA B 2 121 ? -12.381 30.110 -29.372 1.00 36.49 121 ALA B O 1
ATOM 5315 N N . HIS B 2 122 ? -10.460 31.216 -29.065 1.00 30.73 122 HIS B N 1
ATOM 5316 C CA . HIS B 2 122 ? -10.459 30.960 -27.622 1.00 32.54 122 HIS B CA 1
ATOM 5317 C C . HIS B 2 122 ? -10.246 32.209 -26.767 1.00 34.24 122 HIS B C 1
ATOM 5318 O O . HIS B 2 122 ? -9.357 32.221 -25.912 1.00 31.32 122 HIS B O 1
ATOM 5325 N N . PRO B 2 123 ? -11.065 33.259 -26.977 1.00 34.02 123 PRO B N 1
ATOM 5326 C CA . PRO B 2 123 ? -10.772 34.520 -26.288 1.00 34.58 123 PRO B CA 1
ATOM 5327 C C . PRO B 2 123 ? -10.939 34.445 -24.775 1.00 30.26 123 PRO B C 1
ATOM 5328 O O . PRO B 2 123 ? -11.799 33.714 -24.272 1.00 32.82 123 PRO B O 1
ATOM 5332 N N . LEU B 2 124 ? -10.099 35.199 -24.070 1.00 31.72 124 LEU B N 1
ATOM 5333 C CA . LEU B 2 124 ? -10.175 35.342 -22.620 1.00 28.22 124 LEU B CA 1
ATOM 5334 C C . LEU B 2 124 ? -11.189 36.425 -22.266 1.00 36.25 124 LEU B C 1
ATOM 5335 O O . LEU B 2 124 ? -11.195 37.498 -22.874 1.00 35.25 124 LEU B O 1
ATOM 5340 N N . LEU B 2 125 ? -12.050 36.147 -21.292 1.00 29.89 125 LEU B N 1
ATOM 5341 C CA . LEU B 2 125 ? -13.047 37.123 -20.852 1.00 33.26 125 LEU B CA 1
ATOM 5342 C C . LEU B 2 125 ? -12.691 37.685 -19.479 1.00 42.13 125 LEU B C 1
ATOM 5343 O O . LEU B 2 125 ? -12.022 37.021 -18.690 1.00 34.89 125 LEU B O 1
ATOM 5348 N N . LYS B 2 126 ? -13.128 38.910 -19.194 1.00 33.77 126 LYS B N 1
ATOM 5349 C CA . LYS B 2 126 ? -12.817 39.535 -17.909 1.00 32.10 126 LYS B CA 1
ATOM 5350 C C . LYS B 2 126 ? -13.544 38.826 -16.769 1.00 29.10 126 LYS B C 1
ATOM 5351 O O . LYS B 2 126 ? -14.774 38.711 -16.774 1.00 33.45 126 LYS B O 1
ATOM 5357 N N . GLY B 2 127 ? -12.774 38.342 -15.798 1.00 30.76 127 GLY B N 1
ATOM 5358 C CA . GLY B 2 127 ? -13.331 37.586 -14.692 1.00 33.37 127 GLY B CA 1
ATOM 5359 C C . GLY B 2 127 ? -13.211 36.089 -14.902 1.00 40.80 127 GLY B C 1
ATOM 5360 O O . GLY B 2 127 ? -13.555 35.300 -14.026 1.00 32.05 127 GLY B O 1
ATOM 5361 N N . GLN B 2 128 ? -12.716 35.690 -16.067 1.00 32.61 128 GLN B N 1
ATOM 5362 C CA . GLN B 2 128 ? -12.571 34.269 -16.371 1.00 36.45 128 GLN B CA 1
ATOM 5363 C C . GLN B 2 128 ? -11.334 33.681 -15.695 1.00 32.03 128 GLN B C 1
ATOM 5364 O O . GLN B 2 128 ? -10.350 34.385 -15.442 1.00 32.48 128 GLN B O 1
ATOM 5370 N N . LYS B 2 129 ? -11.404 32.393 -15.374 1.00 33.96 129 LYS B N 1
ATOM 5371 C CA . LYS B 2 129 ? -10.226 31.657 -14.948 1.00 32.31 129 LYS B CA 1
ATOM 5372 C C . LYS B 2 129 ? -9.862 30.672 -16.055 1.00 30.03 129 LYS B C 1
ATOM 5373 O O . LYS B 2 129 ? -10.678 29.836 -16.454 1.00 31.03 129 LYS B O 1
ATOM 5379 N N . ILE B 2 130 ? -8.647 30.791 -16.573 1.00 32.64 130 ILE B N 1
ATOM 5380 C CA . ILE B 2 130 ? -8.207 29.925 -17.658 1.00 39.10 130 ILE B CA 1
ATOM 5381 C C . ILE B 2 130 ? -6.726 29.585 -17.519 1.00 28.50 130 ILE B C 1
ATOM 5382 O O . ILE B 2 130 ? -5.895 30.464 -17.298 1.00 33.96 130 ILE B O 1
ATOM 5387 N N . ALA B 2 131 ? -6.404 28.300 -17.629 1.00 26.89 131 ALA B N 1
ATOM 5388 C CA . ALA B 2 131 ? -5.046 27.837 -17.377 1.00 30.50 131 ALA B CA 1
ATOM 5389 C C . ALA B 2 131 ? -4.199 27.770 -18.641 1.00 36.57 131 ALA B C 1
ATOM 5390 O O . ALA B 2 131 ? -4.723 27.693 -19.751 1.00 30.67 131 ALA B O 1
ATOM 5392 N N . ILE B 2 132 ? -2.883 27.806 -18.463 1.00 28.61 132 ILE B N 1
ATOM 5393 C CA . ILE B 2 132 ? -1.959 27.469 -19.537 1.00 27.72 132 ILE B CA 1
ATOM 5394 C C . ILE B 2 132 ? -1.292 26.141 -19.177 1.00 30.43 132 ILE B C 1
ATOM 5395 O O . ILE B 2 132 ? -0.666 26.026 -18.121 1.00 29.28 132 ILE B O 1
ATOM 5400 N N . PHE B 2 133 ? -1.452 25.137 -20.038 1.00 26.60 133 PHE B N 1
ATOM 5401 C CA . PHE B 2 133 ? -0.812 23.838 -19.842 1.00 23.54 133 PHE B CA 1
ATOM 5402 C C . PHE B 2 133 ? 0.391 23.778 -20.766 1.00 35.58 133 PHE B C 1
ATOM 5403 O O . PHE B 2 133 ? 0.264 24.050 -21.962 1.00 33.39 133 PHE B O 1
ATOM 5411 N N . SER B 2 134 ? 1.551 23.409 -20.237 1.00 28.71 134 SER B N 1
ATOM 5412 C CA . SER B 2 134 ? 2.747 23.325 -21.073 1.00 31.07 134 SER B CA 1
ATOM 5413 C C . SER B 2 134 ? 3.569 22.067 -20.825 1.00 35.79 134 SER B C 1
ATOM 5414 O O . SER B 2 134 ? 3.709 21.623 -19.686 1.00 33.14 134 SER B O 1
ATOM 5417 N N . PRO B 2 135 ? 4.108 21.485 -21.906 1.00 35.68 135 PRO B N 1
ATOM 5418 C CA . PRO B 2 135 ? 5.159 20.472 -21.777 1.00 31.49 135 PRO B CA 1
ATOM 5419 C C . PRO B 2 135 ? 6.379 21.137 -21.159 1.00 28.00 135 PRO B C 1
ATOM 5420 O O . PRO B 2 135 ? 6.523 22.356 -21.288 1.00 29.38 135 PRO B O 1
ATOM 5424 N N . PRO B 2 136 ? 7.240 20.364 -20.482 1.00 35.57 136 PRO B N 1
ATOM 5425 C CA . PRO B 2 136 ? 8.477 20.956 -19.960 1.00 35.78 136 PRO B CA 1
ATOM 5426 C C . PRO B 2 136 ? 9.295 21.597 -21.079 1.00 36.06 136 PRO B C 1
ATOM 5427 O O . PRO B 2 136 ? 9.370 21.034 -22.173 1.00 38.77 136 PRO B O 1
ATOM 5431 N N . GLY B 2 137 ? 9.875 22.766 -20.820 1.00 39.82 137 GLY B N 1
ATOM 5432 C CA . GLY B 2 137 ? 10.751 23.408 -21.786 1.00 42.55 137 GLY B CA 1
ATOM 5433 C C . GLY B 2 137 ? 10.129 24.419 -22.733 1.00 53.60 137 GLY B C 1
ATOM 5434 O O . GLY B 2 137 ? 10.843 25.220 -23.339 1.00 48.47 137 GLY B O 1
ATOM 5435 N N . LEU B 2 138 ? 8.807 24.388 -22.869 1.00 38.45 138 LEU B N 1
ATOM 5436 C CA . LEU B 2 138 ? 8.120 25.269 -23.815 1.00 33.73 138 LEU B CA 1
ATOM 5437 C C . LEU B 2 138 ? 7.895 26.670 -23.230 1.00 44.58 138 LEU B C 1
ATOM 5438 O O . LEU B 2 138 ? 7.789 26.824 -22.012 1.00 38.66 138 LEU B O 1
ATOM 5443 N N . PRO B 2 139 ? 7.834 27.699 -24.099 1.00 44.39 139 PRO B N 1
ATOM 5444 C CA . PRO B 2 139 ? 7.790 29.096 -23.642 1.00 41.95 139 PRO B CA 1
ATOM 5445 C C . PRO B 2 139 ? 6.457 29.532 -23.032 1.00 46.78 139 PRO B C 1
ATOM 5446 O O . PRO B 2 139 ? 5.848 30.493 -23.513 1.00 35.48 139 PRO B O 1
ATOM 5450 N N . MET B 2 140 ? 6.025 28.848 -21.979 1.00 35.62 140 MET B N 1
ATOM 5451 C CA . MET B 2 140 ? 4.798 29.197 -21.273 1.00 35.76 140 MET B CA 1
ATOM 5452 C C . MET B 2 140 ? 4.912 30.561 -20.591 1.00 28.10 140 MET B C 1
ATOM 5453 O O . MET B 2 140 ? 3.932 31.307 -20.502 1.00 30.70 140 MET B O 1
ATOM 5458 N N . GLU B 2 141 ? 6.113 30.885 -20.120 1.00 36.79 141 GLU B N 1
ATOM 5459 C CA . GLU B 2 141 ? 6.345 32.148 -19.428 1.00 45.75 141 GLU B CA 1
ATOM 5460 C C . GLU B 2 141 ? 6.216 33.339 -20.371 1.00 38.08 141 GLU B C 1
ATOM 5461 O O . GLU B 2 141 ? 5.593 34.343 -20.024 1.00 37.22 141 GLU B O 1
ATOM 5467 N N . ARG B 2 142 ? 6.805 33.229 -21.559 1.00 35.31 142 ARG B N 1
ATOM 5468 C CA . ARG B 2 142 ? 6.678 34.276 -22.570 1.00 37.23 142 ARG B CA 1
ATOM 5469 C C . ARG B 2 142 ? 5.221 34.519 -22.943 1.00 36.07 142 ARG B C 1
ATOM 5470 O O . ARG B 2 142 ? 4.804 35.661 -23.114 1.00 37.56 142 ARG B O 1
ATOM 5478 N N . LEU B 2 143 ? 4.445 33.444 -23.059 1.00 33.55 143 LEU B N 1
ATOM 5479 C CA . LEU B 2 143 ? 3.033 33.563 -23.417 1.00 30.45 143 LEU B CA 1
ATOM 5480 C C . LEU B 2 143 ? 2.246 34.326 -22.357 1.00 41.91 143 LEU B C 1
ATOM 5481 O O . LEU B 2 143 ? 1.439 35.193 -22.682 1.00 34.52 143 LEU B O 1
ATOM 5486 N N . ALA B 2 144 ? 2.490 34.005 -21.090 1.00 34.79 144 ALA B N 1
ATOM 5487 C CA . ALA B 2 144 ? 1.798 34.668 -19.988 1.00 34.53 144 ALA B CA 1
ATOM 5488 C C . ALA B 2 144 ? 2.138 36.151 -19.932 1.00 28.58 144 ALA B C 1
ATOM 5489 O O . ALA B 2 144 ? 1.271 36.986 -19.672 1.00 35.19 144 ALA B O 1
ATOM 5491 N N . LEU B 2 145 ? 3.410 36.465 -20.158 1.00 31.09 145 LEU B N 1
ATOM 5492 C CA . LEU B 2 145 ? 3.887 37.844 -20.137 1.00 34.85 145 LEU B CA 1
ATOM 5493 C C . LEU B 2 145 ? 3.327 38.658 -21.296 1.00 39.83 145 LEU B C 1
ATOM 5494 O O . LEU B 2 145 ? 2.985 39.828 -21.130 1.00 41.07 145 LEU B O 1
ATOM 5499 N N . GLN B 2 146 ? 3.236 38.041 -22.470 1.00 38.41 146 GLN B N 1
ATOM 5500 C CA . GLN B 2 146 ? 2.671 38.718 -23.635 1.00 36.46 146 GLN B CA 1
ATOM 5501 C C . GLN B 2 146 ? 1.183 39.000 -23.423 1.00 45.31 146 GLN B C 1
ATOM 5502 O O . GLN B 2 146 ? 0.670 40.034 -23.853 1.00 40.09 146 GLN B O 1
ATOM 5508 N N . ILE B 2 147 ? 0.497 38.083 -22.746 1.00 36.76 147 ILE B N 1
ATOM 5509 C CA . ILE B 2 147 ? -0.906 38.284 -22.399 1.00 38.83 147 ILE B CA 1
ATOM 5510 C C . ILE B 2 147 ? -1.046 39.413 -21.380 1.00 42.19 147 ILE B C 1
ATOM 5511 O O . ILE B 2 147 ? -1.834 40.338 -21.576 1.00 39.76 147 ILE B O 1
ATOM 5516 N N . ALA B 2 148 ? -0.273 39.335 -20.300 1.00 36.21 148 ALA B N 1
ATOM 5517 C CA . ALA B 2 148 ? -0.313 40.344 -19.244 1.00 44.86 148 ALA B CA 1
ATOM 5518 C C . ALA B 2 148 ? -0.011 41.746 -19.770 1.00 44.79 148 ALA B C 1
ATOM 5519 O O . ALA B 2 148 ? -0.607 42.728 -19.321 1.00 35.76 148 ALA B O 1
ATOM 5521 N N . ARG B 2 149 ? 0.916 41.831 -20.720 1.00 37.56 149 ARG B N 1
ATOM 5522 C CA . ARG B 2 149 ? 1.310 43.106 -21.317 1.00 49.26 149 ARG B CA 1
ATOM 5523 C C . ARG B 2 149 ? 0.133 43.815 -21.987 1.00 53.48 149 ARG B C 1
ATOM 5524 O O . ARG B 2 149 ? 0.065 45.044 -21.997 1.00 46.77 149 ARG B O 1
ATOM 5532 N N . ASN B 2 150 ? -0.803 43.039 -22.528 1.00 40.89 150 ASN B N 1
ATOM 5533 C CA . ASN B 2 150 ? -1.879 43.605 -23.342 1.00 51.03 150 ASN B CA 1
ATOM 5534 C C . ASN B 2 150 ? -3.257 43.707 -22.678 1.00 55.50 150 ASN B C 1
ATOM 5535 O O . ASN B 2 150 ? -4.071 44.543 -23.073 1.00 53.29 150 ASN B O 1
ATOM 5540 N N . VAL B 2 151 ? -3.521 42.868 -21.679 1.00 47.98 151 VAL B N 1
ATOM 5541 C CA . VAL B 2 151 ? -4.841 42.848 -21.043 1.00 49.38 151 VAL B CA 1
ATOM 5542 C C . VAL B 2 151 ? -4.868 43.537 -19.678 1.00 52.46 151 VAL B C 1
ATOM 5543 O O . VAL B 2 151 ? -5.926 43.656 -19.060 1.00 52.03 151 VAL B O 1
ATOM 5547 N N . ALA B 2 152 ? -3.708 43.997 -19.217 1.00 49.12 152 ALA B N 1
ATOM 5548 C CA . ALA B 2 152 ? -3.602 44.598 -17.888 1.00 53.13 152 ALA B CA 1
ATOM 5549 C C . ALA B 2 152 ? -2.955 45.982 -17.890 1.00 65.59 152 ALA B C 1
ATOM 5550 O O . ALA B 2 152 ? -2.313 46.371 -16.915 1.00 67.56 152 ALA B O 1
ATOM 5552 N N . LYS B 2 153 ? -3.132 46.721 -18.981 1.00 65.52 153 LYS B N 1
ATOM 5553 C CA . LYS B 2 153 ? -2.616 48.084 -19.089 1.00 77.44 153 LYS B CA 1
ATOM 5554 C C . LYS B 2 153 ? -3.288 49.021 -18.091 1.00 64.27 153 LYS B C 1
ATOM 5555 O O . LYS B 2 153 ? -2.735 50.059 -17.719 1.00 88.18 153 LYS B O 1
ATOM 5561 N N . ASP B 2 154 ? -4.480 48.633 -17.655 1.00 64.02 154 ASP B N 1
ATOM 5562 C CA . ASP B 2 154 ? -5.304 49.452 -16.779 1.00 65.13 154 ASP B CA 1
ATOM 5563 C C . ASP B 2 154 ? -5.542 48.773 -15.433 1.00 75.97 154 ASP B C 1
ATOM 5564 O O . ASP B 2 154 ? -6.243 49.312 -14.576 1.00 66.52 154 ASP B O 1
ATOM 5569 N N . LYS B 2 155 ? -4.956 47.593 -15.249 1.00 55.09 155 LYS B N 1
ATOM 5570 C CA . LYS B 2 155 ? -5.261 46.761 -14.091 1.00 44.37 155 LYS B CA 1
ATOM 5571 C C . LYS B 2 155 ? -4.049 46.484 -13.204 1.00 44.96 155 LYS B C 1
ATOM 5572 O O . LYS B 2 155 ? -2.906 46.529 -13.660 1.00 45.53 155 LYS B O 1
ATOM 5578 N N . THR B 2 156 ? -4.311 46.194 -11.933 1.00 41.50 156 THR B N 1
ATOM 5579 C CA . THR B 2 156 ? -3.272 45.710 -11.034 1.00 41.99 156 THR B CA 1
ATOM 5580 C C . THR B 2 156 ? -2.943 44.264 -11.398 1.00 45.45 156 THR B C 1
ATOM 5581 O O . THR B 2 156 ? -3.844 43.439 -11.567 1.00 38.83 156 THR B O 1
ATOM 5585 N N . ILE B 2 157 ? -1.657 43.958 -11.536 1.00 39.98 157 ILE B N 1
ATOM 5586 C CA . ILE B 2 157 ? -1.229 42.585 -11.780 1.00 38.72 157 ILE B CA 1
ATOM 5587 C C . ILE B 2 157 ? -0.704 41.974 -10.488 1.00 38.25 157 ILE B C 1
ATOM 5588 O O . ILE B 2 157 ? 0.153 42.554 -9.825 1.00 36.94 157 ILE B O 1
ATOM 5593 N N . ILE B 2 158 ? -1.223 40.808 -10.123 1.00 33.79 158 ILE B N 1
ATOM 5594 C CA . ILE B 2 158 ? -0.677 40.071 -8.989 1.00 30.86 158 ILE B CA 1
ATOM 5595 C C . ILE B 2 158 ? -0.033 38.781 -9.484 1.00 38.50 158 ILE B C 1
ATOM 5596 O O . ILE B 2 158 ? -0.679 37.962 -10.142 1.00 35.01 158 ILE B O 1
ATOM 5601 N N . PHE B 2 159 ? 1.249 38.618 -9.176 1.00 34.89 159 PHE B N 1
ATOM 5602 C CA . PHE B 2 159 ? 2.018 37.466 -9.626 1.00 29.86 159 PHE B CA 1
ATOM 5603 C C . PHE B 2 159 ? 2.388 36.580 -8.445 1.00 38.16 159 PHE B C 1
ATOM 5604 O O . PHE B 2 159 ? 3.077 37.018 -7.523 1.00 38.27 159 PHE B O 1
ATOM 5612 N N . ALA B 2 160 ? 1.914 35.338 -8.470 1.00 31.89 160 ALA B N 1
ATOM 5613 C CA . ALA B 2 160 ? 2.274 34.366 -7.446 1.00 36.03 160 ALA B CA 1
ATOM 5614 C C . ALA B 2 160 ? 3.262 33.353 -8.006 1.00 39.63 160 ALA B C 1
ATOM 5615 O O . ALA B 2 160 ? 2.907 32.536 -8.859 1.00 33.06 160 ALA B O 1
ATOM 5617 N N . ALA B 2 161 ? 4.499 33.411 -7.524 1.00 33.71 161 ALA B N 1
ATOM 5618 C CA . ALA B 2 161 ? 5.529 32.464 -7.937 1.00 32.03 161 ALA B CA 1
ATOM 5619 C C . ALA B 2 161 ? 5.653 31.347 -6.908 1.00 37.10 161 ALA B C 1
ATOM 5620 O O . ALA B 2 161 ? 6.126 31.570 -5.792 1.00 33.00 161 ALA B O 1
ATOM 5622 N N . ILE B 2 162 ? 5.234 30.145 -7.289 1.00 31.65 162 ILE B N 1
ATOM 5623 C CA . ILE B 2 162 ? 5.191 29.020 -6.361 1.00 35.12 162 ILE B CA 1
ATOM 5624 C C . ILE B 2 162 ? 6.312 28.017 -6.632 1.00 37.20 162 ILE B C 1
ATOM 5625 O O . ILE B 2 162 ? 6.177 27.136 -7.485 1.00 30.85 162 ILE B O 1
ATOM 5630 N N . GLY B 2 163 ? 7.419 28.159 -5.907 1.00 31.93 163 GLY B N 1
ATOM 5631 C CA . GLY B 2 163 ? 8.517 27.208 -5.976 1.00 33.70 163 GLY B CA 1
ATOM 5632 C C . GLY B 2 163 ? 9.269 27.115 -7.293 1.00 30.34 163 GLY B C 1
ATOM 5633 O O . GLY B 2 163 ? 9.932 26.112 -7.551 1.00 32.01 163 GLY B O 1
ATOM 5634 N N . VAL B 2 164 ? 9.177 28.151 -8.123 1.00 31.52 164 VAL B N 1
ATOM 5635 C CA . VAL B 2 164 ? 9.913 28.177 -9.388 1.00 29.68 164 VAL B CA 1
ATOM 5636 C C . VAL B 2 164 ? 11.344 28.690 -9.178 1.00 41.32 164 VAL B C 1
ATOM 5637 O O . VAL B 2 164 ? 11.599 29.447 -8.240 1.00 31.45 164 VAL B O 1
ATOM 5641 N N . PRO B 2 165 ? 12.284 28.266 -10.042 1.00 34.28 165 PRO B N 1
ATOM 5642 C CA . PRO B 2 165 ? 13.683 28.704 -9.920 1.00 39.93 165 PRO B CA 1
ATOM 5643 C C . PRO B 2 165 ? 13.830 30.209 -10.148 1.00 42.16 165 PRO B C 1
ATOM 5644 O O . PRO B 2 165 ? 12.935 30.817 -10.738 1.00 35.02 165 PRO B O 1
ATOM 5648 N N . SER B 2 166 ? 14.941 30.793 -9.701 1.00 37.29 166 SER B N 1
ATOM 5649 C CA . SER B 2 166 ? 15.132 32.241 -9.778 1.00 40.79 166 SER B CA 1
ATOM 5650 C C . SER B 2 166 ? 15.115 32.774 -11.205 1.00 36.64 166 SER B C 1
ATOM 5651 O O . SER B 2 166 ? 14.628 33.875 -11.447 1.00 41.20 166 SER B O 1
ATOM 5654 N N . ASP B 2 167 ? 15.647 31.994 -12.140 1.00 36.73 167 ASP B N 1
ATOM 5655 C CA . ASP B 2 167 ? 15.608 32.350 -13.559 1.00 37.79 167 ASP B CA 1
ATOM 5656 C C . ASP B 2 167 ? 14.193 32.670 -14.027 1.00 46.29 167 ASP B C 1
ATOM 5657 O O . ASP B 2 167 ? 13.985 33.565 -14.846 1.00 46.70 167 ASP B O 1
ATOM 5662 N N . ILE B 2 168 ? 13.224 31.928 -13.502 1.00 41.57 168 ILE B N 1
ATOM 5663 C CA . ILE B 2 168 ? 11.834 32.086 -13.910 1.00 37.57 168 ILE B CA 1
ATOM 5664 C C . ILE B 2 168 ? 11.186 33.341 -13.315 1.00 45.22 168 ILE B C 1
ATOM 5665 O O . ILE B 2 168 ? 10.678 34.186 -14.055 1.00 42.97 168 ILE B O 1
ATOM 5670 N N . TYR B 2 169 ? 11.212 33.482 -11.990 1.00 33.22 169 TYR B N 1
ATOM 5671 C CA . TYR B 2 169 ? 10.572 34.649 -11.378 1.00 41.13 169 TYR B CA 1
ATOM 5672 C C . TYR B 2 169 ? 11.288 35.973 -11.670 1.00 43.14 169 TYR B C 1
ATOM 5673 O O . TYR B 2 169 ? 10.658 37.030 -11.670 1.00 43.86 169 TYR B O 1
ATOM 5682 N N . LYS B 2 170 ? 12.589 35.914 -11.940 1.00 44.63 170 LYS B N 1
ATOM 5683 C CA . LYS B 2 170 ? 13.318 37.113 -12.347 1.00 46.66 170 LYS B CA 1
ATOM 5684 C C . LYS B 2 170 ? 12.980 37.507 -13.782 1.00 50.63 170 LYS B C 1
ATOM 5685 O O . LYS B 2 170 ? 13.044 38.682 -14.135 1.00 47.41 170 LYS B O 1
ATOM 5691 N N . MET B 2 171 ? 12.621 36.524 -14.603 1.00 45.53 171 MET B N 1
ATOM 5692 C CA . MET B 2 171 ? 12.167 36.789 -15.967 1.00 50.37 171 MET B CA 1
ATOM 5693 C C . MET B 2 171 ? 10.892 37.626 -15.949 1.00 47.96 171 MET B C 1
ATOM 5694 O O . MET B 2 171 ? 10.730 38.547 -16.751 1.00 48.73 171 MET B O 1
ATOM 5699 N N . PHE B 2 172 ? 9.994 37.304 -15.023 1.00 41.44 172 PHE B N 1
ATOM 5700 C CA . PHE B 2 172 ? 8.756 38.058 -14.849 1.00 47.45 172 PHE B CA 1
ATOM 5701 C C . PHE B 2 172 ? 9.032 39.463 -14.327 1.00 47.18 172 PHE B C 1
ATOM 5702 O O . PHE B 2 172 ? 8.573 40.448 -14.906 1.00 41.75 172 PHE B O 1
ATOM 5710 N N . ILE B 2 173 ? 9.768 39.540 -13.220 1.00 42.05 173 ILE B N 1
ATOM 5711 C CA . ILE B 2 173 ? 10.112 40.813 -12.587 1.00 49.31 173 ILE B CA 1
ATOM 5712 C C . ILE B 2 173 ? 10.784 41.779 -13.564 1.00 39.30 173 ILE B C 1
ATOM 5713 O O . ILE B 2 173 ? 10.417 42.954 -13.641 1.00 48.00 173 ILE B O 1
ATOM 5718 N N . ASP B 2 174 ? 11.760 41.276 -14.314 1.00 37.59 174 ASP B N 1
ATOM 5719 C CA . ASP B 2 174 ? 12.493 42.103 -15.270 1.00 51.26 174 ASP B CA 1
ATOM 5720 C C . ASP B 2 174 ? 11.617 42.623 -16.414 1.00 46.61 174 ASP B C 1
ATOM 5721 O O . ASP B 2 174 ? 11.789 43.755 -16.860 1.00 48.39 174 ASP B O 1
ATOM 5726 N N . GLU B 2 175 ? 10.682 41.802 -16.885 1.00 48.41 175 GLU B N 1
ATOM 5727 C CA . GLU B 2 175 ? 9.764 42.219 -17.947 1.00 47.15 175 GLU B CA 1
ATOM 5728 C C . GLU B 2 175 ? 8.768 43.257 -17.436 1.00 52.21 175 GLU B C 1
ATOM 5729 O O . GLU B 2 175 ? 8.443 44.216 -18.138 1.00 47.58 175 GLU B O 1
ATOM 5735 N N . PHE B 2 176 ? 8.293 43.070 -16.206 1.00 35.62 176 PHE B N 1
ATOM 5736 C CA . PHE B 2 176 ? 7.389 44.035 -15.583 1.00 39.20 176 PHE B CA 1
ATOM 5737 C C . PHE B 2 176 ? 8.086 45.379 -15.387 1.00 45.94 176 PHE B C 1
ATOM 5738 O O . PHE B 2 176 ? 7.465 46.435 -15.510 1.00 44.89 176 PHE B O 1
ATOM 5746 N N . ILE B 2 177 ? 9.380 45.326 -15.086 1.00 42.80 177 ILE B N 1
ATOM 5747 C CA . ILE B 2 177 ? 10.189 46.528 -14.922 1.00 51.56 177 ILE B CA 1
ATOM 5748 C C . ILE B 2 177 ? 10.426 47.224 -16.265 1.00 43.88 177 ILE B C 1
ATOM 5749 O O . ILE B 2 177 ? 10.268 48.440 -16.378 1.00 51.99 177 ILE B O 1
ATOM 5754 N N . ASN B 2 178 ? 10.791 46.449 -17.282 1.00 47.47 178 ASN B N 1
ATOM 5755 C CA . ASN B 2 178 ? 11.067 47.006 -18.605 1.00 60.73 178 ASN B CA 1
ATOM 5756 C C . ASN B 2 178 ? 9.827 47.547 -19.317 1.00 58.64 178 ASN B C 1
ATOM 5757 O O . ASN B 2 178 ? 9.931 48.443 -20.151 1.00 59.65 178 ASN B O 1
ATOM 5762 N N . THR B 2 179 ? 8.662 46.995 -18.985 1.00 56.52 179 THR B N 1
ATOM 5763 C CA . THR B 2 179 ? 7.395 47.450 -19.557 1.00 54.12 179 THR B CA 1
ATOM 5764 C C . THR B 2 179 ? 6.699 48.468 -18.652 1.00 50.70 179 THR B C 1
ATOM 5765 O O . THR B 2 179 ? 5.589 48.916 -18.950 1.00 52.74 179 THR B O 1
ATOM 5769 N N . LYS B 2 180 ? 7.360 48.815 -17.548 1.00 53.04 180 LYS B N 1
ATOM 5770 C CA . LYS B 2 180 ? 6.846 49.777 -16.564 1.00 54.45 180 LYS B CA 1
ATOM 5771 C C . LYS B 2 180 ? 5.529 49.353 -15.912 1.00 56.01 180 LYS B C 1
ATOM 5772 O O . LYS B 2 180 ? 4.728 50.196 -15.508 1.00 60.26 180 LYS B O 1
ATOM 5778 N N . ALA B 2 181 ? 5.315 48.047 -15.799 1.00 53.15 181 ALA B N 1
ATOM 5779 C CA . ALA B 2 181 ? 4.126 47.527 -15.134 1.00 53.23 181 ALA B CA 1
ATOM 5780 C C . ALA B 2 181 ? 4.415 47.212 -13.669 1.00 46.99 181 ALA B C 1
ATOM 5781 O O . ALA B 2 181 ? 3.503 46.905 -12.901 1.00 50.66 181 ALA B O 1
ATOM 5783 N N . ILE B 2 182 ? 5.688 47.300 -13.291 1.00 45.43 182 ILE B N 1
ATOM 5784 C CA . ILE B 2 182 ? 6.143 46.908 -11.956 1.00 47.35 182 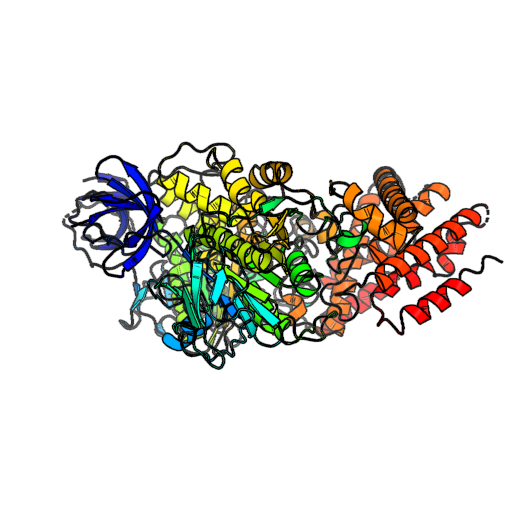ILE B CA 1
ATOM 5785 C C . ILE B 2 182 ? 5.520 47.730 -10.820 1.00 48.32 182 ILE B C 1
ATOM 5786 O O . ILE B 2 182 ? 5.270 47.205 -9.732 1.00 45.72 182 ILE B O 1
ATOM 5791 N N . MET B 2 183 ? 5.252 49.009 -11.074 1.00 47.34 183 MET B N 1
ATOM 5792 C CA . MET B 2 183 ? 4.710 49.885 -10.038 1.00 55.51 183 MET B CA 1
ATOM 5793 C C . MET B 2 183 ? 3.244 49.587 -9.737 1.00 56.38 183 MET B C 1
ATOM 5794 O O . MET B 2 183 ? 2.749 49.895 -8.651 1.00 50.33 183 MET B O 1
ATOM 5799 N N . ASN B 2 184 ? 2.551 48.990 -10.701 1.00 48.96 184 ASN B N 1
ATOM 5800 C CA . ASN B 2 184 ? 1.175 48.561 -10.478 1.00 48.81 184 ASN B CA 1
ATOM 5801 C C . ASN B 2 184 ? 1.084 47.040 -10.409 1.00 55.87 184 ASN B C 1
ATOM 5802 O O . ASN B 2 184 ? 0.183 46.425 -10.985 1.00 45.91 184 ASN B O 1
ATOM 5807 N N . SER B 2 185 ? 2.029 46.442 -9.691 1.00 42.69 185 SER B N 1
ATOM 5808 C CA . SER B 2 185 ? 2.055 44.999 -9.504 1.00 45.35 185 SER B CA 1
ATOM 5809 C C . SER B 2 185 ? 2.415 44.635 -8.070 1.00 49.35 185 SER B C 1
ATOM 5810 O O . SER B 2 185 ? 3.146 45.365 -7.399 1.00 46.41 185 SER B O 1
ATOM 5813 N N . ALA B 2 186 ? 1.883 43.511 -7.604 1.00 41.49 186 ALA B N 1
ATOM 5814 C CA . ALA B 2 186 ? 2.279 42.939 -6.324 1.00 36.99 186 ALA B CA 1
ATOM 5815 C C . ALA B 2 186 ? 2.792 41.534 -6.593 1.00 43.73 186 ALA B C 1
ATOM 5816 O O . ALA B 2 186 ? 2.100 40.728 -7.217 1.00 39.44 186 ALA B O 1
ATOM 5818 N N . ILE B 2 187 ? 4.004 41.242 -6.134 1.00 39.21 187 ILE B N 1
ATOM 5819 C CA . ILE B 2 187 ? 4.643 39.967 -6.440 1.00 34.72 187 ILE B CA 1
ATOM 5820 C C . ILE B 2 187 ? 4.901 39.137 -5.183 1.00 38.47 187 ILE B C 1
ATOM 5821 O O . ILE B 2 187 ? 5.494 39.620 -4.215 1.00 41.46 187 ILE B O 1
ATOM 5826 N N . PHE B 2 188 ? 4.443 37.888 -5.203 1.00 31.86 188 PHE B N 1
ATOM 5827 C CA . PHE B 2 188 ? 4.616 36.987 -4.068 1.00 33.18 188 PHE B CA 1
ATOM 5828 C C . PHE B 2 188 ? 5.429 35.770 -4.492 1.00 39.47 188 PHE B C 1
ATOM 5829 O O . PHE B 2 188 ? 5.061 35.061 -5.431 1.00 37.26 188 PHE B O 1
ATOM 5837 N N . ILE B 2 189 ? 6.540 35.539 -3.800 1.00 35.07 189 ILE B N 1
ATOM 5838 C CA . ILE B 2 189 ? 7.499 34.518 -4.208 1.00 34.09 189 ILE B CA 1
ATOM 5839 C C . ILE B 2 189 ? 7.831 33.540 -3.086 1.00 40.11 189 ILE B C 1
ATOM 5840 O O . ILE B 2 189 ? 8.274 33.946 -2.013 1.00 38.80 189 ILE B O 1
ATOM 5845 N N . SER B 2 190 ? 7.610 32.252 -3.333 1.00 30.90 190 SER B N 1
ATOM 5846 C CA . SER B 2 190 ? 8.164 31.211 -2.472 1.00 34.58 190 SER B CA 1
ATOM 5847 C C . SER B 2 190 ? 9.217 30.448 -3.266 1.00 38.31 190 SER B C 1
ATOM 5848 O O . SER B 2 190 ? 8.934 29.948 -4.358 1.00 36.64 190 SER B O 1
ATOM 5851 N N . LYS B 2 191 ? 10.432 30.373 -2.729 1.00 36.16 191 LYS B N 1
ATOM 5852 C CA . LYS B 2 191 ? 11.538 29.721 -3.430 1.00 41.27 191 LYS B CA 1
ATOM 5853 C C . LYS B 2 191 ? 11.355 28.208 -3.526 1.00 39.45 191 LYS B C 1
ATOM 5854 O O . LYS B 2 191 ? 10.611 27.614 -2.747 1.00 33.96 191 LYS B O 1
ATOM 5860 N N . ALA B 2 192 ? 12.042 27.592 -4.485 1.00 40.67 192 ALA B N 1
ATOM 5861 C CA . ALA B 2 192 ? 11.915 26.157 -4.736 1.00 37.15 192 ALA B CA 1
ATOM 5862 C C . ALA B 2 192 ? 12.287 25.293 -3.531 1.00 36.48 192 ALA B C 1
ATOM 5863 O O . ALA B 2 192 ? 11.737 24.204 -3.350 1.00 42.15 192 ALA B O 1
ATOM 5865 N N . ASP B 2 193 ? 13.219 25.774 -2.714 1.00 37.35 193 ASP B N 1
ATOM 5866 C CA . ASP B 2 193 ? 13.677 25.007 -1.556 1.00 45.97 193 ASP B CA 1
ATOM 5867 C C . ASP B 2 193 ? 13.045 25.472 -0.242 1.00 48.69 193 ASP B C 1
ATOM 5868 O O . ASP B 2 193 ? 13.530 25.140 0.840 1.00 49.65 193 ASP B O 1
ATOM 5873 N N . SER B 2 194 ? 11.954 26.226 -0.340 1.00 46.60 194 SER B N 1
ATOM 5874 C CA . SER B 2 194 ? 11.271 26.741 0.844 1.00 48.58 194 SER B CA 1
ATOM 5875 C C . SER B 2 194 ? 10.387 25.685 1.508 1.00 43.61 194 SER B C 1
ATOM 5876 O O . SER B 2 194 ? 10.126 24.626 0.932 1.00 39.66 194 SER B O 1
ATOM 5879 N N . SER B 2 195 ? 9.942 25.975 2.727 1.00 43.05 195 SER B N 1
ATOM 5880 C CA . SER B 2 195 ? 9.017 25.099 3.442 1.00 43.22 195 SER B CA 1
ATOM 5881 C C . SER B 2 195 ? 7.732 24.938 2.637 1.00 32.62 195 SER B C 1
ATOM 5882 O O . SER B 2 195 ? 7.287 25.885 1.982 1.00 36.98 195 SER B O 1
ATOM 5885 N N . PRO B 2 196 ? 7.136 23.736 2.672 1.00 35.87 196 PRO B N 1
ATOM 5886 C CA . PRO B 2 196 ? 5.906 23.510 1.907 1.00 40.74 196 PRO B CA 1
ATOM 5887 C C . PRO B 2 196 ? 4.756 24.403 2.366 1.00 39.35 196 PRO B C 1
ATOM 5888 O O . PRO B 2 196 ? 3.877 24.697 1.558 1.00 36.85 196 PRO B O 1
ATOM 5892 N N . ILE B 2 197 ? 4.759 24.826 3.628 1.00 37.27 197 ILE B N 1
ATOM 5893 C CA . ILE B 2 197 ? 3.715 25.720 4.124 1.00 31.78 197 ILE B CA 1
ATOM 5894 C C . ILE B 2 197 ? 3.777 27.100 3.451 1.00 31.58 197 ILE B C 1
ATOM 5895 O O . ILE B 2 197 ? 2.743 27.722 3.211 1.00 38.19 197 ILE B O 1
ATOM 5900 N N . GLU B 2 198 ? 4.980 27.571 3.127 1.00 34.39 198 GLU B N 1
ATOM 5901 C CA . GLU B 2 198 ? 5.112 28.850 2.433 1.00 39.58 198 GLU B CA 1
ATOM 5902 C C . GLU B 2 198 ? 4.617 28.732 0.994 1.00 33.40 198 GLU B C 1
ATOM 5903 O O . GLU B 2 198 ? 4.024 29.666 0.448 1.00 33.03 198 GLU B O 1
ATOM 5909 N N . LYS B 2 199 ? 4.863 27.577 0.386 1.00 35.74 199 LYS B N 1
ATOM 5910 C CA . LYS B 2 199 ? 4.452 27.342 -0.993 1.00 37.72 199 LYS B CA 1
ATOM 5911 C C . LYS B 2 199 ? 2.933 27.345 -1.153 1.00 34.55 199 LYS B C 1
ATOM 5912 O O . LYS B 2 199 ? 2.408 27.953 -2.082 1.00 35.22 199 LYS B O 1
ATOM 5918 N N . ILE B 2 200 ? 2.224 26.672 -0.252 1.00 31.72 200 ILE B N 1
ATOM 5919 C CA . ILE B 2 200 ? 0.768 26.594 -0.381 1.00 40.56 200 ILE B CA 1
ATOM 5920 C C . ILE B 2 200 ? 0.065 27.868 0.086 1.00 36.40 200 ILE B C 1
ATOM 5921 O O . ILE B 2 200 ? -1.090 28.106 -0.266 1.00 31.85 200 ILE B O 1
ATOM 5926 N N . TYR B 2 201 ? 0.760 28.684 0.874 1.00 33.66 201 TYR B N 1
ATOM 5927 C CA . TYR B 2 201 ? 0.221 29.975 1.300 1.00 39.16 201 TYR B CA 1
ATOM 5928 C C . TYR B 2 201 ? 0.397 31.056 0.234 1.00 32.40 201 TYR B C 1
ATOM 5929 O O . TYR B 2 201 ? -0.333 32.045 0.222 1.00 34.13 201 TYR B O 1
ATOM 5938 N N . THR B 2 202 ? 1.361 30.858 -0.661 1.00 33.45 202 THR B N 1
ATOM 5939 C CA . THR B 2 202 ? 1.647 31.840 -1.713 1.00 34.68 202 THR B CA 1
ATOM 5940 C C . THR B 2 202 ? 0.416 32.237 -2.542 1.00 35.40 202 THR B C 1
ATOM 5941 O O . THR B 2 202 ? 0.115 33.425 -2.655 1.00 34.68 202 THR B O 1
ATOM 5945 N N . PRO B 2 203 ? -0.309 31.254 -3.114 1.00 33.20 203 PRO B N 1
ATOM 5946 C CA . PRO B 2 203 ? -1.473 31.692 -3.889 1.00 35.46 203 PRO B CA 1
ATOM 5947 C C . PRO B 2 203 ? -2.592 32.220 -2.998 1.00 35.37 203 PRO B C 1
ATOM 5948 O O . PRO B 2 203 ? -3.415 32.996 -3.471 1.00 32.52 203 PRO B O 1
ATOM 5952 N N . ARG B 2 204 ? -2.624 31.802 -1.735 1.00 33.03 204 ARG B N 1
ATOM 5953 C CA . ARG B 2 204 ? -3.676 32.235 -0.817 1.00 33.14 204 ARG B CA 1
ATOM 5954 C C . ARG B 2 204 ? -3.537 33.698 -0.397 1.00 29.20 204 ARG B C 1
ATOM 5955 O O . ARG B 2 204 ? -4.530 34.426 -0.337 1.00 33.47 204 ARG B O 1
ATOM 5963 N N . VAL B 2 205 ? -2.313 34.133 -0.107 1.00 32.25 205 VAL B N 1
ATOM 5964 C CA . VAL B 2 205 ? -2.099 35.534 0.248 1.00 34.89 205 VAL B CA 1
ATOM 5965 C C . VAL B 2 205 ? -2.283 36.429 -0.978 1.00 35.88 205 VAL B C 1
ATOM 5966 O O . VAL B 2 205 ? -2.793 37.542 -0.870 1.00 34.35 205 VAL B O 1
ATOM 5970 N N . ALA B 2 206 ? -1.887 35.926 -2.144 1.00 34.51 206 ALA B N 1
ATOM 5971 C CA . ALA B 2 206 ? -2.030 36.671 -3.391 1.00 32.81 206 ALA B CA 1
ATOM 5972 C C . ALA B 2 206 ? -3.497 36.876 -3.755 1.00 30.34 206 ALA B C 1
ATOM 5973 O O . ALA B 2 206 ? -3.893 37.953 -4.211 1.00 33.88 206 ALA B O 1
ATOM 5975 N N . LEU B 2 207 ? -4.299 35.832 -3.573 1.00 31.47 207 LEU B N 1
ATOM 5976 C CA . LEU B 2 207 ? -5.729 35.908 -3.861 1.00 35.66 207 LEU B CA 1
ATOM 5977 C C . LEU B 2 207 ? -6.515 36.657 -2.784 1.00 36.72 207 LEU B C 1
ATOM 5978 O O . LEU B 2 207 ? -7.555 37.251 -3.071 1.00 35.08 207 LEU B O 1
ATOM 5983 N N . THR B 2 208 ? -6.027 36.624 -1.546 1.00 36.51 208 THR B N 1
ATOM 5984 C CA . THR B 2 208 ? -6.627 37.426 -0.484 1.00 36.59 208 THR B CA 1
ATOM 5985 C C . THR B 2 208 ? -6.480 38.907 -0.823 1.00 35.50 208 THR B C 1
ATOM 5986 O O . THR B 2 208 ? -7.420 39.686 -0.661 1.00 37.60 208 THR B O 1
ATOM 5990 N N . LEU B 2 209 ? -5.303 39.289 -1.310 1.00 37.08 209 LEU B N 1
ATOM 5991 C CA . LEU B 2 209 ? -5.081 40.658 -1.767 1.00 40.17 209 LEU B CA 1
ATOM 5992 C C . LEU B 2 209 ? -5.945 40.961 -2.985 1.00 42.56 209 LEU B C 1
ATOM 5993 O O . LEU B 2 209 ? -6.518 42.043 -3.094 1.00 39.19 209 LEU B O 1
ATOM 5998 N N . ALA B 2 210 ? -6.041 39.997 -3.895 1.00 35.45 210 ALA B N 1
ATOM 5999 C CA . ALA B 2 210 ? -6.813 40.178 -5.120 1.00 36.88 210 ALA B CA 1
ATOM 6000 C C . ALA B 2 210 ? -8.292 40.421 -4.835 1.00 36.04 210 ALA B C 1
ATOM 6001 O O . ALA B 2 210 ? -8.918 41.277 -5.461 1.00 33.82 210 ALA B O 1
ATOM 6003 N N . GLU B 2 211 ? -8.847 39.658 -3.898 1.00 34.21 211 GLU B N 1
ATOM 6004 C CA . GLU B 2 211 ? -10.251 39.804 -3.518 1.00 38.11 211 GLU B CA 1
ATOM 6005 C C . GLU B 2 211 ? -10.505 41.146 -2.842 1.00 44.54 211 GLU B C 1
ATOM 6006 O O . GLU B 2 211 ? -11.572 41.737 -3.005 1.00 39.90 211 GLU B O 1
ATOM 6012 N N . TYR B 2 212 ? -9.529 41.615 -2.071 1.00 42.89 212 TYR B N 1
ATOM 6013 C CA . TYR B 2 212 ? -9.626 42.919 -1.428 1.00 43.60 212 TYR B CA 1
ATOM 6014 C C . TYR B 2 212 ? -9.637 44.024 -2.476 1.00 41.20 212 TYR B C 1
ATOM 6015 O O . TYR B 2 212 ? -10.498 44.900 -2.459 1.00 41.81 212 TYR B O 1
ATOM 6024 N N . LEU B 2 213 ? -8.675 43.976 -3.391 1.00 33.02 213 LEU B N 1
ATOM 6025 C CA . LEU B 2 213 ? -8.556 44.990 -4.434 1.00 36.61 213 LEU B CA 1
ATOM 6026 C C . LEU B 2 213 ? -9.761 45.008 -5.377 1.00 40.53 213 LEU B C 1
ATOM 6027 O O . LEU B 2 213 ? -10.265 46.074 -5.735 1.00 43.19 213 LEU B O 1
ATOM 6032 N N . ALA B 2 214 ? -10.229 43.826 -5.767 1.00 34.82 214 ALA B N 1
ATOM 6033 C CA . ALA B 2 214 ? -11.300 43.721 -6.754 1.00 42.00 214 ALA B CA 1
ATOM 6034 C C . ALA B 2 214 ? -12.687 43.985 -6.178 1.00 46.00 214 ALA B C 1
ATOM 6035 O O . ALA B 2 214 ? -13.509 44.659 -6.802 1.00 39.29 214 ALA B O 1
ATOM 6037 N N . PHE B 2 215 ? -12.950 43.446 -4.992 1.00 39.76 215 PHE B N 1
ATOM 6038 C CA . PHE B 2 215 ? -14.308 43.439 -4.453 1.00 44.65 215 PHE B CA 1
ATOM 6039 C C . PHE B 2 215 ? -14.538 44.428 -3.310 1.00 50.94 215 PHE B C 1
ATOM 6040 O O . PHE B 2 215 ? -15.677 44.640 -2.897 1.00 48.81 215 PHE B O 1
ATOM 6048 N N . GLU B 2 216 ? -13.466 45.028 -2.802 1.00 51.90 216 GLU B N 1
ATOM 6049 C CA . GLU B 2 216 ? -13.594 46.089 -1.805 1.00 57.10 216 GLU B CA 1
ATOM 6050 C C . GLU B 2 216 ? -13.186 47.443 -2.376 1.00 53.49 216 GLU B C 1
ATOM 6051 O O . GLU B 2 216 ? -13.789 48.466 -2.057 1.00 55.22 216 GLU B O 1
ATOM 6057 N N . LYS B 2 217 ? -12.164 47.446 -3.225 1.00 45.40 217 LYS B N 1
ATOM 6058 C CA . LYS B 2 217 ? -11.705 48.682 -3.850 1.00 46.00 217 LYS B CA 1
ATOM 6059 C C . LYS B 2 217 ? -12.219 48.802 -5.284 1.00 46.53 217 LYS B C 1
ATOM 6060 O O . LYS B 2 217 ? -11.823 49.710 -6.018 1.00 52.57 217 LYS B O 1
ATOM 6066 N N . ASN B 2 218 ? -13.100 47.880 -5.668 1.00 41.41 218 ASN B N 1
ATOM 6067 C CA . ASN B 2 218 ? -13.785 47.923 -6.963 1.00 41.19 218 ASN B CA 1
ATOM 6068 C C . ASN B 2 218 ? -12.870 48.020 -8.185 1.00 46.19 218 ASN B C 1
ATOM 6069 O O . ASN B 2 218 ? -13.112 48.830 -9.079 1.00 53.43 218 ASN B O 1
ATOM 6074 N N . ARG B 2 219 ? -11.831 47.189 -8.224 1.00 46.77 219 ARG B N 1
ATOM 6075 C CA . ARG B 2 219 ? -10.890 47.186 -9.343 1.00 43.87 219 ARG B CA 1
ATOM 6076 C C . ARG B 2 219 ? -11.009 45.930 -10.197 1.00 45.74 219 ARG B C 1
ATOM 6077 O O . ARG B 2 219 ? -11.561 44.917 -9.763 1.00 37.97 219 ARG B O 1
ATOM 6085 N N . ASP B 2 220 ? -10.484 46.008 -11.415 1.00 43.43 220 ASP B N 1
ATOM 6086 C CA . ASP B 2 220 ? -10.278 44.823 -12.233 1.00 49.40 220 ASP B CA 1
ATOM 6087 C C . ASP B 2 220 ? -8.850 44.351 -11.996 1.00 46.57 220 ASP B C 1
ATOM 6088 O O . ASP B 2 220 ? -7.905 45.130 -12.116 1.00 42.15 220 ASP B O 1
ATOM 6093 N N . VAL B 2 221 ? -8.696 43.080 -11.639 1.00 35.60 221 VAL B N 1
ATOM 6094 C CA . VAL B 2 221 ? -7.394 42.542 -11.267 1.00 35.31 221 VAL B CA 1
ATOM 6095 C C . VAL B 2 221 ? -7.006 41.355 -12.150 1.00 37.81 221 VAL B C 1
ATOM 6096 O O . VAL B 2 221 ? -7.855 40.533 -12.503 1.00 33.15 221 VAL B O 1
ATOM 6100 N N . LEU B 2 222 ? -5.731 41.284 -12.525 1.00 34.19 222 LEU B N 1
ATOM 6101 C CA . LEU B 2 222 ? -5.202 40.120 -13.229 1.00 35.61 222 LEU B CA 1
ATOM 6102 C C . LEU B 2 222 ? -4.263 39.340 -12.315 1.00 38.96 222 LEU B C 1
ATOM 6103 O O . LEU B 2 222 ? -3.278 39.885 -11.810 1.00 33.38 222 LEU B O 1
ATOM 6108 N N . VAL B 2 223 ? -4.567 38.065 -12.098 1.00 32.10 223 VAL B N 1
ATOM 6109 C CA . VAL B 2 223 ? -3.708 37.220 -11.278 1.00 32.27 223 VAL B CA 1
ATOM 6110 C C . VAL B 2 223 ? -3.035 36.139 -12.119 1.00 34.82 223 VAL B C 1
ATOM 6111 O O . VAL B 2 223 ? -3.706 35.356 -12.795 1.00 32.24 223 VAL B O 1
ATOM 6115 N N . LEU B 2 224 ? -1.705 36.116 -12.081 1.00 36.55 224 LEU B N 1
ATOM 6116 C CA . LEU B 2 224 ? -0.924 35.073 -12.735 1.00 38.90 224 LEU B CA 1
ATOM 6117 C C . LEU B 2 224 ? -0.273 34.201 -11.664 1.00 35.43 224 LEU B C 1
ATOM 6118 O O . LEU B 2 224 ? 0.321 34.721 -10.716 1.00 40.93 224 LEU B O 1
ATOM 6123 N N . MET B 2 225 ? -0.388 32.882 -11.798 1.00 36.74 225 MET B N 1
ATOM 6124 C CA . MET B 2 225 ? 0.314 31.988 -10.877 1.00 41.24 225 MET B CA 1
ATOM 6125 C C . MET B 2 225 ? 0.963 30.785 -11.561 1.00 41.31 225 MET B C 1
ATOM 6126 O O . MET B 2 225 ? 0.419 30.210 -12.506 1.00 35.26 225 MET B O 1
ATOM 6131 N N . LEU B 2 226 ? 2.137 30.424 -11.052 1.00 33.93 226 LEU B N 1
ATOM 6132 C CA . LEU B 2 226 ? 3.019 29.434 -11.654 1.00 39.23 226 LEU B CA 1
ATOM 6133 C C . LEU B 2 226 ? 3.937 28.972 -10.532 1.00 36.04 226 LEU B C 1
ATOM 6134 O O . LEU B 2 226 ? 4.450 29.814 -9.793 1.00 31.63 226 LEU B O 1
ATOM 6139 N N . ASP B 2 227 ? 4.168 27.666 -10.380 1.00 36.88 227 ASP B N 1
ATOM 6140 C CA . ASP B 2 227 ? 3.648 26.603 -11.235 1.00 34.74 227 ASP B CA 1
ATOM 6141 C C . ASP B 2 227 ? 2.725 25.753 -10.370 1.00 37.98 227 ASP B C 1
ATOM 6142 O O . ASP B 2 227 ? 3.097 25.378 -9.257 1.00 39.05 227 ASP B O 1
ATOM 6147 N N . MET B 2 228 ? 1.528 25.444 -10.866 1.00 31.74 228 MET B N 1
ATOM 6148 C CA . MET B 2 228 ? 0.561 24.691 -10.066 1.00 33.88 228 MET B CA 1
ATOM 6149 C C . MET B 2 228 ? 1.028 23.267 -9.771 1.00 34.19 228 MET B C 1
ATOM 6150 O O . MET B 2 228 ? 0.571 22.645 -8.812 1.00 31.65 228 MET B O 1
ATOM 6155 N N . THR B 2 229 ? 1.944 22.753 -10.584 1.00 31.07 229 THR B N 1
ATOM 6156 C CA . THR B 2 229 ? 2.498 21.426 -10.337 1.00 33.19 229 THR B CA 1
ATOM 6157 C C . THR B 2 229 ? 3.389 21.446 -9.094 1.00 33.15 229 THR B C 1
ATOM 6158 O O . THR B 2 229 ? 3.432 20.475 -8.336 1.00 33.68 229 THR B O 1
ATOM 6162 N N . ASN B 2 230 ? 4.092 22.557 -8.882 1.00 25.61 230 ASN B N 1
ATOM 6163 C CA . ASN B 2 230 ? 4.876 22.735 -7.664 1.00 33.57 230 ASN B CA 1
ATOM 6164 C C . ASN B 2 230 ? 3.976 22.914 -6.448 1.00 28.32 230 ASN B C 1
ATOM 6165 O O . ASN B 2 230 ? 4.321 22.488 -5.348 1.00 34.70 230 ASN B O 1
ATOM 6170 N N . TYR B 2 231 ? 2.831 23.560 -6.648 1.00 31.36 231 TYR B N 1
ATOM 6171 C CA . TYR B 2 231 ? 1.858 23.730 -5.575 1.00 30.08 231 TYR B CA 1
ATOM 6172 C C . TYR B 2 231 ? 1.316 22.386 -5.106 1.00 35.21 231 TYR B C 1
ATOM 6173 O O . TYR B 2 231 ? 1.235 22.119 -3.906 1.00 31.67 231 TYR B O 1
ATOM 6182 N N . ALA B 2 232 ? 0.925 21.547 -6.058 1.00 28.62 232 ALA B N 1
ATOM 6183 C CA . ALA B 2 232 ? 0.431 20.216 -5.736 1.00 28.85 232 ALA B CA 1
ATOM 6184 C C . ALA B 2 232 ? 1.488 19.394 -5.002 1.00 32.22 232 ALA B C 1
ATOM 6185 O O . ALA B 2 232 ? 1.163 18.614 -4.107 1.00 31.99 232 ALA B O 1
ATOM 6187 N N . ASP B 2 233 ? 2.749 19.572 -5.390 1.00 29.48 233 ASP B N 1
ATOM 6188 C CA . ASP B 2 233 ? 3.858 18.855 -4.770 1.00 31.65 233 ASP B CA 1
ATOM 6189 C C . ASP B 2 233 ? 3.996 19.236 -3.298 1.00 30.17 233 ASP B C 1
ATOM 6190 O O . ASP B 2 233 ? 4.228 18.382 -2.441 1.00 33.08 233 ASP B O 1
ATOM 6195 N N . ALA B 2 234 ? 3.851 20.523 -3.012 1.00 28.66 234 ALA B N 1
ATOM 6196 C CA . ALA B 2 234 ? 3.920 21.013 -1.642 1.00 38.60 234 ALA B CA 1
ATOM 6197 C C . ALA B 2 234 ? 2.746 20.494 -0.815 1.00 40.64 234 ALA B C 1
ATOM 6198 O O . ALA B 2 234 ? 2.912 20.137 0.353 1.00 34.07 234 ALA B O 1
ATOM 6200 N N . LEU B 2 235 ? 1.562 20.456 -1.421 1.00 31.63 235 LEU B N 1
ATOM 6201 C CA . LEU B 2 235 ? 0.375 19.939 -0.747 1.00 31.37 235 LEU B CA 1
ATOM 6202 C C . LEU B 2 235 ? 0.544 18.464 -0.398 1.00 38.58 235 LEU B C 1
ATOM 6203 O O . LEU B 2 235 ? 0.121 18.016 0.669 1.00 33.74 235 LEU B O 1
ATOM 6208 N N . ARG B 2 236 ? 1.166 17.715 -1.302 1.00 31.40 236 ARG B N 1
ATOM 6209 C CA . ARG B 2 236 ? 1.430 16.298 -1.077 1.00 28.87 236 ARG B CA 1
ATOM 6210 C C . ARG B 2 236 ? 2.449 16.110 0.037 1.00 32.77 236 ARG B C 1
ATOM 6211 O O . ARG B 2 236 ? 2.364 15.162 0.821 1.00 34.74 236 ARG B O 1
ATOM 6219 N N . GLU B 2 237 ? 3.417 17.016 0.099 1.00 31.23 237 GLU B N 1
ATOM 6220 C CA . GLU B 2 237 ? 4.441 16.957 1.129 1.00 37.61 237 GLU B CA 1
ATOM 6221 C C . GLU B 2 237 ? 3.809 17.093 2.514 1.00 38.28 237 GLU B C 1
ATOM 6222 O O . GLU B 2 237 ? 4.121 16.331 3.431 1.00 44.20 237 GLU B O 1
ATOM 6228 N N . ILE B 2 238 ? 2.905 18.059 2.645 1.00 35.64 238 ILE B N 1
ATOM 6229 C CA . ILE B 2 238 ? 2.176 18.285 3.888 1.00 34.84 238 ILE B CA 1
ATOM 6230 C C . ILE B 2 238 ? 1.227 17.132 4.194 1.00 43.68 238 ILE B C 1
ATOM 6231 O O . ILE B 2 238 ? 1.147 16.669 5.333 1.00 44.65 238 ILE B O 1
ATOM 6236 N N . SER B 2 239 ? 0.511 16.670 3.174 1.00 36.66 239 SER B N 1
ATOM 6237 C CA . SER B 2 239 ? -0.410 15.550 3.330 1.00 42.17 239 SER B CA 1
ATOM 6238 C C . SER B 2 239 ? 0.291 14.291 3.827 1.00 39.61 239 SER B C 1
ATOM 6239 O O . SER B 2 239 ? -0.297 13.509 4.564 1.00 44.04 239 SER B O 1
ATOM 6242 N N . THR B 2 240 ? 1.542 14.107 3.414 1.00 42.14 240 THR B N 1
ATOM 6243 C CA . THR B 2 240 ? 2.330 12.933 3.783 1.00 44.22 240 THR B CA 1
ATOM 6244 C C . THR B 2 240 ? 2.939 13.081 5.184 1.00 43.03 240 THR B C 1
ATOM 6245 O O . THR B 2 240 ? 3.157 12.088 5.883 1.00 45.95 240 THR B O 1
ATOM 6249 N N . LEU B 2 241 ? 3.193 14.321 5.596 1.00 46.46 241 LEU B N 1
ATOM 6250 C CA . LEU B 2 241 ? 3.702 14.600 6.941 1.00 60.83 241 LEU B CA 1
ATOM 6251 C C . LEU B 2 241 ? 2.626 14.318 7.985 1.00 61.98 241 LEU B C 1
ATOM 6252 O O . LEU B 2 241 ? 2.883 13.674 9.003 1.00 65.38 241 LEU B O 1
ATOM 6257 N N . ARG B 2 242 ? 1.424 14.822 7.729 1.00 56.02 242 ARG B N 1
ATOM 6258 C CA . ARG B 2 242 ? 0.229 14.287 8.353 1.00 59.95 242 ARG B CA 1
ATOM 6259 C C . ARG B 2 242 ? 0.222 12.848 7.866 1.00 67.02 242 ARG B C 1
ATOM 6260 O O . ARG B 2 242 ? 0.602 12.585 6.735 1.00 88.44 242 ARG B O 1
ATOM 6268 N N . LYS B 2 243 ? -0.177 11.894 8.691 1.00 66.54 243 LYS B N 1
ATOM 6269 C CA . LYS B 2 243 ? -0.114 10.513 8.227 1.00 76.48 243 LYS B CA 1
ATOM 6270 C C . LYS B 2 243 ? -1.344 10.141 7.392 1.00 68.79 243 LYS B C 1
ATOM 6271 O O . LYS B 2 243 ? -1.953 9.089 7.600 1.00 69.61 243 LYS B O 1
ATOM 6277 N N . GLU B 2 244 ? -1.688 11.007 6.439 1.00 60.13 244 GLU B N 1
ATOM 6278 C CA . GLU B 2 244 ? -2.867 10.824 5.593 1.00 71.63 244 GLU B CA 1
ATOM 6279 C C . GLU B 2 244 ? -2.742 9.649 4.627 1.00 62.72 244 GLU B C 1
ATOM 6280 O O . GLU B 2 244 ? -1.650 9.328 4.154 1.00 63.89 244 GLU B O 1
ATOM 6286 N N . ILE B 2 245 ? -3.876 9.022 4.331 1.00 60.25 245 ILE B N 1
ATOM 6287 C CA . ILE B 2 245 ? -3.928 7.939 3.359 1.00 61.35 245 ILE B CA 1
ATOM 6288 C C . ILE B 2 245 ? -3.845 8.507 1.943 1.00 54.82 245 ILE B C 1
ATOM 6289 O O . ILE B 2 245 ? -4.762 9.191 1.485 1.00 53.63 245 ILE B O 1
ATOM 6294 N N . PRO B 2 246 ? -2.739 8.215 1.243 1.00 57.75 246 PRO B N 1
ATOM 6295 C CA . PRO B 2 246 ? -2.441 8.813 -0.063 1.00 62.71 246 PRO B CA 1
ATOM 6296 C C . PRO B 2 246 ? -3.362 8.311 -1.170 1.00 57.86 246 PRO B C 1
ATOM 6297 O O . PRO B 2 246 ? -3.883 7.197 -1.092 1.00 49.62 246 PRO B O 1
ATOM 6301 N N . SER B 2 247 ? -3.562 9.140 -2.189 1.00 46.43 247 SER B N 1
ATOM 6302 C CA . SER B 2 247 ? -4.304 8.733 -3.375 1.00 48.50 247 SER B CA 1
ATOM 6303 C C . SER B 2 247 ? -3.337 8.535 -4.536 1.00 49.53 247 SER B C 1
ATOM 6304 O O . SER B 2 247 ? -2.169 8.214 -4.327 1.00 50.87 247 SER B O 1
ATOM 6307 N N . ARG B 2 248 ? -3.834 8.729 -5.754 1.00 55.07 248 ARG B N 1
ATOM 6308 C CA . ARG B 2 248 ? -3.040 8.591 -6.976 1.00 64.51 248 ARG B CA 1
ATOM 6309 C C . ARG B 2 248 ? -1.705 9.344 -6.933 1.00 55.99 248 ARG B C 1
ATOM 6310 O O . ARG B 2 248 ? -1.679 10.563 -6.754 1.00 49.49 248 ARG B O 1
ATOM 6318 N N . ARG B 2 249 ? -0.608 8.602 -7.095 1.00 46.35 249 ARG B N 1
ATOM 6319 C CA . ARG B 2 249 ? 0.752 9.157 -7.104 1.00 45.07 249 ARG B CA 1
ATOM 6320 C C . ARG B 2 249 ? 1.143 9.869 -5.812 1.00 38.39 249 ARG B C 1
ATOM 6321 O O . ARG B 2 249 ? 1.994 10.760 -5.825 1.00 43.50 249 ARG B O 1
ATOM 6329 N N . GLY B 2 250 ? 0.527 9.480 -4.701 1.00 41.85 250 GLY B N 1
ATOM 6330 C CA . GLY B 2 250 ? 0.837 10.094 -3.423 1.00 39.67 250 GLY B CA 1
ATOM 6331 C C . GLY B 2 250 ? 0.073 11.375 -3.140 1.00 41.16 250 GLY B C 1
ATOM 6332 O O . GLY B 2 250 ? 0.043 11.838 -1.997 1.00 39.95 250 GLY B O 1
ATOM 6333 N N . TYR B 2 251 ? -0.535 11.958 -4.172 1.00 34.68 251 TYR B N 1
ATOM 6334 C CA . TYR B 2 251 ? -1.308 13.186 -4.001 1.00 33.90 251 TYR B CA 1
ATOM 6335 C C . TYR B 2 251 ? -2.510 12.939 -3.093 1.00 37.56 251 TYR B C 1
ATOM 6336 O O . TYR B 2 251 ? -3.124 11.871 -3.153 1.00 36.24 251 TYR B O 1
ATOM 6345 N N . PRO B 2 252 ? -2.846 13.923 -2.244 1.00 39.03 252 PRO B N 1
ATOM 6346 C CA . PRO B 2 252 ? -3.963 13.764 -1.304 1.00 40.13 252 PRO B CA 1
ATOM 6347 C C . PRO B 2 252 ? -5.302 13.590 -2.015 1.00 39.78 252 PRO B C 1
ATOM 6348 O O . PRO B 2 252 ? -5.483 14.082 -3.131 1.00 31.58 252 PRO B O 1
ATOM 6352 N N . ALA B 2 253 ? -6.228 12.898 -1.362 1.00 34.97 253 ALA B N 1
ATOM 6353 C CA . ALA B 2 253 ? -7.543 12.616 -1.928 1.00 40.59 253 ALA B CA 1
ATOM 6354 C C . ALA B 2 253 ? -8.353 13.877 -2.221 1.00 39.71 253 ALA B C 1
ATOM 6355 O O . ALA B 2 253 ? -9.217 13.879 -3.101 1.00 37.59 253 ALA B O 1
ATOM 6357 N N . TYR B 2 254 ? -8.074 14.943 -1.478 1.00 36.58 254 TYR B N 1
ATOM 6358 C CA . TYR B 2 254 ? -8.811 16.195 -1.611 1.00 33.97 254 TYR B CA 1
ATOM 6359 C C . TYR B 2 254 ? -8.133 17.189 -2.556 1.00 37.51 254 TYR B C 1
ATOM 6360 O O . TYR B 2 254 ? -8.420 18.382 -2.503 1.00 34.34 254 TYR B O 1
ATOM 6369 N N . LEU B 2 255 ? -7.242 16.700 -3.418 1.00 36.64 255 LEU B N 1
ATOM 6370 C CA . LEU B 2 255 ? -6.496 17.577 -4.325 1.00 32.06 255 LEU B CA 1
ATOM 6371 C C . LEU B 2 255 ? -7.407 18.449 -5.191 1.00 26.54 255 LEU B C 1
ATOM 6372 O O . LEU B 2 255 ? -7.158 19.642 -5.348 1.00 30.42 255 LEU B O 1
ATOM 6377 N N . TYR B 2 256 ? -8.466 17.857 -5.736 1.00 28.47 256 TYR B N 1
ATOM 6378 C CA . TYR B 2 256 ? -9.432 18.608 -6.533 1.00 36.81 256 TYR B CA 1
ATOM 6379 C C . TYR B 2 256 ? -10.036 19.748 -5.722 1.00 34.74 256 TYR B C 1
ATOM 6380 O O . TYR B 2 256 ? -10.109 20.886 -6.186 1.00 26.42 256 TYR B O 1
ATOM 6389 N N . THR B 2 257 ? -10.481 19.431 -4.512 1.00 32.31 257 THR B N 1
ATOM 6390 C CA . THR B 2 257 ? -11.136 20.416 -3.659 1.00 26.01 257 THR B CA 1
ATOM 6391 C C . THR B 2 257 ? -10.176 21.536 -3.252 1.00 29.66 257 THR B C 1
ATOM 6392 O O . THR B 2 257 ? -10.560 22.702 -3.206 1.00 35.22 257 THR B O 1
ATOM 6396 N N . ASP B 2 258 ? -8.925 21.184 -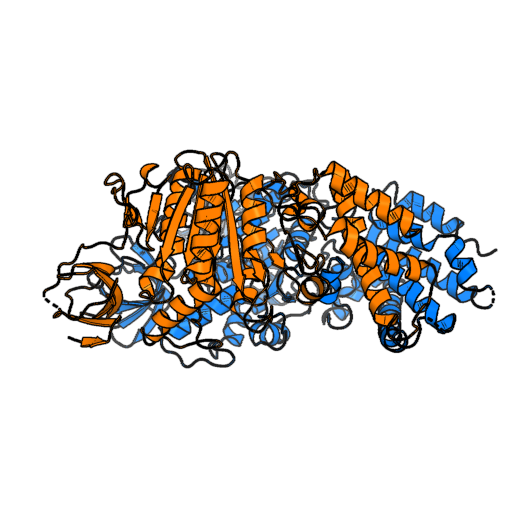2.975 1.00 28.74 258 ASP B N 1
ATOM 6397 C CA . ASP B 2 258 ? -7.940 22.189 -2.597 1.00 30.10 258 ASP B CA 1
ATOM 6398 C C . ASP B 2 258 ? -7.583 23.102 -3.768 1.00 31.40 258 ASP B C 1
ATOM 6399 O O . ASP B 2 258 ? -7.477 24.317 -3.602 1.00 34.55 258 ASP B O 1
ATOM 6404 N N . LEU B 2 259 ? -7.400 22.521 -4.951 1.00 33.51 259 LEU B N 1
ATOM 6405 C CA . LEU B 2 259 ? -7.137 23.314 -6.151 1.00 29.96 259 LEU B CA 1
ATOM 6406 C C . LEU B 2 259 ? -8.303 24.254 -6.443 1.00 28.71 259 LEU B C 1
ATOM 6407 O O . LEU B 2 259 ? -8.107 25.406 -6.833 1.00 34.30 259 LEU B O 1
ATOM 6412 N N . ALA B 2 260 ? -9.518 23.759 -6.239 1.00 29.96 260 ALA B N 1
ATOM 6413 C CA . ALA B 2 260 ? -10.715 24.561 -6.456 1.00 30.73 260 ALA B CA 1
ATOM 6414 C C . ALA B 2 260 ? -10.800 25.713 -5.466 1.00 38.28 260 ALA B C 1
ATOM 6415 O O . ALA B 2 260 ? -11.258 26.800 -5.812 1.00 34.39 260 ALA B O 1
ATOM 6417 N N . SER B 2 261 ? -10.355 25.476 -4.234 1.00 33.16 261 SER B N 1
ATOM 6418 C CA . SER B 2 261 ? -10.388 26.509 -3.199 1.00 41.77 261 SER B CA 1
ATOM 6419 C C . SER B 2 261 ? -9.468 27.673 -3.556 1.00 47.66 261 SER B C 1
ATOM 6420 O O . SER B 2 261 ? -9.504 28.726 -2.921 1.00 37.86 261 SER B O 1
ATOM 6423 N N . ILE B 2 262 ? -8.642 27.471 -4.579 1.00 34.14 262 ILE B N 1
ATOM 6424 C CA . ILE B 2 262 ? -7.800 28.527 -5.123 1.00 34.38 262 ILE B CA 1
ATOM 6425 C C . ILE B 2 262 ? -8.390 29.097 -6.417 1.00 33.48 262 ILE B C 1
ATOM 6426 O O . ILE B 2 262 ? -8.600 30.305 -6.527 1.00 38.49 262 ILE B O 1
ATOM 6431 N N . TYR B 2 263 ? -8.658 28.225 -7.389 1.00 30.37 263 TYR B N 1
ATOM 6432 C CA . TYR B 2 263 ? -9.132 28.653 -8.708 1.00 31.41 263 TYR B CA 1
ATOM 6433 C C . TYR B 2 263 ? -10.468 29.400 -8.665 1.00 36.92 263 TYR B C 1
ATOM 6434 O O . TYR B 2 263 ? -10.689 30.327 -9.445 1.00 34.45 263 TYR B O 1
ATOM 6443 N N . GLU B 2 264 ? -11.356 28.993 -7.762 1.00 31.28 264 GLU B N 1
ATOM 6444 C CA . GLU B 2 264 ? -12.693 29.588 -7.681 1.00 33.74 264 GLU B CA 1
ATOM 6445 C C . GLU B 2 264 ? -12.715 30.939 -6.970 1.00 35.94 264 GLU B C 1
ATOM 6446 O O . GLU B 2 264 ? -13.759 31.591 -6.896 1.00 35.74 264 GLU B O 1
ATOM 6452 N N . ARG B 2 265 ? -11.566 31.358 -6.449 1.00 32.38 265 ARG B N 1
ATOM 6453 C CA . ARG B 2 265 ? -11.437 32.703 -5.894 1.00 42.53 265 ARG B CA 1
ATOM 6454 C C . ARG B 2 265 ? -11.093 33.660 -7.028 1.00 42.05 265 ARG B C 1
ATOM 6455 O O . ARG B 2 265 ? -10.046 34.312 -7.031 1.00 47.03 265 ARG B O 1
ATOM 6463 N N . SER B 2 266 ? -11.999 33.721 -7.996 1.00 39.12 266 SER B N 1
ATOM 6464 C CA . SER B 2 266 ? -11.846 34.534 -9.188 1.00 38.67 266 SER B CA 1
ATOM 6465 C C . SER B 2 266 ? -13.247 34.852 -9.665 1.00 38.37 266 SER B C 1
ATOM 6466 O O . SER B 2 266 ? -14.223 34.342 -9.111 1.00 40.17 266 SER B O 1
ATOM 6469 N N . GLY B 2 267 ? -13.359 35.682 -10.694 1.00 32.14 267 GLY B N 1
ATOM 6470 C CA . GLY B 2 267 ? -14.659 35.919 -11.281 1.00 28.36 267 GLY B CA 1
ATOM 6471 C C . GLY B 2 267 ? -15.060 37.370 -11.417 1.00 31.98 267 GLY B C 1
ATOM 6472 O O . GLY B 2 267 ? -14.250 38.286 -11.239 1.00 30.82 267 GLY B O 1
ATOM 6473 N N . LEU B 2 268 ? -16.333 37.568 -11.733 1.00 38.34 268 LEU B N 1
ATOM 6474 C CA . LEU B 2 268 ? -16.859 38.891 -12.011 1.00 39.16 268 LEU B CA 1
ATOM 6475 C C . LEU B 2 268 ? -18.036 39.199 -11.098 1.00 36.74 268 LEU B C 1
ATOM 6476 O O . LEU B 2 268 ? -18.878 38.337 -10.834 1.00 35.64 268 LEU B O 1
ATOM 6481 N N . THR B 2 269 ? -18.076 40.433 -10.609 1.00 40.10 269 THR B N 1
ATOM 6482 C CA . THR B 2 269 ? -19.193 40.915 -9.809 1.00 40.00 269 THR B CA 1
ATOM 6483 C C . THR B 2 269 ? -19.541 42.307 -10.330 1.00 50.49 269 THR B C 1
ATOM 6484 O O . THR B 2 269 ? -18.885 42.801 -11.246 1.00 41.81 269 THR B O 1
ATOM 6488 N N . SER B 2 270 ? -20.568 42.939 -9.771 1.00 47.53 270 SER B N 1
ATOM 6489 C CA . SER B 2 270 ? -20.947 44.275 -10.220 1.00 51.92 270 SER B CA 1
ATOM 6490 C C . SER B 2 270 ? -19.878 45.319 -9.892 1.00 54.76 270 SER B C 1
ATOM 6491 O O . SER B 2 270 ? -19.774 46.345 -10.566 1.00 56.60 270 SER B O 1
ATOM 6494 N N . LYS B 2 271 ? -19.078 45.043 -8.866 1.00 44.71 271 LYS B N 1
ATOM 6495 C CA . LYS B 2 271 ? -18.089 46.000 -8.366 1.00 41.37 271 LYS B CA 1
ATOM 6496 C C . LYS B 2 271 ? -16.705 45.882 -9.010 1.00 55.58 271 LYS B C 1
ATOM 6497 O O . LYS B 2 271 ? -16.005 46.883 -9.166 1.00 46.93 271 LYS B O 1
ATOM 6503 N N . GLY B 2 272 ? -16.303 44.665 -9.367 1.00 39.86 272 GLY B N 1
ATOM 6504 C CA . GLY B 2 272 ? -14.973 44.446 -9.912 1.00 41.52 272 GLY B CA 1
ATOM 6505 C C . GLY B 2 272 ? -14.765 43.032 -10.421 1.00 41.40 272 GLY B C 1
ATOM 6506 O O . GLY B 2 272 ? -15.717 42.259 -10.522 1.00 36.92 272 GLY B O 1
ATOM 6507 N N . SER B 2 273 ? -13.519 42.686 -10.736 1.00 37.06 273 SER B N 1
ATOM 6508 C CA . SER B 2 273 ? -13.234 41.384 -11.328 1.00 41.02 273 SER B CA 1
ATOM 6509 C C . SER B 2 273 ? -11.844 40.855 -10.993 1.00 36.04 273 SER B C 1
ATOM 6510 O O . SER B 2 273 ? -10.891 41.623 -10.838 1.00 37.50 273 SER B O 1
ATOM 6513 N N . ILE B 2 274 ? -11.744 39.535 -10.875 1.00 32.05 274 ILE B N 1
ATOM 6514 C CA . ILE B 2 274 ? -10.454 38.861 -10.811 1.00 30.34 274 ILE B CA 1
ATOM 6515 C C . ILE B 2 274 ? -10.321 37.928 -12.006 1.00 30.79 274 ILE B C 1
ATOM 6516 O O . ILE B 2 274 ? -11.034 36.925 -12.105 1.00 30.57 274 ILE B O 1
ATOM 6521 N N . THR B 2 275 ? -9.422 38.269 -12.924 1.00 34.16 275 THR B N 1
ATOM 6522 C CA . THR B 2 275 ? -9.095 37.378 -14.032 1.00 36.11 275 THR B CA 1
ATOM 6523 C C . THR B 2 275 ? -7.888 36.538 -13.621 1.00 30.69 275 THR B C 1
ATOM 6524 O O . THR B 2 275 ? -6.841 37.074 -13.249 1.00 32.23 275 THR B O 1
ATOM 6528 N N . LEU B 2 276 ? -8.040 35.219 -13.679 1.00 31.59 276 LEU B N 1
ATOM 6529 C CA . LEU B 2 276 ? -7.042 34.316 -13.118 1.00 36.14 276 LEU B CA 1
ATOM 6530 C C . LEU B 2 276 ? -6.439 33.402 -14.176 1.00 29.79 276 LEU B C 1
ATOM 6531 O O . LEU B 2 276 ? -7.158 32.716 -14.900 1.00 29.89 276 LEU B O 1
ATOM 6536 N N . ILE B 2 277 ? -5.113 33.400 -14.262 1.00 30.45 277 ILE B N 1
ATOM 6537 C CA . ILE B 2 277 ? -4.411 32.525 -15.195 1.00 31.38 277 ILE B CA 1
ATOM 6538 C C . ILE B 2 277 ? -3.393 31.651 -14.460 1.00 31.33 277 ILE B C 1
ATOM 6539 O O . ILE B 2 277 ? -2.256 32.066 -14.229 1.00 29.98 277 ILE B O 1
ATOM 6544 N N . PRO B 2 278 ? -3.813 30.438 -14.069 1.00 28.97 278 PRO B N 1
ATOM 6545 C CA . PRO B 2 278 ? -2.897 29.479 -13.445 1.00 29.88 278 PRO B CA 1
ATOM 6546 C C . PRO B 2 278 ? -2.060 28.813 -14.524 1.00 36.68 278 PRO B C 1
ATOM 6547 O O . PRO B 2 278 ? -2.592 28.464 -15.576 1.00 35.88 278 PRO B O 1
ATOM 6551 N N . MET B 2 279 ? -0.769 28.646 -14.279 1.00 29.38 279 MET B N 1
ATOM 6552 C CA . MET B 2 279 ? 0.101 27.998 -15.249 1.00 31.67 279 MET B CA 1
ATOM 6553 C C . MET B 2 279 ? 0.664 26.724 -14.648 1.00 32.19 279 MET B C 1
ATOM 6554 O O . MET B 2 279 ? 1.027 26.694 -13.469 1.00 28.33 279 MET B O 1
ATOM 6559 N N . LEU B 2 280 ? 0.732 25.669 -15.453 1.00 25.97 280 LEU B N 1
ATOM 6560 C CA . LEU B 2 280 ? 1.319 24.417 -14.987 1.00 27.78 280 LEU B CA 1
ATOM 6561 C C . LEU B 2 280 ? 2.098 23.675 -16.063 1.00 39.56 280 LEU B C 1
ATOM 6562 O O . LEU B 2 280 ? 1.814 23.795 -17.258 1.00 30.14 280 LEU B O 1
ATOM 6567 N N . THR B 2 281 ? 3.094 22.919 -15.619 1.00 33.67 281 THR B N 1
ATOM 6568 C CA . THR B 2 281 ? 3.831 22.024 -16.493 1.00 40.96 281 THR B CA 1
ATOM 6569 C C . THR B 2 281 ? 3.151 20.666 -16.433 1.00 35.83 281 THR B C 1
ATOM 6570 O O . THR B 2 281 ? 2.918 20.137 -15.343 1.00 40.46 281 THR B O 1
ATOM 6574 N N . MET B 2 282 ? 2.801 20.113 -17.591 1.00 27.66 282 MET B N 1
ATOM 6575 C CA . MET B 2 282 ? 2.266 18.756 -17.652 1.00 27.19 282 MET B CA 1
ATOM 6576 C C . MET B 2 282 ? 3.447 17.799 -17.596 1.00 36.21 282 MET B C 1
ATOM 6577 O O . MET B 2 282 ? 4.172 17.675 -18.583 1.00 32.56 282 MET B O 1
ATOM 6582 N N . PRO B 2 283 ? 3.642 17.123 -16.447 1.00 32.93 283 PRO B N 1
ATOM 6583 C CA . PRO B 2 283 ? 4.834 16.311 -16.155 1.00 32.61 283 PRO B CA 1
ATOM 6584 C C . PRO B 2 283 ? 5.463 15.615 -17.374 1.00 54.13 283 PRO B C 1
ATOM 6585 O O . PRO B 2 283 ? 6.358 16.208 -17.974 1.00 89.66 283 PRO B O 1
ATOM 6589 N N . GLY B 2 284 ? 5.001 14.431 -17.762 1.00 46.03 284 GLY B N 1
ATOM 6590 C CA . GLY B 2 284 ? 5.569 13.751 -18.932 1.00 50.00 284 GLY B CA 1
ATOM 6591 C C . GLY B 2 284 ? 4.948 14.218 -20.246 1.00 34.10 284 GLY B C 1
ATOM 6592 O O . GLY B 2 284 ? 4.767 13.411 -21.159 1.00 39.15 284 GLY B O 1
ATOM 6593 N N . ASN B 2 285 ? 4.629 15.508 -20.342 1.00 31.96 285 ASN B N 1
ATOM 6594 C CA . ASN B 2 285 ? 3.801 16.024 -21.436 1.00 38.45 285 ASN B CA 1
ATOM 6595 C C . ASN B 2 285 ? 2.520 15.195 -21.559 1.00 42.70 285 ASN B C 1
ATOM 6596 O O . ASN B 2 285 ? 2.064 14.872 -22.658 1.00 33.62 285 ASN B O 1
ATOM 6601 N N . ASP B 2 286 ? 1.950 14.857 -20.406 1.00 32.36 286 ASP B N 1
ATOM 6602 C CA . ASP B 2 286 ? 0.759 14.022 -20.331 1.00 29.56 286 ASP B CA 1
ATOM 6603 C C . ASP B 2 286 ? -0.384 14.823 -19.716 1.00 40.68 286 ASP B C 1
ATOM 6604 O O . ASP B 2 286 ? -0.381 15.111 -18.516 1.00 34.15 286 ASP B O 1
ATOM 6609 N N . ILE B 2 287 ? -1.364 15.180 -20.542 1.00 30.08 287 ILE B N 1
ATOM 6610 C CA . ILE B 2 287 ? -2.496 15.988 -20.095 1.00 31.76 287 ILE B CA 1
ATOM 6611 C C . ILE B 2 287 ? -3.418 15.200 -19.168 1.00 28.55 287 ILE B C 1
ATOM 6612 O O . ILE B 2 287 ? -4.271 15.774 -18.488 1.00 31.41 287 ILE B O 1
ATOM 6617 N N . THR B 2 288 ? -3.239 13.881 -19.140 1.00 27.48 288 THR B N 1
ATOM 6618 C CA . THR B 2 288 ? -4.045 13.022 -18.278 1.00 30.39 288 THR B CA 1
ATOM 6619 C C . THR B 2 288 ? -3.413 12.830 -16.902 1.00 35.63 288 THR B C 1
ATOM 6620 O O . THR B 2 288 ? -3.955 12.110 -16.063 1.00 33.43 288 THR B O 1
ATOM 6624 N N . HIS B 2 289 ? -2.263 13.458 -16.680 1.00 33.73 289 HIS B N 1
ATOM 6625 C CA . HIS B 2 289 ? -1.651 13.461 -15.357 1.00 31.28 289 HIS B CA 1
ATOM 6626 C C . HIS B 2 289 ? -2.603 14.169 -14.399 1.00 30.23 289 HIS B C 1
ATOM 6627 O O . HIS B 2 289 ? -3.304 15.097 -14.796 1.00 27.02 289 HIS B O 1
ATOM 6634 N N . VAL B 2 290 ? -2.629 13.730 -13.144 1.00 30.56 290 VAL B N 1
ATOM 6635 C CA . VAL B 2 290 ? -3.622 14.214 -12.185 1.00 31.28 290 VAL B CA 1
ATOM 6636 C C . VAL B 2 290 ? -3.689 15.743 -12.048 1.00 25.80 290 VAL B C 1
ATOM 6637 O O . VAL B 2 290 ? -4.777 16.300 -11.906 1.00 31.38 290 VAL B O 1
ATOM 6641 N N . VAL B 2 291 ? -2.548 16.426 -12.111 1.00 26.63 291 VAL B N 1
ATOM 6642 C CA . VAL B 2 291 ? -2.559 17.884 -11.958 1.00 28.71 291 VAL B CA 1
ATOM 6643 C C . VAL B 2 291 ? -3.227 18.635 -13.128 1.00 28.38 291 VAL B C 1
ATOM 6644 O O . VAL B 2 291 ? -4.149 19.418 -12.904 1.00 26.51 291 VAL B O 1
ATOM 6648 N N . PRO B 2 292 ? -2.776 18.403 -14.377 1.00 27.57 292 PRO B N 1
ATOM 6649 C CA . PRO B 2 292 ? -3.521 19.077 -15.450 1.00 24.89 292 PRO B CA 1
ATOM 6650 C C . PRO B 2 292 ? -4.952 18.567 -15.607 1.00 23.54 292 PRO B C 1
ATOM 6651 O O . PRO B 2 292 ? -5.820 19.338 -16.018 1.00 28.14 292 PRO B O 1
ATOM 6655 N N . ASP B 2 293 ? -5.196 17.295 -15.300 1.00 27.47 293 ASP B N 1
ATOM 6656 C CA . ASP B 2 293 ? -6.537 16.736 -15.436 1.00 32.96 293 ASP B CA 1
ATOM 6657 C C . ASP B 2 293 ? -7.530 17.375 -14.467 1.00 34.21 293 ASP B C 1
ATOM 6658 O O . ASP B 2 293 ? -8.624 17.778 -14.868 1.00 29.38 293 ASP B O 1
ATOM 6663 N N . LEU B 2 294 ? -7.151 17.471 -13.195 1.00 27.42 294 LEU B N 1
ATOM 6664 C CA . LEU B 2 294 ? -8.015 18.110 -12.200 1.00 27.69 294 LEU B CA 1
ATOM 6665 C C . LEU B 2 294 ? -8.183 19.599 -12.490 1.00 29.63 294 LEU B C 1
ATOM 6666 O O . LEU B 2 294 ? -9.272 20.152 -12.324 1.00 32.06 294 LEU B O 1
ATOM 6671 N N . THR B 2 295 ? -7.105 20.243 -12.929 1.00 28.83 295 THR B N 1
ATOM 6672 C CA . THR B 2 295 ? -7.157 21.662 -13.271 1.00 29.51 295 THR B CA 1
ATOM 6673 C C . THR B 2 295 ? -8.100 21.880 -14.450 1.00 28.62 295 THR B C 1
ATOM 6674 O O . THR B 2 295 ? -8.872 22.844 -14.474 1.00 29.02 295 THR B O 1
ATOM 6678 N N . GLY B 2 296 ? -8.045 20.973 -15.421 1.00 30.18 296 GLY B N 1
ATOM 6679 C CA . GLY B 2 296 ? -8.949 21.024 -16.556 1.00 31.99 296 GLY B CA 1
ATOM 6680 C C . GLY B 2 296 ? -10.403 20.956 -16.127 1.00 31.34 296 GLY B C 1
ATOM 6681 O O . GLY B 2 296 ? -11.254 21.639 -16.698 1.00 29.79 296 GLY B O 1
ATOM 6682 N N . TYR B 2 297 ? -10.687 20.140 -15.114 1.00 28.63 297 TYR B N 1
ATOM 6683 C CA . TYR B 2 297 ? -12.047 20.000 -14.592 1.00 26.31 297 TYR B CA 1
ATOM 6684 C C . TYR B 2 297 ? -12.527 21.215 -13.796 1.00 27.85 297 TYR B C 1
ATOM 6685 O O . TYR B 2 297 ? -13.708 21.305 -13.450 1.00 30.26 297 TYR B O 1
ATOM 6694 N N . ILE B 2 298 ? -11.618 22.139 -13.494 1.00 30.80 298 ILE B N 1
ATOM 6695 C CA . ILE B 2 298 ? -11.963 23.306 -12.678 1.00 31.35 298 ILE B CA 1
ATOM 6696 C C . ILE B 2 298 ? -11.930 24.631 -13.442 1.00 25.61 298 ILE B C 1
ATOM 6697 O O . ILE B 2 298 ? -12.904 25.384 -13.422 1.00 32.47 298 ILE B O 1
ATOM 6702 N N . THR B 2 299 ? -10.811 24.929 -14.096 1.00 30.46 299 THR B N 1
ATOM 6703 C CA . THR B 2 299 ? -10.704 26.174 -14.858 1.00 32.47 299 THR B CA 1
ATOM 6704 C C . THR B 2 299 ? -11.715 26.208 -15.998 1.00 27.30 299 THR B C 1
ATOM 6705 O O . THR B 2 299 ? -12.219 25.168 -16.428 1.00 31.31 299 THR B O 1
ATOM 6709 N N . GLU B 2 300 ? -12.015 27.409 -16.479 1.00 29.82 300 GLU B N 1
ATOM 6710 C CA . GLU B 2 300 ? -12.993 27.563 -17.545 1.00 32.23 300 GLU B CA 1
ATOM 6711 C C . GLU B 2 300 ? -12.295 27.519 -18.897 1.00 33.49 300 GLU B C 1
ATOM 6712 O O . GLU B 2 300 ? -12.448 28.414 -19.730 1.00 35.61 300 GLU B O 1
ATOM 6718 N N . GLY B 2 301 ? -11.529 26.452 -19.098 1.00 34.80 301 GLY B N 1
ATOM 6719 C CA . GLY B 2 301 ? -10.771 26.269 -20.317 1.00 31.74 301 GLY B CA 1
ATOM 6720 C C . GLY B 2 301 ? -9.276 26.271 -20.073 1.00 35.64 301 GLY B C 1
ATOM 6721 O O . GLY B 2 301 ? -8.814 26.429 -18.937 1.00 26.10 301 GLY B O 1
ATOM 6722 N N . GLN B 2 302 ? -8.512 26.094 -21.146 1.00 26.25 302 GLN B N 1
ATOM 6723 C CA . GLN B 2 302 ? -7.062 26.071 -21.043 1.00 25.77 302 GLN B CA 1
ATOM 6724 C C . GLN B 2 302 ? -6.409 26.337 -22.390 1.00 32.42 302 GLN B C 1
ATOM 6725 O O . GLN B 2 302 ? -6.951 25.973 -23.436 1.00 29.57 302 GLN B O 1
ATOM 6731 N N . TYR B 2 303 ? -5.249 26.984 -22.359 1.00 29.15 303 TYR B N 1
ATOM 6732 C CA . TYR B 2 303 ? -4.423 27.115 -23.551 1.00 33.26 303 TYR B CA 1
ATOM 6733 C C . TYR B 2 303 ? -3.314 26.065 -23.496 1.00 30.83 303 TYR B C 1
ATOM 6734 O O . TYR B 2 303 ? -2.446 26.108 -22.622 1.00 31.95 303 TYR B O 1
ATOM 6743 N N . VAL B 2 304 ? -3.352 25.118 -24.426 1.00 29.59 304 VAL B N 1
ATOM 6744 C CA . VAL B 2 304 ? -2.418 23.999 -24.408 1.00 28.99 304 VAL B CA 1
ATOM 6745 C C . VAL B 2 304 ? -1.281 24.211 -25.398 1.00 36.29 304 VAL B C 1
ATOM 6746 O O . VAL B 2 304 ? -1.520 24.446 -26.584 1.00 31.19 304 VAL B O 1
ATOM 6750 N N . LEU B 2 305 ? -0.046 24.131 -24.910 1.00 28.28 305 LEU B N 1
ATOM 6751 C CA . LEU B 2 305 ? 1.120 24.306 -25.772 1.00 34.59 305 LEU B CA 1
ATOM 6752 C C . LEU B 2 305 ? 1.545 22.983 -26.406 1.00 34.62 305 LEU B C 1
ATOM 6753 O O . LEU B 2 305 ? 1.387 21.916 -25.807 1.00 32.16 305 LEU B O 1
ATOM 6758 N N . SER B 2 306 ? 2.081 23.059 -27.622 1.00 34.63 306 SER B N 1
ATOM 6759 C CA . SER B 2 306 ? 2.364 21.867 -28.421 1.00 29.91 306 SER B CA 1
ATOM 6760 C C . SER B 2 306 ? 3.851 21.699 -28.730 1.00 36.63 306 SER B C 1
ATOM 6761 O O . SER B 2 306 ? 4.492 22.607 -29.265 1.00 35.78 306 SER B O 1
ATOM 6764 N N . GLN B 2 307 ? 4.389 20.532 -28.389 1.00 31.63 307 GLN B N 1
ATOM 6765 C CA . GLN B 2 307 ? 5.780 20.198 -28.678 1.00 31.24 307 GLN B CA 1
ATOM 6766 C C . GLN B 2 307 ? 6.024 20.195 -30.184 1.00 32.90 307 GLN B C 1
ATOM 6767 O O . GLN B 2 307 ? 7.080 20.617 -30.654 1.00 39.56 307 GLN B O 1
ATOM 6773 N N . ASP B 2 308 ? 5.037 19.709 -30.930 1.00 34.83 308 ASP B N 1
ATOM 6774 C CA . ASP B 2 308 ? 5.126 19.640 -32.384 1.00 42.41 308 ASP B CA 1
ATOM 6775 C C . ASP B 2 308 ? 5.280 21.024 -33.013 1.00 39.54 308 ASP B C 1
ATOM 6776 O O . ASP B 2 308 ? 6.148 21.232 -33.862 1.00 39.64 308 ASP B O 1
ATOM 6781 N N . LEU B 2 309 ? 4.441 21.966 -32.591 1.00 34.22 309 LEU B N 1
ATOM 6782 C CA . LEU B 2 309 ? 4.518 23.337 -33.093 1.00 36.25 309 LEU B CA 1
ATOM 6783 C C . LEU B 2 309 ? 5.829 24.000 -32.690 1.00 40.73 309 LEU B C 1
ATOM 6784 O O . LEU B 2 309 ? 6.426 24.735 -33.473 1.00 40.42 309 LEU B O 1
ATOM 6789 N N . HIS B 2 310 ? 6.277 23.732 -31.468 1.00 34.72 310 HIS B N 1
ATOM 6790 C CA . HIS B 2 310 ? 7.541 24.270 -30.984 1.00 33.01 310 HIS B CA 1
ATOM 6791 C C . HIS B 2 310 ? 8.701 23.785 -31.852 1.00 38.67 310 HIS B C 1
ATOM 6792 O O . HIS B 2 310 ? 9.590 24.559 -32.206 1.00 36.50 310 HIS B O 1
ATOM 6799 N N . SER B 2 311 ? 8.682 22.502 -32.200 1.00 37.47 311 SER B N 1
ATOM 6800 C CA . SER B 2 311 ? 9.726 21.917 -33.041 1.00 42.21 311 SER B CA 1
ATOM 6801 C C . SER B 2 311 ? 9.714 22.481 -34.460 1.00 36.41 311 SER B C 1
ATOM 6802 O O . SER B 2 311 ? 10.712 22.392 -35.176 1.00 41.33 311 SER B O 1
ATOM 6805 N N . LYS B 2 312 ? 8.582 23.053 -34.864 1.00 38.83 312 LYS B N 1
ATOM 6806 C CA . LYS B 2 312 ? 8.461 23.686 -36.174 1.00 43.22 312 LYS B CA 1
ATOM 6807 C C . LYS B 2 312 ? 8.814 25.165 -36.103 1.00 47.02 312 LYS B C 1
ATOM 6808 O O . LYS B 2 312 ? 8.562 25.912 -37.049 1.00 42.01 312 LYS B O 1
ATOM 6814 N N . ASN B 2 313 ? 9.392 25.574 -34.975 1.00 36.72 313 ASN B N 1
ATOM 6815 C CA . ASN B 2 313 ? 9.738 26.974 -34.723 1.00 44.12 313 ASN B CA 1
ATOM 6816 C C . ASN B 2 313 ? 8.516 27.893 -34.775 1.00 45.68 313 ASN B C 1
ATOM 6817 O O . ASN B 2 313 ? 8.585 29.007 -35.296 1.00 44.53 313 ASN B O 1
ATOM 6822 N N . ILE B 2 314 ? 7.399 27.420 -34.230 1.00 38.35 314 ILE B N 1
ATOM 6823 C CA . ILE B 2 314 ? 6.194 28.237 -34.137 1.00 38.88 314 ILE B CA 1
ATOM 6824 C C . ILE B 2 314 ? 6.021 28.772 -32.718 1.00 48.61 314 ILE B C 1
ATOM 6825 O O . ILE B 2 314 ? 5.836 27.996 -31.779 1.00 37.50 314 ILE B O 1
ATOM 6830 N N . TYR B 2 315 ? 6.110 30.092 -32.564 1.00 35.31 315 TYR B N 1
ATOM 6831 C CA . TYR B 2 315 ? 5.667 30.756 -31.340 1.00 36.62 315 TYR B CA 1
ATOM 6832 C C . TYR B 2 315 ? 4.487 31.661 -31.677 1.00 38.76 315 TYR B C 1
ATOM 6833 O O . TYR B 2 315 ? 4.514 32.371 -32.682 1.00 43.17 315 TYR B O 1
ATOM 6842 N N . PRO B 2 316 ? 3.442 31.641 -30.838 1.00 37.04 316 PRO B N 1
ATOM 6843 C CA . PRO B 2 316 ? 3.310 30.749 -29.681 1.00 39.38 316 PRO B CA 1
ATOM 6844 C C . PRO B 2 316 ? 2.784 29.381 -30.095 1.00 39.22 316 PRO B C 1
ATOM 6845 O O . PRO B 2 316 ? 1.894 29.303 -30.941 1.00 42.35 316 PRO B O 1
ATOM 6849 N N . PRO B 2 317 ? 3.327 28.308 -29.500 1.00 35.69 317 PRO B N 1
ATOM 6850 C CA . PRO B 2 317 ? 3.007 26.945 -29.936 1.00 32.22 317 PRO B CA 1
ATOM 6851 C C . PRO B 2 317 ? 1.676 26.441 -29.384 1.00 38.59 317 PRO B C 1
ATOM 6852 O O . PRO B 2 317 ? 1.636 25.387 -28.744 1.00 34.43 317 PRO B O 1
ATOM 6856 N N . ILE B 2 318 ? 0.600 27.172 -29.656 1.00 33.39 318 ILE B N 1
ATOM 6857 C CA . ILE B 2 318 ? -0.723 26.831 -29.140 1.00 31.78 318 ILE B CA 1
ATOM 6858 C C . ILE B 2 318 ? -1.469 25.811 -30.004 1.00 38.02 318 ILE B C 1
ATOM 6859 O O . ILE B 2 318 ? -1.684 26.030 -31.200 1.00 34.79 318 ILE B O 1
ATOM 6864 N N . ASP B 2 319 ? -1.859 24.698 -29.387 1.00 32.12 319 ASP B N 1
ATOM 6865 C CA . ASP B 2 319 ? -2.708 23.701 -30.034 1.00 35.96 319 ASP B CA 1
ATOM 6866 C C . ASP B 2 319 ? -4.129 24.253 -30.113 1.00 43.73 319 ASP B C 1
ATOM 6867 O O . ASP B 2 319 ? -4.820 24.353 -29.098 1.00 34.18 319 ASP B O 1
ATOM 6872 N N . LEU B 2 320 ? -4.560 24.613 -31.320 1.00 36.91 320 LEU B N 1
ATOM 6873 C CA . LEU B 2 320 ? -5.859 25.257 -31.523 1.00 33.71 320 LEU B CA 1
ATOM 6874 C C . LEU B 2 320 ? -7.041 24.370 -31.150 1.00 30.93 320 LEU B C 1
ATOM 6875 O O . LEU B 2 320 ? -8.117 24.869 -30.822 1.00 35.44 320 LEU B O 1
ATOM 6880 N N . LEU B 2 321 ? -6.841 23.058 -31.197 1.00 30.16 321 LEU B N 1
ATOM 6881 C CA . LEU B 2 321 ? -7.942 22.123 -30.993 1.00 35.70 321 LEU B CA 1
ATOM 6882 C C . LEU B 2 321 ? -8.010 21.567 -29.570 1.00 36.48 321 LEU B C 1
ATOM 6883 O O . LEU B 2 321 ? -9.096 21.307 -29.054 1.00 35.38 321 LEU B O 1
ATOM 6888 N N . LYS B 2 322 ? -6.856 21.400 -28.933 1.00 31.28 322 LYS B N 1
ATOM 6889 C CA . LYS B 2 322 ? -6.827 20.967 -27.538 1.00 43.09 322 LYS B CA 1
ATOM 6890 C C . LYS B 2 322 ? -7.151 22.118 -26.595 1.00 35.40 322 LYS B C 1
ATOM 6891 O O . LYS B 2 322 ? -7.587 21.903 -25.464 1.00 34.79 322 LYS B O 1
ATOM 6897 N N . SER B 2 323 ? -6.930 23.341 -27.067 1.00 31.23 323 SER B N 1
ATOM 6898 C CA . SER B 2 323 ? -7.226 24.525 -26.270 1.00 27.70 323 SER B CA 1
ATOM 6899 C C . SER B 2 323 ? -8.725 24.797 -26.241 1.00 37.33 323 SER B C 1
ATOM 6900 O O . SER B 2 323 ? -9.468 24.352 -27.122 1.00 32.66 323 SER B O 1
ATOM 6903 N N . LEU B 2 324 ? -9.160 25.525 -25.218 1.00 30.69 324 LEU B N 1
ATOM 6904 C CA . LEU B 2 324 ? -10.576 25.783 -25.004 1.00 29.25 324 LEU B CA 1
ATOM 6905 C C . LEU B 2 324 ? -10.784 26.996 -24.113 1.00 32.24 324 LEU B C 1
ATOM 6906 O O . LEU B 2 324 ? -10.080 27.176 -23.124 1.00 32.99 324 LEU B O 1
ATOM 6911 N N . SER B 2 325 ? -11.745 27.835 -24.482 1.00 31.20 325 SER B N 1
ATOM 6912 C CA . SER B 2 325 ? -12.250 28.863 -23.582 1.00 32.49 325 SER B CA 1
ATOM 6913 C C . SER B 2 325 ? -13.744 28.621 -23.429 1.00 35.38 325 SER B C 1
ATOM 6914 O O . SER B 2 325 ? -14.505 28.814 -24.381 1.00 32.22 325 SER B O 1
ATOM 6917 N N . ARG B 2 326 ? -14.160 28.184 -22.242 1.00 32.34 326 ARG B N 1
ATOM 6918 C CA . ARG B 2 326 ? -15.552 27.786 -22.015 1.00 40.58 326 ARG B CA 1
ATOM 6919 C C . ARG B 2 326 ? -16.547 28.926 -22.172 1.00 39.53 326 ARG B C 1
ATOM 6920 O O . ARG B 2 326 ? -17.657 28.724 -22.661 1.00 41.54 326 ARG B O 1
ATOM 6928 N N . LEU B 2 327 ? -16.150 30.120 -21.750 1.00 38.84 327 LEU B N 1
ATOM 6929 C CA . LEU B 2 327 ? -17.064 31.255 -21.713 1.00 39.12 327 LEU B CA 1
ATOM 6930 C C . LEU B 2 327 ? -16.963 32.118 -22.967 1.00 41.49 327 LEU B C 1
ATOM 6931 O O . LEU B 2 327 ? -17.690 33.098 -23.105 1.00 38.27 327 LEU B O 1
ATOM 6936 N N . ALA B 2 328 ? -16.074 31.733 -23.879 1.00 39.87 328 ALA B N 1
ATOM 6937 C CA . ALA B 2 328 ? -15.780 32.510 -25.087 1.00 41.23 328 ALA B CA 1
ATOM 6938 C C . ALA B 2 328 ? -17.017 33.011 -25.831 1.00 48.56 328 ALA B C 1
ATOM 6939 O O . ALA B 2 328 ? -17.082 34.176 -26.221 1.00 43.92 328 ALA B O 1
ATOM 6941 N N . LYS B 2 329 ? -17.994 32.128 -26.018 1.00 41.80 329 LYS B N 1
ATOM 6942 C CA . LYS B 2 329 ? -19.215 32.460 -26.752 1.00 51.24 329 LYS B CA 1
ATOM 6943 C C . LYS B 2 329 ? -20.000 33.629 -26.148 1.00 59.37 329 LYS B C 1
ATOM 6944 O O . LYS B 2 329 ? -20.681 34.360 -26.870 1.00 50.62 329 LYS B O 1
ATOM 6946 N N . ASN B 2 330 ? -19.911 33.795 -24.829 1.00 44.53 330 ASN B N 1
ATOM 6947 C CA . ASN B 2 330 ? -20.591 34.891 -24.141 1.00 40.85 330 ASN B CA 1
ATOM 6948 C C . ASN B 2 330 ? -20.157 36.275 -24.622 1.00 49.03 330 ASN B C 1
ATOM 6949 O O . ASN B 2 330 ? -20.917 37.237 -24.516 1.00 49.97 330 ASN B O 1
ATOM 6954 N N . GLY B 2 331 ? -18.936 36.380 -25.137 1.00 39.29 331 GLY B N 1
ATOM 6955 C CA . GLY B 2 331 ? -18.393 37.673 -25.513 1.00 46.62 331 GLY B CA 1
ATOM 6956 C C . GLY B 2 331 ? -18.252 37.921 -27.003 1.00 44.26 331 GLY B C 1
ATOM 6957 O O . GLY B 2 331 ? -17.861 39.013 -27.416 1.00 46.42 331 GLY B O 1
ATOM 6958 N N . MET B 2 332 ? -18.578 36.920 -27.814 1.00 43.28 332 MET B N 1
ATOM 6959 C CA . MET B 2 332 ? -18.352 37.009 -29.254 1.00 50.72 332 MET B CA 1
ATOM 6960 C C . MET B 2 332 ? -19.560 37.529 -30.028 1.00 50.15 332 MET B C 1
ATOM 6961 O O . MET B 2 332 ? -20.701 37.145 -29.761 1.00 45.50 332 MET B O 1
ATOM 6966 N N . SER B 2 333 ? -19.294 38.403 -30.994 1.00 48.48 333 SER B N 1
ATOM 6967 C CA . SER B 2 333 ? -20.313 38.865 -31.928 1.00 55.02 333 SER B CA 1
ATOM 6968 C C . SER B 2 333 ? -20.681 37.709 -32.845 1.00 47.54 333 SER B C 1
ATOM 6969 O O . SER B 2 333 ? -20.017 36.672 -32.831 1.00 42.25 333 SER B O 1
ATOM 6972 N N . LYS B 2 334 ? -21.736 37.871 -33.637 1.00 46.61 334 LYS B N 1
ATOM 6973 C CA . LYS B 2 334 ? -22.109 36.833 -34.591 1.00 49.69 334 LYS B CA 1
ATOM 6974 C C . LYS B 2 334 ? -21.020 36.650 -35.642 1.00 36.47 334 LYS B C 1
ATOM 6975 O O . LYS B 2 334 ? -20.759 35.532 -36.081 1.00 51.89 334 LYS B O 1
ATOM 6981 N N . LYS B 2 335 ? -20.384 37.751 -36.032 1.00 44.30 335 LYS B N 1
ATOM 6982 C CA . LYS B 2 335 ? -19.272 37.701 -36.975 1.00 46.02 335 LYS B CA 1
ATOM 6983 C C . LYS B 2 335 ? -18.080 36.958 -36.375 1.00 44.83 335 LYS B C 1
ATOM 6984 O O . LYS B 2 335 ? -17.449 36.138 -37.038 1.00 48.33 335 LYS B O 1
ATOM 6990 N N . HIS B 2 336 ? -17.781 37.254 -35.114 1.00 49.37 336 HIS B N 1
ATOM 6991 C CA . HIS B 2 336 ? -16.675 36.620 -34.406 1.00 44.34 336 HIS B CA 1
ATOM 6992 C C . HIS B 2 336 ? -16.914 35.115 -34.288 1.00 41.34 336 HIS B C 1
ATOM 6993 O O . HIS B 2 336 ? -15.995 34.316 -34.484 1.00 42.11 336 HIS B O 1
ATOM 7000 N N . LYS B 2 337 ? -18.149 34.736 -33.971 1.00 43.03 337 LYS B N 1
ATOM 7001 C CA . LYS B 2 337 ? -18.525 33.328 -33.876 1.00 45.17 337 LYS B CA 1
ATOM 7002 C C . LYS B 2 337 ? -18.330 32.611 -35.203 1.00 49.54 337 LYS B C 1
ATOM 7003 O O . LYS B 2 337 ? -17.871 31.470 -35.242 1.00 38.94 337 LYS B O 1
ATOM 7009 N N . LYS B 2 338 ? -18.677 33.293 -36.289 1.00 48.44 338 LYS B N 1
ATOM 7010 C CA . LYS B 2 338 ? -18.543 32.730 -37.626 1.00 55.63 338 LYS B CA 1
ATOM 7011 C C . LYS B 2 338 ? -17.084 32.438 -37.968 1.00 40.50 338 LYS B C 1
ATOM 7012 O O . LYS B 2 338 ? -16.764 31.374 -38.500 1.00 48.99 338 LYS B O 1
ATOM 7018 N N . TYR B 2 339 ? -16.200 33.381 -37.655 1.00 40.60 339 TYR B N 1
ATOM 7019 C CA . TYR B 2 339 ? -14.776 33.210 -37.929 1.00 41.02 339 TYR B CA 1
ATOM 7020 C C . TYR B 2 339 ? -14.155 32.102 -37.082 1.00 44.41 339 TYR B C 1
ATOM 7021 O O . TYR B 2 339 ? -13.334 31.329 -37.572 1.00 41.30 339 TYR B O 1
ATOM 7030 N N . ALA B 2 340 ? -14.543 32.032 -35.813 1.00 44.23 340 ALA B N 1
ATOM 7031 C CA . ALA B 2 340 ? -14.022 31.003 -34.918 1.00 42.24 340 ALA B CA 1
ATOM 7032 C C . ALA B 2 340 ? -14.422 29.613 -35.394 1.00 43.64 340 ALA B C 1
ATOM 7033 O O . ALA B 2 340 ? -13.604 28.693 -35.411 1.00 43.11 340 ALA B O 1
ATOM 7035 N N . ASP B 2 341 ? -15.686 29.469 -35.777 1.00 42.97 341 ASP B N 1
ATOM 7036 C CA . ASP B 2 341 ? -16.199 28.194 -36.259 1.00 44.16 341 ASP B CA 1
ATOM 7037 C C . ASP B 2 341 ? -15.488 27.750 -37.538 1.00 49.69 341 ASP B C 1
ATOM 7038 O O . ASP B 2 341 ? -15.094 26.591 -37.662 1.00 46.19 341 ASP B O 1
ATOM 7043 N N . ILE B 2 342 ? -15.313 28.673 -38.479 1.00 44.13 342 ILE B N 1
ATOM 7044 C CA . ILE B 2 342 ? -14.658 28.362 -39.748 1.00 44.89 342 ILE B CA 1
ATOM 7045 C C . ILE B 2 342 ? -13.187 27.988 -39.530 1.00 53.09 342 ILE B C 1
ATOM 7046 O O . ILE B 2 342 ? -12.660 27.101 -40.201 1.00 45.09 342 ILE B O 1
ATOM 7051 N N . LEU B 2 343 ? -12.535 28.644 -38.573 1.00 39.07 343 LEU B N 1
ATOM 7052 C CA . LEU B 2 343 ? -11.129 28.376 -38.299 1.00 38.95 343 LEU B CA 1
ATOM 7053 C C . LEU B 2 343 ? -10.956 26.997 -37.678 1.00 43.24 343 LEU B C 1
ATOM 7054 O O . LEU B 2 343 ? -10.142 26.198 -38.138 1.00 40.75 343 LEU B O 1
ATOM 7059 N N . ILE B 2 344 ? -11.737 26.726 -36.638 1.00 39.27 344 ILE B N 1
ATOM 7060 C CA . ILE B 2 344 ? -11.632 25.472 -35.901 1.00 39.03 344 ILE B CA 1
ATOM 7061 C C . ILE B 2 344 ? -11.985 24.261 -36.765 1.00 33.69 344 ILE B C 1
ATOM 7062 O O . ILE B 2 344 ? -11.238 23.281 -36.809 1.00 40.68 344 ILE B O 1
ATOM 7067 N N . LYS B 2 345 ? -13.116 24.336 -37.458 1.00 45.01 345 LYS B N 1
ATOM 7068 C CA . LYS B 2 345 ? -13.594 23.212 -38.262 1.00 48.32 345 LYS B CA 1
ATOM 7069 C C . LYS B 2 345 ? -12.697 22.910 -39.464 1.00 48.19 345 LYS B C 1
ATOM 7070 O O . LYS B 2 345 ? -12.457 21.747 -39.783 1.00 49.06 345 LYS B O 1
ATOM 7076 N N . SER B 2 346 ? -12.202 23.952 -40.124 1.00 43.57 346 SER B N 1
ATOM 7077 C CA . SER B 2 346 ? -11.347 23.773 -41.295 1.00 47.20 346 SER B CA 1
ATOM 7078 C C . SER B 2 346 ? -9.945 23.290 -40.923 1.00 52.82 346 SER B C 1
ATOM 7079 O O . SER B 2 346 ? -9.343 22.503 -41.652 1.00 50.08 346 SER B O 1
ATOM 7082 N N . TYR B 2 347 ? -9.428 23.769 -39.794 1.00 44.81 347 TYR B N 1
ATOM 7083 C CA . TYR B 2 347 ? -8.121 23.339 -39.303 1.00 39.88 347 TYR B CA 1
ATOM 7084 C C . TYR B 2 347 ? -8.169 21.861 -38.933 1.00 42.35 347 TYR B C 1
ATOM 7085 O O . TYR B 2 347 ? -7.257 21.102 -39.257 1.00 46.86 347 TYR B O 1
ATOM 7094 N N . ALA B 2 348 ? -9.244 21.460 -38.262 1.00 37.66 348 ALA B N 1
ATOM 7095 C CA . ALA B 2 348 ? -9.433 20.065 -37.874 1.00 40.85 348 ALA B CA 1
ATOM 7096 C C . ALA B 2 348 ? -9.502 19.148 -39.091 1.00 51.12 348 ALA B C 1
ATOM 7097 O O . ALA B 2 348 ? -8.871 18.090 -39.120 1.00 43.94 348 ALA B O 1
ATOM 7099 N N . LYS B 2 349 ? -10.278 19.552 -40.091 1.00 49.78 349 LYS B N 1
ATOM 7100 C CA . LYS B 2 349 ? -10.388 18.785 -41.326 1.00 58.11 349 LYS B CA 1
ATOM 7101 C C . LYS B 2 349 ? -9.041 18.753 -42.046 1.00 54.14 349 LYS B C 1
ATOM 7102 O O . LYS B 2 349 ? -8.677 17.748 -42.656 1.00 49.87 349 LYS B O 1
ATOM 7108 N N . GLY B 2 350 ? -8.298 19.853 -41.952 1.00 48.66 350 GLY B N 1
ATOM 7109 C CA . GLY B 2 350 ? -6.966 19.922 -42.525 1.00 44.07 350 GLY B CA 1
ATOM 7110 C C . GLY B 2 350 ? -6.004 18.951 -41.867 1.00 56.43 350 GLY B C 1
ATOM 7111 O O . GLY B 2 350 ? -5.149 18.369 -42.536 1.00 52.58 350 GLY B O 1
ATOM 7112 N N . LEU B 2 351 ? -6.145 18.773 -40.556 1.00 43.24 351 LEU B N 1
ATOM 7113 C CA . LEU B 2 351 ? -5.274 17.868 -39.810 1.00 45.63 351 LEU B CA 1
ATOM 7114 C C . LEU B 2 351 ? -5.560 16.402 -40.133 1.00 45.30 351 LEU B C 1
ATOM 7115 O O . LEU B 2 351 ? -4.641 15.582 -40.189 1.00 50.60 351 LEU B O 1
ATOM 7120 N N . GLU B 2 352 ? -6.835 16.079 -40.335 1.00 46.19 352 GLU B N 1
ATOM 7121 C CA . GLU B 2 352 ? -7.229 14.739 -40.755 1.00 64.76 352 GLU B CA 1
ATOM 7122 C C . GLU B 2 352 ? -6.632 14.437 -42.123 1.00 60.88 352 GLU B C 1
ATOM 7123 O O . GLU B 2 352 ? -6.084 13.360 -42.348 1.00 59.00 352 GLU B O 1
ATOM 7129 N N . ALA B 2 353 ? -6.739 15.402 -43.031 1.00 54.81 353 ALA B N 1
ATOM 7130 C CA . ALA B 2 353 ? -6.161 15.271 -44.363 1.00 62.76 353 ALA B CA 1
ATOM 7131 C C . ALA B 2 353 ? -4.643 15.132 -44.298 1.00 71.03 353 ALA B C 1
ATOM 7132 O O . ALA B 2 353 ? -4.034 14.490 -45.153 1.00 77.80 353 ALA B O 1
ATOM 7134 N N . ARG B 2 354 ? -4.039 15.744 -43.285 1.00 69.82 354 ARG B N 1
ATOM 7135 C CA . ARG B 2 354 ? -2.599 15.643 -43.072 1.00 59.55 354 ARG B CA 1
ATOM 7136 C C . ARG B 2 354 ? -2.201 14.237 -42.626 1.00 71.02 354 ARG B C 1
ATOM 7137 O O . ARG B 2 354 ? -1.172 13.710 -43.052 1.00 64.92 354 ARG B O 1
ATOM 7145 N N . ASP B 2 355 ? -3.022 13.638 -41.766 1.00 65.08 355 ASP B N 1
ATOM 7146 C CA . ASP B 2 355 ? -2.772 12.288 -41.262 1.00 70.93 355 ASP B CA 1
ATOM 7147 C C . ASP B 2 355 ? -2.690 11.257 -42.388 1.00 78.45 355 ASP B C 1
ATOM 7148 O O . ASP B 2 355 ? -1.775 10.432 -42.416 1.00 79.02 355 ASP B O 1
ATOM 7153 N N . ILE B 2 356 ? -3.641 11.314 -43.318 1.00 64.34 356 ILE B N 1
ATOM 7154 C CA . ILE B 2 356 ? -3.680 10.368 -44.433 1.00 87.02 356 ILE B CA 1
ATOM 7155 C C . ILE B 2 356 ? -2.655 10.721 -45.515 1.00 87.76 356 ILE B C 1
ATOM 7156 O O . ILE B 2 356 ? -2.336 9.898 -46.373 1.00 92.41 356 ILE B O 1
ATOM 7161 N N . ALA B 2 357 ? -2.134 11.944 -45.457 1.00 81.46 357 ALA B N 1
ATOM 7162 C CA . ALA B 2 357 ? -1.079 12.379 -46.368 1.00 89.64 357 ALA B CA 1
ATOM 7163 C C . ALA B 2 357 ? 0.210 11.604 -46.116 1.00 90.60 357 ALA B C 1
ATOM 7164 O O . ALA B 2 357 ? 1.100 11.566 -46.966 1.00 98.83 357 ALA B O 1
ATOM 7166 N N . THR B 2 358 ? 0.312 11.000 -44.936 1.00 85.59 358 THR B N 1
ATOM 7167 C CA . THR B 2 358 ? 1.358 10.021 -44.673 1.00 100.58 358 THR B CA 1
ATOM 7168 C C . THR B 2 358 ? 0.840 8.648 -45.094 1.00 107.78 358 THR B C 1
ATOM 7169 O O . THR B 2 358 ? 0.903 7.681 -44.334 1.00 103.34 358 THR B O 1
ATOM 7173 N N . ILE B 2 359 ? 0.315 8.588 -46.315 1.00 95.68 359 ILE B N 1
ATOM 7174 C CA . ILE B 2 359 ? -0.258 7.378 -46.874 1.00 88.13 359 ILE B CA 1
ATOM 7175 C C . ILE B 2 359 ? -0.509 7.591 -48.354 1.00 94.33 359 ILE B C 1
ATOM 7176 O O . ILE B 2 359 ? 0.323 7.232 -49.188 1.00 96.41 359 ILE B O 1
ATOM 7177 N N . VAL B 2 360 ? -1.646 8.197 -48.683 1.00 105.23 360 VAL B N 1
ATOM 7178 C CA . VAL B 2 360 ? -1.951 8.544 -50.060 1.00 102.32 360 VAL B CA 1
ATOM 7179 C C . VAL B 2 360 ? -1.019 9.618 -50.592 1.00 114.50 360 VAL B C 1
ATOM 7180 O O . VAL B 2 360 ? -0.966 9.867 -51.798 1.00 113.47 360 VAL B O 1
ATOM 7181 N N . GLY B 2 361 ? -0.283 10.254 -49.685 1.00 103.76 361 GLY B N 1
ATOM 7182 C CA . GLY B 2 361 ? 0.680 11.276 -50.050 1.00 94.25 361 GLY B CA 1
ATOM 7183 C C . GLY B 2 361 ? 0.006 12.575 -50.433 1.00 99.48 361 GLY B C 1
ATOM 7184 O O . GLY B 2 361 ? -0.151 13.475 -49.606 1.00 105.50 361 GLY B O 1
ATOM 7185 N N . GLU B 2 362 ? -0.386 12.663 -51.700 1.00 102.24 362 GLU B N 1
ATOM 7186 C CA . GLU B 2 362 ? -1.094 13.820 -52.232 1.00 101.10 362 GLU B CA 1
ATOM 7187 C C . GLU B 2 362 ? -1.591 13.497 -53.633 1.00 108.27 362 GLU B C 1
ATOM 7188 O O . GLU B 2 362 ? -1.273 12.444 -54.186 1.00 102.92 362 GLU B O 1
ATOM 7190 N N . LEU B 2 365 ? -4.580 12.728 -52.913 1.00 102.50 365 LEU B N 1
ATOM 7191 C CA . LEU B 2 365 ? -5.949 12.591 -52.434 1.00 96.12 365 LEU B CA 1
ATOM 7192 C C . LEU B 2 365 ? -6.847 13.710 -52.963 1.00 86.91 365 LEU B C 1
ATOM 7193 O O . LEU B 2 365 ? -6.427 14.506 -53.804 1.00 91.51 365 LEU B O 1
ATOM 7198 N N . SER B 2 366 ? -8.079 13.752 -52.459 1.00 87.31 366 SER B N 1
ATOM 7199 C CA . SER B 2 366 ? -9.135 14.643 -52.954 1.00 76.33 366 SER B CA 1
ATOM 7200 C C . SER B 2 366 ? -8.731 16.106 -53.145 1.00 93.05 366 SER B C 1
ATOM 7201 O O . SER B 2 366 ? -7.832 16.605 -52.469 1.00 96.06 366 SER B O 1
ATOM 7204 N N . LYS B 2 367 ? -9.400 16.785 -54.075 1.00 95.40 367 LYS B N 1
ATOM 7205 C CA . LYS B 2 367 ? -9.183 18.213 -54.277 1.00 97.81 367 LYS B CA 1
ATOM 7206 C C . LYS B 2 367 ? -9.623 18.988 -53.044 1.00 93.63 367 LYS B C 1
ATOM 7207 O O . LYS B 2 367 ? -8.886 19.832 -52.531 1.00 91.67 367 LYS B O 1
ATOM 7213 N N . GLU B 2 368 ? -10.834 18.694 -52.582 1.00 93.95 368 GLU B N 1
ATOM 7214 C CA . GLU B 2 368 ? -11.384 19.302 -51.378 1.00 90.36 368 GLU B CA 1
ATOM 7215 C C . GLU B 2 368 ? -10.439 19.094 -50.198 1.00 87.12 368 GLU B C 1
ATOM 7216 O O . GLU B 2 368 ? -10.194 20.012 -49.415 1.00 87.96 368 GLU B O 1
ATOM 7222 N N . ASP B 2 369 ? -9.898 17.884 -50.093 1.00 76.23 369 ASP B N 1
ATOM 7223 C CA . ASP B 2 369 ? -9.006 17.525 -48.995 1.00 82.61 369 ASP B CA 1
ATOM 7224 C C . ASP B 2 369 ? -7.584 18.063 -49.171 1.00 80.32 369 ASP B C 1
ATOM 7225 O O . ASP B 2 369 ? -6.790 18.045 -48.231 1.00 79.71 369 ASP B O 1
ATOM 7230 N N . LYS B 2 370 ? -7.265 18.535 -50.373 1.00 80.95 370 LYS B N 1
ATOM 7231 C CA . LYS B 2 370 ? -5.987 19.202 -50.612 1.00 86.08 370 LYS B CA 1
ATOM 7232 C C . LYS B 2 370 ? -6.071 20.664 -50.197 1.00 73.40 370 LYS B C 1
ATOM 7233 O O . LYS B 2 370 ? -5.066 21.284 -49.854 1.00 68.12 370 LYS B O 1
ATOM 7239 N N . ALA B 2 371 ? -7.281 21.210 -50.229 1.00 67.68 371 ALA B N 1
ATOM 7240 C CA . ALA B 2 371 ? -7.510 22.591 -49.824 1.00 66.99 371 ALA B CA 1
ATOM 7241 C C . ALA B 2 371 ? -7.428 22.750 -48.308 1.00 77.61 371 ALA B C 1
ATOM 7242 O O . ALA B 2 371 ? -6.859 23.720 -47.807 1.00 71.58 371 ALA B O 1
ATOM 7244 N N . TYR B 2 372 ? -8.011 21.800 -47.583 1.00 68.96 372 TYR B N 1
ATOM 7245 C CA . TYR B 2 372 ? -7.952 21.805 -46.127 1.00 62.96 372 TYR B CA 1
ATOM 7246 C C . TYR B 2 372 ? -6.531 21.545 -45.642 1.00 56.96 372 TYR B C 1
ATOM 7247 O O . TYR B 2 372 ? -6.091 22.121 -44.646 1.00 62.46 372 TYR B O 1
ATOM 7256 N N . LEU B 2 373 ? -5.819 20.677 -46.356 1.00 60.55 373 LEU B N 1
ATOM 7257 C CA . LEU B 2 373 ? -4.429 20.361 -46.042 1.00 60.64 373 LEU B CA 1
ATOM 7258 C C . LEU B 2 373 ? -3.548 21.607 -46.083 1.00 72.14 373 LEU B C 1
ATOM 7259 O O . LEU B 2 373 ? -2.710 21.821 -45.205 1.00 62.77 373 LEU B O 1
ATOM 7264 N N . LYS B 2 374 ? -3.747 22.423 -47.112 1.00 65.93 374 LYS B N 1
ATOM 7265 C CA . LYS B 2 374 ? -2.997 23.663 -47.268 1.00 72.01 374 LYS B CA 1
ATOM 7266 C C . LYS B 2 374 ? -3.411 24.689 -46.216 1.00 55.30 374 LYS B C 1
ATOM 7267 O O . LYS B 2 374 ? -2.578 25.444 -45.715 1.00 54.16 374 LYS B O 1
ATOM 7273 N N . PHE B 2 375 ? -4.702 24.711 -45.893 1.00 53.67 375 PHE B N 1
ATOM 7274 C CA . PHE B 2 375 ? -5.243 25.632 -44.900 1.00 56.83 375 PHE B CA 1
ATOM 7275 C C . PHE B 2 375 ? -4.566 25.438 -43.549 1.00 51.36 375 PHE B C 1
ATOM 7276 O O . PHE B 2 375 ? -4.146 26.401 -42.910 1.00 52.57 375 PHE B O 1
ATOM 7284 N N . ALA B 2 376 ? -4.460 24.184 -43.124 1.00 55.24 376 ALA B N 1
ATOM 7285 C CA . ALA B 2 376 ? -3.832 23.856 -41.851 1.00 52.79 376 ALA B CA 1
ATOM 7286 C C . ALA B 2 376 ? -2.359 24.249 -41.832 1.00 52.70 376 ALA B C 1
ATOM 7287 O O . ALA B 2 376 ? -1.838 24.671 -40.800 1.00 47.87 376 ALA B O 1
ATOM 7289 N N . GLU B 2 377 ? -1.689 24.101 -42.971 1.00 52.44 377 GLU B N 1
ATOM 7290 C CA . GLU B 2 377 ? -0.287 24.489 -43.087 1.00 47.53 377 GLU B CA 1
ATOM 7291 C C . GLU B 2 377 ? -0.130 25.999 -42.927 1.00 51.38 377 GLU B C 1
ATOM 7292 O O . GLU B 2 377 ? 0.761 26.469 -42.219 1.00 47.46 377 GLU B O 1
ATOM 7298 N N . LEU B 2 378 ? -1.007 26.752 -43.585 1.00 45.42 378 LEU B N 1
ATOM 7299 C CA . LEU B 2 378 ? -0.954 28.213 -43.554 1.00 57.03 378 LEU B CA 1
ATOM 7300 C C . LEU B 2 378 ? -1.421 28.794 -42.217 1.00 48.37 378 LEU B C 1
ATOM 7301 O O . LEU B 2 378 ? -0.933 29.840 -41.789 1.00 46.74 378 LEU B O 1
ATOM 7306 N N . VAL B 2 379 ? -2.372 28.125 -41.571 1.00 46.71 379 VAL B N 1
ATOM 7307 C CA . VAL B 2 379 ? -2.827 28.534 -40.244 1.00 47.28 379 VAL B CA 1
ATOM 7308 C C . VAL B 2 379 ? -1.651 28.542 -39.272 1.00 38.33 379 VAL B C 1
ATOM 7309 O O . VAL B 2 379 ? -1.462 29.491 -38.512 1.00 44.88 379 VAL B O 1
ATOM 7313 N N . GLU B 2 380 ? -0.849 27.485 -39.321 1.00 44.88 380 GLU B N 1
ATOM 7314 C CA . GLU B 2 380 ? 0.295 27.360 -38.430 1.00 49.35 380 GLU B CA 1
ATOM 7315 C C . GLU B 2 380 ? 1.404 28.351 -38.782 1.00 49.71 380 GLU B C 1
ATOM 7316 O O . GLU B 2 380 ? 2.096 28.849 -37.896 1.00 46.61 380 GLU B O 1
ATOM 7322 N N . LYS B 2 381 ? 1.561 28.643 -40.070 1.00 47.28 381 LYS B N 1
ATOM 7323 C CA . LYS B 2 381 ? 2.649 29.505 -40.535 1.00 51.98 381 LYS B CA 1
ATOM 7324 C C . LYS B 2 381 ? 2.341 30.998 -40.470 1.00 42.58 381 LYS B C 1
ATOM 7325 O O . LYS B 2 381 ? 3.233 31.808 -40.220 1.00 48.87 381 LYS B O 1
ATOM 7331 N N . GLU B 2 382 ? 1.083 31.363 -40.698 1.00 41.68 382 GLU B N 1
ATOM 7332 C CA . GLU B 2 382 ? 0.724 32.771 -40.848 1.00 54.23 382 GLU B CA 1
ATOM 7333 C C . GLU B 2 382 ? -0.259 33.284 -39.797 1.00 49.91 382 GLU B C 1
ATOM 7334 O O . GLU B 2 382 ? -0.330 34.483 -39.545 1.00 46.48 382 GLU B O 1
ATOM 7340 N N . PHE B 2 383 ? -1.014 32.378 -39.186 1.00 44.36 383 PHE B N 1
ATOM 7341 C CA . PHE B 2 383 ? -2.018 32.770 -38.203 1.00 31.59 383 PHE B CA 1
ATOM 7342 C C . PHE B 2 383 ? -1.524 32.549 -36.772 1.00 45.93 383 PHE B C 1
ATOM 7343 O O . PHE B 2 383 ? -1.504 33.476 -35.963 1.00 39.04 383 PHE B O 1
ATOM 7351 N N . ILE B 2 384 ? -1.124 31.318 -36.467 1.00 37.86 384 ILE B N 1
ATOM 7352 C CA . ILE B 2 384 ? -0.608 30.988 -35.142 1.00 35.57 384 ILE B CA 1
ATOM 7353 C C . ILE B 2 384 ? 0.747 31.646 -34.892 1.00 32.18 384 ILE B C 1
ATOM 7354 O O . ILE B 2 384 ? 0.943 32.302 -33.869 1.00 37.99 384 ILE B O 1
ATOM 7359 N N . LYS B 2 385 ? 1.676 31.467 -35.829 1.00 33.23 385 LYS B N 1
ATOM 7360 C CA . LYS B 2 385 ? 3.011 32.049 -35.714 1.00 36.33 385 LYS B CA 1
ATOM 7361 C C . LYS B 2 385 ? 2.907 33.571 -35.647 1.00 42.70 385 LYS B C 1
ATOM 7362 O O . LYS B 2 385 ? 2.264 34.200 -36.491 1.00 40.32 385 LYS B O 1
ATOM 7368 N N . GLN B 2 386 ? 3.534 34.149 -34.628 1.00 37.19 386 GLN B N 1
ATOM 7369 C CA . GLN B 2 386 ? 3.402 35.571 -34.334 1.00 49.25 386 GLN B CA 1
ATOM 7370 C C . GLN B 2 386 ? 4.519 35.988 -33.382 1.00 45.96 386 GLN B C 1
ATOM 7371 O O . GLN B 2 386 ? 4.887 35.227 -32.487 1.00 39.25 386 GLN B O 1
ATOM 7377 N N . ASP B 2 387 ? 5.062 37.187 -33.569 1.00 40.89 387 ASP B N 1
ATOM 7378 C CA . ASP B 2 387 ? 6.172 37.643 -32.734 1.00 39.28 387 ASP B CA 1
ATOM 7379 C C . ASP B 2 387 ? 5.746 37.927 -31.291 1.00 32.59 387 ASP B C 1
ATOM 7380 O O . ASP B 2 387 ? 4.603 38.308 -31.027 1.00 34.77 387 ASP B O 1
ATOM 7385 N N . TYR B 2 388 ? 6.683 37.735 -30.367 1.00 32.89 388 TYR B N 1
ATOM 7386 C CA . TYR B 2 388 ? 6.469 37.992 -28.946 1.00 35.31 388 TYR B CA 1
ATOM 7387 C C . TYR B 2 388 ? 6.108 39.453 -28.678 1.00 43.12 388 TYR B C 1
ATOM 7388 O O . TYR B 2 388 ? 5.438 39.768 -27.692 1.00 37.46 388 TYR B O 1
ATOM 7397 N N . TYR B 2 389 ? 6.546 40.342 -29.564 1.00 40.86 389 TYR B N 1
ATOM 7398 C CA . TYR B 2 389 ? 6.280 41.769 -29.405 1.00 43.36 389 TYR B CA 1
ATOM 7399 C C . TYR B 2 389 ? 5.243 42.284 -30.396 1.00 40.54 389 TYR B C 1
ATOM 7400 O O . TYR B 2 389 ? 5.082 43.493 -30.566 1.00 43.46 389 TYR B O 1
ATOM 7409 N N . GLU B 2 390 ? 4.535 41.365 -31.041 1.00 37.14 390 GLU B N 1
ATOM 7410 C CA . GLU B 2 390 ? 3.533 41.732 -32.035 1.00 37.90 390 GLU B CA 1
ATOM 7411 C C . GLU B 2 390 ? 2.126 41.725 -31.448 1.00 48.11 390 GLU B C 1
ATOM 7412 O O . GLU B 2 390 ? 1.729 40.768 -30.776 1.00 39.69 390 GLU B O 1
ATOM 7418 N N . TYR B 2 391 ? 1.381 42.798 -31.699 1.00 33.73 391 TYR B N 1
ATOM 7419 C CA . TYR B 2 391 ? -0.019 42.880 -31.301 1.00 37.54 391 TYR B CA 1
ATOM 7420 C C . TYR B 2 391 ? -0.900 42.890 -32.543 1.00 43.98 391 TYR B C 1
ATOM 7421 O O . TYR B 2 391 ? -0.736 43.736 -33.424 1.00 42.45 391 TYR B O 1
ATOM 7430 N N . ARG B 2 392 ? -1.842 41.958 -32.609 1.00 37.13 392 ARG B N 1
ATOM 7431 C CA . ARG B 2 392 ? -2.787 41.928 -33.715 1.00 43.93 392 ARG B CA 1
ATOM 7432 C C . ARG B 2 392 ? -4.185 42.295 -33.240 1.00 50.77 392 ARG B C 1
ATOM 7433 O O . ARG B 2 392 ? -4.710 41.692 -32.303 1.00 37.83 392 ARG B O 1
ATOM 7441 N N . SER B 2 393 ? -4.785 43.294 -33.880 1.00 37.80 393 SER B N 1
ATOM 7442 C CA . SER B 2 393 ? -6.181 43.611 -33.617 1.00 37.09 393 SER B CA 1
ATOM 7443 C C . SER B 2 393 ? -7.022 42.437 -34.101 1.00 35.07 393 SER B C 1
ATOM 7444 O O . SER B 2 393 ? -6.576 41.652 -34.943 1.00 41.15 393 SER B O 1
ATOM 7447 N N . ILE B 2 394 ? -8.229 42.303 -33.561 1.00 36.60 394 ILE B N 1
ATOM 7448 C CA . ILE B 2 394 ? -9.112 41.212 -33.955 1.00 39.22 394 ILE B CA 1
ATOM 7449 C C . ILE B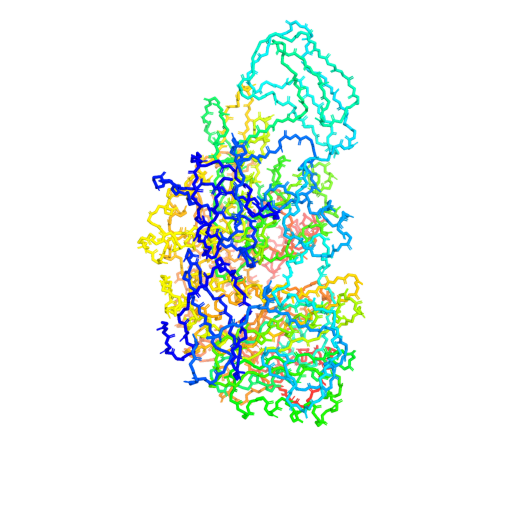 2 394 ? -9.455 41.312 -35.444 1.00 44.00 394 ILE B C 1
ATOM 7450 O O . ILE B 2 394 ? -9.625 40.294 -36.121 1.00 37.29 394 ILE B O 1
ATOM 7455 N N . GLU B 2 395 ? -9.523 42.542 -35.951 1.00 43.61 395 GLU B N 1
ATOM 7456 C CA . GLU B 2 395 ? -9.774 42.781 -37.367 1.00 44.06 395 GLU B CA 1
ATOM 7457 C C . GLU B 2 395 ? -8.621 42.265 -38.222 1.00 38.84 395 GLU B C 1
ATOM 7458 O O . GLU B 2 395 ? -8.838 41.694 -39.290 1.00 45.58 395 GLU B O 1
ATOM 7464 N N . LYS B 2 396 ? -7.396 42.467 -37.745 1.00 37.46 396 LYS B N 1
ATOM 7465 C CA . LYS B 2 396 ? -6.212 41.963 -38.434 1.00 35.20 396 LYS B CA 1
ATOM 7466 C C . LYS B 2 396 ? -6.205 40.435 -38.458 1.00 49.28 396 LYS B C 1
ATOM 7467 O O . LYS B 2 396 ? -5.843 39.822 -39.463 1.00 37.71 396 LYS B O 1
ATOM 7473 N N . SER B 2 397 ? -6.619 39.827 -37.351 1.00 39.31 397 SER B N 1
ATOM 7474 C CA . SER B 2 397 ? -6.696 38.372 -37.259 1.00 33.67 397 SER B CA 1
ATOM 7475 C C . SER B 2 397 ? -7.724 37.799 -38.236 1.00 38.18 397 SER B C 1
ATOM 7476 O O . SER B 2 397 ? -7.501 36.743 -38.830 1.00 40.45 397 SER B O 1
ATOM 7479 N N . PHE B 2 398 ? -8.845 38.499 -38.396 1.00 39.72 398 PHE B N 1
ATOM 7480 C CA . PHE B 2 398 ? -9.875 38.102 -39.353 1.00 48.70 398 PHE B CA 1
ATOM 7481 C C . PHE B 2 398 ? -9.356 38.199 -40.786 1.00 52.62 398 PHE B C 1
ATOM 7482 O O . PHE B 2 398 ? -9.641 37.337 -41.617 1.00 53.86 398 PHE B O 1
ATOM 7490 N N . GLU B 2 399 ? -8.600 39.260 -41.065 1.00 50.09 399 GLU B N 1
ATOM 7491 C CA . GLU B 2 399 ? -8.016 39.481 -42.387 1.00 51.45 399 GLU B CA 1
ATOM 7492 C C . GLU B 2 399 ? -7.060 38.361 -42.784 1.00 57.81 399 GLU B C 1
ATOM 7493 O O . GLU B 2 399 ? -7.028 37.943 -43.943 1.00 47.16 399 GLU B O 1
ATOM 7499 N N . ILE B 2 400 ? -6.272 37.891 -41.822 1.00 46.55 400 ILE B N 1
ATOM 7500 C CA . ILE B 2 400 ? -5.352 36.784 -42.059 1.00 44.99 400 ILE B CA 1
ATOM 7501 C C . ILE B 2 400 ? -6.124 35.520 -42.438 1.00 49.61 400 ILE B C 1
ATOM 7502 O O . ILE B 2 400 ? -5.761 34.825 -43.387 1.00 45.96 400 ILE B O 1
ATOM 7507 N N . ILE B 2 401 ? -7.196 35.239 -41.700 1.00 43.11 401 ILE B N 1
ATOM 7508 C CA . ILE B 2 401 ? -8.054 34.092 -41.984 1.00 49.68 401 ILE B CA 1
ATOM 7509 C C . ILE B 2 401 ? -8.648 34.191 -43.390 1.00 57.09 401 ILE B C 1
ATOM 7510 O O . ILE B 2 401 ? -8.650 33.211 -44.138 1.00 48.63 401 ILE B O 1
ATOM 7515 N N . ASP B 2 402 ? -9.140 35.376 -43.746 1.00 52.35 402 ASP B N 1
ATOM 7516 C CA . ASP B 2 402 ? -9.670 35.622 -45.085 1.00 60.24 402 ASP B CA 1
ATOM 7517 C C . ASP B 2 402 ? -8.618 35.346 -46.159 1.00 54.47 402 ASP B C 1
ATOM 7518 O O . ASP B 2 402 ? -8.903 34.701 -47.166 1.00 61.94 402 ASP B O 1
ATOM 7523 N N . SER B 2 403 ? -7.403 35.833 -45.934 1.00 52.96 403 SER B N 1
ATOM 7524 C CA . SER B 2 403 ? -6.305 35.644 -46.878 1.00 53.23 403 SER B CA 1
ATOM 7525 C C . SER B 2 403 ? -5.923 34.171 -47.048 1.00 70.39 403 SER B C 1
ATOM 7526 O O . SER B 2 403 ? -5.696 33.705 -48.166 1.00 62.32 403 SER B O 1
ATOM 7529 N N . ILE B 2 404 ? -5.861 33.446 -45.934 1.00 59.86 404 ILE B N 1
ATOM 7530 C CA . ILE B 2 404 ? -5.528 32.023 -45.949 1.00 55.87 404 ILE B CA 1
ATOM 7531 C C . ILE B 2 404 ? -6.598 31.204 -46.673 1.00 50.14 404 ILE B C 1
ATOM 7532 O O . ILE B 2 404 ? -6.282 30.288 -47.435 1.00 61.36 404 ILE B O 1
ATOM 7537 N N . LEU B 2 405 ? -7.863 31.542 -46.433 1.00 50.88 405 LEU B N 1
ATOM 7538 C CA . LEU B 2 405 ? -8.985 30.867 -47.082 1.00 63.38 405 LEU B CA 1
ATOM 7539 C C . LEU B 2 405 ? -8.905 30.975 -48.605 1.00 71.48 405 LEU B C 1
ATOM 7540 O O . LEU B 2 405 ? -9.203 30.019 -49.319 1.00 71.84 405 LEU B O 1
ATOM 7545 N N . SER B 2 406 ? -8.486 32.139 -49.091 1.00 63.88 406 SER B N 1
ATOM 7546 C CA . SER B 2 406 ? -8.321 32.364 -50.522 1.00 70.15 406 SER B CA 1
ATOM 7547 C C . SER B 2 406 ? -7.141 31.573 -51.080 1.00 68.81 406 SER B C 1
ATOM 7548 O O . SER B 2 406 ? -7.265 30.914 -52.114 1.00 80.68 406 SER B O 1
ATOM 7551 N N . GLN B 2 407 ? -6.000 31.644 -50.395 1.00 64.35 407 GLN B N 1
ATOM 7552 C CA . GLN B 2 407 ? -4.803 30.909 -50.800 1.00 67.69 407 GLN B CA 1
ATOM 7553 C C . GLN B 2 407 ? -5.057 29.406 -50.857 1.00 75.57 407 GLN B C 1
ATOM 7554 O O . GLN B 2 407 ? -4.482 28.702 -51.685 1.00 77.63 407 GLN B O 1
ATOM 7560 N N . SER B 2 408 ? -5.923 28.924 -49.972 1.00 67.25 408 SER B N 1
ATOM 7561 C CA . SER B 2 408 ? -6.185 27.494 -49.857 1.00 81.13 408 SER B CA 1
ATOM 7562 C C . SER B 2 408 ? -7.163 26.976 -50.907 1.00 73.12 408 SER B C 1
ATOM 7563 O O . SER B 2 408 ? -7.127 25.800 -51.267 1.00 72.30 408 SER B O 1
ATOM 7566 N N . GLY B 2 409 ? -8.037 27.850 -51.396 1.00 74.64 409 GLY B N 1
ATOM 7567 C CA . GLY B 2 409 ? -9.035 27.448 -52.371 1.00 81.41 409 GLY B CA 1
ATOM 7568 C C . GLY B 2 409 ? -10.400 27.268 -51.738 1.00 90.42 409 GLY B C 1
ATOM 7569 O O . GLY B 2 409 ? -11.400 27.081 -52.433 1.00 88.08 409 GLY B O 1
ATOM 7570 N N . LEU B 2 410 ? -10.433 27.316 -50.410 1.00 90.02 410 LEU B N 1
ATOM 7571 C CA . LEU B 2 410 ? -11.682 27.266 -49.661 1.00 83.19 410 LEU B CA 1
ATOM 7572 C C . LEU B 2 410 ? -12.419 28.593 -49.825 1.00 88.91 410 LEU B C 1
ATOM 7573 O O . LEU B 2 410 ? -11.810 29.598 -50.192 1.00 90.67 410 LEU B O 1
ATOM 7578 N N . PRO B 2 411 ? -13.741 28.597 -49.586 1.00 96.67 411 PRO B N 1
ATOM 7579 C CA . PRO B 2 411 ? -14.492 29.857 -49.571 1.00 89.75 411 PRO B CA 1
ATOM 7580 C C . PRO B 2 411 ? -13.971 30.809 -48.501 1.00 92.54 411 PRO B C 1
ATOM 7581 O O . PRO B 2 411 ? -13.495 31.891 -48.844 1.00 103.18 411 PRO B O 1
#

Foldseek 3Di:
DKFWQDDDWQKTKIFADDDAQFWKFWFPLGFTWGFHDDDVRMTIIGTQAGCPPPDRGGHMGTDRDHQKAKAFAAQFLFEAELSLHGPVVQCVVVVDPDRDGSDDDHNHDQPDKWWWAAPDDAFDWDAFLAFGTWTDRPNATHTQTFHNPDTAGWNDAAGTIDGFVDFGTAGPNRGDGRIDMDRLLDFGDFDWFDDFAAWWDQLALCQRAQAIAGQLFEEEEEFAPLLQLLLSLVLSLQAIPWQAEEEEAQAADPVSLVVCSPPQQVDAHPVPRHGSRRRYGHYDDYNPRRLLSSLSNLSVSLRNLVSVQSVQTGYEYEHPAVVSNQVSQLVSCVSVVHDADFPSGRPCSLVSVLSRLVSTGWGQHPNRHIGGYYYYHYYHDVVGDCVGDVNVSVVVRGFWYQYGDPVCSVVPQPPRGDSVPIHGNHCVNHVVVCCVVPPCSVVLSVVLSVLLVLLVVCVVVCVVPVPDDQVSVVSVLLNCLCRLQQNGFDCPQPQRVGHDVVNSSLLSVLSVVLSVLVVVVVVPGVVVVCVLVLSVLSSCLSNDHVVVSVVSSVVSVVSSPSD/DDDDPQKDKDFAQPDDAQWWKDDDVWIWGFHDDDHGITMIGTQFDDDDDDPIHTPPDHQWAAADCVLQLFEAALSRHGPVDDDDDDHNIDDLLDDFDDPVQADAFQAFQALLALLCPQQNTATQFAEAEAEEAPPAVPLLVVLSSCLRRDPPAQEEEQEAADAPVRVVVNCVSCVVSVVSNRYGYYHYHNPGQLVSRLSRLSNSLVNVCCCCVVVLERYEYEYDDVVSNQVSQLVSCVVVVHDADPPSGRPCSLVSVLSRRSSFGHGPRGGYYHYHYHYPYNLDCPPPRNVSVCVRGQWYFYADPVLVVVVAPPRTDSANTHHNCSVSHDDPVSVVLNVCLRVLLVLLVVLVVCCVPVVQDDLSNQLSVQLNVQCSVPQNGDDSPGGHDNVNNSVSNVVSCVVSVHD

CATH classification: 3.40.50.300 (+2 more: 2.40.50.100, 1.10.1140.10)

InterPro domains:
  IPR000194 ATPase, F1/V1/A1 complex, alpha/beta subunit, nucleotide-binding domain [PF00006] (203-423)
  IPR004100 ATPase, F1/V1/A1 complex, alpha/beta subunit, N-terminal domain [PF02874] (4-64)
  IPR022878 V-type ATP synthase catalytic alpha chain [MF_00309] (1-570)
  IPR022878 V-type ATP synthase catalytic alpha chain [NF003220] (3-566)
  IPR022878 V-type ATP synthase catalytic alpha chain [PTHR43607] (2-558)
  IPR023366 ATP synthase subunit alpha, N-terminal domain-like superfamily [G3DSA:2.40.30.20] (1-67)
  IPR024034 ATPase, F1/V1 complex, beta/alpha subunit, C-terminal [G3DSA:1.10.1140.10] (425-570)
  IPR027417 P-loop containing nucleoside triphosphate hydrolase [G3DSA:3.40.50.300] (69-423)
  IPR027417 P-loop containing nucleoside triphosphate hydrolase [SSF52540] (143-428)
  IPR031686 ATPsynthase alpha/beta subunit, barrel-sandwich domain [PF16886] (106-185)
  IPR036121 ATPase, F1/V1/A1 complex, alpha/beta subunit, N-terminal domain superfamily [SSF50615] (3-67)
  IPR055190 ATP synthase A/B type, C-terminal domain [PF22919] (434-515)

Sequence (970 aa):
MNRIISINGPLVIAKGKFSIFEVVRVGEEKLIGEVIGIENDKAYIQVYEDTNGLKVGEPVFNTGKPLTIELGPGLLANIFDGLGRPLKDIYEKTQSIYIPKGIDLPTLDRKKVWEFIPKKKKGDTIKGGDIIGTVNENGFEHRIIVPPNVEGKIEEIYEGNFTIEETIAIVNGKPIKLYHEWPIRKPRPYKEKLDYNYPFITGTRVLDIMFPIAKGGSAAVPGPFGSGKTVLNQQIAKWADSDIVIYIGCGERGNEMTEVLEEFPKLKDPKTGKPLMYRTILIANTSNMPIAAREASIYLGATIGEYFRDQGYSVVVNADSTSRWAEALREISSRLGEIPSEEGYPAYLLRKLAEFYERSGRVRTLNDLEGSLTIIGAVSPPGGDFSEPVTQNTLRLVGALWALDSKLAYKRHYPAINYLISYTKQWEF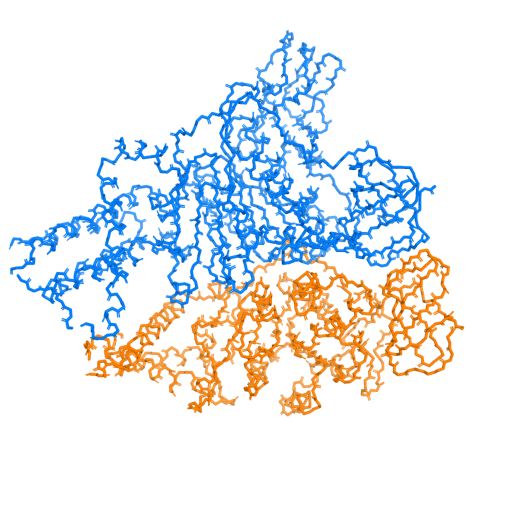VKKYFEELYEDVIEIREEFFAILKRESELMDIVSIVGALSDNEKIYLHMGRIIREGFLQQDAFDENDSYSPLEKTIELMRIIHKYYVTVKQLLGIPLEEIEQKGIHEKIIKLRYKSLKEFREEIKAIEQEILSLPSIKPPLIAVELENPMLGEVIDLEETKAIVIAAYENKALALLFDYYTGEIQINRQGNTYKIAVSEDYIGGIFNGFGEPIKGPKPYPEDYRDINGLAINPYARKVPNEILYTGISSIDVAHPLLKGQKIAIFSPPGLPMERLALQIARNVAKDKTIIFAAIGVPSDIYKMFIDEFINTKAIMNSAIFISKADSSPIEKIYTPRVALTLAEYLAFEKNRDVLVLMLDMTNYADALREISTLRKEIPSRRGYPAYLYTDLASIYERSGLTSKGSITLIPMLTMPGNDITHVVPDLTGYITEGQYVLSQDLHSKNIYPPIDLLKSLSRLAKNGMSKKHKKYADILIKSYAKGLEARDIATIVGELSKEDKAYLKFAELVEKEFIKQDYYEYRSIEKSFEIIDSILSQSGLP

Solvent-accessible surface area: 36113 Å² total; per-residue (Å²): 145,19,39,2,9,7,3,50,20,16,3,0,18,0,77,33,77,29,69,91,91,12,15,0,94,0,0,76,99,101,0,24,0,1,0,38,18,78,94,142,69,47,0,40,0,5,1,1,8,77,6,37,26,8,74,11,33,25,49,4,81,69,55,70,23,69,19,46,3,19,0,0,0,8,1,8,30,54,7,4,3,0,23,0,17,9,0,83,36,0,74,77,139,46,138,36,31,44,18,35,74,22,30,94,29,62,16,0,70,69,177,89,86,13,98,0,84,33,128,58,160,144,38,50,95,1,104,11,5,19,35,0,0,15,1,98,4,76,31,26,88,0,52,4,5,1,23,33,136,15,121,14,118,1,80,65,30,90,124,18,102,29,33,0,84,80,43,0,0,49,3,110,58,112,62,6,58,1,36,19,104,24,36,4,59,112,82,5,51,72,92,100,160,31,122,57,79,82,0,3,19,0,0,4,0,3,0,0,3,0,6,0,0,0,31,0,0,8,0,0,0,0,0,18,32,19,1,24,16,24,53,6,0,17,10,0,1,24,31,3,66,16,56,0,0,0,3,0,2,0,0,12,11,2,5,24,4,3,44,2,38,60,54,4,66,138,44,114,17,71,86,83,47,83,32,0,11,84,19,0,0,0,0,0,2,4,2,30,7,39,16,1,3,0,9,2,0,1,5,3,0,1,0,1,0,2,2,0,3,9,0,18,22,19,2,0,0,0,0,4,0,0,9,12,0,0,8,2,11,12,5,13,3,20,32,52,53,59,156,47,54,120,57,22,14,3,84,56,5,64,149,34,0,27,71,2,5,84,12,25,15,50,4,87,0,37,23,82,70,43,4,5,0,1,0,0,0,0,0,6,0,46,29,22,80,48,76,20,15,1,0,68,21,0,35,163,59,10,10,0,7,0,1,5,12,59,143,16,11,81,62,37,2,82,19,0,4,29,32,81,98,8,70,23,139,11,42,107,64,0,89,96,38,4,41,144,125,8,82,76,3,51,92,1,28,110,28,0,53,60,3,1,108,79,9,38,73,6,87,106,108,25,82,77,34,46,103,29,55,56,106,58,57,17,58,40,23,0,0,71,0,0,36,49,0,0,4,20,9,50,13,124,38,176,54,0,10,66,0,31,41,64,2,0,16,56,0,0,100,3,0,35,87,4,36,75,25,3,52,83,45,56,96,93,74,24,128,58,19,33,86,61,17,17,18,64,67,0,18,100,0,14,91,50,52,56,73,36,2,134,89,37,10,135,47,0,65,118,86,24,75,66,143,86,61,78,164,68,30,32,0,30,5,96,13,82,73,0,22,21,8,2,1,0,39,13,136,89,14,61,0,4,1,12,23,6,93,60,68,122,3,47,0,0,0,9,80,191,10,102,29,111,28,167,41,95,76,75,45,46,15,20,86,7,8,3,20,60,76,4,36,42,4,37,0,32,0,6,7,67,36,96,86,47,91,172,18,57,108,26,75,124,78,56,4,53,25,79,15,11,0,0,76,17,20,93,9,0,74,92,21,16,76,0,0,0,0,0,0,1,0,13,3,0,0,0,34,1,0,3,0,0,0,0,1,3,71,79,12,12,6,29,106,0,0,4,1,0,2,58,20,6,9,156,109,14,2,3,0,0,0,0,0,6,6,81,55,114,33,18,119,74,0,20,74,23,6,88,117,57,160,26,35,147,59,1,0,0,0,7,0,109,58,133,24,15,3,4,19,20,16,21,0,0,25,0,0,0,7,0,0,13,30,0,0,24,93,100,87,82,39,0,1,0,0,0,3,11,0,26,43,0,0,65,1,10,64,71,6,2,87,48,49,193,32,52,84,20,74,169,25,10,4,6,22,2,4,22,18,0,0,35,0,0,1,6,1,1,17,12,103,121,6,0,0,1,0,0,0,0,0,33,5,44,67,59,61,49,71,12,11,0,0,3,5,0,0,9,1,0,2,0,5,0,5,4,18,87,83,7,79,98,92,118,10,30,0,0,0,24,1,4,108,1,33,7,73,24,8,45,66,24,22,68,154,123,5,66,143,30,10,72,57,1,9,76,6,10,7,69,0,34,81,3,65,102,34,26,120,62,38,35,85,50,60,184,102,33,83,14,40,40,85,0,0,71,16,0,10,112,71,0,0,86,9,83,29,155,57,109,18,47,23,103,90,0,15,104,21,1,63,53,0,14,84,78,10,63,20,153

Organism: Nanoarchaeum equitans (strain Kin4-M) (NCBI:txid228908)

Radius of gyration: 29.84 Å; Cα contacts (8 Å, |Δi|>4): 2206; chains: 2; bounding box: 82×52×92 Å

Secondary structure (DSSP, 8-state):
--EEEEEETTEEEEES---TT-EEEETTTTEEEEEEEEETTEEEEEESS--TT-BSS-BEE------EEEESTT-TT-EE-TTS-BHHHHHHHHTSSBPPTT----SS-SS--EEEEESS-TT-EE-TT-EEEEEEETTEEEEEEPPTT--EEEEEE--EEE-TTS--EEETTEEE-S-EEEETTSPPP-SEE----SB---S-HIIIIIS--BTT-EEEEE--TTSSHHHHHHHHHHH-S-SEEEEEEES--HHHHHHHHHHGGG-B-TTT-SBGGGGEEEEEE-TTS-TTHHHHHHHHHHHHHHHHHTTT-EEEEEEETHHHHHHHHHHHHHHTTPPP-GGG--TTHHHHHHHHHTT-EEEE-TTS-EEEEEEEEEE--GGG-TTSHHHHHHHTTSSEE--B-HHHHHTT-SS-B-TTT-EES-HHHHHHHHHHH-TTHHHHHHHHHHHHHHHHHHTTTSTT-----HHHHHHHHHHHHHIIIII---TTSTTTS---HHHHHHHHHHHHHHHHHHHHH----HHHHHTT-HHHHHHTGGGS-STTHHHHHHHHHHH----/-EEETTEEEEE-SS-BTTEEEE-SS-EEEEEEEETTEEEEEESS---S----EEEEEE-EEE-SGGGTT-EEETTS-BSSSPPPPP--EEETT--PBPTTT-B----EE--S-HHHHTTS-EETT-B-EEEE-TTS-HHHHHHHHHHHH-SSSEEEEEEES--HHHHHHHHHHHHHTT-GGGEEEEEE-TTS-HHHHHHHHHHHHHHHHHHHHTS--EEEEEEE-HHHHHHHHHHHHHHTT----GGG--TTHHHHHHHHHTS-EE-SS-EEEEEEEEE-TTS-TTSHHHHHHHTTSSEEEEB-HHHHHTT-SS-B-TTT-EETTGGGG--HHHHHHHHHHHHHHHHHHHHHHHTTTT----HHHHHHHHHHHHIIIIII---TT----HHHHHHHHHHHHHHHT--

Nearest PDB structures (foldseek):
  5bn3-assembly1_A  TM=1.002E+00  e=0.000E+00  Nanoarchaeum equitans Kin4-M
  5bn4-assembly1_A  TM=1.000E+00  e=0.000E+00  Nanoarchaeum equitans Kin4-M
  6r0z-assembly1_C  TM=9.777E-01  e=2.869E-74  Thermus thermophilus HB8
  8gxu-assembly1_B  TM=9.323E-01  e=4.980E-76  Thermus thermophilus HB8
  7vat-assembly1_B  TM=9.239E-01  e=2.047E-74  Thermus thermophilus HB8

B-factor: mean 51.46, std 17.87, range [23.54, 130.8]

=== Feature glossary ===
Legend for the data blocks above and below:

— What the protein is —

Sequence gives the chain of amino acids in standard one-letter code (A=alanine, C=cysteine, …, Y=tyrosine), read N→C. It is the only feature that is directly encoded by the gene; all structural features are derived from the folded form of this sequence.

The annotation block draws on four external resources. InterPro: which protein families and domains the sequence belongs to. GO: standardized terms for what the protein does, what process it participates in, and where in the cell it acts. CATH: which structural fold it has in the CATH hierarchy. Organism: the species of origin.

— Where its atoms are —

Atomic coordinates in PDBx/mmCIF format — the same representation the Protein Data Bank distributes. Each line of the _atom_site loop places one backbone atom in Cartesian space (units: ångströms, origin: arbitrary).

Six rendered views show the 3D structure from the faces of a cube — i.e. along ±x, ±y, ±z. Rendering representation is drawn randomly per protein from cartoon (secondary-structure ribbons), sticks (backbone bonds), or molecular surface; coloring is either N→C rainbow (blue at the N-terminus through red at the C-terminus) or one color per chain.

— Local backbone conformation —

DSSP 8-state secondary structure assigns each residue one of H (α-helix), G (3₁₀-helix), I (π-helix), E (extended β-strand), B (isolated β-bridge), T (hydrogen-bonded turn), S (bend), or '-' (coil). The assignment is computed from backbone hydrogen-bond geometry via the Kabsch–Sander algorithm.

P-SEA three-state annotation labels each residue as helix, strand, or coil based purely on the geometry of the Cα trace. It serves as a fallback when the full backbone (and thus DSSP) is unavailable.

φ (phi) and ψ (psi) are the two rotatable backbone dihedrals per residue: φ is the C(i-1)–N–Cα–C torsion, ψ is the N–Cα–C–N(i+1) torsion, both in degrees on (−180°, 180°]. α-helical residues cluster near (−60°, −45°); β-strand residues near (−120°, +130°). A Ramachandran plot is simply a scatter of (φ, ψ) for every residue.

— Global shape and packing —

Radius of gyration (Rg) is the root-mean-square distance of Cα atoms from their centroid — a single number for overall size and compactness. A globular domain of N residues has Rg ≈ 2.2·N^0.38 Å; an extended or disordered chain has a much larger Rg. The Cα contact count is the number of residue pairs whose Cα atoms are within 8 Å and are more than four positions apart in sequence — a standard proxy for tertiary packing density. The bounding box is the smallest axis-aligned box enclosing all Cα atoms.

Accessible surface area quantifies burial. A residue with SASA near zero is packed into the hydrophobic core; one with SASA >100 Å² sits on the surface. Computed here via the Shrake–Rupley numerical algorithm with a 1.4 Å probe.

The contact map is a binary N×N matrix image: pixel (i, j) is dark where Cα_i and Cα_j are within 8 Å and |i−j|>4. Because the |i−j|>4 filter removes local helical contacts, off-diagonal stripes parallel to the main diagonal indicate parallel β-sheets; stripes perpendicular to it indicate antiparallel β-sheets. The Ramachandran plot scatters every residue's (φ, ψ) pair against the sterically allowed regions. The PAE heatmap renders the predicted-aligned-error matrix.

— Structural neighborhood —

A 3Di character summarizes, for each residue, the relative orientation of the Cα frame of its nearest spatial neighbor. Because it encodes fold topology rather than chemistry, 3Di alignments detect remote structural similarity that sequence alignment misses.

Structural nearest neighbors (via Foldseek easy-search vs the PDB). Reported per hit: target PDB id, E-value, and alignment TM-score. A TM-score above ~0.5 is the conventional threshold for 'same fold'.

— Confidence and disorder —

For AlphaFold models, the B-factor field carries pLDDT — the model's own estimate of local accuracy on a 0–100 scale. Regions with pLDDT<50 should be treated as essentially unmodeled; they often correspond to intrinsically disordered segments.

B-factor (Debye–Waller factor) reflects atomic displacement in the crystal lattice. It is an experimental observable (units Å²), not a prediction; low values mean the atom is pinned down, high values mean it moves or is heterogeneous across the crystal.

Predicted Aligned Error (PAE) is an AlphaFold confidence matrix: entry (i, j) is the expected error in the position of residue j, in ångströms, when the prediction is superimposed on the true structure at residue i. Low PAE within a block of residues means that block is internally rigid and well-predicted; high PAE between two blocks means their relative placement is uncertain even if each block individually is confident.